Protein 8B4O (pdb70)

Solvent-accessible surface area: 28506 Å² total; per-residue (Å²): 169,74,48,19,28,65,8,7,81,35,0,16,88,15,4,9,8,0,3,34,29,1,0,2,0,1,0,0,1,4,3,0,46,83,5,4,167,66,64,28,0,13,39,1,0,9,91,0,2,14,10,6,4,14,4,0,9,3,18,2,11,5,0,2,5,4,0,1,0,0,0,0,14,4,3,0,1,5,3,7,2,0,1,21,4,0,9,82,0,0,31,1,4,0,31,3,0,11,4,17,36,13,6,102,12,6,84,18,105,126,25,33,98,163,9,30,114,11,0,99,70,0,1,79,32,0,0,52,34,4,0,12,0,11,0,3,6,5,97,5,2,36,0,92,68,89,41,28,5,57,2,28,77,1,35,92,43,3,96,27,108,4,0,76,30,0,7,87,4,5,12,10,12,2,10,0,0,0,0,0,6,0,6,53,18,0,20,47,86,0,44,82,42,0,35,173,27,4,83,45,17,18,121,104,5,43,85,17,16,8,66,4,5,62,94,0,0,121,58,65,21,99,96,123,0,133,75,31,0,67,98,6,44,57,10,13,101,23,0,20,125,8,3,106,121,93,128,15,37,84,0,36,100,21,0,13,81,0,1,62,10,13,5,41,0,8,5,30,3,7,58,46,44,0,0,26,39,80,61,113,134,8,58,28,0,29,0,140,56,0,7,10,19,127,77,1,2,33,27,6,27,171,24,12,64,92,29,22,68,98,3,69,123,37,10,37,82,0,48,150,18,8,132,143,78,32,107,20,130,149,127,78,15,19,45,0,0,99,152,0,45,28,39,0,44,48,32,37,29,31,2,26,0,0,14,6,0,0,0,8,2,0,0,48,0,0,46,69,26,73,114,68,48,98,93,24,20,0,17,0,0,14,2,1,0,3,0,0,4,1,0,16,3,0,12,25,0,0,20,3,0,16,24,2,0,28,0,0,1,15,3,67,2,0,17,15,0,0,2,1,2,0,7,0,17,8,8,6,0,17,39,0,51,2,36,18,5,4,14,4,7,0,0,44,74,0,68,68,109,10,70,21,167,34,0,10,28,0,0,85,46,0,3,97,0,6,34,49,13,10,40,18,68,6,0,2,19,3,0,12,6,12,8,27,13,8,43,58,40,103,164,56,35,14,0,24,11,55,61,26,177,29,1,25,45,5,48,18,0,87,8,21,49,50,34,16,21,6,4,0,44,4,0,0,0,0,7,0,2,0,6,1,0,16,10,14,0,76,28,102,123,143,118,41,51,50,1,4,42,31,0,0,63,18,0,41,154,16,0,42,89,4,4,84,35,21,146,98,19,23,64,57,49,37,128,39,21,135,96,10,6,50,18,9,69,38,3,35,69,46,114,124,50,33,40,43,12,70,141,67,71,29,134,43,106,23,21,9,83,75,139,40,0,91,137,10,56,83,35,40,84,36,29,35,124,12,0,72,44,8,2,54,75,0,111,90,27,0,65,157,165,98,45,18,116,43,159,106,2,105,93,6,2,71,25,1,65,105,6,21,61,57,0,21,98,8,20,15,8,10,62,49,10,31,44,70,2,22,25,28,11,11,0,18,17,10,59,127,16,69,73,63,70,149,23,66,64,7,70,31,28,9,102,136,0,14,3,108,8,22,59,129,1,0,97,81,0,13,98,26,0,36,91,22,2,90,94,7,62,84,38,16,66,74,2,17,141,11,4,8,71,40,0,5,12,135,44,7,54,41,41,130,137,85,166,20,4,0,5,25,14,9,1,36,100,62,48,37,105,32,157,202

Organism: Corynebacterium glutamicum (NCBI:txid1718)

Sequence (772 aa):
MDHNTFWFILIAFLFSGYFLLEGFDFGVGILAPIIGKDSAARNTVIRTIGPVWDGNEVWLIVAGGALFAAFPEWYATMFSGMYLPLFLVLVSLIIRVVGLEWRKKVDDPRWQKWSDRAIFIGSWTPPLMWGFIFANILRGMPIKADHTIDAAAALPGMVNVFAILGALAFTALFALHGLAFIRLKTAGRVRTDAAKAAPGVALLAAVTGGPFVLWAAIAYGRSWSWILAVLIIAAVLGGAFALIKDRDGLSFLSTSVAVIGVVALLFSSLFPNVMPTTLADGVSLDIWNASASHYALTILTWTAAVIAPLVVLYQGWTYWVFRKRLHAEPMDVVDIARWQFGITTVYHFIFVPLTIGLAPLVAIMQTFWQVTGKEHWYRATRFFGTVLLINFAVGVATGIVQEFQFGMNWSEYSRFVGDVFGGPLALEGLIAFFLESVFLGLWIFGWGKIPGWLHTASIWIVAIATNISAYFIIVANSFMQHPVGAEYNPETGRAELTDFWALLTNSTALAAFPHAVAGGFLTAGTFVLGISGWWIIRAHRQSKHSMHRPALWVGWWTTVVSSVALFITGDTQAKLMFVQQPMKMASAGVNQLQAAAEQAYGPGNYSPNLFVTYWSFRAMIGLMLGSLAIAAIAWLLLRKKRTPTGKIARLFQIGSLIAIPFPFLANSAGWIFTEMGRQPWVVHPNPESAGDARTEMIRMTVDMGVSDHAPWQVWLTLIGFTILYLILFVVWVWLIRRAVLIGPPEEGAPSVEAKTGPATPIGSDMPMTPLQ

B-factor: mean 32.52, std 11.08, range [14.62, 72.4]

Foldseek 3Di:
DDLLVVLLVVLLVLVLLLLLLCLLVLLLLQCLVVLQVDPLLSVQSLVLCLVPPVLSVVSVVVSLVSCCLWFVLLSVALCQLQPVLVVQLVVLQVLLVCLSPCCPVDDDPVSNVSSSVSSNSNSLSNQLSVLLSLQCQLVFFAAAAVRHGPNVVGVVVSPDDLSNLSSQLSSLLSSQLSLLSLCQFADDVSNVSSLVCLVVSLVSNLVRNLVNQCCSCPPQADPCSNVLSVLLNVLSVQLSVCVVVSVSVSNNVSSSSNSSSSSVSSSRSCPQFSGHHPDPNGDTHGSPVRGDDPVSSVVVVVVCVVPVVVSVVVSVVSCVVSSHHYYGDD/DALLVLLVLLLLLLVLLLLLLLLQLLALLVVLLVLLVCCVPVVFLLSLLVLQLSLLLNVLSVVSNVVSVVCNVVSCCVWFVLQCQQPVQPLVVLVVVLCVPLVVLLVVLVVCLQPVCPVDDNVVSSVSSVSNNVSSLSSLLSVLLSVVCLQANDQWFADVVSRHIHGHHNVCSSVPLSSVLVSLLSSLLSLLLNLLLQLLLLLLLLLVVVVPSQNPSSVVSNVSSLVSNVVSLVSNVVSVVSNVVVCVQFPVLLVVLCCNVVVQVVCCVQVNDDGFHFDSVLLVVLVVLLPVLSVLSVVLSVLSCVQCPPNHRDDPVSSVVNSVSSVVSNCSSSSNSSSVVSNVVRRSPQWSRDQGPVCCVPPRHRSSTDGSVSRTDRDDNVVSVVSSVVSNVVSVVSVVVSVLSSVQSSVLPGDSGSAQDVVVRDGSNDGRCPPADSHRPD

Radius of gyration: 26.42 Å; Cα contacts (8 Å, |Δi|>4): 1403; chains: 2; bounding box: 76×65×67 Å

Secondary structure (DSSP, 8-state):
--HHHHHHHHHHHHHHHHHHHHHHHHHHHHHHHHHHHHHHHH--HHHHHHHHHHHHHHHHHHHHHHHHHHHHHHHHHHH-HHHHHHSHHHHHHHHHHIIIIIIHHHHHHHHHHHH-SSSS-HHHHHHHHHHHHHHHHHHHHHHHHHHHHHHS--SEEEETTTTEEEE--HHHHHT-HHHHHHHHHHHHHHHHHHHHHHHHHHHHHHHHHHH--TTTTHHHHHHHHHHHHHHHHHHHHHHHHHHHHHHHHH-HHHHHT--HHHHHHHHHHHH-SS-----HHHHHHHHHHHHHHHHHHHHHHHHHHHHHGGG----SHHHHHHHHHHHHHTHHHHHHHHHHHHHHHHHTTTEEEPPPGGGSS-GGGTT--EESTTTS----HHHHHHHHHHHHHHHHHHHHHHHHHHHHHHHH-S-S-SS--TGGG--TT--TTTTS-SS---/--HHHHHHHHHHHHHHHHHHHHHHHHHHHHHHHHH--SHHHHHHHHHHHSSSSHHHHHHHHHHHHHHHHH-HHHHHHHHHHTHHHHHHHHHHHHHHHHHHHGGGS---HHHHHHHHHHHHHHHHHHHHHHHHHHHHHHH-B-B-TTS-B-SSSHHHHHSSHHHHHHHHHHHHHHHHHHHHHHHHHB-THHHHHHHHTHHHHHHHHHHHHHHHHHHHHHHHS-TTHHHHHHHHHHHHHHHHHHHHTT-HHHHHHHHHHHHHHHHHHHHHTTTTEEE-BS-SSS--EETTTS---HHHHHHHHHHHHHHHHHHHHHHHHHHHHT-SPB----

Structure (mmCIF, N/CA/C/O backbone):
data_8B4O
#
_entry.id   8B4O
#
_cell.length_a   1.00
_cell.length_b   1.00
_cell.length_c   1.00
_cell.angle_alpha   90.00
_cell.angle_beta   90.00
_cell.angle_gamma   90.00
#
_symmetry.space_group_name_H-M   'P 1'
#
loop_
_entity.id
_entity.type
_entity.pdbx_description
1 polymer 'Cytochrome bd-type quinol oxidase subunit II'
2 polymer 'Cytochrome BD ubiquinol oxidase subunit I'
3 non-polymer 'CIS-HEME D HYDROXYCHLORIN GAMMA-SPIROLACTONE'
4 non-polymer 'HEME B/C'
#
loop_
_atom_site.group_PDB
_atom_site.id
_atom_site.type_symbol
_atom_site.label_atom_id
_atom_site.label_alt_id
_atom_site.label_comp_id
_atom_site.label_asym_id
_atom_site.label_entity_id
_atom_site.label_seq_id
_atom_site.pdbx_PDB_ins_code
_atom_site.Cartn_x
_atom_site.Cartn_y
_atom_site.Cartn_z
_atom_site.occupancy
_atom_site.B_iso_or_equiv
_atom_site.auth_seq_id
_atom_site.auth_comp_id
_atom_site.auth_asym_id
_atom_site.auth_atom_id
_atom_site.pdbx_PDB_model_num
ATOM 1 N N . MET A 1 1 ? 89.955 136.748 112.292 1.00 47.12 1 MET B N 1
ATOM 2 C CA . MET A 1 1 ? 90.503 136.357 113.583 1.00 47.12 1 MET B CA 1
ATOM 3 C C . MET A 1 1 ? 92.024 136.372 113.554 1.00 47.12 1 MET B C 1
ATOM 4 O O . MET A 1 1 ? 92.633 136.595 112.510 1.00 47.12 1 MET B O 1
ATOM 9 N N . ASP A 1 2 ? 92.634 136.129 114.710 1.00 41.61 2 ASP B N 1
ATOM 10 C CA . ASP A 1 2 ? 94.085 136.063 114.787 1.00 41.61 2 ASP B CA 1
ATOM 11 C C . ASP A 1 2 ? 94.587 134.803 114.093 1.00 41.61 2 ASP B C 1
ATOM 12 O O . ASP A 1 2 ? 93.822 133.871 113.832 1.00 41.61 2 ASP B O 1
ATOM 17 N N . HIS A 1 3 ? 95.882 134.786 113.773 1.00 36.39 3 HIS B N 1
ATOM 18 C CA . HIS A 1 3 ? 96.490 133.588 113.205 1.00 36.39 3 HIS B CA 1
ATOM 19 C C . HIS A 1 3 ? 96.530 132.441 114.203 1.00 36.39 3 HIS B C 1
ATOM 20 O O . HIS A 1 3 ? 96.418 131.272 113.824 1.00 36.39 3 HIS B O 1
ATOM 27 N N . ASN A 1 4 ? 96.717 132.756 115.485 1.00 35.33 4 ASN B N 1
ATOM 28 C CA . ASN A 1 4 ? 96.769 131.723 116.510 1.00 35.33 4 ASN B CA 1
ATOM 29 C C . ASN A 1 4 ? 95.457 130.952 116.575 1.00 35.33 4 ASN B C 1
ATOM 30 O O . ASN A 1 4 ? 95.444 129.719 116.657 1.00 35.33 4 ASN B O 1
ATOM 35 N N . THR A 1 5 ? 94.339 131.675 116.525 1.00 34.41 5 THR B N 1
ATOM 36 C CA . THR A 1 5 ? 93.034 131.025 116.512 1.00 34.41 5 THR B CA 1
ATOM 37 C C . THR A 1 5 ? 92.853 130.205 115.242 1.00 34.41 5 THR B C 1
ATOM 38 O O . THR A 1 5 ? 92.309 129.094 115.273 1.00 34.41 5 THR B O 1
ATOM 42 N N . PHE A 1 6 ? 93.318 130.737 114.111 1.00 31.69 6 PHE B N 1
ATOM 43 C CA . PHE A 1 6 ? 93.184 130.027 112.845 1.00 31.69 6 PHE B CA 1
ATOM 44 C C . PHE A 1 6 ? 93.942 128.709 112.875 1.00 31.69 6 PHE B C 1
ATOM 45 O O . PHE A 1 6 ? 93.457 127.687 112.383 1.00 31.69 6 PHE B O 1
ATOM 53 N N . TRP A 1 7 ? 95.138 128.710 113.460 1.00 30.00 7 TRP B N 1
ATOM 54 C CA . TRP A 1 7 ? 95.918 127.481 113.489 1.00 30.00 7 TRP B CA 1
ATOM 55 C C . TRP A 1 7 ? 95.456 126.532 114.583 1.00 30.00 7 TRP B C 1
ATOM 56 O O . TRP A 1 7 ? 95.614 125.319 114.440 1.00 30.00 7 TRP B O 1
ATOM 67 N N . PHE A 1 8 ? 94.840 127.038 115.650 1.00 30.86 8 PHE B N 1
ATOM 68 C CA . PHE A 1 8 ? 94.135 126.130 116.548 1.00 30.86 8 PHE B CA 1
ATOM 69 C C . PHE A 1 8 ? 93.008 125.417 115.809 1.00 30.86 8 PHE B C 1
ATOM 70 O O . PHE A 1 8 ? 92.843 124.196 115.932 1.00 30.86 8 PHE B O 1
ATOM 78 N N . ILE A 1 9 ? 92.240 126.163 115.012 1.00 28.26 9 ILE B N 1
ATOM 79 C CA . ILE A 1 9 ? 91.153 125.561 114.247 1.00 28.26 9 ILE B CA 1
ATOM 80 C C . ILE A 1 9 ? 91.702 124.583 113.217 1.00 28.26 9 ILE B C 1
ATOM 81 O O . ILE A 1 9 ? 91.104 123.535 112.955 1.00 28.26 9 ILE B O 1
ATOM 86 N N . LEU A 1 10 ? 92.854 124.901 112.625 1.00 27.42 10 LEU B N 1
ATOM 87 C CA . LEU A 1 10 ? 93.441 124.012 111.626 1.00 27.42 10 LEU B CA 1
ATOM 88 C C . LEU A 1 10 ? 93.975 122.732 112.254 1.00 27.42 10 LEU B C 1
ATOM 89 O O . LEU A 1 10 ? 93.852 121.654 111.666 1.00 27.42 10 LEU B O 1
ATOM 94 N N . ILE A 1 11 ? 94.589 122.826 113.434 1.00 25.73 11 ILE B N 1
ATOM 95 C CA . ILE A 1 11 ? 95.026 121.620 114.132 1.00 25.73 11 ILE B CA 1
ATOM 96 C C . ILE A 1 11 ? 93.827 120.763 114.508 1.00 25.73 11 ILE B C 1
ATOM 97 O O . ILE A 1 11 ? 93.864 119.533 114.390 1.00 25.73 11 ILE B O 1
ATOM 102 N N . ALA A 1 12 ? 92.746 121.396 114.969 1.00 26.31 12 ALA B N 1
ATOM 103 C CA . ALA A 1 12 ? 91.525 120.648 115.247 1.00 26.31 12 ALA B CA 1
ATOM 104 C C . ALA A 1 12 ? 90.993 119.977 113.987 1.00 26.31 12 ALA B C 1
ATOM 105 O O . ALA A 1 12 ? 90.526 118.836 114.035 1.00 26.31 12 ALA B O 1
ATOM 107 N N . PHE A 1 13 ? 91.062 120.668 112.848 1.00 24.46 13 PHE B N 1
ATOM 108 C CA . PHE A 1 13 ? 90.601 120.100 111.584 1.00 24.46 13 PHE B CA 1
ATOM 109 C C . PHE A 1 13 ? 91.458 118.909 111.168 1.00 24.46 13 PHE B C 1
ATOM 110 O O . PHE A 1 13 ? 90.946 117.894 110.684 1.00 24.46 13 PHE B O 1
ATOM 118 N N . LEU A 1 14 ? 92.775 119.026 111.336 1.00 22.49 14 LEU B N 1
ATOM 119 C CA . LEU A 1 14 ? 93.676 117.933 110.986 1.00 22.49 14 LEU B CA 1
ATOM 120 C C . LEU A 1 14 ? 93.425 116.717 111.864 1.00 22.49 14 LEU B C 1
ATOM 121 O O . LEU A 1 14 ? 93.352 115.582 111.376 1.00 22.49 14 LEU B O 1
ATOM 126 N N . PHE A 1 15 ? 93.278 116.939 113.171 1.00 22.26 15 PHE B N 1
ATOM 127 C CA . PHE A 1 15 ? 93.008 115.829 114.073 1.00 22.26 15 PHE B CA 1
ATOM 128 C C . PHE A 1 15 ? 91.629 115.240 113.833 1.00 22.26 15 PHE B C 1
ATOM 129 O O . PHE A 1 15 ? 91.435 114.040 114.019 1.00 22.26 15 PHE B O 1
ATOM 137 N N . SER A 1 16 ? 90.666 116.052 113.400 1.00 23.37 16 SER B N 1
ATOM 138 C CA . SER A 1 16 ? 89.346 115.518 113.095 1.00 23.37 16 SER B CA 1
ATOM 139 C C . SER A 1 16 ? 89.371 114.682 111.826 1.00 23.37 16 SER B C 1
ATOM 140 O O . SER A 1 16 ? 88.733 113.629 111.764 1.00 23.37 16 SER B O 1
ATOM 143 N N . GLY A 1 17 ? 90.111 115.124 110.808 1.00 22.16 17 GLY B N 1
ATOM 144 C CA . GLY A 1 17 ? 90.265 114.309 109.612 1.00 22.16 17 GLY B CA 1
ATOM 145 C C . GLY A 1 17 ? 90.959 112.995 109.905 1.00 22.16 17 GLY B C 1
ATOM 146 O O . GLY A 1 17 ? 90.528 111.930 109.447 1.00 22.16 17 GLY B O 1
ATOM 147 N N . TYR A 1 18 ? 92.029 113.049 110.700 1.00 22.51 18 TYR B N 1
ATOM 148 C CA . TYR A 1 18 ? 92.641 111.824 111.199 1.00 22.51 18 TYR B CA 1
ATOM 149 C C . TYR A 1 18 ? 91.618 110.935 111.889 1.00 22.51 18 TYR B C 1
ATOM 150 O O . TYR A 1 18 ? 91.273 109.865 111.382 1.00 22.51 18 TYR B O 1
ATOM 159 N N . PHE A 1 19 ? 91.053 111.403 113.002 1.00 23.64 19 PHE B N 1
ATOM 160 C CA . PHE A 1 19 ? 90.193 110.559 113.819 1.00 23.64 19 PHE B CA 1
ATOM 161 C C . PHE A 1 19 ? 89.009 110.033 113.022 1.00 23.64 19 PHE B C 1
ATOM 162 O O . PHE A 1 19 ? 88.547 108.924 113.259 1.00 23.64 19 PHE B O 1
ATOM 170 N N . LEU A 1 20 ? 88.610 110.779 111.991 1.00 24.21 20 LEU B N 1
ATOM 171 C CA . LEU A 1 20 ? 87.507 110.325 111.105 1.00 24.21 20 LEU B CA 1
ATOM 172 C C . LEU A 1 20 ? 88.007 109.210 110.182 1.00 24.21 20 LEU B C 1
ATOM 173 O O . LEU A 1 20 ? 87.455 108.092 110.262 1.00 24.21 20 LEU B O 1
ATOM 178 N N . LEU A 1 21 ? 89.011 109.498 109.348 1.00 22.39 21 LEU B N 1
ATOM 179 C CA . LEU A 1 21 ? 89.498 108.511 108.343 1.00 22.39 21 LEU B CA 1
ATOM 180 C C . LEU A 1 21 ? 90.161 107.306 109.021 1.00 22.39 21 LEU B C 1
ATOM 181 O O . LEU A 1 21 ? 89.819 106.168 108.657 1.00 22.39 21 LEU B O 1
ATOM 186 N N . GLU A 1 22 ? 91.073 107.550 109.963 1.00 24.40 22 GLU B N 1
ATOM 187 C CA . GLU A 1 22 ? 91.762 106.444 110.678 1.00 24.40 22 GLU B CA 1
ATOM 188 C C . GLU A 1 22 ? 90.779 105.781 111.649 1.00 24.40 22 GLU B C 1
ATOM 189 O O . GLU A 1 22 ? 91.074 104.666 112.113 1.00 24.40 22 GLU B O 1
ATOM 195 N N . GLY A 1 23 ? 89.656 106.443 111.940 1.00 26.66 23 GLY B N 1
ATOM 196 C CA . GLY A 1 23 ? 88.637 105.867 112.836 1.00 26.66 23 GLY B CA 1
ATOM 197 C C . GLY A 1 23 ? 87.981 104.641 112.229 1.00 26.66 23 GLY B C 1
ATOM 198 O O . GLY A 1 23 ? 88.002 103.585 112.887 1.00 26.66 23 GLY B O 1
ATOM 199 N N . PHE A 1 24 ? 87.429 104.761 111.017 1.00 26.58 24 PHE B N 1
ATOM 200 C CA . PHE A 1 24 ? 86.863 103.560 110.344 1.00 26.58 24 PHE B CA 1
ATOM 201 C C . PHE A 1 24 ? 88.005 102.561 110.131 1.00 26.58 24 PHE B C 1
ATOM 202 O O . PHE A 1 24 ? 87.764 101.348 110.266 1.00 26.58 24 PHE B O 1
ATOM 210 N N . ASP A 1 25 ? 89.203 103.056 109.816 1.00 25.27 25 ASP B N 1
ATOM 211 C CA . ASP A 1 25 ? 90.401 102.185 109.686 1.00 25.27 25 ASP B CA 1
ATOM 212 C C . ASP A 1 25 ? 90.474 101.261 110.903 1.00 25.27 25 ASP B C 1
ATOM 213 O O . ASP A 1 25 ? 90.514 100.031 110.706 1.00 25.27 25 ASP B O 1
ATOM 218 N N . PHE A 1 26 ? 90.481 101.834 112.110 1.00 25.81 26 PHE B N 1
ATOM 219 C CA . PHE A 1 26 ? 90.594 101.029 113.317 1.00 25.81 26 PHE B CA 1
ATOM 220 C C . PHE A 1 26 ? 89.337 100.208 113.547 1.00 25.81 26 PHE B C 1
ATOM 221 O O . PHE A 1 26 ? 89.413 99.089 114.055 1.00 25.81 26 PHE B O 1
ATOM 229 N N . GLY A 1 27 ? 88.168 100.738 113.181 1.00 28.33 27 GLY B N 1
ATOM 230 C CA . GLY A 1 27 ? 86.963 99.938 113.289 1.00 28.33 27 GLY B CA 1
ATOM 231 C C . GLY A 1 27 ? 86.995 98.717 112.394 1.00 28.33 27 GLY B C 1
ATOM 232 O O . GLY A 1 27 ? 86.642 97.615 112.818 1.00 28.33 27 GLY B O 1
ATOM 233 N N . VAL A 1 28 ? 87.428 98.895 111.144 1.00 28.57 28 VAL B N 1
ATOM 234 C CA . VAL A 1 28 ? 87.560 97.768 110.229 1.00 28.57 28 VAL B CA 1
ATOM 235 C C . VAL A 1 28 ? 88.561 96.758 110.771 1.00 28.57 28 VAL B C 1
ATOM 236 O O . VAL A 1 28 ? 88.321 95.546 110.740 1.00 28.57 28 VAL B O 1
ATOM 240 N N . GLY A 1 29 ? 89.690 97.239 111.289 1.00 27.67 29 GLY B N 1
ATOM 241 C CA . GLY A 1 29 ? 90.681 96.329 111.840 1.00 27.67 29 GLY B CA 1
ATOM 242 C C . GLY A 1 29 ? 90.173 95.552 113.041 1.00 27.67 29 GLY B C 1
ATOM 243 O O . GLY A 1 29 ? 90.405 94.347 113.156 1.00 27.67 29 GLY B O 1
ATOM 244 N N . ILE A 1 30 ? 89.478 96.232 113.953 1.00 28.83 30 ILE B N 1
ATOM 245 C CA . ILE A 1 30 ? 88.933 95.575 115.135 1.00 28.83 30 ILE B CA 1
ATOM 246 C C . ILE A 1 30 ? 87.883 94.546 114.743 1.00 28.83 30 ILE B C 1
ATOM 247 O O . ILE A 1 30 ? 87.869 93.425 115.265 1.00 28.83 30 ILE B O 1
ATOM 252 N N . LEU A 1 31 ? 86.993 94.900 113.822 1.00 31.92 31 LEU B N 1
ATOM 253 C CA . LEU A 1 31 ? 85.877 94.037 113.471 1.00 31.92 31 LEU B CA 1
ATOM 254 C C . LEU A 1 31 ? 86.223 93.000 112.413 1.00 31.92 31 LEU B C 1
ATOM 255 O O . LEU A 1 31 ? 85.365 92.180 112.079 1.00 31.92 31 LEU B O 1
ATOM 260 N N . ALA A 1 32 ? 87.437 93.019 111.866 1.00 33.63 32 ALA B N 1
ATOM 261 C CA . ALA A 1 32 ? 87.816 91.977 110.915 1.00 33.63 32 ALA B CA 1
ATOM 262 C C . ALA A 1 32 ? 87.753 90.580 111.519 1.00 33.63 32 ALA B C 1
ATOM 263 O O . ALA A 1 32 ? 87.073 89.717 110.939 1.00 33.63 32 ALA B O 1
ATOM 265 N N . PRO A 1 33 ? 88.381 90.286 112.664 1.00 35.16 33 PRO B N 1
ATOM 266 C CA . PRO A 1 33 ? 88.247 88.927 113.203 1.00 35.16 33 PRO B CA 1
ATOM 267 C C . PRO A 1 33 ? 86.942 88.719 113.941 1.00 35.16 33 PRO B C 1
ATOM 268 O O . PRO A 1 33 ? 86.628 87.588 114.327 1.00 35.16 33 PRO B O 1
ATOM 272 N N . ILE A 1 34 ? 86.179 89.789 114.167 1.00 37.40 34 ILE B N 1
ATOM 273 C CA . ILE A 1 34 ? 84.884 89.662 114.829 1.00 37.40 34 ILE B CA 1
ATOM 274 C C . ILE A 1 34 ? 83.790 89.384 113.807 1.00 37.40 34 ILE B C 1
ATOM 275 O O . ILE A 1 34 ? 82.915 88.538 114.022 1.00 37.40 34 ILE B O 1
ATOM 280 N N . ILE A 1 35 ? 83.822 90.091 112.681 1.00 40.12 35 ILE B N 1
ATOM 281 C CA . ILE A 1 35 ? 82.796 89.913 111.659 1.00 40.12 35 ILE B CA 1
ATOM 282 C C . ILE A 1 35 ? 83.159 88.810 110.668 1.00 40.12 35 ILE B C 1
ATOM 283 O O . ILE A 1 35 ? 82.270 88.097 110.192 1.00 40.12 35 ILE B O 1
ATOM 288 N N . GLY A 1 36 ? 84.443 88.643 110.356 1.00 41.89 36 GLY B N 1
ATOM 289 C CA . GLY A 1 36 ? 84.867 87.681 109.360 1.00 41.89 36 GLY B CA 1
ATOM 290 C C . GLY A 1 36 ? 84.478 86.249 109.656 1.00 41.89 36 GLY B C 1
ATOM 291 O O . GLY A 1 36 ? 83.709 85.648 108.899 1.00 41.89 36 GLY B O 1
ATOM 292 N N . LYS A 1 37 ? 85.008 85.691 110.746 1.00 42.16 37 LYS B N 1
ATOM 293 C CA . LYS A 1 37 ? 84.777 84.295 111.131 1.00 42.16 37 LYS B CA 1
ATOM 294 C C . LYS A 1 37 ? 85.227 83.323 110.043 1.00 42.16 37 LYS B C 1
ATOM 295 O O . LYS A 1 37 ? 84.880 82.139 110.077 1.00 42.16 37 LYS B O 1
ATOM 301 N N . ASP A 1 38 ? 86.009 83.812 109.083 1.00 42.36 38 ASP B N 1
ATOM 302 C CA . ASP A 1 38 ? 86.345 83.080 107.871 1.00 42.36 38 ASP B CA 1
ATOM 303 C C . ASP A 1 38 ? 87.428 83.850 107.131 1.00 42.36 38 ASP B C 1
ATOM 304 O O . ASP A 1 38 ? 87.424 85.082 107.136 1.00 42.36 38 ASP B O 1
ATOM 309 N N . SER A 1 39 ? 88.349 83.120 106.498 1.00 39.71 39 SER B N 1
ATOM 310 C CA . SER A 1 39 ? 89.457 83.768 105.801 1.00 39.71 39 SER B CA 1
ATOM 311 C C . SER A 1 39 ? 88.964 84.643 104.655 1.00 39.71 39 SER B C 1
ATOM 312 O O . SER A 1 39 ? 89.494 85.736 104.427 1.00 39.71 39 SER B O 1
ATOM 315 N N . ALA A 1 40 ? 87.964 84.172 103.909 1.00 39.65 40 ALA B N 1
ATOM 316 C CA . ALA A 1 40 ? 87.465 84.931 102.767 1.00 39.65 40 ALA B CA 1
ATOM 317 C C . ALA A 1 40 ? 86.814 86.237 103.211 1.00 39.65 40 ALA B C 1
ATOM 318 O O . ALA A 1 40 ? 86.982 87.280 102.570 1.00 39.65 40 ALA B O 1
ATOM 320 N N . ALA A 1 41 ? 86.050 86.194 104.304 1.00 38.62 41 ALA B N 1
ATOM 321 C CA . ALA A 1 41 ? 85.358 87.391 104.770 1.00 38.62 41 ALA B CA 1
ATOM 322 C C . ALA A 1 41 ? 86.329 88.386 105.394 1.00 38.62 41 ALA B C 1
ATOM 323 O O . ALA A 1 41 ? 86.262 89.592 105.129 1.00 38.62 41 ALA B O 1
ATOM 325 N N . ARG A 1 42 ? 87.241 87.893 106.233 1.00 33.95 42 ARG B N 1
ATOM 326 C CA . ARG A 1 42 ? 88.206 88.773 106.881 1.00 33.95 42 ARG B CA 1
ATOM 327 C C . ARG A 1 42 ? 89.111 89.444 105.858 1.00 33.95 42 ARG B C 1
ATOM 328 O O . ARG A 1 42 ? 89.475 90.617 106.010 1.00 33.95 42 ARG B O 1
ATOM 336 N N . ASN A 1 43 ? 89.495 88.709 104.814 1.00 33.80 43 ASN B N 1
ATOM 337 C CA . ASN A 1 43 ? 90.326 89.289 103.767 1.00 33.80 43 ASN B CA 1
ATOM 338 C C . ASN A 1 43 ? 89.607 90.428 103.059 1.00 33.80 43 ASN B C 1
ATOM 339 O O . ASN A 1 43 ? 90.206 91.472 102.792 1.00 33.80 43 ASN B O 1
ATOM 344 N N . THR A 1 44 ? 88.319 90.252 102.757 1.00 34.20 44 THR B N 1
ATOM 345 C CA . THR A 1 44 ? 87.549 91.326 102.137 1.00 34.20 44 THR B CA 1
ATOM 346 C C . THR A 1 44 ? 87.425 92.524 103.070 1.00 34.20 44 THR B C 1
ATOM 347 O O . THR A 1 44 ? 87.523 93.679 102.634 1.00 34.20 44 THR B O 1
ATOM 351 N N . VAL A 1 45 ? 87.211 92.268 104.362 1.00 32.29 45 VAL B N 1
ATOM 352 C CA . VAL A 1 45 ? 87.112 93.362 105.325 1.00 32.29 45 VAL B CA 1
ATOM 353 C C . VAL A 1 45 ? 88.402 94.175 105.345 1.00 32.29 45 VAL B C 1
ATOM 354 O O . VAL A 1 45 ? 88.371 95.410 105.303 1.00 32.29 45 VAL B O 1
ATOM 358 N N . ILE A 1 46 ? 89.553 93.503 105.387 1.00 30.60 46 ILE B N 1
ATOM 359 C CA . ILE A 1 46 ? 90.828 94.220 105.366 1.00 30.60 46 ILE B CA 1
ATOM 360 C C . ILE A 1 46 ? 91.037 94.908 104.018 1.00 30.60 46 ILE B C 1
ATOM 361 O O . ILE A 1 46 ? 91.648 95.984 103.934 1.00 30.60 46 ILE B O 1
ATOM 366 N N . ARG A 1 47 ? 90.523 94.306 102.944 1.00 32.90 47 ARG B N 1
ATOM 367 C CA . ARG A 1 47 ? 90.684 94.886 101.617 1.00 32.90 47 ARG B CA 1
ATOM 368 C C . ARG A 1 47 ? 89.861 96.155 101.454 1.00 32.90 47 ARG B C 1
ATOM 369 O O . ARG A 1 47 ? 90.139 96.962 100.560 1.00 32.90 47 ARG B O 1
ATOM 377 N N . THR A 1 48 ? 88.832 96.336 102.282 1.00 30.20 48 THR B N 1
ATOM 378 C CA . THR A 1 48 ? 88.069 97.581 102.221 1.00 30.20 48 THR B CA 1
ATOM 379 C C . THR A 1 48 ? 88.949 98.789 102.516 1.00 30.20 48 THR B C 1
ATOM 380 O O . THR A 1 48 ? 88.804 99.838 101.879 1.00 30.20 48 THR B O 1
ATOM 384 N N . ILE A 1 49 ? 89.860 98.672 103.485 1.00 25.20 49 ILE B N 1
ATOM 385 C CA . ILE A 1 49 ? 90.745 99.777 103.832 1.00 25.20 49 ILE B CA 1
ATOM 386 C C . ILE A 1 49 ? 92.115 99.651 103.197 1.00 25.20 49 ILE B C 1
ATOM 387 O O . ILE A 1 49 ? 92.914 100.589 103.297 1.00 25.20 49 ILE B O 1
ATOM 392 N N . GLY A 1 50 ? 92.424 98.515 102.574 1.00 23.71 50 GLY B N 1
ATOM 393 C CA . GLY A 1 50 ? 93.695 98.317 101.914 1.00 23.71 50 GLY B CA 1
ATOM 394 C C . GLY A 1 50 ? 94.188 99.477 101.068 1.00 23.71 50 GLY B C 1
ATOM 395 O O . GLY A 1 50 ? 95.230 100.071 101.355 1.00 23.71 50 GLY B O 1
ATOM 396 N N . PRO A 1 51 ? 93.462 99.813 99.994 1.00 22.40 51 PRO B N 1
ATOM 397 C CA . PRO A 1 51 ? 93.918 100.900 99.114 1.00 22.40 51 PRO B CA 1
ATOM 398 C C . PRO A 1 51 ? 94.009 102.263 99.773 1.00 22.40 51 PRO B C 1
ATOM 399 O O . PRO A 1 51 ? 94.887 103.048 99.394 1.00 22.40 51 PRO B O 1
ATOM 403 N N . VAL A 1 52 ? 93.141 102.580 100.733 1.00 21.25 52 VAL B N 1
ATOM 404 C CA . VAL A 1 52 ? 93.212 103.866 101.415 1.00 21.25 52 VAL B CA 1
ATOM 405 C C . VAL A 1 52 ? 93.249 103.680 102.927 1.00 21.25 52 VAL B C 1
ATOM 406 O O . VAL A 1 52 ? 92.216 103.719 103.601 1.00 21.25 52 VAL B O 1
ATOM 410 N N . TRP A 1 53 ? 94.448 103.487 103.471 1.00 18.32 53 TRP B N 1
ATOM 411 C CA . TRP A 1 53 ? 94.680 103.576 104.906 1.00 18.32 53 TRP B CA 1
ATOM 412 C C . TRP A 1 53 ? 95.985 104.320 105.137 1.00 18.32 53 TRP B C 1
ATOM 413 O O . TRP A 1 53 ? 96.207 104.898 106.204 1.00 18.32 53 TRP B O 1
ATOM 424 N N . ASP A 1 54 ? 96.852 104.279 104.118 1.00 19.46 54 ASP B N 1
ATOM 425 C CA . ASP A 1 54 ? 98.175 104.955 104.159 1.00 19.46 54 ASP B CA 1
ATOM 426 C C . ASP A 1 54 ? 97.918 106.463 104.182 1.00 19.46 54 ASP B C 1
ATOM 427 O O . ASP A 1 54 ? 98.569 107.164 104.979 1.00 19.46 54 ASP B O 1
ATOM 432 N N . GLY A 1 55 ? 96.975 106.922 103.354 1.00 18.35 55 GLY B N 1
ATOM 433 C CA . GLY A 1 55 ? 96.590 108.345 103.321 1.00 18.35 55 GLY B CA 1
ATOM 434 C C . GLY A 1 55 ? 96.014 108.754 104.664 1.00 18.35 55 GLY B C 1
ATOM 435 O O . GLY A 1 55 ? 96.349 109.853 105.142 1.00 18.35 55 GLY B O 1
ATOM 436 N N . ASN A 1 56 ? 95.201 107.877 105.263 1.00 18.20 56 ASN B N 1
ATOM 437 C CA . ASN A 1 56 ? 94.594 108.137 106.594 1.00 18.20 56 ASN B CA 1
ATOM 438 C C . ASN A 1 56 ? 95.723 108.264 107.620 1.00 18.20 56 ASN B C 1
ATOM 439 O O . ASN A 1 56 ? 95.651 109.168 108.468 1.00 18.20 56 ASN B O 1
ATOM 444 N N . GLU A 1 57 ? 96.726 107.388 107.528 1.00 19.37 57 GLU B N 1
ATOM 445 C CA . GLU A 1 57 ? 97.894 107.446 108.442 1.00 19.37 57 GLU B CA 1
ATOM 446 C C . GLU A 1 57 ? 98.592 108.793 108.231 1.00 19.37 57 GLU B C 1
ATOM 447 O O . GLU A 1 57 ? 98.923 109.452 109.234 1.00 19.37 57 GLU B O 1
ATOM 453 N N . VAL A 1 58 ? 98.767 109.189 106.966 1.00 17.72 58 VAL B N 1
ATOM 454 C CA . VAL A 1 58 ? 99.443 110.472 106.611 1.00 17.72 58 VAL B CA 1
ATOM 455 C C . VAL A 1 58 ? 98.737 111.611 107.353 1.00 17.72 58 VAL B C 1
ATOM 456 O O . VAL A 1 58 ? 99.448 112.464 107.916 1.00 17.72 58 VAL B O 1
ATOM 460 N N . TRP A 1 59 ? 97.398 111.607 107.358 1.00 19.37 59 TRP B N 1
ATOM 461 C CA . TRP A 1 59 ? 96.633 112.640 108.061 1.00 19.37 59 TRP B CA 1
ATOM 462 C C . TRP A 1 59 ? 97.120 112.787 109.496 1.00 19.37 59 TRP B C 1
ATOM 463 O O . TRP A 1 59 ? 97.264 113.903 110.008 1.00 19.37 59 TRP B O 1
ATOM 474 N N . LEU A 1 60 ? 97.389 111.661 110.158 1.00 19.69 60 LEU B N 1
ATOM 475 C CA . LEU A 1 60 ? 98.011 111.728 111.488 1.00 19.69 60 LEU B CA 1
ATOM 476 C C . LEU A 1 60 ? 99.387 112.380 111.424 1.00 19.69 60 LEU B C 1
ATOM 477 O O . LEU A 1 60 ? 99.762 113.175 112.296 1.00 19.69 60 LEU B O 1
ATOM 482 N N . ILE A 1 61 ? 100.167 112.017 110.408 1.00 19.22 61 ILE B N 1
ATOM 483 C CA . ILE A 1 61 ? 101.529 112.521 110.277 1.00 19.22 61 ILE B CA 1
ATOM 484 C C . ILE A 1 61 ? 101.501 114.038 110.163 1.00 19.22 61 ILE B C 1
ATOM 485 O O . ILE A 1 61 ? 102.299 114.753 110.778 1.00 19.22 61 ILE B O 1
ATOM 490 N N . VAL A 1 62 ? 100.556 114.542 109.373 1.00 19.90 62 VAL B N 1
ATOM 491 C CA . VAL A 1 62 ? 100.443 115.971 109.115 1.00 19.90 62 VAL B CA 1
ATOM 492 C C . VAL A 1 62 ? 99.892 116.686 110.337 1.00 19.90 62 VAL B C 1
ATOM 493 O O . VAL A 1 62 ? 100.275 117.820 110.629 1.00 19.90 62 VAL B O 1
ATOM 497 N N . ALA A 1 63 ? 98.975 116.043 111.064 1.00 20.78 63 ALA B N 1
ATOM 498 C CA . ALA A 1 63 ? 98.536 116.611 112.333 1.00 20.78 63 ALA B CA 1
ATOM 499 C C . ALA A 1 63 ? 99.723 116.827 113.261 1.00 20.78 63 ALA B C 1
ATOM 500 O O . ALA A 1 63 ? 99.893 117.910 113.831 1.00 20.78 63 ALA B O 1
ATOM 502 N N . GLY A 1 64 ? 100.580 115.815 113.388 1.00 20.87 64 GLY B N 1
ATOM 503 C CA . GLY A 1 64 ? 101.759 115.962 114.230 1.00 20.87 64 GLY B CA 1
ATOM 504 C C . GLY A 1 64 ? 102.703 117.044 113.738 1.00 20.87 64 GLY B C 1
ATOM 505 O O . GLY A 1 64 ? 103.187 117.866 114.518 1.00 20.87 64 GLY B O 1
ATOM 506 N N . GLY A 1 65 ? 102.968 117.065 112.430 1.00 22.01 65 GLY B N 1
ATOM 507 C CA . GLY A 1 65 ? 103.893 118.050 111.886 1.00 22.01 65 GLY B CA 1
ATOM 508 C C . GLY A 1 65 ? 103.377 119.474 111.982 1.00 22.01 65 GLY B C 1
ATOM 509 O O . GLY A 1 65 ? 104.129 120.399 112.294 1.00 22.01 65 GLY B O 1
ATOM 510 N N . ALA A 1 66 ? 102.088 119.671 111.708 1.00 23.41 66 ALA B N 1
ATOM 511 C CA . ALA A 1 66 ? 101.498 120.999 111.786 1.00 23.41 66 ALA B CA 1
ATOM 512 C C . ALA A 1 66 ? 101.367 121.456 113.227 1.00 23.41 66 ALA B C 1
ATOM 513 O O . ALA A 1 66 ? 101.425 122.654 113.513 1.00 23.41 66 ALA B O 1
ATOM 515 N N . LEU A 1 67 ? 101.170 120.522 114.153 1.00 24.18 67 LEU B N 1
ATOM 516 C CA . LEU A 1 67 ? 101.171 120.913 115.552 1.00 24.18 67 LEU B CA 1
ATOM 517 C C . LEU A 1 67 ? 102.577 121.195 116.060 1.00 24.18 67 LEU B C 1
ATOM 518 O O . LEU A 1 67 ? 102.736 121.956 117.015 1.00 24.18 67 LEU B O 1
ATOM 523 N N . PHE A 1 68 ? 103.590 120.611 115.428 1.00 22.89 68 PHE B N 1
ATOM 524 C CA . PHE A 1 68 ? 104.986 120.956 115.665 1.00 22.89 68 PHE B CA 1
ATOM 525 C C . PHE A 1 68 ? 105.343 122.331 115.113 1.00 22.89 68 PHE B C 1
ATOM 526 O O . PHE A 1 68 ? 106.110 123.066 115.743 1.00 22.89 68 PHE B O 1
ATOM 534 N N . ALA A 1 69 ? 104.793 122.704 113.961 1.00 25.10 69 ALA B N 1
ATOM 535 C CA . ALA A 1 69 ? 105.140 123.975 113.333 1.00 25.10 69 ALA B CA 1
ATOM 536 C C . ALA A 1 69 ? 104.323 125.143 113.880 1.00 25.10 69 ALA B C 1
ATOM 537 O O . ALA A 1 69 ? 104.867 126.220 114.133 1.00 25.10 69 ALA B O 1
ATOM 539 N N . ALA A 1 70 ? 103.015 124.950 114.050 1.00 26.72 70 ALA B N 1
ATOM 540 C CA . ALA A 1 70 ? 102.156 126.013 114.557 1.00 26.72 70 ALA B CA 1
ATOM 541 C C . ALA A 1 70 ? 102.331 126.212 116.057 1.00 26.72 70 ALA B C 1
ATOM 542 O O . ALA A 1 70 ? 102.374 127.350 116.537 1.00 26.72 70 ALA B O 1
ATOM 544 N N . PHE A 1 71 ? 102.424 125.120 116.814 1.00 27.09 71 PHE B N 1
ATOM 545 C CA . PHE A 1 71 ? 102.466 125.162 118.276 1.00 27.09 71 PHE B CA 1
ATOM 546 C C . PHE A 1 71 ? 103.610 124.298 118.790 1.00 27.09 71 PHE B C 1
ATOM 547 O O . PHE A 1 71 ? 103.385 123.218 119.344 1.00 27.09 71 PHE B O 1
ATOM 555 N N . PRO A 1 72 ? 104.856 124.750 118.631 1.00 27.35 72 PRO B N 1
ATOM 556 C CA . PRO A 1 72 ? 105.994 123.942 119.104 1.00 27.35 72 PRO B CA 1
ATOM 557 C C . PRO A 1 72 ? 105.950 123.609 120.589 1.00 27.35 72 PRO B C 1
ATOM 558 O O . PRO A 1 72 ? 106.302 122.488 120.980 1.00 27.35 72 PRO B O 1
ATOM 562 N N . GLU A 1 73 ? 105.530 124.558 121.428 1.00 29.72 73 GLU B N 1
ATOM 563 C CA . GLU A 1 73 ? 105.453 124.302 122.863 1.00 29.72 73 GLU B CA 1
ATOM 564 C C . GLU A 1 73 ? 104.420 123.228 123.166 1.00 29.72 73 GLU B C 1
ATOM 565 O O . GLU A 1 73 ? 104.653 122.338 123.991 1.00 29.72 73 GLU B O 1
ATOM 571 N N . TRP A 1 74 ? 103.267 123.301 122.502 1.00 27.22 74 TRP B N 1
ATOM 572 C CA . TRP A 1 74 ? 102.247 122.272 122.651 1.00 27.22 74 TRP B CA 1
ATOM 573 C C . TRP A 1 74 ? 102.779 120.913 122.231 1.00 27.22 74 TRP B C 1
ATOM 574 O O . TRP A 1 74 ? 102.593 119.919 122.940 1.00 27.22 74 TRP B O 1
ATOM 585 N N . TYR A 1 75 ? 103.456 120.860 121.086 1.00 23.22 75 TYR B N 1
ATOM 586 C CA . TYR A 1 75 ? 104.011 119.610 120.586 1.00 23.22 75 TYR B CA 1
ATOM 587 C C . TYR A 1 75 ? 104.955 118.995 121.605 1.00 23.22 75 TYR B C 1
ATOM 588 O O . TYR A 1 75 ? 104.780 117.842 122.023 1.00 23.22 75 TYR B O 1
ATOM 597 N N . ALA A 1 76 ? 105.929 119.781 122.062 1.00 26.68 76 ALA B N 1
ATOM 598 C CA . ALA A 1 76 ? 106.930 119.269 122.986 1.00 26.68 76 ALA B CA 1
ATOM 599 C C . ALA A 1 76 ? 106.307 118.835 124.305 1.00 26.68 76 ALA B C 1
ATOM 600 O O . ALA A 1 76 ? 106.570 117.724 124.779 1.00 26.68 76 ALA B O 1
ATOM 602 N N . THR A 1 77 ? 105.465 119.682 124.903 1.00 29.16 77 THR B N 1
ATOM 603 C CA . THR A 1 77 ? 104.889 119.358 126.204 1.00 29.16 77 THR B CA 1
ATOM 604 C C . THR A 1 77 ? 103.989 118.133 126.126 1.00 29.16 77 THR B C 1
ATOM 605 O O . THR A 1 77 ? 104.093 117.223 126.957 1.00 29.16 77 THR B O 1
ATOM 609 N N . MET A 1 78 ? 103.108 118.078 125.123 1.00 27.71 78 MET B N 1
ATOM 610 C CA . MET A 1 78 ? 102.189 116.955 125.022 1.00 27.71 78 MET B CA 1
ATOM 611 C C . MET A 1 78 ? 102.934 115.655 124.766 1.00 27.71 78 MET B C 1
ATOM 612 O O . MET A 1 78 ? 102.591 114.617 125.342 1.00 27.71 78 MET B O 1
ATOM 617 N N . PHE A 1 79 ? 103.962 115.683 123.918 1.00 26.40 79 PHE B N 1
ATOM 618 C CA . PHE A 1 79 ? 104.578 114.428 123.513 1.00 26.40 79 PHE B CA 1
ATOM 619 C C . PHE A 1 79 ? 105.593 113.949 124.542 1.00 26.40 79 PHE B C 1
ATOM 620 O O . PHE A 1 79 ? 105.849 112.746 124.660 1.00 26.40 79 PHE B O 1
ATOM 628 N N . SER A 1 80 ? 106.175 114.870 125.314 1.00 27.80 80 SER B N 1
ATOM 629 C CA . SER A 1 80 ? 107.117 114.454 126.346 1.00 27.80 80 SER B CA 1
ATOM 630 C C . SER A 1 80 ? 106.406 114.065 127.632 1.00 27.80 80 SER B C 1
ATOM 631 O O . SER A 1 80 ? 106.851 113.157 128.341 1.00 27.80 80 SER B O 1
ATOM 634 N N . GLY A 1 81 ? 105.311 114.750 127.964 1.00 31.21 81 GLY B N 1
ATOM 635 C CA . GLY A 1 81 ? 104.560 114.374 129.149 1.00 31.21 81 GLY B CA 1
ATOM 636 C C . GLY A 1 81 ? 103.882 113.027 128.999 1.00 31.21 81 GLY B C 1
ATOM 637 O O . GLY A 1 81 ? 103.805 112.244 129.948 1.00 31.21 81 GLY B O 1
ATOM 638 N N . MET A 1 82 ? 103.354 112.753 127.813 1.00 30.28 82 MET B N 1
ATOM 639 C CA . MET A 1 82 ? 102.653 111.501 127.535 1.00 30.28 82 MET B CA 1
ATOM 640 C C . MET A 1 82 ? 103.543 110.510 126.793 1.00 30.28 82 MET B C 1
ATOM 641 O O . MET A 1 82 ? 103.201 109.999 125.731 1.00 30.28 82 MET B O 1
ATOM 646 N N . TYR A 1 83 ? 104.708 110.240 127.378 1.00 26.19 83 TYR B N 1
ATOM 647 C CA . TYR A 1 83 ? 105.747 109.482 126.692 1.00 26.19 83 TYR B CA 1
ATOM 648 C C . TYR A 1 83 ? 105.304 108.050 126.403 1.00 26.19 83 TYR B C 1
ATOM 649 O O . TYR A 1 83 ? 105.174 107.651 125.242 1.00 26.19 83 TYR B O 1
ATOM 658 N N . LEU A 1 84 ? 105.067 107.261 127.449 1.00 26.16 84 LEU B N 1
ATOM 659 C CA . LEU A 1 84 ? 104.737 105.843 127.313 1.00 26.16 84 LEU B CA 1
ATOM 660 C C . LEU A 1 84 ? 103.408 105.578 126.602 1.00 26.16 84 LEU B C 1
ATOM 661 O O . LEU A 1 84 ? 103.326 104.626 125.814 1.00 26.16 84 LEU B O 1
ATOM 666 N N . PRO A 1 85 ? 102.336 106.337 126.866 1.00 26.00 85 PRO B N 1
ATOM 667 C CA . PRO A 1 85 ? 101.125 106.154 126.047 1.00 26.00 85 PRO B CA 1
ATOM 668 C C . PRO A 1 85 ? 101.370 106.352 124.559 1.00 26.00 85 PRO B C 1
ATOM 669 O O . PRO A 1 85 ? 100.870 105.579 123.726 1.00 26.00 85 PRO B O 1
ATOM 673 N N . LEU A 1 86 ? 102.165 107.361 124.205 1.00 24.96 86 LEU B N 1
ATOM 674 C CA . LEU A 1 86 ? 102.496 107.589 122.804 1.00 24.96 86 LEU B CA 1
ATOM 675 C C . LEU A 1 86 ? 103.381 106.479 122.262 1.00 24.96 86 LEU B C 1
ATOM 676 O O . LEU A 1 86 ? 103.267 106.098 121.094 1.00 24.96 86 LEU B O 1
ATOM 681 N N . PHE A 1 87 ? 104.279 105.955 123.094 1.00 22.21 87 PHE B N 1
ATOM 682 C CA . PHE A 1 87 ? 105.101 104.825 122.684 1.00 22.21 87 PHE B CA 1
ATOM 683 C C . PHE A 1 87 ? 104.238 103.613 122.361 1.00 22.21 87 PHE B C 1
ATOM 684 O O . PHE A 1 87 ? 104.495 102.894 121.391 1.00 22.21 87 PHE B O 1
ATOM 692 N N . LEU A 1 88 ? 103.206 103.370 123.169 1.00 21.94 88 LEU B N 1
ATOM 693 C CA . LEU A 1 88 ? 102.289 102.268 122.883 1.00 21.94 88 LEU B CA 1
ATOM 694 C C . LEU A 1 88 ? 101.529 102.504 121.583 1.00 21.94 88 LEU B C 1
ATOM 695 O O . LEU A 1 88 ? 101.375 101.587 120.763 1.00 21.94 88 LEU B O 1
ATOM 700 N N . VAL A 1 89 ? 101.048 103.734 121.376 1.00 22.40 89 VAL B N 1
ATOM 701 C CA . VAL A 1 89 ? 100.390 104.076 120.113 1.00 22.40 89 VAL B CA 1
ATOM 702 C C . VAL A 1 89 ? 101.316 103.790 118.938 1.00 22.40 89 VAL B C 1
ATOM 703 O O . VAL A 1 89 ? 100.917 103.181 117.939 1.00 22.40 89 VAL B O 1
ATOM 707 N N . LEU A 1 90 ? 102.576 104.211 119.050 1.00 20.95 90 LEU B N 1
ATOM 708 C CA . LEU A 1 90 ? 103.518 104.068 117.945 1.00 20.95 90 LEU B CA 1
ATOM 709 C C . LEU A 1 90 ? 103.850 102.606 117.678 1.00 20.95 90 LEU B C 1
ATOM 710 O O . LEU A 1 90 ? 103.923 102.180 116.522 1.00 20.95 90 LEU B O 1
ATOM 715 N N . VAL A 1 91 ? 104.073 101.823 118.736 1.00 19.97 91 VAL B N 1
ATOM 716 C CA . VAL A 1 91 ? 104.380 100.407 118.557 1.00 19.97 91 VAL B CA 1
ATOM 717 C C . VAL A 1 91 ? 103.225 99.700 117.864 1.00 19.97 91 VAL B C 1
ATOM 718 O O . VAL A 1 91 ? 103.424 98.924 116.915 1.00 19.97 91 VAL B O 1
ATOM 722 N N . SER A 1 92 ? 101.997 99.972 118.309 1.00 20.39 92 SER B N 1
ATOM 723 C CA . SER A 1 92 ? 100.848 99.349 117.668 1.00 20.39 92 SER B CA 1
ATOM 724 C C . SER A 1 92 ? 100.708 99.800 116.222 1.00 20.39 92 SER B C 1
ATOM 725 O O . SER A 1 92 ? 100.299 99.018 115.361 1.00 20.39 92 SER B O 1
ATOM 728 N N . LEU A 1 93 ? 101.041 101.060 115.934 1.00 18.88 93 LEU B N 1
ATOM 729 C CA . LEU A 1 93 ? 100.935 101.550 114.563 1.00 18.88 93 LEU B CA 1
ATOM 730 C C . LEU A 1 93 ? 101.954 100.884 113.647 1.00 18.88 93 LEU B C 1
ATOM 731 O O . LEU A 1 93 ? 101.638 100.556 112.502 1.00 18.88 93 LEU B O 1
ATOM 736 N N . ILE A 1 94 ? 103.180 100.680 114.130 1.00 17.41 94 ILE B N 1
ATOM 737 C CA . ILE A 1 94 ? 104.182 99.936 113.366 1.00 17.41 94 ILE B CA 1
ATOM 738 C C . ILE A 1 94 ? 103.684 98.529 113.065 1.00 17.41 94 ILE B C 1
ATOM 739 O O . ILE A 1 94 ? 103.762 98.041 111.920 1.00 17.41 94 ILE B O 1
ATOM 744 N N . ILE A 1 95 ? 103.193 97.845 114.101 1.00 19.04 95 ILE B N 1
ATOM 745 C CA . ILE A 1 95 ? 102.731 96.474 113.933 1.00 19.04 95 ILE B CA 1
ATOM 746 C C . ILE A 1 95 ? 101.568 96.421 112.948 1.00 19.04 95 ILE B C 1
ATOM 747 O O . ILE A 1 95 ? 101.487 95.516 112.112 1.00 19.04 95 ILE B O 1
ATOM 752 N N . ARG A 1 96 ? 100.675 97.412 112.994 1.00 19.22 96 ARG B N 1
ATOM 753 C CA . ARG A 1 96 ? 99.579 97.462 112.030 1.00 19.22 96 ARG B CA 1
ATOM 754 C C . ARG A 1 96 ? 100.078 97.754 110.621 1.00 19.22 96 ARG B C 1
ATOM 755 O O . ARG A 1 96 ? 99.539 97.219 109.649 1.00 19.22 96 ARG B O 1
ATOM 763 N N . VAL A 1 97 ? 101.090 98.612 110.485 1.00 17.45 97 VAL B N 1
ATOM 764 C CA . VAL A 1 97 ? 101.625 98.925 109.162 1.00 17.45 97 VAL B CA 1
ATOM 765 C C . VAL A 1 97 ? 102.098 97.652 108.480 1.00 17.45 97 VAL B C 1
ATOM 766 O O . VAL A 1 97 ? 101.721 97.354 107.338 1.00 17.45 97 VAL B O 1
ATOM 770 N N . VAL A 1 98 ? 102.912 96.865 109.186 1.00 17.89 98 VAL B N 1
ATOM 771 C CA . VAL A 1 98 ? 103.403 95.635 108.567 1.00 17.89 98 VAL B CA 1
ATOM 772 C C . VAL A 1 98 ? 102.268 94.631 108.386 1.00 17.89 98 VAL B C 1
ATOM 773 O O . VAL A 1 98 ? 102.159 93.993 107.334 1.00 17.89 98 VAL B O 1
ATOM 777 N N . GLY A 1 99 ? 101.373 94.516 109.372 1.00 18.28 99 GLY B N 1
ATOM 778 C CA . GLY A 1 99 ? 100.292 93.550 109.264 1.00 18.28 99 GLY B CA 1
ATOM 779 C C . GLY A 1 99 ? 99.357 93.824 108.103 1.00 18.28 99 GLY B C 1
ATOM 780 O O . GLY A 1 99 ? 98.766 92.902 107.541 1.00 18.28 99 GLY B O 1
ATOM 781 N N . LEU A 1 100 ? 99.198 95.095 107.737 1.00 19.17 100 LEU B N 1
ATOM 782 C CA . LEU A 1 100 ? 98.336 95.433 106.613 1.00 19.17 100 LEU B CA 1
ATOM 783 C C . LEU A 1 100 ? 99.064 95.353 105.280 1.00 19.17 100 LEU B C 1
ATOM 784 O O . LEU A 1 100 ? 98.511 94.817 104.316 1.00 19.17 100 LEU B O 1
ATOM 789 N N . GLU A 1 101 ? 100.288 95.875 105.190 1.00 18.42 101 GLU B N 1
ATOM 790 C CA . GLU A 1 101 ? 100.955 95.893 103.893 1.00 18.42 101 GLU B CA 1
ATOM 791 C C . GLU A 1 101 ? 101.483 94.518 103.495 1.00 18.42 101 GLU B C 1
ATOM 792 O O . GLU A 1 101 ? 101.320 94.093 102.348 1.00 18.42 101 GLU B O 1
ATOM 798 N N . TRP A 1 102 ? 102.117 93.800 104.425 1.00 17.70 102 TRP B N 1
ATOM 799 C CA . TRP A 1 102 ? 102.679 92.497 104.101 1.00 17.70 102 TRP B CA 1
ATOM 800 C C . TRP A 1 102 ? 101.641 91.394 104.044 1.00 17.70 102 TRP B C 1
ATOM 801 O O . TRP A 1 102 ? 102.007 90.245 103.792 1.00 17.70 102 TRP B O 1
ATOM 812 N N . ARG A 1 103 ? 100.371 91.712 104.286 1.00 23.47 103 ARG B N 1
ATOM 813 C CA . ARG A 1 103 ? 99.352 90.682 104.438 1.00 23.47 103 ARG B CA 1
ATOM 814 C C . ARG A 1 103 ? 99.266 89.777 103.215 1.00 23.47 103 ARG B C 1
ATOM 815 O O . ARG A 1 103 ? 99.006 88.575 103.340 1.00 23.47 103 ARG B O 1
ATOM 823 N N . LYS A 1 104 ? 99.490 90.329 102.023 1.00 24.00 104 LYS B N 1
ATOM 824 C CA . LYS A 1 104 ? 99.313 89.589 100.781 1.00 24.00 104 LYS B CA 1
ATOM 825 C C . LYS A 1 104 ? 100.630 89.200 100.122 1.00 24.00 104 LYS B C 1
ATOM 826 O O . LYS A 1 104 ? 100.621 88.737 98.979 1.00 24.00 104 LYS B O 1
ATOM 832 N N . LYS A 1 105 ? 101.761 89.372 100.807 1.00 21.91 105 LYS B N 1
ATOM 833 C CA . LYS A 1 105 ? 103.029 88.962 100.217 1.00 21.91 105 LYS B CA 1
ATOM 834 C C . LYS A 1 105 ? 103.181 87.447 100.197 1.00 21.91 105 LYS B C 1
ATOM 835 O O . LYS A 1 105 ? 103.947 86.917 99.388 1.00 21.91 105 LYS B O 1
ATOM 841 N N . VAL A 1 106 ? 102.474 86.740 101.077 1.00 25.57 106 VAL B N 1
ATOM 842 C CA . VAL A 1 106 ? 102.565 85.291 101.201 1.00 25.57 106 VAL B CA 1
ATOM 843 C C . VAL A 1 106 ? 101.157 84.728 101.291 1.00 25.57 106 VAL B C 1
ATOM 844 O O . VAL A 1 106 ? 100.318 85.263 102.023 1.00 25.57 106 VAL B O 1
ATOM 848 N N . ASP A 1 107 ? 100.893 83.656 100.543 1.00 29.74 107 ASP B N 1
ATOM 849 C CA . ASP A 1 107 ? 99.599 82.973 100.595 1.00 29.74 107 ASP B CA 1
ATOM 850 C C . ASP A 1 107 ? 99.740 81.703 101.432 1.00 29.74 107 ASP B C 1
ATOM 851 O O . ASP A 1 107 ? 99.911 80.596 100.921 1.00 29.74 107 ASP B O 1
ATOM 856 N N . ASP A 1 108 ? 99.656 81.874 102.753 1.00 30.60 108 ASP B N 1
ATOM 857 C CA . ASP A 1 108 ? 99.810 80.768 103.688 1.00 30.60 108 ASP B CA 1
ATOM 858 C C . ASP A 1 108 ? 99.085 81.083 104.990 1.00 30.60 108 ASP B C 1
ATOM 859 O O . ASP A 1 108 ? 99.135 82.227 105.466 1.00 30.60 108 ASP B O 1
ATOM 864 N N . PRO A 1 109 ? 98.400 80.097 105.582 1.00 30.27 109 PRO B N 1
ATOM 865 C CA . PRO A 1 109 ? 97.619 80.375 106.802 1.00 30.27 109 PRO B CA 1
ATOM 866 C C . PRO A 1 109 ? 98.434 80.885 107.980 1.00 30.27 109 PRO B C 1
ATOM 867 O O . PRO A 1 109 ? 97.925 81.703 108.754 1.00 30.27 109 PRO B O 1
ATOM 871 N N . ARG A 1 110 ? 99.672 80.419 108.161 1.00 28.86 110 ARG B N 1
ATOM 872 C CA . ARG A 1 110 ? 100.483 80.915 109.272 1.00 28.86 110 ARG B CA 1
ATOM 873 C C . ARG A 1 110 ? 100.805 82.395 109.100 1.00 28.86 110 ARG B C 1
ATOM 874 O O . ARG A 1 110 ? 100.713 83.182 110.055 1.00 28.86 110 ARG B O 1
ATOM 882 N N . TRP A 1 111 ? 101.173 82.788 107.881 1.00 24.57 111 TRP B N 1
ATOM 883 C CA . TRP A 1 111 ? 101.435 84.191 107.587 1.00 24.57 111 TRP B CA 1
ATOM 884 C C . TRP A 1 111 ? 100.191 85.032 107.829 1.00 24.57 111 TRP B C 1
ATOM 885 O O . TRP A 1 111 ? 100.266 86.125 108.400 1.00 24.57 111 TRP B O 1
ATOM 896 N N . GLN A 1 112 ? 99.031 84.524 107.411 1.00 28.05 112 GLN B N 1
ATOM 897 C CA . GLN A 1 112 ? 97.788 85.263 107.592 1.00 28.05 112 GLN B CA 1
ATOM 898 C C . GLN A 1 112 ? 97.424 85.394 109.064 1.00 28.05 112 GLN B C 1
ATOM 899 O O . GLN A 1 112 ? 96.889 86.422 109.483 1.00 28.05 112 GLN B O 1
ATOM 905 N N . LYS A 1 113 ? 97.708 84.371 109.873 1.00 28.50 113 LYS B N 1
ATOM 906 C CA . LYS A 1 113 ? 97.392 84.477 111.295 1.00 28.50 113 LYS B CA 1
ATOM 907 C C . LYS A 1 113 ? 98.315 85.471 111.993 1.00 28.50 113 LYS B C 1
ATOM 908 O O . LYS A 1 113 ? 97.876 86.220 112.877 1.00 28.50 113 LYS B O 1
ATOM 914 N N . TRP A 1 114 ? 99.589 85.520 111.598 1.00 26.64 114 TRP B N 1
ATOM 915 C CA . TRP A 1 114 ? 100.471 86.525 112.186 1.00 26.64 114 TRP B CA 1
ATOM 916 C C . TRP A 1 114 ? 100.077 87.928 111.730 1.00 26.64 114 TRP B C 1
ATOM 917 O O . TRP A 1 114 ? 100.140 88.890 112.509 1.00 26.64 114 TRP B O 1
ATOM 928 N N . SER A 1 115 ? 99.633 88.054 110.478 1.00 25.27 115 SER B N 1
ATOM 929 C CA . SER A 1 115 ? 99.095 89.321 110.000 1.00 25.27 115 SER B CA 1
ATOM 930 C C . SER A 1 115 ? 97.860 89.726 110.788 1.00 25.27 115 SER B C 1
ATOM 931 O O . SER A 1 115 ? 97.673 90.905 111.102 1.00 25.27 115 SER B O 1
ATOM 934 N N . ASP A 1 116 ? 96.996 88.760 111.102 1.00 26.83 116 ASP B N 1
ATOM 935 C CA . ASP A 1 116 ? 95.797 89.049 111.878 1.00 26.83 116 ASP B CA 1
ATOM 936 C C . ASP A 1 116 ? 96.151 89.518 113.281 1.00 26.83 116 ASP B C 1
ATOM 937 O O . ASP A 1 116 ? 95.504 90.417 113.823 1.00 26.83 116 ASP B O 1
ATOM 942 N N . ARG A 1 117 ? 97.167 88.910 113.891 1.00 25.41 117 ARG B N 1
ATOM 943 C CA . ARG A 1 117 ? 97.613 89.363 115.205 1.00 25.41 117 ARG B CA 1
ATOM 944 C C . ARG A 1 117 ? 98.128 90.796 115.140 1.00 25.41 117 ARG B C 1
ATOM 945 O O . ARG A 1 117 ? 97.832 91.626 116.012 1.00 25.41 117 ARG B O 1
ATOM 953 N N . ALA A 1 118 ? 98.901 91.105 114.097 1.00 22.71 118 ALA B N 1
ATOM 954 C CA . ALA A 1 118 ? 99.409 92.463 113.924 1.00 22.71 118 ALA B CA 1
ATOM 955 C C . ALA A 1 118 ? 98.272 93.464 113.742 1.00 22.71 118 ALA B C 1
ATOM 956 O O . ALA A 1 118 ? 98.278 94.552 114.334 1.00 22.71 118 ALA B O 1
ATOM 958 N N . ILE A 1 119 ? 97.282 93.104 112.927 1.00 24.67 119 ILE B N 1
ATOM 959 C CA . ILE A 1 119 ? 96.140 93.979 112.684 1.00 24.67 119 ILE B CA 1
ATOM 960 C C . ILE A 1 119 ? 95.339 94.176 113.964 1.00 24.67 119 ILE B C 1
ATOM 961 O O . ILE A 1 119 ? 94.868 95.278 114.256 1.00 24.67 119 ILE B O 1
ATOM 966 N N . PHE A 1 120 ? 95.170 93.106 114.744 1.00 23.24 120 PHE B N 1
ATOM 967 C CA . PHE A 1 120 ? 94.464 93.202 116.016 1.00 23.24 120 PHE B CA 1
ATOM 968 C C . PHE A 1 120 ? 95.144 94.199 116.940 1.00 23.24 120 PHE B C 1
ATOM 969 O O . PHE A 1 120 ? 94.498 95.101 117.488 1.00 23.24 120 PHE B O 1
ATOM 977 N N . ILE A 1 121 ? 96.456 94.045 117.127 1.00 23.53 121 ILE B N 1
ATOM 978 C CA . ILE A 1 121 ? 97.180 94.931 118.036 1.00 23.53 121 ILE B CA 1
ATOM 979 C C . ILE A 1 121 ? 97.091 96.375 117.557 1.00 23.53 121 ILE B C 1
ATOM 980 O O . ILE A 1 121 ? 96.779 97.290 118.333 1.00 23.53 121 ILE B O 1
ATOM 985 N N . GLY A 1 122 ? 97.334 96.597 116.265 1.00 22.60 122 GLY B N 1
ATOM 986 C CA . GLY A 1 122 ? 97.356 97.947 115.735 1.00 22.60 122 GLY B CA 1
ATOM 987 C C . GLY A 1 122 ? 95.998 98.574 115.530 1.00 22.60 122 GLY B C 1
ATOM 988 O O . GLY A 1 122 ? 95.930 99.776 115.260 1.00 22.60 122 GLY B O 1
ATOM 989 N N . SER A 1 123 ? 94.925 97.796 115.625 1.00 24.44 123 SER B N 1
ATOM 990 C CA . SER A 1 123 ? 93.581 98.345 115.592 1.00 24.44 123 SER B CA 1
ATOM 991 C C . SER A 1 123 ? 92.979 98.520 116.975 1.00 24.44 123 SER B C 1
ATOM 992 O O . SER A 1 123 ? 92.023 99.285 117.124 1.00 24.44 123 SER B O 1
ATOM 995 N N . TRP A 1 124 ? 93.507 97.831 117.983 1.00 26.78 124 TRP B N 1
ATOM 996 C CA . TRP A 1 124 ? 93.001 97.980 119.339 1.00 26.78 124 TRP B CA 1
ATOM 997 C C . TRP A 1 124 ? 93.751 99.033 120.141 1.00 26.78 124 TRP B C 1
ATOM 998 O O . TRP A 1 124 ? 93.118 99.859 120.802 1.00 26.78 124 TRP B O 1
ATOM 1009 N N . THR A 1 125 ? 95.083 99.025 120.111 1.00 25.57 125 THR B N 1
ATOM 1010 C CA . THR A 1 125 ? 95.821 99.953 120.966 1.00 25.57 125 THR B CA 1
ATOM 1011 C C . THR A 1 125 ? 95.609 101.425 120.615 1.00 25.57 125 THR B C 1
ATOM 1012 O O . THR A 1 125 ? 95.418 102.231 121.544 1.00 25.57 125 THR B O 1
ATOM 1016 N N . PRO A 1 126 ? 95.655 101.856 119.351 1.00 26.42 126 PRO B N 1
ATOM 1017 C CA . PRO A 1 126 ? 95.608 103.301 119.061 1.00 26.42 126 PRO B CA 1
ATOM 1018 C C . PRO A 1 126 ? 94.311 103.964 119.503 1.00 26.42 126 PRO B C 1
ATOM 1019 O O . PRO A 1 126 ? 94.370 105.052 120.086 1.00 26.42 126 PRO B O 1
ATOM 1023 N N . PRO A 1 127 ? 93.125 103.390 119.246 1.00 28.61 127 PRO B N 1
ATOM 1024 C CA . PRO A 1 127 ? 91.907 104.062 119.749 1.00 28.61 127 PRO B CA 1
ATOM 1025 C C . PRO A 1 127 ? 91.893 104.234 121.259 1.00 28.61 127 PRO B C 1
ATOM 1026 O O . PRO A 1 127 ? 91.636 105.340 121.760 1.00 28.61 127 PRO B O 1
ATOM 1030 N N . LEU A 1 128 ? 92.186 103.161 121.997 1.00 29.90 128 LEU B N 1
ATOM 1031 C CA . LEU A 1 128 ? 92.254 103.232 123.451 1.00 29.90 128 LEU B CA 1
ATOM 1032 C C . LEU A 1 128 ? 93.209 104.326 123.899 1.00 29.90 128 LEU B C 1
ATOM 1033 O O . LEU A 1 128 ? 92.860 105.186 124.718 1.00 29.90 128 LEU B O 1
ATOM 1038 N N . MET A 1 129 ? 94.427 104.319 123.366 1.00 30.26 129 MET B N 1
ATOM 1039 C CA . MET A 1 129 ? 95.439 105.175 123.962 1.00 30.26 129 MET B CA 1
ATOM 1040 C C . MET A 1 129 ? 95.298 106.613 123.476 1.00 30.26 129 MET B C 1
ATOM 1041 O O . MET A 1 129 ? 95.677 107.547 124.186 1.00 30.26 129 MET B O 1
ATOM 1046 N N . TRP A 1 130 ? 94.706 106.821 122.298 1.00 27.27 130 TRP B N 1
ATOM 1047 C CA . TRP A 1 130 ? 94.372 108.175 121.871 1.00 27.27 130 TRP B CA 1
ATOM 1048 C C . TRP A 1 130 ? 93.271 108.761 122.742 1.00 27.27 130 TRP B C 1
ATOM 1049 O O . TRP A 1 130 ? 93.318 109.938 123.111 1.00 27.27 130 TRP B O 1
ATOM 1060 N N . GLY A 1 131 ? 92.257 107.955 123.071 1.00 30.43 131 GLY B N 1
ATOM 1061 C CA . GLY A 1 131 ? 91.249 108.421 124.011 1.00 30.43 131 GLY B CA 1
ATOM 1062 C C . GLY A 1 131 ? 91.846 108.769 125.358 1.00 30.43 131 GLY B C 1
ATOM 1063 O O . GLY A 1 131 ? 91.523 109.799 125.952 1.00 30.43 131 GLY B O 1
ATOM 1064 N N . PHE A 1 132 ? 92.746 107.916 125.843 1.00 32.47 132 PHE B N 1
ATOM 1065 C CA . PHE A 1 132 ? 93.464 108.178 127.087 1.00 32.47 132 PHE B CA 1
ATOM 1066 C C . PHE A 1 132 ? 94.203 109.515 127.026 1.00 32.47 132 PHE B C 1
ATOM 1067 O O . PHE A 1 132 ? 94.044 110.375 127.905 1.00 32.47 132 PHE B O 1
ATOM 1075 N N . ILE A 1 133 ? 94.981 109.718 125.960 1.00 29.90 133 ILE B N 1
ATOM 1076 C CA . ILE A 1 133 ? 95.791 110.923 125.804 1.00 29.90 133 ILE B CA 1
ATOM 1077 C C . ILE A 1 133 ? 94.917 112.169 125.735 1.00 29.90 133 ILE B C 1
ATOM 1078 O O . ILE A 1 133 ? 95.193 113.176 126.395 1.00 29.90 133 ILE B O 1
ATOM 1083 N N . PHE A 1 134 ? 93.854 112.129 124.934 1.00 30.33 134 PHE B N 1
ATOM 1084 C CA . PHE A 1 134 ? 93.068 113.341 124.733 1.00 30.33 134 PHE B CA 1
ATOM 1085 C C . PHE A 1 134 ? 92.214 113.661 125.952 1.00 30.33 134 PHE B C 1
ATOM 1086 O O . PHE A 1 134 ? 92.025 114.837 126.291 1.00 30.33 134 PHE B O 1
ATOM 1094 N N . ALA A 1 135 ? 91.705 112.636 126.641 1.00 33.70 135 ALA B N 1
ATOM 1095 C CA . ALA A 1 135 ? 91.016 112.885 127.899 1.00 33.70 135 ALA B CA 1
ATOM 1096 C C . ALA A 1 135 ? 91.958 113.506 128.919 1.00 33.70 135 ALA B C 1
ATOM 1097 O O . ALA A 1 135 ? 91.563 114.412 129.661 1.00 33.70 135 ALA B O 1
ATOM 1099 N N . ASN A 1 136 ? 93.209 113.042 128.974 1.00 37.04 136 ASN B N 1
ATOM 1100 C CA . ASN A 1 136 ? 94.155 113.655 129.903 1.00 37.04 136 ASN B CA 1
ATOM 1101 C C . ASN A 1 136 ? 94.496 115.083 129.494 1.00 37.04 136 ASN B C 1
ATOM 1102 O O . ASN A 1 136 ? 94.732 115.941 130.351 1.00 37.04 136 ASN B O 1
ATOM 1107 N N . ILE A 1 137 ? 94.546 115.353 128.188 1.00 35.69 137 ILE B N 1
ATOM 1108 C CA . ILE A 1 137 ? 94.781 116.717 127.712 1.00 35.69 137 ILE B CA 1
ATOM 1109 C C . ILE A 1 137 ? 93.661 117.634 128.187 1.00 35.69 137 ILE B C 1
ATOM 1110 O O . ILE A 1 137 ? 93.903 118.730 128.704 1.00 35.69 137 ILE B O 1
ATOM 1115 N N . LEU A 1 138 ? 92.414 117.189 128.020 1.00 36.65 138 LEU B N 1
ATOM 1116 C CA . LEU A 1 138 ? 91.271 118.017 128.394 1.00 36.65 138 LEU B CA 1
ATOM 1117 C C . LEU A 1 138 ? 91.181 118.202 129.907 1.00 36.65 138 LEU B C 1
ATOM 1118 O O . LEU A 1 138 ? 90.890 119.300 130.392 1.00 36.65 138 LEU B O 1
ATOM 1123 N N . ARG A 1 139 ? 91.410 117.131 130.671 1.00 39.03 139 ARG B N 1
ATOM 1124 C CA . ARG A 1 139 ? 91.360 117.250 132.126 1.00 39.03 139 ARG B CA 1
ATOM 1125 C C . ARG A 1 139 ? 92.468 118.152 132.647 1.00 39.03 139 ARG B C 1
ATOM 1126 O O . ARG A 1 139 ? 92.239 118.978 133.537 1.00 39.03 139 ARG B O 1
ATOM 1134 N N . GLY A 1 140 ? 93.674 118.008 132.109 1.00 39.79 140 GLY B N 1
ATOM 1135 C CA . GLY A 1 140 ? 94.811 118.760 132.595 1.00 39.79 140 GLY B CA 1
ATOM 1136 C C . GLY A 1 140 ? 95.989 117.867 132.917 1.00 39.79 140 GLY B C 1
ATOM 1137 O O . GLY A 1 140 ? 95.822 116.659 133.092 1.00 39.79 140 GLY B O 1
ATOM 1138 N N . MET A 1 141 ? 97.181 118.440 132.986 1.00 41.53 141 MET B N 1
ATOM 1139 C CA . MET A 1 141 ? 98.394 117.687 133.254 1.00 41.53 141 MET B CA 1
ATOM 1140 C C . MET A 1 141 ? 99.271 118.481 134.209 1.00 41.53 141 MET B C 1
ATOM 1141 O O . MET A 1 141 ? 99.127 119.702 134.323 1.00 41.53 141 MET B O 1
ATOM 1146 N N . PRO A 1 142 ? 100.187 117.812 134.917 1.00 44.87 142 PRO B N 1
ATOM 1147 C CA . PRO A 1 142 ? 101.090 118.533 135.825 1.00 44.87 142 PRO B CA 1
ATOM 1148 C C . PRO A 1 142 ? 102.105 119.391 135.087 1.00 44.87 142 PRO B C 1
ATOM 1149 O O . PRO A 1 142 ? 103.263 118.998 134.916 1.00 44.87 142 PRO B O 1
ATOM 1153 N N . ILE A 1 143 ? 101.670 120.571 134.650 1.00 42.77 143 ILE B N 1
ATOM 1154 C CA . ILE A 1 143 ? 102.511 121.444 133.841 1.00 42.77 143 ILE B CA 1
ATOM 1155 C C . ILE A 1 143 ? 103.194 122.466 134.736 1.00 42.77 143 ILE B C 1
ATOM 1156 O O . ILE A 1 143 ? 102.548 123.140 135.546 1.00 42.77 143 ILE B O 1
ATOM 1161 N N . LYS A 1 144 ? 104.505 122.593 134.585 1.00 45.56 144 LYS B N 1
ATOM 1162 C CA . LYS A 1 144 ? 105.300 123.438 135.454 1.00 45.56 144 LYS B CA 1
ATOM 1163 C C . LYS A 1 144 ? 105.370 124.860 134.899 1.00 45.56 144 LYS B C 1
ATOM 1164 O O . LYS A 1 144 ? 104.692 125.216 133.933 1.00 45.56 144 LYS B O 1
ATOM 1170 N N . ALA A 1 145 ? 106.199 125.693 135.534 1.00 46.41 145 ALA B N 1
ATOM 1171 C CA . ALA A 1 145 ? 106.390 127.058 135.056 1.00 46.41 145 ALA B CA 1
ATOM 1172 C C . ALA A 1 145 ? 107.137 127.085 133.731 1.00 46.41 145 ALA B C 1
ATOM 1173 O O . ALA A 1 145 ? 106.925 127.989 132.915 1.00 46.41 145 ALA B O 1
ATOM 1175 N N . ASP A 1 146 ? 108.015 126.114 133.500 1.00 46.23 146 ASP B N 1
ATOM 1176 C CA . ASP A 1 146 ? 108.748 126.021 132.247 1.00 46.23 146 ASP B CA 1
ATOM 1177 C C . ASP A 1 146 ? 108.018 125.204 131.188 1.00 46.23 146 ASP B C 1
ATOM 1178 O O . ASP A 1 146 ? 108.656 124.756 130.230 1.00 46.23 146 ASP B O 1
ATOM 1183 N N . HIS A 1 147 ? 106.710 124.998 131.345 1.00 44.00 147 HIS B N 1
ATOM 1184 C CA . HIS A 1 147 ? 105.880 124.305 130.360 1.00 44.00 147 HIS B CA 1
ATOM 1185 C C . HIS A 1 147 ? 106.321 122.858 130.156 1.00 44.00 147 HIS B C 1
ATOM 1186 O O . HIS A 1 147 ? 106.207 122.316 129.057 1.00 44.00 147 HIS B O 1
ATOM 1193 N N . THR A 1 148 ? 106.822 122.217 131.207 1.00 42.73 148 THR B N 1
ATOM 1194 C CA . THR A 1 148 ? 107.351 120.866 131.116 1.00 42.73 148 THR B CA 1
ATOM 1195 C C . THR A 1 148 ? 106.611 119.948 132.081 1.00 42.73 148 THR B C 1
ATOM 1196 O O . THR A 1 148 ? 106.318 120.314 133.221 1.00 42.73 148 THR B O 1
ATOM 1200 N N . ILE A 1 149 ? 106.301 118.745 131.600 1.00 40.83 149 ILE B N 1
ATOM 1201 C CA . ILE A 1 149 ? 105.627 117.715 132.380 1.00 40.83 149 ILE B CA 1
ATOM 1202 C C . ILE A 1 149 ? 106.646 116.652 132.763 1.00 40.83 149 ILE B C 1
ATOM 1203 O O . ILE A 1 149 ? 107.477 116.251 131.941 1.00 40.83 149 ILE B O 1
ATOM 1208 N N . ASP A 1 150 ? 106.589 116.208 134.023 1.00 44.18 150 ASP B N 1
ATOM 1209 C CA . ASP A 1 150 ? 107.545 115.220 134.516 1.00 44.18 150 ASP B CA 1
ATOM 1210 C C . ASP A 1 150 ? 107.390 113.874 133.817 1.00 44.18 150 ASP B C 1
ATOM 1211 O O . ASP A 1 150 ? 108.393 113.218 133.511 1.00 44.18 150 ASP B O 1
ATOM 1216 N N . ALA A 1 151 ? 106.149 113.430 133.603 1.00 40.13 151 ALA B N 1
ATOM 1217 C CA . ALA A 1 151 ? 105.800 112.229 132.843 1.00 40.13 151 ALA B CA 1
ATOM 1218 C C . ALA A 1 151 ? 106.126 110.942 133.590 1.00 40.13 151 ALA B C 1
ATOM 1219 O O . ALA A 1 151 ? 105.698 109.860 133.181 1.00 40.13 151 ALA B O 1
ATOM 1221 N N . ALA A 1 152 ? 106.847 111.048 134.705 1.00 42.22 152 ALA B N 1
ATOM 1222 C CA . ALA A 1 152 ? 107.043 109.895 135.573 1.00 42.22 152 ALA B CA 1
ATOM 1223 C C . ALA A 1 152 ? 106.126 109.994 136.781 1.00 42.22 152 ALA B C 1
ATOM 1224 O O . ALA A 1 152 ? 105.445 109.033 137.150 1.00 42.22 152 ALA B O 1
ATOM 1226 N N . ALA A 1 153 ? 106.101 111.169 137.412 1.00 42.85 153 ALA B N 1
ATOM 1227 C CA . ALA A 1 153 ? 105.084 111.443 138.415 1.00 42.85 153 ALA B CA 1
ATOM 1228 C C . ALA A 1 153 ? 103.711 111.600 137.779 1.00 42.85 153 ALA B C 1
ATOM 1229 O O . ALA A 1 153 ? 102.700 111.229 138.385 1.00 42.85 153 ALA B O 1
ATOM 1231 N N . ALA A 1 154 ? 103.654 112.143 136.564 1.00 40.78 154 ALA B N 1
ATOM 1232 C CA . ALA A 1 154 ? 102.382 112.383 135.898 1.00 40.78 154 ALA B CA 1
ATOM 1233 C C . ALA A 1 154 ? 101.740 111.114 135.362 1.00 40.78 154 ALA B C 1
ATOM 1234 O O . ALA A 1 154 ? 100.527 111.105 135.136 1.00 40.78 154 ALA B O 1
ATOM 1236 N N . LEU A 1 155 ? 102.519 110.057 135.138 1.00 39.07 155 LEU B N 1
ATOM 1237 C CA . LEU A 1 155 ? 101.954 108.834 134.572 1.00 39.07 155 LEU B CA 1
ATOM 1238 C C . LEU A 1 155 ? 100.923 108.176 135.484 1.00 39.07 155 LEU B C 1
ATOM 1239 O O . LEU A 1 155 ? 99.834 107.835 134.991 1.00 39.07 155 LEU B O 1
ATOM 1244 N N . PRO A 1 156 ? 101.178 107.957 136.783 1.00 40.57 156 PRO B N 1
ATOM 1245 C CA . PRO A 1 156 ? 100.105 107.418 137.639 1.00 40.57 156 PRO B CA 1
ATOM 1246 C C . PRO A 1 156 ? 98.866 108.294 137.674 1.00 40.57 156 PRO B C 1
ATOM 1247 O O . PRO A 1 156 ? 97.742 107.778 137.670 1.00 40.57 156 PRO B O 1
ATOM 1251 N N . GLY A 1 157 ? 99.045 109.616 137.702 1.00 39.89 157 GLY B N 1
ATOM 1252 C CA . GLY A 1 157 ? 97.899 110.509 137.696 1.00 39.89 157 GLY B CA 1
ATOM 1253 C C . GLY A 1 157 ? 97.071 110.386 136.433 1.00 39.89 157 GLY B C 1
ATOM 1254 O O . GLY A 1 157 ? 95.852 110.562 136.459 1.00 39.89 157 GLY B O 1
ATOM 1255 N N . MET A 1 158 ? 97.724 110.086 135.308 1.00 39.29 158 MET B N 1
ATOM 1256 C CA . MET A 1 158 ? 96.999 109.878 134.062 1.00 39.29 158 MET B CA 1
ATOM 1257 C C . MET A 1 158 ? 96.025 108.715 134.145 1.00 39.29 158 MET B C 1
ATOM 1258 O O . MET A 1 158 ? 95.007 108.724 133.447 1.00 39.29 158 MET B O 1
ATOM 1263 N N . VAL A 1 159 ? 96.303 107.723 134.985 1.00 39.90 159 VAL B N 1
ATOM 1264 C CA . VAL A 1 159 ? 95.423 106.571 135.106 1.00 39.90 159 VAL B CA 1
ATOM 1265 C C . VAL A 1 159 ? 94.303 106.955 136.061 1.00 39.90 159 VAL B C 1
ATOM 1266 O O . VAL A 1 159 ? 94.405 106.764 137.278 1.00 39.90 159 VAL B O 1
ATOM 1270 N N . ASN A 1 160 ? 93.242 107.531 135.511 1.00 38.38 160 ASN B N 1
ATOM 1271 C CA . ASN A 1 160 ? 92.104 108.008 136.275 1.00 38.38 160 ASN B CA 1
ATOM 1272 C C . ASN A 1 160 ? 90.820 107.648 135.543 1.00 38.38 160 ASN B C 1
ATOM 1273 O O . ASN A 1 160 ? 90.845 107.171 134.408 1.00 38.38 160 ASN B O 1
ATOM 1278 N N . VAL A 1 161 ? 89.692 107.879 136.212 1.00 37.69 161 VAL B N 1
ATOM 1279 C CA . VAL A 1 161 ? 88.409 107.418 135.689 1.00 37.69 161 VAL B CA 1
ATOM 1280 C C . VAL A 1 161 ? 88.097 108.102 134.365 1.00 37.69 161 VAL B C 1
ATOM 1281 O O . VAL A 1 161 ? 87.617 107.471 133.416 1.00 37.69 161 VAL B O 1
ATOM 1285 N N . PHE A 1 162 ? 88.367 109.405 134.282 1.00 37.89 162 PHE B N 1
ATOM 1286 C CA . PHE A 1 162 ? 88.024 110.165 133.085 1.00 37.89 162 PHE B CA 1
ATOM 1287 C C . PHE A 1 162 ? 88.817 109.682 131.875 1.00 37.89 162 PHE B C 1
ATOM 1288 O O . PHE A 1 162 ? 88.261 109.504 130.786 1.00 37.89 162 PHE B O 1
ATOM 1296 N N . ALA A 1 163 ? 90.118 109.439 132.053 1.00 36.45 163 ALA B N 1
ATOM 1297 C CA . ALA A 1 163 ? 90.942 108.960 130.946 1.00 36.45 163 ALA B CA 1
ATOM 1298 C C . ALA A 1 163 ? 90.533 107.560 130.504 1.00 36.45 163 ALA B C 1
ATOM 1299 O O . ALA A 1 163 ? 90.492 107.267 129.306 1.00 36.45 163 ALA B O 1
ATOM 1301 N N . ILE A 1 164 ? 90.261 106.668 131.459 1.00 35.85 164 ILE B N 1
ATOM 1302 C CA . ILE A 1 164 ? 89.861 105.305 131.110 1.00 35.85 164 ILE B CA 1
ATOM 1303 C C . ILE A 1 164 ? 88.543 105.319 130.351 1.00 35.85 164 ILE B C 1
ATOM 1304 O O . ILE A 1 164 ? 88.371 104.625 129.338 1.00 35.85 164 ILE B O 1
ATOM 1309 N N . LEU A 1 165 ? 87.588 106.110 130.837 1.00 38.08 165 LEU B N 1
ATOM 1310 C CA . LEU A 1 165 ? 86.310 106.228 130.152 1.00 38.08 165 LEU B CA 1
ATOM 1311 C C . LEU A 1 165 ? 86.493 106.824 128.763 1.00 38.08 165 LEU B C 1
ATOM 1312 O O . LEU A 1 165 ? 85.825 106.408 127.812 1.00 38.08 165 LEU B O 1
ATOM 1317 N N . GLY A 1 166 ? 87.409 107.785 128.623 1.00 35.24 166 GLY B N 1
ATOM 1318 C CA . GLY A 1 166 ? 87.698 108.333 127.308 1.00 35.24 166 GLY B CA 1
ATOM 1319 C C . GLY A 1 166 ? 88.288 107.306 126.364 1.00 35.24 166 GLY B C 1
ATOM 1320 O O . GLY A 1 166 ? 87.950 107.266 125.182 1.00 35.24 166 GLY B O 1
ATOM 1321 N N . ALA A 1 167 ? 89.194 106.472 126.875 1.00 32.95 167 ALA B N 1
ATOM 1322 C CA . ALA A 1 167 ? 89.789 105.407 126.075 1.00 32.95 167 ALA B CA 1
ATOM 1323 C C . ALA A 1 167 ? 88.719 104.460 125.550 1.00 32.95 167 ALA B C 1
ATOM 1324 O O . ALA A 1 167 ? 88.665 104.144 124.353 1.00 32.95 167 ALA B O 1
ATOM 1326 N N . LEU A 1 168 ? 87.845 104.006 126.448 1.00 34.46 168 LEU B N 1
ATOM 1327 C CA . LEU A 1 168 ? 86.771 103.106 126.042 1.00 34.46 168 LEU B CA 1
ATOM 1328 C C . LEU A 1 168 ? 85.822 103.788 125.061 1.00 34.46 168 LEU B C 1
ATOM 1329 O O . LEU A 1 168 ? 85.341 103.165 124.109 1.00 34.46 168 LEU B O 1
ATOM 1334 N N . ALA A 1 169 ? 85.541 105.074 125.282 1.00 35.50 169 ALA B N 1
ATOM 1335 C CA . ALA A 1 169 ? 84.651 105.817 124.398 1.00 35.50 169 ALA B CA 1
ATOM 1336 C C . ALA A 1 169 ? 85.240 105.942 123.002 1.00 35.50 169 ALA B C 1
ATOM 1337 O O . ALA A 1 169 ? 84.538 105.782 122.000 1.00 35.50 169 ALA B O 1
ATOM 1339 N N . PHE A 1 170 ? 86.540 106.229 122.920 1.00 32.41 170 PHE B N 1
ATOM 1340 C CA . PHE A 1 170 ? 87.205 106.317 121.625 1.00 32.41 170 PHE B CA 1
ATOM 1341 C C . PHE A 1 170 ? 87.167 104.980 120.905 1.00 32.41 170 PHE B C 1
ATOM 1342 O O . PHE A 1 170 ? 86.872 104.916 119.705 1.00 32.41 170 PHE B O 1
ATOM 1350 N N . THR A 1 171 ? 87.456 103.893 121.624 1.00 31.92 171 THR B N 1
ATOM 1351 C CA . THR A 1 171 ? 87.451 102.581 120.987 1.00 31.92 171 THR B CA 1
ATOM 1352 C C . THR A 1 171 ? 86.057 102.209 120.494 1.00 31.92 171 THR B C 1
ATOM 1353 O O . THR A 1 171 ? 85.893 101.721 119.372 1.00 31.92 171 THR B O 1
ATOM 1357 N N . ALA A 1 172 ? 85.033 102.453 121.313 1.00 34.32 172 ALA B N 1
ATOM 1358 C CA . ALA A 1 172 ? 83.667 102.131 120.907 1.00 34.32 172 ALA B CA 1
ATOM 1359 C C . ALA A 1 172 ? 83.216 102.992 119.733 1.00 34.32 172 ALA B C 1
ATOM 1360 O O . ALA A 1 172 ? 82.551 102.504 118.810 1.00 34.32 172 ALA B O 1
ATOM 1362 N N . LEU A 1 173 ? 83.576 104.278 119.748 1.00 32.97 173 LEU B N 1
ATOM 1363 C CA . LEU A 1 173 ? 83.209 105.177 118.662 1.00 32.97 173 LEU B CA 1
ATOM 1364 C C . LEU A 1 173 ? 83.869 104.760 117.357 1.00 32.97 173 LEU B C 1
ATOM 1365 O O . LEU A 1 173 ? 83.226 104.739 116.302 1.00 32.97 173 LEU B O 1
ATOM 1370 N N . PHE A 1 174 ? 85.158 104.416 117.406 1.00 30.28 174 PHE B N 1
ATOM 1371 C CA . PHE A 1 174 ? 85.843 104.018 116.181 1.00 30.28 174 PHE B CA 1
ATOM 1372 C C . PHE A 1 174 ? 85.370 102.653 115.709 1.00 30.28 174 PHE B C 1
ATOM 1373 O O . PHE A 1 174 ? 85.357 102.382 114.506 1.00 30.28 174 PHE B O 1
ATOM 1381 N N . ALA A 1 175 ? 84.950 101.787 116.634 1.00 31.70 175 ALA B N 1
ATOM 1382 C CA . ALA A 1 175 ? 84.344 100.523 116.234 1.00 31.70 175 ALA B CA 1
ATOM 1383 C C . ALA A 1 175 ? 83.036 100.757 115.489 1.00 31.70 175 ALA B C 1
ATOM 1384 O O . ALA A 1 175 ? 82.784 100.142 114.449 1.00 31.70 175 ALA B O 1
ATOM 1386 N N . LEU A 1 176 ? 82.196 101.661 116.000 1.00 33.97 176 LEU B N 1
ATOM 1387 C CA . LEU A 1 176 ? 80.947 101.979 115.309 1.00 33.97 176 LEU B CA 1
ATOM 1388 C C . LEU A 1 176 ? 81.217 102.616 113.951 1.00 33.97 176 LEU B C 1
ATOM 1389 O O . LEU A 1 176 ? 80.526 102.325 112.964 1.00 33.97 176 LEU B O 1
ATOM 1394 N N . HIS A 1 177 ? 82.225 103.486 113.887 1.00 30.57 177 HIS B N 1
ATOM 1395 C CA . HIS A 1 177 ? 82.596 104.134 112.634 1.00 30.57 177 HIS B CA 1
ATOM 1396 C C . HIS A 1 177 ? 83.072 103.116 111.604 1.00 30.57 177 HIS B C 1
ATOM 1397 O O . HIS A 1 177 ? 82.634 103.131 110.447 1.00 30.57 177 HIS B O 1
ATOM 1404 N N . GLY A 1 178 ? 83.958 102.208 112.016 1.00 31.60 178 GLY B N 1
ATOM 1405 C CA . GLY A 1 178 ? 84.411 101.164 111.116 1.00 31.60 178 GLY B CA 1
ATOM 1406 C C . GLY A 1 178 ? 83.294 100.234 110.696 1.00 31.60 178 GLY B C 1
ATOM 1407 O O . GLY A 1 178 ? 83.278 99.740 109.570 1.00 31.60 178 GLY B O 1
ATOM 1408 N N . LEU A 1 179 ? 82.346 99.979 111.597 1.00 35.30 179 LEU B N 1
ATOM 1409 C CA . LEU A 1 179 ? 81.204 99.144 111.248 1.00 35.30 179 LEU B CA 1
ATOM 1410 C C . LEU A 1 179 ? 80.362 99.788 110.155 1.00 35.30 179 LEU B C 1
ATOM 1411 O O . LEU A 1 179 ? 79.999 99.131 109.173 1.00 35.30 179 LEU B O 1
ATOM 1416 N N . ALA A 1 180 ? 80.047 101.076 110.306 1.00 36.60 180 ALA B N 1
ATOM 1417 C CA . ALA A 1 180 ? 79.299 101.779 109.267 1.00 36.60 180 ALA B CA 1
ATOM 1418 C C . ALA A 1 180 ? 80.086 101.818 107.961 1.00 36.60 180 ALA B C 1
ATOM 1419 O O . ALA A 1 180 ? 79.517 101.710 106.867 1.00 36.60 180 ALA B O 1
ATOM 1421 N N . PHE A 1 181 ? 81.408 101.953 108.061 1.00 32.79 181 PHE B N 1
ATOM 1422 C CA . PHE A 1 181 ? 82.252 101.920 106.871 1.00 32.79 181 PHE B CA 1
ATOM 1423 C C . PHE A 1 181 ? 82.150 100.577 106.155 1.00 32.79 181 PHE B C 1
ATOM 1424 O O . PHE A 1 181 ? 82.012 100.524 104.929 1.00 32.79 181 PHE B O 1
ATOM 1432 N N . ILE A 1 182 ? 82.228 99.479 106.909 1.00 35.11 182 ILE B N 1
ATOM 1433 C CA . ILE A 1 182 ? 82.114 98.146 106.320 1.00 35.11 182 ILE B CA 1
ATOM 1434 C C . ILE A 1 182 ? 80.751 97.976 105.666 1.00 35.11 182 ILE B C 1
ATOM 1435 O O . ILE A 1 182 ? 80.631 97.412 104.573 1.00 35.11 182 ILE B O 1
ATOM 1440 N N . ARG A 1 183 ? 79.699 98.450 106.337 1.00 42.20 183 ARG B N 1
ATOM 1441 C CA . ARG A 1 183 ? 78.369 98.410 105.738 1.00 42.20 183 ARG B CA 1
ATOM 1442 C C . ARG A 1 183 ? 78.328 99.158 104.414 1.00 42.20 183 ARG B C 1
ATOM 1443 O O . ARG A 1 183 ? 77.636 98.734 103.483 1.00 42.20 183 ARG B O 1
ATOM 1451 N N . LEU A 1 184 ? 79.057 100.266 104.310 1.00 37.72 184 LEU B N 1
ATOM 1452 C CA . LEU A 1 184 ? 79.082 101.059 103.086 1.00 37.72 184 LEU B CA 1
ATOM 1453 C C . LEU A 1 184 ? 79.935 100.454 101.975 1.00 37.72 184 LEU B C 1
ATOM 1454 O O . LEU A 1 184 ? 79.571 100.561 100.801 1.00 37.72 184 LEU B O 1
ATOM 1459 N N . LYS A 1 185 ? 81.059 99.816 102.304 1.00 36.11 185 LYS B N 1
ATOM 1460 C CA . LYS A 1 185 ? 82.065 99.450 101.313 1.00 36.11 185 LYS B CA 1
ATOM 1461 C C . LYS A 1 185 ? 82.150 97.948 101.054 1.00 36.11 185 LYS B C 1
ATOM 1462 O O . LYS A 1 185 ? 83.144 97.485 100.488 1.00 36.11 185 LYS B O 1
ATOM 1468 N N . THR A 1 186 ? 81.140 97.178 101.446 1.00 39.98 186 THR B N 1
ATOM 1469 C CA . THR A 1 186 ? 81.108 95.748 101.171 1.00 39.98 186 THR B CA 1
ATOM 1470 C C . THR A 1 186 ? 79.765 95.371 100.571 1.00 39.98 186 THR B C 1
ATOM 1471 O O . THR A 1 186 ? 78.798 96.132 100.662 1.00 39.98 186 THR B O 1
ATOM 1475 N N . ALA A 1 187 ? 79.714 94.198 99.950 1.00 43.15 187 ALA B N 1
ATOM 1476 C CA . ALA A 1 187 ? 78.477 93.636 99.431 1.00 43.15 187 ALA B CA 1
ATOM 1477 C C . ALA A 1 187 ? 78.467 92.136 99.679 1.00 43.15 187 ALA B C 1
ATOM 1478 O O . ALA A 1 187 ? 79.525 91.514 99.812 1.00 43.15 187 ALA B O 1
ATOM 1480 N N . GLY A 1 188 ? 77.270 91.562 99.751 1.00 49.34 188 GLY B N 1
ATOM 1481 C CA . GLY A 1 188 ? 77.135 90.129 99.928 1.00 49.34 188 GLY B CA 1
ATOM 1482 C C . GLY A 1 188 ? 76.948 89.701 101.368 1.00 49.34 188 GLY B C 1
ATOM 1483 O O . GLY A 1 188 ? 76.250 90.367 102.136 1.00 49.34 188 GLY B O 1
ATOM 1484 N N . ARG A 1 189 ? 77.571 88.582 101.745 1.00 50.63 189 ARG B N 1
ATOM 1485 C CA . ARG A 1 189 ? 77.371 88.039 103.083 1.00 50.63 189 ARG B CA 1
ATOM 1486 C C . ARG A 1 189 ? 78.137 88.822 104.145 1.00 50.63 189 ARG B C 1
ATOM 1487 O O . ARG A 1 189 ? 77.727 88.839 105.311 1.00 50.63 189 ARG B O 1
ATOM 1495 N N . VAL A 1 190 ? 79.248 89.464 103.774 1.00 48.62 190 VAL B N 1
ATOM 1496 C CA . VAL A 1 190 ? 80.043 90.206 104.753 1.00 48.62 190 VAL B CA 1
ATOM 1497 C C . VAL A 1 190 ? 79.245 91.384 105.299 1.00 48.62 190 VAL B C 1
ATOM 1498 O O . VAL A 1 190 ? 79.276 91.685 106.499 1.00 48.62 190 VAL B O 1
ATOM 1502 N N . ARG A 1 191 ? 78.520 92.070 104.416 1.00 46.93 191 ARG B N 1
ATOM 1503 C CA . ARG A 1 191 ? 77.665 93.168 104.846 1.00 46.93 191 ARG B CA 1
ATOM 1504 C C . ARG A 1 191 ? 76.601 92.684 105.826 1.00 46.93 191 ARG B C 1
ATOM 1505 O O . ARG A 1 191 ? 76.317 93.348 106.831 1.00 46.93 191 ARG B O 1
ATOM 1513 N N . THR A 1 192 ? 76.008 91.520 105.553 1.00 49.94 192 THR B N 1
ATOM 1514 C CA . THR A 1 192 ? 74.999 90.977 106.455 1.00 49.94 192 THR B CA 1
ATOM 1515 C C . THR A 1 192 ? 75.608 90.589 107.797 1.00 49.94 192 THR B C 1
ATOM 1516 O O . THR A 1 192 ? 74.975 90.755 108.845 1.00 49.94 192 THR B O 1
ATOM 1520 N N . ASP A 1 193 ? 76.834 90.064 107.789 1.00 50.62 193 ASP B N 1
ATOM 1521 C CA . ASP A 1 193 ? 77.504 89.752 109.049 1.00 50.62 193 ASP B CA 1
ATOM 1522 C C . ASP A 1 193 ? 77.780 91.017 109.853 1.00 50.62 193 ASP B C 1
ATOM 1523 O O . ASP A 1 193 ? 77.659 91.021 111.086 1.00 50.62 193 ASP B O 1
ATOM 1528 N N . ALA A 1 194 ? 78.160 92.100 109.174 1.00 47.51 194 ALA B N 1
ATOM 1529 C CA . ALA A 1 194 ? 78.342 93.375 109.861 1.00 47.51 194 ALA B CA 1
ATOM 1530 C C . ALA A 1 194 ? 77.030 93.856 110.470 1.00 47.51 194 ALA B C 1
ATOM 1531 O O . ALA A 1 194 ? 76.997 94.353 111.603 1.00 47.51 194 ALA B O 1
ATOM 1533 N N . ALA A 1 195 ? 75.931 93.713 109.726 1.00 49.30 195 ALA B N 1
ATOM 1534 C CA . ALA A 1 195 ? 74.621 94.046 110.276 1.00 49.30 195 ALA B CA 1
ATOM 1535 C C . ALA A 1 195 ? 74.300 93.199 111.501 1.00 49.30 195 ALA B C 1
ATOM 1536 O O . ALA A 1 195 ? 73.717 93.699 112.469 1.00 49.30 195 ALA B O 1
ATOM 1538 N N . LYS A 1 196 ? 74.728 91.935 111.478 1.00 50.86 196 LYS B N 1
ATOM 1539 C CA . LYS A 1 196 ? 74.479 91.022 112.625 1.00 50.86 196 LYS B CA 1
ATOM 1540 C C . LYS A 1 196 ? 75.235 91.521 113.861 1.00 50.86 196 LYS B C 1
ATOM 1541 O O . LYS A 1 196 ? 74.681 91.405 114.970 1.00 50.86 196 LYS B O 1
ATOM 1547 N N . ALA A 1 197 ? 76.447 92.057 113.678 1.00 49.01 197 ALA B N 1
ATOM 1548 C CA . ALA A 1 197 ? 77.273 92.489 114.832 1.00 49.01 197 ALA B CA 1
ATOM 1549 C C . ALA A 1 197 ? 77.023 93.968 115.146 1.00 49.01 197 ALA B C 1
ATOM 1550 O O . ALA A 1 197 ? 77.710 94.504 116.037 1.00 49.01 197 ALA B O 1
ATOM 1552 N N . ALA A 1 198 ? 76.079 94.599 114.444 1.00 47.88 198 ALA B N 1
ATOM 1553 C CA . ALA A 1 198 ? 75.811 96.043 114.643 1.00 47.88 198 ALA B CA 1
ATOM 1554 C C . ALA A 1 198 ? 75.330 96.323 116.073 1.00 47.88 198 ALA B C 1
ATOM 1555 O O . ALA A 1 198 ? 75.888 97.243 116.704 1.00 47.88 198 ALA B O 1
ATOM 1557 N N . PRO A 1 199 ? 74.343 95.582 116.625 1.00 47.63 199 PRO B N 1
ATOM 1558 C CA . PRO A 1 199 ? 73.792 95.898 117.951 1.00 47.63 199 PRO B CA 1
ATOM 1559 C C . PRO A 1 199 ? 74.860 96.033 119.045 1.00 47.63 199 PRO B C 1
ATOM 1560 O O . PRO A 1 199 ? 74.864 97.042 119.726 1.00 47.63 199 PRO B O 1
ATOM 1564 N N . GLY A 1 200 ? 75.737 95.034 119.180 1.00 45.17 200 GLY B N 1
ATOM 1565 C CA . GLY A 1 200 ? 76.751 95.062 120.252 1.00 45.17 200 GLY B CA 1
ATOM 1566 C C . GLY A 1 200 ? 77.650 96.280 120.140 1.00 45.17 200 GLY B C 1
ATOM 1567 O O . GLY A 1 200 ? 77.880 96.940 121.172 1.00 45.17 200 GLY B O 1
ATOM 1568 N N . VAL A 1 201 ? 78.132 96.574 118.930 1.00 44.86 201 VAL B N 1
ATOM 1569 C CA . VAL A 1 201 ? 79.044 97.736 118.718 1.00 44.86 201 VAL B CA 1
ATOM 1570 C C . VAL A 1 201 ? 78.291 99.017 119.083 1.00 44.86 201 VAL B C 1
ATOM 1571 O O . VAL A 1 201 ? 78.865 99.855 119.805 1.00 44.86 201 VAL B O 1
ATOM 1575 N N . ALA A 1 202 ? 77.050 99.151 118.607 1.00 45.10 202 ALA B N 1
ATOM 1576 C CA . ALA A 1 202 ? 76.249 100.366 118.884 1.00 45.10 202 ALA B CA 1
ATOM 1577 C C . ALA A 1 202 ? 76.059 100.521 120.395 1.00 45.10 202 ALA B C 1
ATOM 1578 O O . ALA A 1 202 ? 76.443 101.578 120.931 1.00 45.10 202 ALA B O 1
ATOM 1580 N N . LEU A 1 203 ? 75.493 99.504 121.053 1.00 45.97 203 LEU B N 1
ATOM 1581 C CA . LEU A 1 203 ? 75.231 99.601 122.484 1.00 45.97 203 LEU B CA 1
ATOM 1582 C C . LEU A 1 203 ? 76.466 100.072 123.236 1.00 45.97 203 LEU B C 1
ATOM 1583 O O . LEU A 1 203 ? 76.374 100.930 124.119 1.00 45.97 203 LEU B O 1
ATOM 1588 N N . LEU A 1 204 ? 77.633 99.510 122.910 1.00 44.12 204 LEU B N 1
ATOM 1589 C CA . LEU A 1 204 ? 78.853 99.895 123.611 1.00 44.12 204 LEU B CA 1
ATOM 1590 C C . LEU A 1 204 ? 79.181 101.362 123.366 1.00 44.12 204 LEU B C 1
ATOM 1591 O O . LEU A 1 204 ? 79.556 102.092 124.293 1.00 44.12 204 LEU B O 1
ATOM 1596 N N . ALA A 1 205 ? 79.030 101.815 122.119 1.00 42.57 205 ALA B N 1
ATOM 1597 C CA . ALA A 1 205 ? 79.269 103.221 121.815 1.00 42.57 205 ALA B CA 1
ATOM 1598 C C . ALA A 1 205 ? 78.319 104.118 122.593 1.00 42.57 205 ALA B C 1
ATOM 1599 O O . ALA A 1 205 ? 78.752 105.070 123.252 1.00 42.57 205 ALA B O 1
ATOM 1601 N N . ALA A 1 206 ? 77.021 103.807 122.562 1.00 44.40 206 ALA B N 1
ATOM 1602 C CA . ALA A 1 206 ? 76.049 104.633 123.266 1.00 44.40 206 ALA B CA 1
ATOM 1603 C C . ALA A 1 206 ? 76.285 104.638 124.770 1.00 44.40 206 ALA B C 1
ATOM 1604 O O . ALA A 1 206 ? 76.082 105.668 125.422 1.00 44.40 206 ALA B O 1
ATOM 1606 N N . VAL A 1 207 ? 76.720 103.512 125.342 1.00 44.76 207 VAL B N 1
ATOM 1607 C CA . VAL A 1 207 ? 76.825 103.427 126.793 1.00 44.76 207 VAL B CA 1
ATOM 1608 C C . VAL A 1 207 ? 78.158 103.957 127.302 1.00 44.76 207 VAL B C 1
ATOM 1609 O O . VAL A 1 207 ? 78.273 104.280 128.490 1.00 44.76 207 VAL B O 1
ATOM 1613 N N . THR A 1 208 ? 79.173 104.070 126.448 1.00 42.78 208 THR B N 1
ATOM 1614 C CA . THR A 1 208 ? 80.455 104.581 126.909 1.00 42.78 208 THR B CA 1
ATOM 1615 C C . THR A 1 208 ? 80.725 106.009 126.460 1.00 42.78 208 THR B C 1
ATOM 1616 O O . THR A 1 208 ? 81.121 106.842 127.279 1.00 42.78 208 THR B O 1
ATOM 1620 N N . GLY A 1 209 ? 80.525 106.321 125.178 1.00 41.39 209 GLY B N 1
ATOM 1621 C CA . GLY A 1 209 ? 80.817 107.664 124.706 1.00 41.39 209 GLY B CA 1
ATOM 1622 C C . GLY A 1 209 ? 79.898 108.707 125.310 1.00 41.39 209 GLY B C 1
ATOM 1623 O O . GLY A 1 209 ? 80.341 109.790 125.697 1.00 41.39 209 GLY B O 1
ATOM 1624 N N . GLY A 1 210 ? 78.607 108.390 125.403 1.00 43.06 210 GLY B N 1
ATOM 1625 C CA . GLY A 1 210 ? 77.614 109.304 125.921 1.00 43.06 210 GLY B CA 1
ATOM 1626 C C . GLY A 1 210 ? 77.948 109.849 127.296 1.00 43.06 210 GLY B C 1
ATOM 1627 O O . GLY A 1 210 ? 77.999 111.065 127.509 1.00 43.06 210 GLY B O 1
ATOM 1628 N N . PRO A 1 211 ? 78.173 108.957 128.264 1.00 41.15 211 PRO B N 1
ATOM 1629 C CA . PRO A 1 211 ? 78.672 109.410 129.566 1.00 41.15 211 PRO B CA 1
ATOM 1630 C C . PRO A 1 211 ? 79.960 110.207 129.450 1.00 41.15 211 PRO B C 1
ATOM 1631 O O . PRO A 1 211 ? 80.089 111.265 130.072 1.00 41.15 211 PRO B O 1
ATOM 1635 N N . PHE A 1 212 ? 80.903 109.731 128.632 1.00 39.51 212 PHE B N 1
ATOM 1636 C CA . PHE A 1 212 ? 82.175 110.432 128.485 1.00 39.51 212 PHE B CA 1
ATOM 1637 C C . PHE A 1 212 ? 81.987 111.798 127.849 1.00 39.51 212 PHE B C 1
ATOM 1638 O O . PHE A 1 212 ? 82.577 112.788 128.293 1.00 39.51 212 PHE B O 1
ATOM 1646 N N . VAL A 1 213 ? 81.190 111.868 126.783 1.00 41.00 213 VAL B N 1
ATOM 1647 C CA . VAL A 1 213 ? 81.048 113.132 126.070 1.00 41.00 213 VAL B CA 1
ATOM 1648 C C . VAL A 1 213 ? 80.331 114.148 126.950 1.00 41.00 213 VAL B C 1
ATOM 1649 O O . VAL A 1 213 ? 80.725 115.317 127.023 1.00 41.00 213 VAL B O 1
ATOM 1653 N N . LEU A 1 214 ? 79.299 113.703 127.674 1.00 42.20 214 LEU B N 1
ATOM 1654 C CA . LEU A 1 214 ? 78.588 114.605 128.572 1.00 42.20 214 LEU B CA 1
ATOM 1655 C C . LEU A 1 214 ? 79.484 115.067 129.714 1.00 42.20 214 LEU B C 1
ATOM 1656 O O . LEU A 1 214 ? 79.487 116.248 130.073 1.00 42.20 214 LEU B O 1
ATOM 1661 N N . TRP A 1 215 ? 80.256 114.148 130.298 1.00 40.45 215 TRP B N 1
ATOM 1662 C CA . TRP A 1 215 ? 81.140 114.508 131.401 1.00 40.45 215 TRP B CA 1
ATOM 1663 C C . TRP A 1 215 ? 82.206 115.499 130.945 1.00 40.45 215 TRP B C 1
ATOM 1664 O O . TRP A 1 215 ? 82.466 116.502 131.619 1.00 40.45 215 TRP B O 1
ATOM 1675 N N . ALA A 1 216 ? 82.822 115.245 129.788 1.00 41.74 216 ALA B N 1
ATOM 1676 C CA . ALA A 1 216 ? 83.848 116.147 129.275 1.00 41.74 216 ALA B CA 1
ATOM 1677 C C . ALA A 1 216 ? 83.263 117.505 128.919 1.00 41.74 216 ALA B C 1
ATOM 1678 O O . ALA A 1 216 ? 83.915 118.539 129.105 1.00 41.74 216 ALA B O 1
ATOM 1680 N N . ALA A 1 217 ? 82.038 117.524 128.390 1.00 44.59 217 ALA B N 1
ATOM 1681 C CA . ALA A 1 217 ? 81.402 118.786 128.042 1.00 44.59 217 ALA B CA 1
ATOM 1682 C C . ALA A 1 217 ? 81.027 119.593 129.275 1.00 44.59 217 ALA B C 1
ATOM 1683 O O . ALA A 1 217 ? 81.181 120.817 129.283 1.00 44.59 217 ALA B O 1
ATOM 1685 N N . ILE A 1 218 ? 80.532 118.938 130.318 1.00 42.90 218 ILE B N 1
ATOM 1686 C CA . ILE A 1 218 ? 80.054 119.651 131.496 1.00 42.90 218 ILE B CA 1
ATOM 1687 C C . ILE A 1 218 ? 81.204 120.080 132.394 1.00 42.90 218 ILE B C 1
ATOM 1688 O O . ILE A 1 218 ? 81.320 121.256 132.746 1.00 42.90 218 ILE B O 1
ATOM 1693 N N . ALA A 1 219 ? 82.071 119.143 132.776 1.00 41.66 219 ALA B N 1
ATOM 1694 C CA . ALA A 1 219 ? 83.097 119.446 133.769 1.00 41.66 219 ALA B CA 1
ATOM 1695 C C . ALA A 1 219 ? 84.141 120.412 133.220 1.00 41.66 219 ALA B C 1
ATOM 1696 O O . ALA A 1 219 ? 84.526 121.374 133.893 1.00 41.66 219 ALA B O 1
ATOM 1698 N N . TYR A 1 220 ? 84.612 120.175 131.996 1.00 42.38 220 TYR B N 1
ATOM 1699 C CA . TYR A 1 220 ? 85.742 120.911 131.443 1.00 42.38 220 TYR B CA 1
ATOM 1700 C C . TYR A 1 220 ? 85.376 121.728 130.210 1.00 42.38 220 TYR B C 1
ATOM 1701 O O . TYR A 1 220 ? 86.270 122.256 129.541 1.00 42.38 220 TYR B O 1
ATOM 1710 N N . GLY A 1 221 ? 84.087 121.851 129.897 1.00 46.76 221 GLY B N 1
ATOM 1711 C CA . GLY A 1 221 ? 83.640 122.587 128.738 1.00 46.76 221 GLY B CA 1
ATOM 1712 C C . GLY A 1 221 ? 82.937 123.889 129.094 1.00 46.76 221 GLY B C 1
ATOM 1713 O O . GLY A 1 221 ? 82.916 124.336 130.239 1.00 46.76 221 GLY B O 1
ATOM 1714 N N . ARG A 1 222 ? 82.356 124.495 128.065 1.00 50.41 222 ARG B N 1
ATOM 1715 C CA . ARG A 1 222 ? 81.652 125.762 128.178 1.00 50.41 222 ARG B CA 1
ATOM 1716 C C . ARG A 1 222 ? 80.139 125.548 128.196 1.00 50.41 222 ARG B C 1
ATOM 1717 O O . ARG A 1 222 ? 79.640 124.424 128.285 1.00 50.41 222 ARG B O 1
ATOM 1725 N N . SER A 1 223 ? 79.405 126.660 128.122 1.00 53.39 223 SER B N 1
ATOM 1726 C CA . SER A 1 223 ? 77.961 126.613 128.326 1.00 53.39 223 SER B CA 1
ATOM 1727 C C . SER A 1 223 ? 77.245 125.925 127.169 1.00 53.39 223 SER B C 1
ATOM 1728 O O . SER A 1 223 ? 76.137 125.408 127.339 1.00 53.39 223 SER B O 1
ATOM 1731 N N . TRP A 1 224 ? 77.842 125.931 125.980 1.00 51.06 224 TRP B N 1
ATOM 1732 C CA . TRP A 1 224 ? 77.285 125.216 124.836 1.00 51.06 224 TRP B CA 1
ATOM 1733 C C . TRP A 1 224 ? 77.927 123.848 124.628 1.00 51.06 224 TRP B C 1
ATOM 1734 O O . TRP A 1 224 ? 77.574 123.137 123.672 1.00 51.06 224 TRP B O 1
ATOM 1745 N N . SER A 1 225 ? 78.865 123.469 125.496 1.00 49.54 225 SER B N 1
ATOM 1746 C CA . SER A 1 225 ? 79.491 122.161 125.375 1.00 49.54 225 SER B CA 1
ATOM 1747 C C . SER A 1 225 ? 78.468 121.050 125.559 1.00 49.54 225 SER B C 1
ATOM 1748 O O . SER A 1 225 ? 78.579 119.990 124.937 1.00 49.54 225 SER B O 1
ATOM 1751 N N . TRP A 1 226 ? 77.456 121.273 126.403 1.00 51.11 226 TRP B N 1
ATOM 1752 C CA . TRP A 1 226 ? 76.394 120.282 126.536 1.00 51.11 226 TRP B CA 1
ATOM 1753 C C . TRP A 1 226 ? 75.606 120.152 125.239 1.00 51.11 226 TRP B C 1
ATOM 1754 O O . TRP A 1 226 ? 75.186 119.050 124.870 1.00 51.11 226 TRP B O 1
ATOM 1765 N N . ILE A 1 227 ? 75.395 121.265 124.531 1.00 50.64 227 ILE B N 1
ATOM 1766 C CA . ILE A 1 227 ? 74.743 121.197 123.225 1.00 50.64 227 ILE B CA 1
ATOM 1767 C C . ILE A 1 227 ? 75.566 120.340 122.278 1.00 50.64 227 ILE B C 1
ATOM 1768 O O . ILE A 1 227 ? 75.038 119.481 121.563 1.00 50.64 227 ILE B O 1
ATOM 1773 N N . LEU A 1 228 ? 76.879 120.568 122.262 1.00 46.76 228 LEU B N 1
ATOM 1774 C CA . LEU A 1 228 ? 77.740 119.804 121.362 1.00 46.76 228 LEU B CA 1
ATOM 1775 C C . LEU A 1 228 ? 77.753 118.323 121.733 1.00 46.76 228 LEU B C 1
ATOM 1776 O O . LEU A 1 228 ? 77.757 117.451 120.855 1.00 46.76 228 LEU B O 1
ATOM 1781 N N . ALA A 1 229 ? 77.747 118.019 123.032 1.00 45.52 229 ALA B N 1
ATOM 1782 C CA . ALA A 1 229 ? 77.692 116.631 123.479 1.00 45.52 229 ALA B CA 1
ATOM 1783 C C . ALA A 1 229 ? 76.381 115.975 123.066 1.00 45.52 229 ALA B C 1
ATOM 1784 O O . ALA A 1 229 ? 76.353 114.804 122.669 1.00 45.52 229 ALA B O 1
ATOM 1786 N N . VAL A 1 230 ? 75.277 116.715 123.171 1.00 47.09 230 VAL B N 1
ATOM 1787 C CA . VAL A 1 230 ? 73.990 116.201 122.715 1.00 47.09 230 VAL B CA 1
ATOM 1788 C C . VAL A 1 230 ? 74.030 115.927 121.219 1.00 47.09 230 VAL B C 1
ATOM 1789 O O . VAL A 1 230 ? 73.482 114.927 120.743 1.00 47.09 230 VAL B O 1
ATOM 1793 N N . LEU A 1 231 ? 74.678 116.808 120.454 1.00 46.57 231 LEU B N 1
ATOM 1794 C CA . LEU A 1 231 ? 74.813 116.573 119.018 1.00 46.57 231 LEU B CA 1
ATOM 1795 C C . LEU A 1 231 ? 75.606 115.303 118.742 1.00 46.57 231 LEU B C 1
ATOM 1796 O O . LEU A 1 231 ? 75.262 114.525 117.848 1.00 46.57 231 LEU B O 1
ATOM 1801 N N . ILE A 1 232 ? 76.675 115.076 119.506 1.00 42.98 232 ILE B N 1
ATOM 1802 C CA . ILE A 1 232 ? 77.488 113.873 119.316 1.00 42.98 232 ILE B CA 1
ATOM 1803 C C . ILE A 1 232 ? 76.677 112.619 119.628 1.00 42.98 232 ILE B C 1
ATOM 1804 O O . ILE A 1 232 ? 76.719 111.628 118.887 1.00 42.98 232 ILE B O 1
ATOM 1809 N N . ILE A 1 233 ? 75.933 112.640 120.736 1.00 44.78 233 ILE B N 1
ATOM 1810 C CA . ILE A 1 233 ? 75.118 111.484 121.110 1.00 44.78 233 ILE B CA 1
ATOM 1811 C C . ILE A 1 233 ? 74.039 111.229 120.064 1.00 44.78 233 ILE B C 1
ATOM 1812 O O . ILE A 1 233 ? 73.773 110.082 119.684 1.00 44.78 233 ILE B O 1
ATOM 1817 N N . ALA A 1 234 ? 73.392 112.296 119.592 1.00 45.45 234 ALA B N 1
ATOM 1818 C CA . ALA A 1 234 ? 72.368 112.149 118.567 1.00 45.45 234 ALA B CA 1
ATOM 1819 C C . ALA A 1 234 ? 72.961 111.615 117.273 1.00 45.45 234 ALA B C 1
ATOM 1820 O O . ALA A 1 234 ? 72.321 110.834 116.565 1.00 45.45 234 ALA B O 1
ATOM 1822 N N . ALA A 1 235 ? 74.186 112.032 116.944 1.00 42.82 235 ALA B N 1
ATOM 1823 C CA . ALA A 1 235 ? 74.852 111.520 115.752 1.00 42.82 235 ALA B CA 1
ATOM 1824 C C . ALA A 1 235 ? 75.144 110.032 115.886 1.00 42.82 235 ALA B C 1
ATOM 1825 O O . ALA A 1 235 ? 74.958 109.265 114.936 1.00 42.82 235 ALA B O 1
ATOM 1827 N N . VAL A 1 236 ? 75.607 109.607 117.062 1.00 44.04 236 VAL B N 1
ATOM 1828 C CA . VAL A 1 236 ? 75.850 108.183 117.290 1.00 44.04 236 VAL B CA 1
ATOM 1829 C C . VAL A 1 236 ? 74.552 107.398 117.151 1.00 44.04 236 VAL B C 1
ATOM 1830 O O . VAL A 1 236 ? 74.506 106.340 116.510 1.00 44.04 236 VAL B O 1
ATOM 1834 N N . LEU A 1 237 ? 73.472 107.914 117.741 1.00 47.06 237 LEU B N 1
ATOM 1835 C CA . LEU A 1 237 ? 72.180 107.238 117.659 1.00 47.06 237 LEU B CA 1
ATOM 1836 C C . LEU A 1 237 ? 71.690 107.157 116.219 1.00 47.06 237 LEU B C 1
ATOM 1837 O O . LEU A 1 237 ? 71.169 106.124 115.785 1.00 47.06 237 LEU B O 1
ATOM 1842 N N . GLY A 1 238 ? 71.843 108.245 115.462 1.00 48.28 238 GLY B N 1
ATOM 1843 C CA . GLY A 1 238 ? 71.427 108.234 114.070 1.00 48.28 238 GLY B CA 1
ATOM 1844 C C . GLY A 1 238 ? 72.249 107.283 113.222 1.00 48.28 238 GLY B C 1
ATOM 1845 O O . GLY A 1 238 ? 71.714 106.590 112.354 1.00 48.28 238 GLY B O 1
ATOM 1846 N N . GLY A 1 239 ? 73.561 107.242 113.455 1.00 45.94 239 GLY B N 1
ATOM 1847 C CA . GLY A 1 239 ? 74.398 106.299 112.732 1.00 45.94 239 GLY B CA 1
ATOM 1848 C C . GLY A 1 239 ? 74.019 104.863 113.023 1.00 45.94 239 GLY B C 1
ATOM 1849 O O . GLY A 1 239 ? 73.910 104.038 112.113 1.00 45.94 239 GLY B O 1
ATOM 1850 N N . ALA A 1 240 ? 73.807 104.546 114.301 1.00 46.86 240 ALA B N 1
ATOM 1851 C CA . ALA A 1 240 ? 73.320 103.219 114.653 1.00 46.86 240 ALA B CA 1
ATOM 1852 C C . ALA A 1 240 ? 71.929 102.979 114.081 1.00 46.86 240 ALA B C 1
ATOM 1853 O O . ALA A 1 240 ? 71.608 101.863 113.656 1.00 46.86 240 ALA B O 1
ATOM 1855 N N . PHE A 1 241 ? 71.088 104.015 114.061 1.00 50.41 241 PHE B N 1
ATOM 1856 C CA . PHE A 1 241 ? 69.731 103.863 113.544 1.00 50.41 241 PHE B CA 1
ATOM 1857 C C . PHE A 1 241 ? 69.730 103.722 112.027 1.00 50.41 241 PHE B C 1
ATOM 1858 O O . PHE A 1 241 ? 69.031 102.867 111.471 1.00 50.41 241 PHE B O 1
ATOM 1866 N N . ALA A 1 242 ? 70.504 104.564 111.335 1.00 48.73 242 ALA B N 1
ATOM 1867 C CA . ALA A 1 242 ? 70.530 104.512 109.876 1.00 48.73 242 ALA B CA 1
ATOM 1868 C C . ALA A 1 242 ? 71.086 103.185 109.381 1.00 48.73 242 ALA B C 1
ATOM 1869 O O . ALA A 1 242 ? 70.730 102.720 108.292 1.00 48.73 242 ALA B O 1
ATOM 1871 N N . LEU A 1 243 ? 71.966 102.563 110.165 1.00 49.16 243 LEU B N 1
ATOM 1872 C CA . LEU A 1 243 ? 72.461 101.236 109.817 1.00 49.16 243 LEU B CA 1
ATOM 1873 C C . LEU A 1 243 ? 71.321 100.223 109.808 1.00 49.16 243 LEU B C 1
ATOM 1874 O O . LEU A 1 243 ? 71.244 99.365 108.922 1.00 49.16 243 LEU B O 1
ATOM 1879 N N . ILE A 1 244 ? 70.423 100.313 110.791 1.00 53.16 244 ILE B N 1
ATOM 1880 C CA . ILE A 1 244 ? 69.281 99.405 110.853 1.00 53.16 244 ILE B CA 1
ATOM 1881 C C . ILE A 1 244 ? 68.362 99.607 109.656 1.00 53.16 244 ILE B C 1
ATOM 1882 O O . ILE A 1 244 ? 67.846 98.638 109.086 1.00 53.16 244 ILE B O 1
ATOM 1887 N N . LYS A 1 245 ? 68.146 100.856 109.251 1.00 54.32 245 LYS B N 1
ATOM 1888 C CA . LYS A 1 245 ? 67.308 101.174 108.103 1.00 54.32 245 LYS B CA 1
ATOM 1889 C C . LYS A 1 245 ? 68.031 101.011 106.770 1.00 54.32 245 LYS B C 1
ATOM 1890 O O . LYS A 1 245 ? 67.533 101.508 105.754 1.00 54.32 245 LYS B O 1
ATOM 1896 N N . ASP A 1 246 ? 69.185 100.344 106.754 1.00 51.70 246 ASP B N 1
ATOM 1897 C CA . ASP A 1 246 ? 70.001 100.107 105.567 1.00 51.70 246 ASP B CA 1
ATOM 1898 C C . ASP A 1 246 ? 70.470 101.391 104.898 1.00 51.70 246 ASP B C 1
ATOM 1899 O O . ASP A 1 246 ? 70.641 101.416 103.673 1.00 51.70 246 ASP B O 1
ATOM 1904 N N . ARG A 1 247 ? 70.676 102.463 105.663 1.00 48.45 247 ARG B N 1
ATOM 1905 C CA . ARG A 1 247 ? 71.229 103.708 105.132 1.00 48.45 247 ARG B CA 1
ATOM 1906 C C . ARG A 1 247 ? 72.731 103.780 105.415 1.00 48.45 247 ARG B C 1
ATOM 1907 O O . ARG A 1 247 ? 73.227 104.629 106.154 1.00 48.45 247 ARG B O 1
ATOM 1915 N N . ASP A 1 248 ? 73.456 102.849 104.793 1.00 43.74 248 ASP B N 1
ATOM 1916 C CA . ASP A 1 248 ? 74.890 102.727 105.032 1.00 43.74 248 ASP B CA 1
ATOM 1917 C C . ASP A 1 248 ? 75.643 103.986 104.621 1.00 43.74 248 ASP B C 1
ATOM 1918 O O . ASP A 1 248 ? 76.686 104.310 105.200 1.00 43.74 248 ASP B O 1
ATOM 1923 N N . GLY A 1 249 ? 75.139 104.703 103.617 1.00 41.57 249 GLY B N 1
ATOM 1924 C CA . GLY A 1 249 ? 75.688 106.016 103.320 1.00 41.57 249 GLY B CA 1
ATOM 1925 C C . GLY A 1 249 ? 75.408 107.019 104.422 1.00 41.57 249 GLY B C 1
ATOM 1926 O O . GLY A 1 249 ? 76.292 107.775 104.833 1.00 41.57 249 GLY B O 1
ATOM 1927 N N . LEU A 1 250 ? 74.168 107.034 104.920 1.00 42.79 250 LEU B N 1
ATOM 1928 C CA . LEU A 1 250 ? 73.805 107.956 105.990 1.00 42.79 250 LEU B CA 1
ATOM 1929 C C . LEU A 1 250 ? 74.343 107.490 107.336 1.00 42.79 250 LEU B C 1
ATOM 1930 O O . LEU A 1 250 ? 74.602 108.311 108.219 1.00 42.79 250 LEU B O 1
ATOM 1935 N N . SER A 1 251 ? 74.497 106.177 107.523 1.00 40.77 251 SER B N 1
ATOM 1936 C CA . SER A 1 251 ? 75.068 105.674 108.770 1.00 40.77 251 SER B CA 1
ATOM 1937 C C . SER A 1 251 ? 76.524 106.099 108.916 1.00 40.77 251 SER B C 1
ATOM 1938 O O . SER A 1 251 ? 76.948 106.569 109.980 1.00 40.77 251 SER B O 1
ATOM 1941 N N . PHE A 1 252 ? 77.306 105.949 107.846 1.00 36.86 252 PHE B N 1
ATOM 1942 C CA . PHE A 1 252 ? 78.691 106.401 107.879 1.00 36.86 252 PHE B CA 1
ATOM 1943 C C . PHE A 1 252 ? 78.767 107.913 108.008 1.00 36.86 252 PHE B C 1
ATOM 1944 O O . PHE A 1 252 ? 79.633 108.435 108.712 1.00 36.86 252 PHE B O 1
ATOM 1952 N N . LEU A 1 253 ? 77.861 108.635 107.346 1.00 38.27 253 LEU B N 1
ATOM 1953 C CA . LEU A 1 253 ? 77.840 110.090 107.473 1.00 38.27 253 LEU B CA 1
ATOM 1954 C C . LEU A 1 253 ? 77.540 110.519 108.906 1.00 38.27 253 LEU B C 1
ATOM 1955 O O . LEU A 1 253 ? 78.154 111.458 109.424 1.00 38.27 253 LEU B O 1
ATOM 1960 N N . SER A 1 254 ? 76.605 109.836 109.566 1.00 37.15 254 SER B N 1
ATOM 1961 C CA . SER A 1 254 ? 76.245 110.203 110.931 1.00 37.15 254 SER B CA 1
ATOM 1962 C C . SER A 1 254 ? 77.358 109.862 111.910 1.00 37.15 254 SER B C 1
ATOM 1963 O O . SER A 1 254 ? 77.655 110.646 112.817 1.00 37.15 254 SER B O 1
ATOM 1966 N N . THR A 1 255 ? 77.994 108.700 111.749 1.00 35.45 255 THR B N 1
ATOM 1967 C CA . THR A 1 255 ? 79.118 108.386 112.626 1.00 35.45 255 THR B CA 1
ATOM 1968 C C . THR A 1 255 ? 80.303 109.300 112.333 1.00 35.45 255 THR B C 1
ATOM 1969 O O . THR A 1 255 ? 81.104 109.604 113.224 1.00 35.45 255 THR B O 1
ATOM 1973 N N . SER A 1 256 ? 80.408 109.774 111.092 1.00 34.74 256 SER B N 1
ATOM 1974 C CA . SER A 1 256 ? 81.396 110.789 110.756 1.00 34.74 256 SER B CA 1
ATOM 1975 C C . SER A 1 256 ? 81.131 112.071 111.525 1.00 34.74 256 SER B C 1
ATOM 1976 O O . SER A 1 256 ? 82.043 112.658 112.117 1.00 34.74 256 SER B O 1
ATOM 1979 N N . VAL A 1 257 ? 79.873 112.5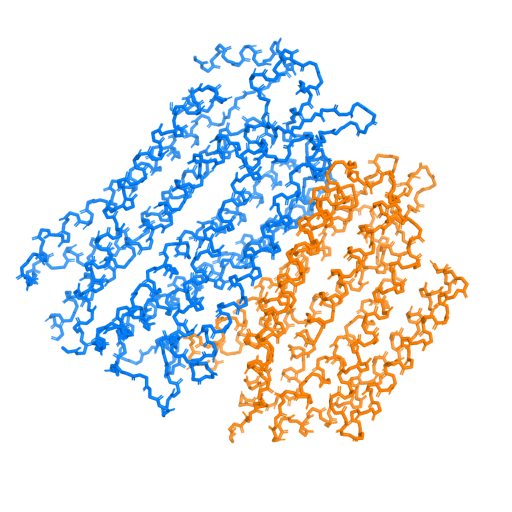15 111.522 1.00 36.29 257 VAL B N 1
ATOM 1980 C CA . VAL A 1 257 ? 79.481 113.694 112.287 1.00 36.29 257 VAL B CA 1
ATOM 1981 C C . VAL A 1 257 ? 79.786 113.487 113.762 1.00 36.29 257 VAL B C 1
ATOM 1982 O O . VAL A 1 257 ? 80.244 114.401 114.447 1.00 36.29 257 VAL B O 1
ATOM 1986 N N . ALA A 1 258 ? 79.557 112.273 114.266 1.00 33.89 258 ALA B N 1
ATOM 1987 C CA . ALA A 1 258 ? 79.832 111.981 115.671 1.00 33.89 258 ALA B CA 1
ATOM 1988 C C . ALA A 1 258 ? 81.317 112.115 115.996 1.00 33.89 258 ALA B C 1
ATOM 1989 O O . ALA A 1 258 ? 81.689 112.720 117.006 1.00 33.89 258 ALA B O 1
ATOM 1991 N N . VAL A 1 259 ? 82.184 111.545 115.154 1.00 32.61 259 VAL B N 1
ATOM 1992 C CA . VAL A 1 259 ? 83.625 111.611 115.409 1.00 32.61 259 VAL B CA 1
ATOM 1993 C C . VAL A 1 259 ? 84.121 113.051 115.319 1.00 32.61 259 VAL B C 1
ATOM 1994 O O . VAL A 1 259 ? 84.885 113.523 116.177 1.00 32.61 259 VAL B O 1
ATOM 1998 N N . ILE A 1 260 ? 83.702 113.770 114.274 1.00 32.82 260 ILE B N 1
ATOM 1999 C CA . ILE A 1 260 ? 84.113 115.165 114.136 1.00 32.82 260 ILE B CA 1
ATOM 2000 C C . ILE A 1 260 ? 83.575 115.993 115.293 1.00 32.82 260 ILE B C 1
ATOM 2001 O O . ILE A 1 260 ? 84.232 116.927 115.760 1.00 32.82 260 ILE B O 1
ATOM 2006 N N . GLY A 1 261 ? 82.380 115.659 115.782 1.00 34.39 261 GLY B N 1
ATOM 2007 C CA . GLY A 1 261 ? 81.846 116.348 116.940 1.00 34.39 261 GLY B CA 1
ATOM 2008 C C . GLY A 1 261 ? 82.653 116.086 118.194 1.00 34.39 261 GLY B C 1
ATOM 2009 O O . GLY A 1 261 ? 82.848 116.984 119.009 1.00 34.39 261 GLY B O 1
ATOM 2010 N N . VAL A 1 262 ? 83.120 114.849 118.372 1.00 33.13 262 VAL B N 1
ATOM 2011 C CA . VAL A 1 262 ? 83.965 114.538 119.525 1.00 33.13 262 VAL B CA 1
ATOM 2012 C C . VAL A 1 262 ? 85.243 115.364 119.479 1.00 33.13 262 VAL B C 1
ATOM 2013 O O . VAL A 1 262 ? 85.673 115.938 120.487 1.00 33.13 262 VAL B O 1
ATOM 2017 N N . VAL A 1 263 ? 85.870 115.437 118.303 1.00 33.23 263 VAL B N 1
ATOM 2018 C CA . VAL A 1 263 ? 87.093 116.230 118.174 1.00 33.23 263 VAL B CA 1
ATOM 2019 C C . VAL A 1 263 ? 86.801 117.709 118.413 1.00 33.23 263 VAL B C 1
ATOM 2020 O O . VAL A 1 263 ? 87.555 118.408 119.106 1.00 33.23 263 VAL B O 1
ATOM 2024 N N . ALA A 1 264 ? 85.700 118.206 117.847 1.00 35.89 264 ALA B N 1
ATOM 2025 C CA . ALA A 1 264 ? 85.324 119.604 118.019 1.00 35.89 264 ALA B CA 1
ATOM 2026 C C . ALA A 1 264 ? 85.052 119.924 119.481 1.00 35.89 264 ALA B C 1
ATOM 2027 O O . ALA A 1 264 ? 85.393 121.005 119.959 1.00 35.89 264 ALA B O 1
ATOM 2029 N N . LEU A 1 265 ? 84.425 118.996 120.206 1.00 38.80 265 LEU B N 1
ATOM 2030 C CA . LEU A 1 265 ? 84.197 119.195 121.632 1.00 38.80 265 LEU B CA 1
ATOM 2031 C C . LEU A 1 265 ? 85.507 119.226 122.398 1.00 38.80 265 LEU B C 1
ATOM 2032 O O . LEU A 1 265 ? 85.729 120.107 123.234 1.00 38.80 265 LEU B O 1
ATOM 2037 N N . LEU A 1 266 ? 86.391 118.266 122.127 1.00 36.61 266 LEU B N 1
ATOM 2038 C CA . LEU A 1 266 ? 87.656 118.215 122.848 1.00 36.61 266 LEU B CA 1
ATOM 2039 C C . LEU A 1 266 ? 88.475 119.476 122.616 1.00 36.61 266 LEU B C 1
ATOM 2040 O O . LEU A 1 266 ? 89.212 119.915 123.503 1.00 36.61 266 LEU B O 1
ATOM 2045 N N . PHE A 1 267 ? 88.354 120.079 121.432 1.00 34.96 267 PHE B N 1
ATOM 2046 C CA . PHE A 1 267 ? 89.177 121.250 121.146 1.00 34.96 267 PHE B CA 1
ATOM 2047 C C . PHE A 1 267 ? 88.497 122.555 121.558 1.00 34.96 267 PHE B C 1
ATOM 2048 O O . PHE A 1 267 ? 89.166 123.470 122.046 1.00 34.96 267 PHE B O 1
ATOM 2056 N N . SER A 1 268 ? 87.180 122.670 121.373 1.00 39.52 268 SER B N 1
ATOM 2057 C CA . SER A 1 268 ? 86.480 123.886 121.769 1.00 39.52 268 SER B CA 1
ATOM 2058 C C . SER A 1 268 ? 86.378 123.998 123.283 1.00 39.52 268 SER B C 1
ATOM 2059 O O . SER A 1 268 ? 86.481 125.097 123.838 1.00 39.52 268 SER B O 1
ATOM 2062 N N . SER A 1 269 ? 86.168 122.875 123.972 1.00 40.75 269 SER B N 1
ATOM 2063 C CA . SER A 1 269 ? 86.238 122.886 125.426 1.00 40.75 269 SER B CA 1
ATOM 2064 C C . SER A 1 269 ? 87.654 123.115 125.924 1.00 40.75 269 SER B C 1
ATOM 2065 O O . SER A 1 269 ? 87.845 123.357 127.120 1.00 40.75 269 SER B O 1
ATOM 2068 N N . LEU A 1 270 ? 88.632 123.045 125.017 1.00 38.58 270 LEU B N 1
ATOM 2069 C CA . LEU A 1 270 ? 90.051 123.284 125.394 1.00 38.58 270 LEU B CA 1
ATOM 2070 C C . LEU A 1 270 ? 90.404 124.745 125.103 1.00 38.58 270 LEU B C 1
ATOM 2071 O O . LEU A 1 270 ? 91.074 125.370 125.948 1.00 38.58 270 LEU B O 1
ATOM 2076 N N . PHE A 1 271 ? 89.958 125.266 123.956 1.00 38.74 271 PHE B N 1
ATOM 2077 C CA . PHE A 1 271 ? 90.259 126.668 123.568 1.00 38.74 271 PHE B CA 1
ATOM 2078 C C . PHE A 1 271 ? 89.725 127.619 124.644 1.00 38.74 271 PHE B C 1
ATOM 2079 O O . PHE A 1 271 ? 88.616 127.373 125.157 1.00 38.74 271 PHE B O 1
ATOM 2087 N N . PRO A 1 272 ? 90.457 128.694 125.013 1.00 39.49 272 PRO B N 1
ATOM 2088 C CA . PRO A 1 272 ? 91.621 129.153 124.253 1.00 39.49 272 PRO B CA 1
ATOM 2089 C C . PRO A 1 272 ? 92.906 128.442 124.694 1.00 39.49 272 PRO B C 1
ATOM 2090 O O . PRO A 1 272 ? 93.910 128.582 124.020 1.00 39.49 272 PRO B O 1
ATOM 2094 N N . ASN A 1 273 ? 92.843 127.708 125.807 1.00 39.47 273 ASN B N 1
ATOM 2095 C CA . ASN A 1 273 ? 94.033 126.973 126.310 1.00 39.47 273 ASN B CA 1
ATOM 2096 C C . ASN A 1 273 ? 94.376 125.848 125.331 1.00 39.47 273 ASN B C 1
ATOM 2097 O O . ASN A 1 273 ? 93.471 125.407 124.597 1.00 39.47 273 ASN B O 1
ATOM 2102 N N . VAL A 1 274 ? 95.640 125.423 125.311 1.00 36.69 274 VAL B N 1
ATOM 2103 C CA . VAL A 1 274 ? 96.068 124.304 124.423 1.00 36.69 274 VAL B CA 1
ATOM 2104 C C . VAL A 1 274 ? 96.555 123.160 125.316 1.00 36.69 274 VAL B C 1
ATOM 2105 O O . VAL A 1 274 ? 96.597 122.011 124.833 1.00 36.69 274 VAL B O 1
ATOM 2109 N N . MET A 1 275 ? 96.895 123.469 126.571 1.00 40.95 275 MET B N 1
ATOM 2110 C CA . MET A 1 275 ? 97.399 122.438 127.517 1.00 40.95 275 MET B CA 1
ATOM 2111 C C . MET A 1 275 ? 97.090 122.888 128.950 1.00 40.95 275 MET B C 1
ATOM 2112 O O . MET A 1 275 ? 97.940 123.572 129.551 1.00 40.95 275 MET B O 1
ATOM 2117 N N . PRO A 1 276 ? 95.911 122.547 129.516 1.00 41.57 276 PRO B N 1
ATOM 2118 C CA . PRO A 1 276 ? 95.536 122.992 130.862 1.00 41.57 276 PRO B CA 1
ATOM 2119 C C . PRO A 1 276 ? 96.507 122.448 131.919 1.00 41.57 276 PRO B C 1
ATOM 2120 O O . PRO A 1 276 ? 96.778 121.262 131.898 1.00 41.57 276 PRO B O 1
ATOM 2124 N N . THR A 1 277 ? 96.995 123.317 132.810 1.00 43.78 277 THR B N 1
ATOM 2125 C CA . THR A 1 277 ? 97.967 122.888 133.852 1.00 43.78 277 THR B CA 1
ATOM 2126 C C . THR A 1 277 ? 97.216 122.380 135.083 1.00 43.78 277 THR B C 1
ATOM 2127 O O . THR A 1 277 ? 96.147 122.940 135.392 1.00 43.78 277 THR B O 1
ATOM 2131 N N . THR A 1 278 ? 97.752 121.354 135.748 1.00 46.10 278 THR B N 1
ATOM 2132 C CA . THR A 1 278 ? 97.131 120.841 136.997 1.00 46.10 278 THR B CA 1
ATOM 2133 C C . THR A 1 278 ? 97.898 121.426 138.186 1.00 46.10 278 THR B C 1
ATOM 2134 O O . THR A 1 278 ? 97.336 121.452 139.297 1.00 46.10 278 THR B O 1
ATOM 2138 N N . LEU A 1 279 ? 99.130 121.887 137.947 1.00 48.07 279 LEU B N 1
ATOM 2139 C CA . LEU A 1 279 ? 99.956 122.487 139.028 1.00 48.07 279 LEU B CA 1
ATOM 2140 C C . LEU A 1 279 ? 99.588 123.966 139.173 1.00 48.07 279 LEU B C 1
ATOM 2141 O O . LEU A 1 279 ? 99.647 124.688 138.158 1.00 48.07 279 LEU B O 1
ATOM 2146 N N . ALA A 1 280 ? 99.230 124.394 140.387 1.00 50.15 280 ALA B N 1
ATOM 2147 C CA . ALA A 1 280 ? 98.900 125.817 140.629 1.00 50.15 280 ALA B CA 1
ATOM 2148 C C . ALA A 1 280 ? 100.124 126.678 140.305 1.00 50.15 280 ALA B C 1
ATOM 2149 O O . ALA A 1 280 ? 99.958 127.715 139.635 1.00 50.15 280 ALA B O 1
ATOM 2151 N N . ASP A 1 281 ? 101.306 126.253 140.761 1.00 53.18 281 ASP B N 1
ATOM 2152 C CA . ASP A 1 281 ? 102.559 127.000 140.471 1.00 53.18 281 ASP B CA 1
ATOM 2153 C C . ASP A 1 281 ? 102.813 126.977 138.961 1.00 53.18 281 ASP B C 1
ATOM 2154 O O . ASP A 1 281 ? 103.284 128.000 138.428 1.00 53.18 281 ASP B O 1
ATOM 2159 N N . GLY A 1 282 ? 102.505 125.855 138.304 1.00 49.04 282 GLY B N 1
ATOM 2160 C CA . GLY A 1 282 ? 102.756 125.723 136.856 1.00 49.04 282 GLY B CA 1
ATOM 2161 C C . GLY A 1 282 ? 101.830 126.596 136.028 1.00 49.04 282 GLY B C 1
ATOM 2162 O O . GLY A 1 282 ? 100.805 127.049 136.573 1.00 49.04 282 GLY B O 1
ATOM 2163 N N . VAL A 1 283 ? 102.177 126.823 134.757 1.00 44.77 283 VAL B N 1
ATOM 2164 C CA . VAL A 1 283 ? 101.356 127.695 133.865 1.00 44.77 283 VAL B CA 1
ATOM 2165 C C . VAL A 1 283 ? 100.731 126.839 132.760 1.00 44.77 283 VAL B C 1
ATOM 2166 O O . VAL A 1 283 ? 101.467 126.044 132.144 1.00 44.77 283 VAL B O 1
ATOM 2170 N N . SER A 1 284 ? 99.426 126.999 132.521 1.00 41.61 284 SER B N 1
ATOM 2171 C CA . SER A 1 284 ? 98.747 126.250 131.431 1.00 41.61 284 SER B CA 1
ATOM 2172 C C . SER A 1 284 ? 99.187 126.814 130.078 1.00 41.61 284 SER B C 1
ATOM 2173 O O . SER A 1 284 ? 99.549 128.005 130.024 1.00 41.61 284 SER B O 1
ATOM 2176 N N . LEU A 1 285 ? 99.154 125.986 129.031 1.00 38.10 285 LEU B N 1
ATOM 2177 C CA . LEU A 1 285 ? 99.565 126.441 127.677 1.00 38.10 285 LEU B CA 1
ATOM 2178 C C . LEU A 1 285 ? 98.324 126.858 126.884 1.00 38.10 285 LEU B C 1
ATOM 2179 O O . LEU A 1 285 ? 97.344 126.093 126.892 1.00 38.10 285 LEU B O 1
ATOM 2184 N N . ASP A 1 286 ? 98.361 128.033 126.251 1.00 37.56 286 ASP B N 1
ATOM 2185 C CA . ASP A 1 286 ? 97.256 128.502 125.425 1.00 37.56 286 ASP B CA 1
ATOM 2186 C C . ASP A 1 286 ? 97.814 128.814 124.039 1.00 37.56 286 ASP B C 1
ATOM 2187 O O . ASP A 1 286 ? 98.984 128.555 123.733 1.00 37.56 286 ASP B O 1
ATOM 2192 N N . ILE A 1 287 ? 96.978 129.394 123.182 1.00 36.29 287 ILE B N 1
ATOM 2193 C CA . ILE A 1 287 ? 97.337 129.619 121.787 1.00 36.29 287 ILE B CA 1
ATOM 2194 C C . ILE A 1 287 ? 98.275 130.811 121.652 1.00 36.29 287 ILE B C 1
ATOM 2195 O O . ILE A 1 287 ? 98.635 131.199 120.537 1.00 36.29 287 ILE B O 1
ATOM 2200 N N . TRP A 1 288 ? 98.676 131.405 122.776 1.00 38.25 288 TRP B N 1
ATOM 2201 C CA . TRP A 1 288 ? 99.571 132.558 122.751 1.00 38.25 288 TRP B CA 1
ATOM 2202 C C . TRP A 1 288 ? 100.931 132.250 123.361 1.00 38.25 288 TRP B C 1
ATOM 2203 O O . TRP A 1 288 ? 101.953 132.518 122.723 1.00 38.25 288 TRP B O 1
ATOM 2214 N N . ASN A 1 289 ? 100.987 131.699 124.576 1.00 37.33 289 ASN B N 1
ATOM 2215 C CA . ASN A 1 289 ? 102.283 131.370 125.160 1.00 37.33 289 ASN B CA 1
ATOM 2216 C C . ASN A 1 289 ? 102.875 130.128 124.508 1.00 37.33 289 ASN B C 1
ATOM 2217 O O . ASN A 1 289 ? 104.087 129.896 124.577 1.00 37.33 289 ASN B O 1
ATOM 2222 N N . ALA A 1 290 ? 102.031 129.314 123.881 1.00 35.79 290 ALA B N 1
ATOM 2223 C CA . ALA A 1 290 ? 102.449 128.130 123.141 1.00 35.79 290 ALA B CA 1
ATOM 2224 C C . ALA A 1 290 ? 102.046 128.347 121.688 1.00 35.79 290 ALA B C 1
ATOM 2225 O O . ALA A 1 290 ? 100.969 127.939 121.256 1.00 35.79 290 ALA B O 1
ATOM 2227 N N . SER A 1 291 ? 102.924 128.997 120.930 1.00 35.67 291 SER B N 1
ATOM 2228 C CA . SER A 1 291 ? 102.601 129.373 119.562 1.00 35.67 291 SER B CA 1
ATOM 2229 C C . SER A 1 291 ? 103.890 129.612 118.792 1.00 35.67 291 SER B C 1
ATOM 2230 O O . SER A 1 291 ? 104.969 129.739 119.374 1.00 35.67 291 SER B O 1
ATOM 2233 N N . ALA A 1 292 ? 103.762 129.655 117.472 1.00 33.09 292 ALA B N 1
ATOM 2234 C CA . ALA A 1 292 ? 104.866 130.047 116.614 1.00 33.09 292 ALA B CA 1
ATOM 2235 C C . ALA A 1 292 ? 104.820 131.550 116.351 1.00 33.09 292 ALA B C 1
ATOM 2236 O O . ALA A 1 292 ? 103.903 132.255 116.774 1.00 33.09 292 ALA B O 1
ATOM 2238 N N . SER A 1 293 ? 105.831 132.037 115.641 1.00 34.13 293 SER B N 1
ATOM 2239 C CA . SER A 1 293 ? 105.899 133.445 115.293 1.00 34.13 293 SER B CA 1
ATOM 2240 C C . SER A 1 293 ? 104.808 133.801 114.295 1.00 34.13 293 SER B C 1
ATOM 2241 O O . SER A 1 293 ? 104.171 132.935 113.694 1.00 34.13 293 SER B O 1
ATOM 2244 N N . HIS A 1 294 ? 104.595 135.106 114.120 1.00 35.40 294 HIS B N 1
ATOM 2245 C CA . HIS A 1 294 ? 103.641 135.551 113.113 1.00 35.40 294 HIS B CA 1
ATOM 2246 C C . HIS A 1 294 ? 104.124 135.204 111.711 1.00 35.40 294 HIS B C 1
ATOM 2247 O O . HIS A 1 294 ? 103.335 134.768 110.865 1.00 35.40 294 HIS B O 1
ATOM 2254 N N . TYR A 1 295 ? 105.418 135.389 111.448 1.00 33.26 295 TYR B N 1
ATOM 2255 C CA . TYR A 1 295 ? 105.959 135.078 110.130 1.00 33.26 295 TYR B CA 1
ATOM 2256 C C . TYR A 1 295 ? 105.835 133.592 109.823 1.00 33.26 295 TYR B C 1
ATOM 2257 O O . TYR A 1 295 ? 105.447 133.203 108.714 1.00 33.26 295 TYR B O 1
ATOM 2266 N N . ALA A 1 296 ? 106.165 132.743 110.798 1.00 31.25 296 ALA B N 1
ATOM 2267 C CA . ALA A 1 296 ? 106.024 131.305 110.609 1.00 31.25 296 ALA B CA 1
ATOM 2268 C C . ALA A 1 296 ? 104.570 130.929 110.374 1.00 31.25 296 ALA B C 1
ATOM 2269 O O . ALA A 1 296 ? 104.260 130.117 109.496 1.00 31.25 296 ALA B O 1
ATOM 2271 N N . LEU A 1 297 ? 103.658 131.521 111.145 1.00 31.54 297 LEU B N 1
ATOM 2272 C CA . LEU A 1 297 ? 102.241 131.254 110.940 1.00 31.54 297 LEU B CA 1
ATOM 2273 C C . LEU A 1 297 ? 101.768 131.776 109.588 1.00 31.54 297 LEU B C 1
ATOM 2274 O O . LEU A 1 297 ? 100.902 131.168 108.956 1.00 31.54 297 LEU B O 1
ATOM 2279 N N . THR A 1 298 ? 102.338 132.887 109.115 1.00 33.31 298 THR B N 1
ATOM 2280 C CA . THR A 1 298 ? 101.982 133.403 107.793 1.00 33.31 298 THR B CA 1
ATOM 2281 C C . THR A 1 298 ? 102.420 132.448 106.686 1.00 33.31 298 THR B C 1
ATOM 2282 O O . THR A 1 298 ? 101.640 132.123 105.779 1.00 33.31 298 THR B O 1
ATOM 2286 N N . ILE A 1 299 ? 103.673 131.994 106.742 1.00 31.08 299 ILE B N 1
ATOM 2287 C CA . ILE A 1 299 ? 104.173 131.044 105.752 1.00 31.08 299 ILE B CA 1
ATOM 2288 C C . ILE A 1 299 ? 103.349 129.764 105.781 1.00 31.08 299 ILE B C 1
ATOM 2289 O O . ILE A 1 299 ? 102.960 129.227 104.733 1.00 31.08 299 ILE B O 1
ATOM 2294 N N . LEU A 1 300 ? 103.069 129.260 106.984 1.00 30.67 300 LEU B N 1
ATOM 2295 C CA . LEU A 1 300 ? 102.266 128.054 107.117 1.00 30.67 300 LEU B CA 1
ATOM 2296 C C . LEU A 1 300 ? 100.866 128.259 106.566 1.00 30.67 300 LEU B C 1
ATOM 2297 O O . LEU A 1 300 ? 100.312 127.365 105.927 1.00 30.67 300 LEU B O 1
ATOM 2302 N N . THR A 1 301 ? 100.270 129.426 106.815 1.00 31.47 301 THR B N 1
ATOM 2303 C CA . THR A 1 301 ? 98.929 129.702 106.316 1.00 31.47 301 THR B CA 1
ATOM 2304 C C . THR A 1 301 ? 98.904 129.704 104.796 1.00 31.47 301 THR B C 1
ATOM 2305 O O . THR A 1 301 ? 98.014 129.111 104.178 1.00 31.47 301 THR B O 1
ATOM 2309 N N . TRP A 1 302 ? 99.894 130.344 104.176 1.00 34.48 302 TRP B N 1
ATOM 2310 C CA . TRP A 1 302 ? 99.981 130.360 102.721 1.00 34.48 302 TRP B CA 1
ATOM 2311 C C . TRP A 1 302 ? 100.107 128.948 102.162 1.00 34.48 302 TRP B C 1
ATOM 2312 O O . TRP A 1 302 ? 99.309 128.535 101.307 1.00 34.48 302 TRP B O 1
ATOM 2323 N N . THR A 1 303 ? 101.090 128.194 102.661 1.00 32.16 303 THR B N 1
ATOM 2324 C CA . THR A 1 303 ? 101.327 126.853 102.134 1.00 32.16 303 THR B CA 1
ATOM 2325 C C . THR A 1 303 ? 100.131 125.940 102.376 1.00 32.16 303 THR B C 1
ATOM 2326 O O . THR A 1 303 ? 99.725 125.186 101.489 1.00 32.16 303 THR B O 1
ATOM 2330 N N . ALA A 1 304 ? 99.551 125.999 103.575 1.00 30.65 304 ALA B N 1
ATOM 2331 C CA . ALA A 1 304 ? 98.423 125.139 103.903 1.00 30.65 304 ALA B CA 1
ATOM 2332 C C . ALA A 1 304 ? 97.214 125.468 103.044 1.00 30.65 304 ALA B C 1
ATOM 2333 O O . ALA A 1 304 ? 96.601 124.572 102.457 1.00 30.65 304 ALA B O 1
ATOM 2335 N N . ALA A 1 305 ? 96.872 126.755 102.930 1.00 31.51 305 ALA B N 1
ATOM 2336 C CA . ALA A 1 305 ? 95.752 127.162 102.096 1.00 31.51 305 ALA B CA 1
ATOM 2337 C C . ALA A 1 305 ? 95.936 126.774 100.638 1.00 31.51 305 ALA B C 1
ATOM 2338 O O . ALA A 1 305 ? 94.952 126.407 99.989 1.00 31.51 305 ALA B O 1
ATOM 2340 N N . VAL A 1 306 ? 97.152 126.840 100.106 1.00 31.15 306 VAL B N 1
ATOM 2341 C CA . VAL A 1 306 ? 97.426 126.435 98.734 1.00 31.15 306 VAL B CA 1
ATOM 2342 C C . VAL A 1 306 ? 97.337 124.917 98.563 1.00 31.15 306 VAL B C 1
ATOM 2343 O O . VAL A 1 306 ? 96.740 124.430 97.603 1.00 31.15 306 VAL B O 1
ATOM 2347 N N . ILE A 1 307 ? 97.905 124.154 99.500 1.00 28.70 307 ILE B N 1
ATOM 2348 C CA . ILE A 1 307 ? 98.156 122.739 99.235 1.00 28.70 307 ILE B CA 1
ATOM 2349 C C . ILE A 1 307 ? 97.048 121.846 99.781 1.00 28.70 307 ILE B C 1
ATOM 2350 O O . ILE A 1 307 ? 96.586 120.935 99.087 1.00 28.70 307 ILE B O 1
ATOM 2355 N N . ALA A 1 308 ? 96.617 122.064 101.024 1.00 27.39 308 ALA B N 1
ATOM 2356 C CA . ALA A 1 308 ? 95.648 121.170 101.658 1.00 27.39 308 ALA B CA 1
ATOM 2357 C C . ALA A 1 308 ? 94.377 120.957 100.845 1.00 27.39 308 ALA B C 1
ATOM 2358 O O . ALA A 1 308 ? 93.896 119.813 100.795 1.00 27.39 308 ALA B O 1
ATOM 2360 N N . PRO A 1 309 ? 93.767 121.975 100.225 1.00 27.45 309 PRO B N 1
ATOM 2361 C CA . PRO A 1 309 ? 92.601 121.686 99.368 1.00 27.45 309 PRO B CA 1
ATOM 2362 C C . PRO A 1 309 ? 92.908 120.725 98.232 1.00 27.45 309 PRO B C 1
ATOM 2363 O O . PRO A 1 309 ? 92.083 119.860 97.921 1.00 27.45 309 PRO B O 1
ATOM 2367 N N . LEU A 1 310 ? 94.081 120.844 97.608 1.00 26.25 310 LEU B N 1
ATOM 2368 C CA . LEU A 1 310 ? 94.447 119.916 96.542 1.00 26.25 310 LEU B CA 1
ATOM 2369 C C . LEU A 1 310 ? 94.645 118.507 97.083 1.00 26.25 310 LEU B C 1
ATOM 2370 O O . LEU A 1 310 ? 94.276 117.522 96.429 1.00 26.25 310 LEU B O 1
ATOM 2375 N N . VAL A 1 311 ? 95.246 118.393 98.268 1.00 24.49 311 VAL B N 1
ATOM 2376 C CA . VAL A 1 311 ? 95.407 117.093 98.907 1.00 24.49 311 VAL B CA 1
ATOM 2377 C C . VAL A 1 311 ? 94.048 116.453 99.143 1.00 24.49 311 VAL B C 1
ATOM 2378 O O . VAL A 1 311 ? 93.834 115.276 98.832 1.00 24.49 311 VAL B O 1
ATOM 2382 N N . VAL A 1 312 ? 93.107 117.226 99.686 1.00 24.27 312 VAL B N 1
ATOM 2383 C CA . VAL A 1 312 ? 91.762 116.711 99.919 1.00 24.27 312 VAL B CA 1
ATOM 2384 C C . VAL A 1 312 ? 91.104 116.323 98.601 1.00 24.27 312 VAL B C 1
ATOM 2385 O O . VAL A 1 312 ? 90.422 115.297 98.512 1.00 24.27 312 VAL B O 1
ATOM 2389 N N . LEU A 1 313 ? 91.320 117.119 97.551 1.00 25.11 313 LEU B N 1
ATOM 2390 C CA . LEU A 1 313 ? 90.723 116.814 96.254 1.00 25.11 313 LEU B CA 1
ATOM 2391 C C . LEU A 1 313 ? 91.215 115.481 95.709 1.00 25.11 313 LEU B C 1
ATOM 2392 O O . LEU A 1 313 ? 90.410 114.624 95.328 1.00 25.11 313 LEU B O 1
ATOM 2397 N N . TYR A 1 314 ? 92.533 115.277 95.654 1.00 22.06 314 TYR B N 1
ATOM 2398 C CA . TYR A 1 314 ? 92.981 114.037 95.027 1.00 22.06 314 TYR B CA 1
ATOM 2399 C C . TYR A 1 314 ? 92.813 112.833 95.947 1.00 22.06 314 TYR B C 1
ATOM 2400 O O . TYR A 1 314 ? 92.599 111.719 95.455 1.00 22.06 314 TYR B O 1
ATOM 2409 N N . GLN A 1 315 ? 92.848 113.022 97.269 1.00 22.50 315 GLN B N 1
ATOM 2410 C CA . GLN A 1 315 ? 92.509 111.919 98.161 1.00 22.50 315 GLN B CA 1
ATOM 2411 C C . GLN A 1 315 ? 91.048 111.517 98.008 1.00 22.50 315 GLN B C 1
ATOM 2412 O O . GLN A 1 315 ? 90.725 110.323 98.000 1.00 22.50 315 GLN B O 1
ATOM 2418 N N . GLY A 1 316 ? 90.148 112.494 97.878 1.00 22.13 316 GLY B N 1
ATOM 2419 C CA . GLY A 1 316 ? 88.758 112.170 97.611 1.00 22.13 316 GLY B CA 1
ATOM 2420 C C . GLY A 1 316 ? 88.567 111.506 96.264 1.00 22.13 316 GLY B C 1
ATOM 2421 O O . GLY A 1 316 ? 87.736 110.612 96.118 1.00 22.13 316 GLY B O 1
ATOM 2422 N N . TRP A 1 317 ? 89.337 111.930 95.261 1.00 23.76 317 TRP B N 1
ATOM 2423 C CA . TRP A 1 317 ? 89.273 111.273 93.961 1.00 23.76 317 TRP B CA 1
ATOM 2424 C C . TRP A 1 317 ? 89.716 109.819 94.061 1.00 23.76 317 TRP B C 1
ATOM 2425 O O . TRP A 1 317 ? 89.147 108.945 93.402 1.00 23.76 317 TRP B O 1
ATOM 2436 N N . THR A 1 318 ? 90.741 109.544 94.869 1.00 23.40 318 THR B N 1
ATOM 2437 C CA . THR A 1 318 ? 91.145 108.160 95.111 1.00 23.40 318 THR B CA 1
ATOM 2438 C C . THR A 1 318 ? 90.043 107.366 95.807 1.00 23.40 318 THR B C 1
ATOM 2439 O O . THR A 1 318 ? 89.734 106.234 95.411 1.00 23.40 318 THR B O 1
ATOM 2443 N N . TYR A 1 319 ? 89.436 107.946 96.844 1.00 21.86 319 TYR B N 1
ATOM 2444 C CA . TYR A 1 319 ? 88.319 107.282 97.512 1.00 21.86 319 TYR B CA 1
ATOM 2445 C C . TYR A 1 319 ? 87.165 107.050 96.547 1.00 21.86 319 TYR B C 1
ATOM 2446 O O . TYR A 1 319 ? 86.373 106.118 96.723 1.00 21.86 319 TYR B O 1
ATOM 2455 N N . TRP A 1 320 ? 87.048 107.903 95.529 1.00 25.97 320 TRP B N 1
ATOM 2456 C CA . TRP A 1 320 ? 86.021 107.732 94.510 1.00 25.97 320 TRP B CA 1
ATOM 2457 C C . TRP A 1 320 ? 86.390 106.616 93.540 1.00 25.97 320 TRP B C 1
ATOM 2458 O O . TRP A 1 320 ? 85.521 105.868 93.082 1.00 25.97 320 TRP B O 1
ATOM 2469 N N . VAL A 1 321 ? 87.675 106.504 93.205 1.00 24.07 321 VAL B N 1
ATOM 2470 C CA . VAL A 1 321 ? 88.137 105.420 92.342 1.00 24.07 321 VAL B CA 1
ATOM 2471 C C . VAL A 1 321 ? 87.879 104.075 93.002 1.00 24.07 321 VAL B C 1
ATOM 2472 O O . VAL A 1 321 ? 87.449 103.117 92.350 1.00 24.07 321 VAL B O 1
ATOM 2476 N N . PHE A 1 322 ? 88.126 103.982 94.308 1.00 24.87 322 PHE B N 1
ATOM 2477 C CA . PHE A 1 322 ? 87.898 102.747 95.047 1.00 24.87 322 PHE B CA 1
ATOM 2478 C C . PHE A 1 322 ? 86.511 102.688 95.672 1.00 24.87 322 PHE B C 1
ATOM 2479 O O . PHE A 1 322 ? 86.325 102.043 96.708 1.00 24.87 322 PHE B O 1
ATOM 2487 N N . ARG A 1 323 ? 85.525 103.342 95.055 1.00 28.93 323 ARG B N 1
ATOM 2488 C CA . ARG A 1 323 ? 84.187 103.397 95.630 1.00 28.93 323 ARG B CA 1
ATOM 2489 C C . ARG A 1 323 ? 83.433 102.083 95.502 1.00 28.93 323 ARG B C 1
ATOM 2490 O O . ARG A 1 323 ? 82.464 101.870 96.238 1.00 28.93 323 ARG B O 1
ATOM 2498 N N . LYS A 1 324 ? 83.841 101.207 94.587 1.00 35.35 324 LYS B N 1
ATOM 2499 C CA . LYS A 1 324 ? 83.085 99.989 94.327 1.00 35.35 324 LYS B CA 1
ATOM 2500 C C . LYS A 1 324 ? 83.097 99.074 95.546 1.00 35.35 324 LYS B C 1
ATOM 2501 O O . LYS A 1 324 ? 84.137 98.861 96.176 1.00 35.35 324 LYS B O 1
ATOM 2507 N N . ARG A 1 325 ? 81.926 98.538 95.881 1.00 37.98 325 ARG B N 1
ATOM 2508 C CA . ARG A 1 325 ? 81.812 97.638 97.019 1.00 37.98 325 ARG B CA 1
ATOM 2509 C C . ARG A 1 325 ? 82.506 96.313 96.731 1.00 37.98 325 ARG B C 1
ATOM 2510 O O . ARG A 1 325 ? 82.415 95.772 95.626 1.00 37.98 325 ARG B O 1
ATOM 2518 N N . LEU A 1 326 ? 83.199 95.791 97.738 1.00 37.69 326 LEU B N 1
ATOM 2519 C CA . LEU A 1 326 ? 83.904 94.528 97.605 1.00 37.69 326 LEU B CA 1
ATOM 2520 C C . LEU A 1 326 ? 82.989 93.358 97.961 1.00 37.69 326 LEU B C 1
ATOM 2521 O O . LEU A 1 326 ? 82.055 93.477 98.759 1.00 37.69 326 LEU B O 1
ATOM 2526 N N . HIS A 1 327 ? 83.275 92.208 97.355 1.00 41.87 327 HIS B N 1
ATOM 2527 C CA . HIS A 1 327 ? 82.531 90.984 97.599 1.00 41.87 327 HIS B CA 1
ATOM 2528 C C . HIS A 1 327 ? 83.466 89.926 98.164 1.00 41.87 327 HIS B C 1
ATOM 2529 O O . HIS A 1 327 ? 84.689 90.013 98.034 1.00 41.87 327 HIS B O 1
ATOM 2536 N N . ALA A 1 328 ? 82.873 88.921 98.798 1.00 47.72 328 ALA B N 1
ATOM 2537 C CA . ALA A 1 328 ? 83.611 87.806 99.375 1.00 47.72 328 ALA B CA 1
ATOM 2538 C C . ALA A 1 328 ? 83.335 86.551 98.560 1.00 47.72 328 ALA B C 1
ATOM 2539 O O . ALA A 1 328 ? 82.173 86.196 98.338 1.00 47.72 328 ALA B O 1
ATOM 2541 N N . GLU A 1 329 ? 84.395 85.893 98.111 1.00 54.19 329 GLU B N 1
ATOM 2542 C CA . GLU A 1 329 ? 84.230 84.606 97.457 1.00 54.19 329 GLU B CA 1
ATOM 2543 C C . GLU A 1 329 ? 83.837 83.553 98.491 1.00 54.19 329 GLU B C 1
ATOM 2544 O O . GLU A 1 329 ? 84.204 83.671 99.665 1.00 54.19 329 GLU B O 1
ATOM 2550 N N . PRO A 1 330 ? 83.073 82.520 98.097 1.00 56.80 330 PRO B N 1
ATOM 2551 C CA . PRO A 1 330 ? 82.633 81.443 98.991 1.00 56.80 330 PRO B CA 1
ATOM 2552 C C . PRO A 1 330 ? 83.774 80.804 99.780 1.00 56.80 330 PRO B C 1
ATOM 2553 O O . PRO A 1 330 ? 83.897 81.071 100.975 1.00 56.80 330 PRO B O 1
ATOM 2557 N N . MET B 2 1 ? 123.880 104.753 132.826 1.00 39.12 1 MET A N 1
ATOM 2558 C CA . MET B 2 1 ? 123.904 105.785 131.797 1.00 39.12 1 MET A CA 1
ATOM 2559 C C . MET B 2 1 ? 122.633 106.626 131.885 1.00 39.12 1 MET A C 1
ATOM 2560 O O . MET B 2 1 ? 121.555 106.101 132.159 1.00 39.12 1 MET A O 1
ATOM 2565 N N . ASP B 2 2 ? 122.766 107.932 131.668 1.00 36.59 2 ASP A N 1
ATOM 2566 C CA . ASP B 2 2 ? 121.658 108.845 131.902 1.00 36.59 2 ASP A CA 1
ATOM 2567 C C . ASP B 2 2 ? 120.770 108.972 130.666 1.00 36.59 2 ASP A C 1
ATOM 2568 O O . ASP B 2 2 ? 121.066 108.445 129.594 1.00 36.59 2 ASP A O 1
ATOM 2573 N N . VAL B 2 3 ? 119.679 109.723 130.833 1.00 33.27 3 VAL A N 1
ATOM 2574 C CA . VAL B 2 3 ? 118.600 109.755 129.850 1.00 33.27 3 VAL A CA 1
ATOM 2575 C C . VAL B 2 3 ? 119.063 110.327 128.514 1.00 33.27 3 VAL A C 1
ATOM 2576 O O . VAL B 2 3 ? 118.542 109.949 127.457 1.00 33.27 3 VAL A O 1
ATOM 2580 N N . VAL B 2 4 ? 120.041 111.237 128.531 1.00 32.03 4 VAL A N 1
ATOM 2581 C CA . VAL B 2 4 ? 120.471 111.886 127.295 1.00 32.03 4 VAL A CA 1
ATOM 2582 C C . VAL B 2 4 ? 121.015 110.857 126.314 1.00 32.03 4 VAL A C 1
ATOM 2583 O O . VAL B 2 4 ? 120.618 110.815 125.143 1.00 32.03 4 VAL A O 1
ATOM 2587 N N . ASP B 2 5 ? 121.923 110.001 126.781 1.00 31.41 5 ASP A N 1
ATOM 2588 C CA . ASP B 2 5 ? 122.571 109.058 125.879 1.00 31.41 5 ASP A CA 1
ATOM 2589 C C . ASP B 2 5 ? 121.625 107.934 125.476 1.00 31.41 5 ASP A C 1
ATOM 2590 O O . ASP B 2 5 ? 121.711 107.415 124.360 1.00 31.41 5 ASP A O 1
ATOM 2595 N N . ILE B 2 6 ? 120.702 107.551 126.361 1.00 27.80 6 ILE A N 1
ATOM 2596 C CA . ILE B 2 6 ? 119.698 106.561 125.977 1.00 27.80 6 ILE A CA 1
ATOM 2597 C C . ILE B 2 6 ? 118.797 107.118 124.883 1.00 27.80 6 ILE A C 1
ATOM 2598 O O . ILE B 2 6 ? 118.421 106.405 123.945 1.00 27.80 6 ILE A O 1
ATOM 2603 N N . ALA B 2 7 ? 118.435 108.399 124.983 1.00 26.27 7 ALA A N 1
ATOM 2604 C CA . ALA B 2 7 ? 117.611 109.019 123.950 1.00 26.27 7 ALA A CA 1
ATOM 2605 C C . ALA B 2 7 ? 118.375 109.141 122.635 1.00 26.27 7 ALA A C 1
ATOM 2606 O O . ALA B 2 7 ? 117.811 108.933 121.553 1.00 26.27 7 ALA A O 1
ATOM 2608 N N . ARG B 2 8 ? 119.664 109.481 122.712 1.00 25.39 8 ARG A N 1
ATOM 2609 C CA . ARG B 2 8 ? 120.498 109.502 121.513 1.00 25.39 8 ARG A CA 1
ATOM 2610 C C . ARG B 2 8 ? 120.545 108.127 120.858 1.00 25.39 8 ARG A C 1
ATOM 2611 O O . ARG B 2 8 ? 120.416 108.003 119.634 1.00 25.39 8 ARG A O 1
ATOM 2619 N N . TRP B 2 9 ? 120.726 107.079 121.665 1.00 23.33 9 TRP A N 1
ATOM 2620 C CA . TRP B 2 9 ? 120.758 105.721 121.132 1.00 23.33 9 TRP A CA 1
ATOM 2621 C C . TRP B 2 9 ? 119.432 105.351 120.491 1.00 23.33 9 TRP A C 1
ATOM 2622 O O . TRP B 2 9 ? 119.399 104.719 119.432 1.00 23.33 9 TRP A O 1
ATOM 2633 N N . GLN B 2 10 ? 118.325 105.718 121.131 1.00 22.60 10 GLN A N 1
ATOM 2634 C CA . GLN B 2 10 ? 117.019 105.386 120.579 1.00 22.60 10 GLN A CA 1
ATOM 2635 C C . GLN B 2 10 ? 116.803 106.073 119.241 1.00 22.60 10 GLN A C 1
ATOM 2636 O O . GLN B 2 10 ? 116.363 105.443 118.271 1.00 22.60 10 GLN A O 1
ATOM 2642 N N . PHE B 2 11 ? 117.117 107.369 119.167 1.00 21.40 11 PHE A N 1
ATOM 2643 C CA . PHE B 2 11 ? 116.938 108.095 117.917 1.00 21.40 11 PHE A CA 1
ATOM 2644 C C . PHE B 2 11 ? 117.804 107.490 116.825 1.00 21.40 11 PHE A C 1
ATOM 2645 O O . PHE B 2 11 ? 117.336 107.222 115.712 1.00 21.40 11 PHE A O 1
ATOM 2653 N N . GLY B 2 12 ? 119.065 107.231 117.149 1.00 20.71 12 GLY A N 1
ATOM 2654 C CA . GLY B 2 12 ? 119.973 106.638 116.202 1.00 20.71 12 GLY A CA 1
ATOM 2655 C C . GLY B 2 12 ? 119.539 105.294 115.679 1.00 20.71 12 GLY A C 1
ATOM 2656 O O . GLY B 2 12 ? 119.551 105.070 114.470 1.00 20.71 12 GLY A O 1
ATOM 2657 N N . ILE B 2 13 ? 119.124 104.401 116.577 1.00 18.18 13 ILE A N 1
ATOM 2658 C CA . ILE B 2 13 ? 118.694 103.070 116.165 1.00 18.18 13 ILE A CA 1
ATOM 2659 C C . ILE B 2 13 ? 117.453 103.160 115.290 1.00 18.18 13 ILE A C 1
ATOM 2660 O O . ILE B 2 13 ? 117.393 102.572 114.204 1.00 18.18 13 ILE A O 1
ATOM 2665 N N . THR B 2 14 ? 116.448 103.913 115.742 1.00 18.34 14 THR A N 1
ATOM 2666 C CA . THR B 2 14 ? 115.185 103.962 115.016 1.00 18.34 14 THR A CA 1
ATOM 2667 C C . THR B 2 14 ? 115.373 104.545 113.620 1.00 18.34 14 THR A C 1
ATOM 2668 O O . THR B 2 14 ? 114.833 104.023 112.637 1.00 18.34 14 THR A O 1
ATOM 2672 N N . THR B 2 15 ? 116.181 105.598 113.494 1.00 18.18 15 THR A N 1
ATOM 2673 C CA . THR B 2 15 ? 116.270 106.235 112.187 1.00 18.18 15 THR A CA 1
ATOM 2674 C C . THR B 2 15 ? 117.328 105.580 111.299 1.00 18.18 15 THR A C 1
ATOM 2675 O O . THR B 2 15 ? 117.235 105.668 110.070 1.00 18.18 15 THR A O 1
ATOM 2679 N N . VAL B 2 16 ? 118.301 104.870 111.877 1.00 17.06 16 VAL A N 1
ATOM 2680 C CA . VAL B 2 16 ? 119.151 104.004 111.070 1.00 17.06 16 VAL A CA 1
ATOM 2681 C C . VAL B 2 16 ? 118.337 102.855 110.489 1.00 17.06 16 VAL A C 1
ATOM 2682 O O . VAL B 2 16 ? 118.504 102.487 109.320 1.00 17.06 16 VAL A O 1
ATOM 2686 N N . TYR B 2 17 ? 117.436 102.277 111.286 1.00 16.72 17 TYR A N 1
ATOM 2687 C CA . TYR B 2 17 ? 116.503 101.301 110.738 1.00 16.72 17 TYR A CA 1
ATOM 2688 C C . TYR B 2 17 ? 115.656 101.915 109.636 1.00 16.72 17 TYR A C 1
ATOM 2689 O O . TYR B 2 17 ? 115.368 101.263 108.630 1.00 16.72 17 TYR A O 1
ATOM 2698 N N . HIS B 2 18 ? 115.238 103.167 109.816 1.00 14.62 18 HIS A N 1
ATOM 2699 C CA . HIS B 2 18 ? 114.409 103.820 108.806 1.00 14.62 18 HIS A CA 1
ATOM 2700 C C . HIS B 2 18 ? 115.158 104.006 107.488 1.00 14.62 18 HIS A C 1
ATOM 2701 O O . HIS B 2 18 ? 114.614 103.749 106.406 1.00 14.62 18 HIS A O 1
ATOM 2708 N N . PHE B 2 19 ? 116.409 104.446 107.554 1.00 16.45 19 PHE A N 1
ATOM 2709 C CA . PHE B 2 19 ? 117.167 104.657 106.330 1.00 16.45 19 PHE A CA 1
ATOM 2710 C C . PHE B 2 19 ? 117.868 103.398 105.843 1.00 16.45 19 PHE A C 1
ATOM 2711 O O . PHE B 2 19 ? 118.623 103.464 104.870 1.00 16.45 19 PHE A O 1
ATOM 2719 N N . ILE B 2 20 ? 117.687 102.262 106.521 1.00 16.36 20 ILE A N 1
ATOM 2720 C CA . ILE B 2 20 ? 117.914 100.986 105.850 1.00 16.36 20 ILE A CA 1
ATOM 2721 C C . ILE B 2 20 ? 116.947 100.800 104.697 1.00 16.36 20 ILE A C 1
ATOM 2722 O O . ILE B 2 20 ? 117.330 100.263 103.649 1.00 16.36 20 ILE A O 1
ATOM 2727 N N . PHE B 2 21 ? 115.716 101.277 104.838 1.00 15.08 21 PHE A N 1
ATOM 2728 C CA . PHE B 2 21 ? 114.668 100.983 103.878 1.00 15.08 21 PHE A CA 1
ATOM 2729 C C . PHE B 2 21 ? 114.370 102.171 102.973 1.00 15.08 21 PHE A C 1
ATOM 2730 O O . PHE B 2 21 ? 113.832 101.993 101.880 1.00 15.08 21 PHE A O 1
ATOM 2738 N N . VAL B 2 22 ? 114.691 103.387 103.422 1.00 15.10 22 VAL A N 1
ATOM 2739 C CA . VAL B 2 22 ? 114.405 104.572 102.604 1.00 15.10 22 VAL A CA 1
ATOM 2740 C C . VAL B 2 22 ? 115.117 104.551 101.253 1.00 15.10 22 VAL A C 1
ATOM 2741 O O . VAL B 2 22 ? 114.447 104.757 100.226 1.00 15.10 22 VAL A O 1
ATOM 2745 N N . PRO B 2 23 ? 116.439 104.324 101.166 1.00 16.17 23 PRO A N 1
ATOM 2746 C CA . PRO B 2 23 ? 117.113 104.461 99.861 1.00 16.17 23 PRO A CA 1
ATOM 2747 C C . PRO B 2 23 ? 116.588 103.521 98.793 1.00 16.17 23 PRO A C 1
ATOM 2748 O O . PRO B 2 23 ? 116.524 103.890 97.614 1.00 16.17 23 PRO A O 1
ATOM 2752 N N . LEU B 2 24 ? 116.220 102.300 99.175 1.00 16.44 24 LEU A N 1
ATOM 2753 C CA . LEU B 2 24 ? 115.667 101.375 98.198 1.00 16.44 24 LEU A CA 1
ATOM 2754 C C . LEU B 2 24 ? 114.378 101.925 97.608 1.00 16.44 24 LEU A C 1
ATOM 2755 O O . LEU B 2 24 ? 114.160 101.833 96.401 1.00 16.44 24 LEU A O 1
ATOM 2760 N N . THR B 2 25 ? 113.524 102.523 98.439 1.00 15.84 25 THR A N 1
ATOM 2761 C CA . THR B 2 25 ? 112.324 103.179 97.929 1.00 15.84 25 THR A CA 1
ATOM 2762 C C . THR B 2 25 ? 112.676 104.335 97.000 1.00 15.84 25 THR A C 1
ATOM 2763 O O . THR B 2 25 ? 112.160 104.418 95.877 1.00 15.84 25 THR A O 1
ATOM 2767 N N . ILE B 2 26 ? 113.590 105.205 97.438 1.00 16.13 26 ILE A N 1
ATOM 2768 C CA . ILE B 2 26 ? 113.944 106.401 96.676 1.00 16.13 26 ILE A CA 1
ATOM 2769 C C . ILE B 2 26 ? 114.457 106.032 95.292 1.00 16.13 26 ILE A C 1
ATOM 2770 O O . ILE B 2 26 ? 114.164 106.712 94.303 1.00 16.13 26 ILE A O 1
ATOM 2775 N N . GLY B 2 27 ? 115.242 104.966 95.201 1.00 17.79 27 GLY A N 1
ATOM 2776 C CA . GLY B 2 27 ? 115.768 104.559 93.917 1.00 17.79 27 GLY A CA 1
ATOM 2777 C C . GLY B 2 27 ? 114.849 103.673 93.103 1.00 17.79 27 GLY A C 1
ATOM 2778 O O . GLY B 2 27 ? 114.872 103.727 91.872 1.00 17.79 27 GLY A O 1
ATOM 2779 N N . LEU B 2 28 ? 114.030 102.856 93.771 1.00 18.35 28 LEU A N 1
ATOM 2780 C CA . LEU B 2 28 ? 113.332 101.777 93.087 1.00 18.35 28 LEU A CA 1
ATOM 2781 C C . LEU B 2 28 ? 111.953 102.204 92.621 1.00 18.35 28 LEU A C 1
ATOM 2782 O O . LEU B 2 28 ? 111.424 101.634 91.661 1.00 18.35 28 LEU A O 1
ATOM 2787 N N . ALA B 2 29 ? 111.335 103.176 93.294 1.00 18.34 29 ALA A N 1
ATOM 2788 C CA . ALA B 2 29 ? 110.074 103.667 92.754 1.00 18.34 29 ALA A CA 1
ATOM 2789 C C . ALA B 2 29 ? 110.313 104.254 91.362 1.00 18.34 29 ALA A C 1
ATOM 2790 O O . ALA B 2 29 ? 109.567 103.927 90.429 1.00 18.34 29 ALA A O 1
ATOM 2792 N N . PRO B 2 30 ? 111.340 105.093 91.163 1.00 18.95 30 PRO A N 1
ATOM 2793 C CA . PRO B 2 30 ? 111.653 105.516 89.787 1.00 18.95 30 PRO A CA 1
ATOM 2794 C C . PRO B 2 30 ? 111.960 104.368 88.843 1.00 18.95 30 PRO A C 1
ATOM 2795 O O . PRO B 2 30 ? 111.493 104.387 87.705 1.00 18.95 30 PRO A O 1
ATOM 2799 N N . LEU B 2 31 ? 112.732 103.366 89.277 1.00 21.58 31 LEU A N 1
ATOM 2800 C CA . LEU B 2 31 ? 113.082 102.268 88.378 1.00 21.58 31 LEU A CA 1
ATOM 2801 C C . LEU B 2 31 ? 111.864 101.436 88.005 1.00 21.58 31 LEU A C 1
ATOM 2802 O O . LEU B 2 31 ? 111.726 101.012 86.854 1.00 21.58 31 LEU A O 1
ATOM 2807 N N . VAL B 2 32 ? 110.980 101.176 88.968 1.00 21.67 32 VAL A N 1
ATOM 2808 C CA . VAL B 2 32 ? 109.756 100.440 88.665 1.00 21.67 32 VAL A CA 1
ATOM 2809 C C . VAL B 2 32 ? 108.880 101.244 87.714 1.00 21.67 32 VAL A C 1
ATOM 2810 O O . VAL B 2 32 ? 108.285 100.693 86.779 1.00 21.67 32 VAL A O 1
ATOM 2814 N N . ALA B 2 33 ? 108.797 102.559 87.926 1.00 21.94 33 ALA A N 1
ATOM 2815 C CA . ALA B 2 33 ? 108.033 103.406 87.016 1.00 21.94 33 ALA A CA 1
ATOM 2816 C C . ALA B 2 33 ? 108.628 103.382 85.613 1.00 21.94 33 ALA A C 1
ATOM 2817 O O . ALA B 2 33 ? 107.899 103.329 84.619 1.00 21.94 33 ALA A O 1
ATOM 2819 N N . ILE B 2 34 ? 109.956 103.415 85.516 1.00 24.55 34 ILE A N 1
ATOM 2820 C CA . ILE B 2 34 ? 110.630 103.358 84.220 1.00 24.55 34 ILE A CA 1
ATOM 2821 C C . ILE B 2 34 ? 110.348 102.031 83.526 1.00 24.55 34 ILE A C 1
ATOM 2822 O O . ILE B 2 34 ? 110.072 101.986 82.322 1.00 24.55 34 ILE A O 1
ATOM 2827 N N . MET B 2 35 ? 110.426 100.929 84.275 1.00 26.53 35 MET A N 1
ATOM 2828 C CA . MET B 2 35 ? 110.173 99.612 83.700 1.00 26.53 35 MET A CA 1
ATOM 2829 C C . MET B 2 35 ? 108.736 99.498 83.208 1.00 26.53 35 MET A C 1
ATOM 2830 O O . MET B 2 35 ? 108.471 98.917 82.148 1.00 26.53 35 MET A O 1
ATOM 2835 N N . GLN B 2 36 ? 107.789 100.055 83.963 1.00 26.96 36 GLN A N 1
ATOM 2836 C CA . GLN B 2 36 ? 106.395 99.995 83.537 1.00 26.96 36 GLN A CA 1
ATOM 2837 C C . GLN B 2 36 ? 106.138 100.908 82.344 1.00 26.96 36 GLN A C 1
ATOM 2838 O O . GLN B 2 36 ? 105.327 100.584 81.473 1.00 26.96 36 GLN A O 1
ATOM 2844 N N . THR B 2 37 ? 106.818 102.053 82.282 1.00 27.61 37 THR A N 1
ATOM 2845 C CA . THR B 2 37 ? 106.720 102.904 81.101 1.00 27.61 37 THR A CA 1
ATOM 2846 C C . THR B 2 37 ? 107.257 102.181 79.875 1.00 27.61 37 THR A C 1
ATOM 2847 O O . THR B 2 37 ? 106.676 102.259 78.787 1.00 27.61 37 THR A O 1
ATOM 2851 N N . PHE B 2 38 ? 108.377 101.471 80.038 1.00 29.85 38 PHE A N 1
ATOM 2852 C CA . PHE B 2 38 ? 108.904 100.651 78.954 1.00 29.85 38 PHE A CA 1
ATOM 2853 C C . PHE B 2 38 ? 107.881 99.618 78.511 1.00 29.85 38 PHE A C 1
ATOM 2854 O O . PHE B 2 38 ? 107.645 99.436 77.312 1.00 29.85 38 PHE A O 1
ATOM 2862 N N . TRP B 2 39 ? 107.260 98.931 79.469 1.00 32.27 39 TRP A N 1
ATOM 2863 C CA . TRP B 2 39 ? 106.251 97.943 79.108 1.00 32.27 39 TRP A CA 1
ATOM 2864 C C . TRP B 2 39 ? 105.081 98.592 78.380 1.00 32.27 39 TRP A C 1
ATOM 2865 O O . TRP B 2 39 ? 104.487 97.988 77.480 1.00 32.27 39 TRP A O 1
ATOM 2876 N N . GLN B 2 40 ? 104.732 99.820 78.760 1.00 31.54 40 GLN A N 1
ATOM 2877 C CA . GLN B 2 40 ? 103.598 100.499 78.144 1.00 31.54 40 GLN A CA 1
ATOM 2878 C C . GLN B 2 40 ? 103.908 100.902 76.705 1.00 31.54 40 GLN A C 1
ATOM 2879 O O . GLN B 2 40 ? 103.100 100.680 75.797 1.00 31.54 40 GLN A O 1
ATOM 2885 N N . VAL B 2 41 ? 105.083 101.488 76.475 1.00 32.85 41 VAL A N 1
ATOM 2886 C CA . VAL B 2 41 ? 105.377 102.059 75.162 1.00 32.85 41 VAL A CA 1
ATOM 2887 C C . VAL B 2 41 ? 105.914 100.990 74.212 1.00 32.85 41 VAL A C 1
ATOM 2888 O O . VAL B 2 41 ? 105.508 100.915 73.047 1.00 32.85 41 VAL A O 1
ATOM 2892 N N . THR B 2 42 ? 106.829 100.144 74.692 1.00 34.60 42 THR A N 1
ATOM 2893 C CA . THR B 2 42 ? 107.377 99.095 73.837 1.00 34.60 42 THR A CA 1
ATOM 2894 C C . THR B 2 42 ? 106.399 97.938 73.685 1.00 34.60 42 THR A C 1
ATOM 2895 O O . THR B 2 42 ? 106.319 97.320 72.618 1.00 34.60 42 THR A O 1
ATOM 2899 N N . GLY B 2 43 ? 105.651 97.629 74.740 1.00 35.48 43 GLY A N 1
ATOM 2900 C CA . GLY B 2 43 ? 104.717 96.527 74.724 1.00 35.48 43 GLY A CA 1
ATOM 2901 C C . GLY B 2 43 ? 105.321 95.172 75.013 1.00 35.48 43 GLY A C 1
ATOM 2902 O O . GLY B 2 43 ? 104.576 94.188 75.095 1.00 35.48 43 GLY A O 1
ATOM 2903 N N . LYS B 2 44 ? 106.637 95.089 75.181 1.00 36.58 44 LYS A N 1
ATOM 2904 C CA . LYS B 2 44 ? 107.304 93.802 75.317 1.00 36.58 44 LYS A CA 1
ATOM 2905 C C . LYS B 2 44 ? 106.987 93.170 76.666 1.00 36.58 44 LYS A C 1
ATOM 2906 O O . LYS B 2 44 ? 106.882 93.864 77.681 1.00 36.58 44 LYS A O 1
ATOM 2912 N N . GLU B 2 45 ? 106.835 91.843 76.671 1.00 38.84 45 GLU A N 1
ATOM 2913 C CA . GLU B 2 45 ? 106.397 91.141 77.874 1.00 38.84 45 GLU A CA 1
ATOM 2914 C C . GLU B 2 45 ? 107.456 91.173 78.970 1.00 38.84 45 GLU A C 1
ATOM 2915 O O . GLU B 2 45 ? 107.125 91.230 80.163 1.00 38.84 45 GLU A O 1
ATOM 2921 N N . HIS B 2 46 ? 108.733 91.116 78.590 1.00 35.15 46 HIS A N 1
ATOM 2922 C CA . HIS B 2 46 ? 109.788 91.041 79.592 1.00 35.15 46 HIS A CA 1
ATOM 2923 C C . HIS B 2 46 ? 109.819 92.293 80.455 1.00 35.15 46 HIS A C 1
ATOM 2924 O O . HIS B 2 46 ? 110.204 92.243 81.629 1.00 35.15 46 HIS A O 1
ATOM 2931 N N . TRP B 2 47 ? 109.367 93.419 79.907 1.00 32.39 47 TRP A N 1
ATOM 2932 C CA . TRP B 2 47 ? 109.254 94.628 80.712 1.00 32.39 47 TRP A CA 1
ATOM 2933 C C . TRP B 2 47 ? 108.137 94.504 81.742 1.00 32.39 47 TRP A C 1
ATOM 2934 O O . TRP B 2 47 ? 108.273 94.984 82.871 1.00 32.39 47 TRP A O 1
ATOM 2945 N N . TYR B 2 48 ? 107.035 93.847 81.381 1.00 34.30 48 TYR A N 1
ATOM 2946 C CA . TYR B 2 48 ? 105.977 93.584 82.352 1.00 34.30 48 TYR A CA 1
ATOM 2947 C C . TYR B 2 48 ? 106.470 92.669 83.464 1.00 34.30 48 TYR A C 1
ATOM 2948 O O . TYR B 2 48 ? 106.154 92.873 84.643 1.00 34.30 48 TYR A O 1
ATOM 2957 N N . ARG B 2 49 ? 107.242 91.643 83.102 1.00 35.54 49 ARG A N 1
ATOM 2958 C CA . ARG B 2 49 ? 107.786 90.740 84.112 1.00 35.54 49 ARG A CA 1
ATOM 2959 C C . ARG B 2 49 ? 108.728 91.477 85.058 1.00 35.54 49 ARG A C 1
ATOM 2960 O O . ARG B 2 49 ? 108.685 91.278 86.280 1.00 35.54 49 ARG A O 1
ATOM 2968 N N . ALA B 2 50 ? 109.587 92.336 84.506 1.00 30.47 50 ALA A N 1
ATOM 2969 C CA . ALA B 2 50 ? 110.484 93.128 85.341 1.00 30.47 50 ALA A CA 1
ATOM 2970 C C . ALA B 2 50 ? 109.700 94.061 86.250 1.00 30.47 50 ALA A C 1
ATOM 2971 O O . ALA B 2 50 ? 110.037 94.230 87.430 1.00 30.47 50 ALA A O 1
ATOM 2973 N N . THR B 2 51 ? 108.644 94.675 85.713 1.00 28.74 51 THR A N 1
ATOM 2974 C CA . THR B 2 51 ? 107.795 95.536 86.524 1.00 28.74 51 THR A CA 1
ATOM 2975 C C . THR B 2 51 ? 107.241 94.773 87.713 1.00 28.74 51 THR A C 1
ATOM 2976 O O . THR B 2 51 ? 107.356 95.225 88.853 1.00 28.74 51 THR A O 1
ATOM 2980 N N . ARG B 2 52 ? 106.659 93.599 87.469 1.00 28.76 52 ARG A N 1
ATOM 2981 C CA . ARG B 2 52 ? 106.055 92.829 88.554 1.00 28.76 52 ARG A CA 1
ATOM 2982 C C . ARG B 2 52 ? 107.089 92.433 89.602 1.00 28.76 52 ARG A C 1
ATOM 2983 O O . ARG B 2 52 ? 106.865 92.579 90.809 1.00 28.76 52 ARG A O 1
ATOM 2991 N N . PHE B 2 53 ? 108.244 91.951 89.149 1.00 26.84 53 PHE A N 1
ATOM 2992 C CA . PHE B 2 53 ? 109.267 91.439 90.057 1.00 26.84 53 PHE A CA 1
ATOM 2993 C C . PHE B 2 53 ? 109.809 92.549 90.962 1.00 26.84 53 PHE A C 1
ATOM 2994 O O . PHE B 2 53 ? 109.776 92.461 92.208 1.00 26.84 53 PHE A O 1
ATOM 3002 N N . PHE B 2 54 ? 110.253 93.644 90.351 1.00 24.14 54 PHE A N 1
ATOM 3003 C CA . PHE B 2 54 ? 110.863 94.692 91.151 1.00 24.14 54 PHE A CA 1
ATOM 3004 C C . PHE B 2 54 ? 109.813 95.533 91.863 1.00 24.14 54 PHE A C 1
ATOM 3005 O O . PHE B 2 54 ? 110.117 96.170 92.872 1.00 24.14 54 PHE A O 1
ATOM 3013 N N . GLY B 2 55 ? 108.559 95.490 91.409 1.00 22.18 55 GLY A N 1
ATOM 3014 C CA . GLY B 2 55 ? 107.497 96.134 92.157 1.00 22.18 55 GLY A CA 1
ATOM 3015 C C . GLY B 2 55 ? 107.113 95.352 93.394 1.00 22.18 55 GLY A C 1
ATOM 3016 O O . GLY B 2 55 ? 106.716 95.932 94.403 1.00 22.18 55 GLY A O 1
ATOM 3017 N N . THR B 2 56 ? 107.228 94.023 93.333 1.00 22.13 56 THR A N 1
ATOM 3018 C CA . THR B 2 56 ? 107.117 93.215 94.544 1.00 22.13 56 THR A CA 1
ATOM 3019 C C . THR B 2 56 ? 108.144 93.656 95.576 1.00 22.13 56 THR A C 1
ATOM 3020 O O . THR B 2 56 ? 107.808 93.942 96.742 1.00 22.13 56 THR A O 1
ATOM 3024 N N . VAL B 2 57 ? 109.409 93.727 95.154 1.00 19.02 57 VAL A N 1
ATOM 3025 C CA . VAL B 2 57 ? 110.453 94.169 96.083 1.00 19.02 57 VAL A CA 1
ATOM 3026 C C . VAL B 2 57 ? 110.150 95.575 96.597 1.00 19.02 57 VAL A C 1
ATOM 3027 O O . VAL B 2 57 ? 110.331 95.881 97.787 1.00 19.02 57 VAL A O 1
ATOM 3031 N N . LEU B 2 58 ? 109.661 96.443 95.707 1.00 18.38 58 LEU A N 1
ATOM 3032 C CA . LEU B 2 58 ? 109.360 97.824 96.069 1.00 18.38 58 LEU A CA 1
ATOM 3033 C C . LEU B 2 58 ? 108.273 97.903 97.132 1.00 18.38 58 LEU A C 1
ATOM 3034 O O . LEU B 2 58 ? 108.368 98.697 98.070 1.00 18.38 58 LEU A O 1
ATOM 3039 N N . LEU B 2 59 ? 107.214 97.110 96.983 1.00 18.28 59 LEU A N 1
ATOM 3040 C CA . LEU B 2 59 ? 106.112 97.170 97.935 1.00 18.28 59 LEU A CA 1
ATOM 3041 C C . LEU B 2 59 ? 106.550 96.691 99.311 1.00 18.28 59 LEU A C 1
ATOM 3042 O O . LEU B 2 59 ? 106.204 97.301 100.335 1.00 18.28 59 LEU A O 1
ATOM 3047 N N . ILE B 2 60 ? 107.340 95.613 99.356 1.00 16.76 60 ILE A N 1
ATOM 3048 C CA . ILE B 2 60 ? 107.862 95.153 100.645 1.00 16.76 60 ILE A CA 1
ATOM 3049 C C . ILE B 2 60 ? 108.680 96.256 101.317 1.00 16.76 60 ILE A C 1
ATOM 3050 O O . ILE B 2 60 ? 108.492 96.578 102.510 1.00 16.76 60 ILE A O 1
ATOM 3055 N N . ASN B 2 61 ? 109.579 96.877 100.553 1.00 16.81 61 ASN A N 1
ATOM 3056 C CA . ASN B 2 61 ? 110.431 97.919 101.113 1.00 16.81 61 ASN A CA 1
ATOM 3057 C C . ASN B 2 61 ? 109.623 99.132 101.569 1.00 16.81 61 ASN A C 1
ATOM 3058 O O . ASN B 2 61 ? 109.934 99.748 102.595 1.00 16.81 61 ASN A O 1
ATOM 3063 N N . PHE B 2 62 ? 108.626 99.508 100.765 1.00 16.76 62 PHE A N 1
ATOM 3064 C CA . PHE B 2 62 ? 107.793 100.700 101.068 1.00 16.76 62 PHE A CA 1
ATOM 3065 C C . PHE B 2 62 ? 107.056 100.496 102.394 1.00 16.76 62 PHE A C 1
ATOM 3066 O O . PHE B 2 62 ? 106.938 101.461 103.172 1.00 16.76 62 PHE A O 1
ATOM 3074 N N . ALA B 2 63 ? 106.621 99.262 102.658 1.00 15.14 63 ALA A N 1
ATOM 3075 C CA . ALA B 2 63 ? 105.855 98.949 103.888 1.00 15.14 63 ALA A CA 1
ATOM 3076 C C . ALA B 2 63 ? 106.684 99.276 105.139 1.00 15.14 63 ALA A C 1
ATOM 3077 O O . ALA B 2 63 ? 106.200 100.061 105.972 1.00 15.14 63 ALA A O 1
ATOM 3079 N N . VAL B 2 64 ? 107.876 98.690 105.268 1.00 15.56 64 VAL A N 1
ATOM 3080 C CA . VAL B 2 64 ? 108.734 98.901 106.473 1.00 15.56 64 VAL A CA 1
ATOM 3081 C C . VAL B 2 64 ? 109.216 100.355 106.523 1.00 15.56 64 VAL A C 1
ATOM 3082 O O . VAL B 2 64 ? 109.513 100.834 107.632 1.00 15.56 64 VAL A O 1
ATOM 3086 N N . GLY B 2 65 ? 109.308 101.019 105.369 1.00 15.46 65 GLY A N 1
ATOM 3087 C CA . GLY B 2 65 ? 109.753 102.424 105.321 1.00 15.46 65 GLY A CA 1
ATOM 3088 C C . GLY B 2 65 ? 108.758 103.361 105.978 1.00 15.46 65 GLY A C 1
ATOM 3089 O O . GLY B 2 65 ? 109.193 104.383 106.529 1.00 15.46 65 GLY A O 1
ATOM 3090 N N . VAL B 2 66 ? 107.467 103.027 105.926 1.00 16.06 66 VAL A N 1
ATOM 3091 C CA . VAL B 2 66 ? 106.414 103.927 106.481 1.00 16.06 66 VAL A CA 1
ATOM 3092 C C . VAL B 2 66 ? 106.415 103.878 108.012 1.00 16.06 66 VAL A C 1
ATOM 3093 O O . VAL B 2 66 ? 106.328 104.960 108.617 1.00 16.06 66 VAL A O 1
ATOM 3097 N N . ALA B 2 67 ? 106.552 102.695 108.622 1.00 18.00 67 ALA A N 1
ATOM 3098 C CA . ALA B 2 67 ? 106.413 102.601 110.077 1.00 18.00 67 ALA A CA 1
ATOM 3099 C C . ALA B 2 67 ? 107.565 103.291 110.803 1.00 18.00 67 ALA A C 1
ATOM 3100 O O . ALA B 2 67 ? 107.358 104.091 111.740 1.00 18.00 67 ALA A O 1
ATOM 3102 N N . THR B 2 68 ? 108.791 102.971 110.394 1.00 16.74 68 THR A N 1
ATOM 3103 C CA . THR B 2 68 ? 109.954 103.639 110.952 1.00 16.74 68 THR A CA 1
ATOM 3104 C C . THR B 2 68 ? 109.836 105.147 110.777 1.00 16.74 68 THR A C 1
ATOM 3105 O O . THR B 2 68 ? 110.177 105.924 111.689 1.00 16.74 68 THR A O 1
ATOM 3109 N N . GLY B 2 69 ? 109.284 105.580 109.640 1.00 16.30 69 GLY A N 1
ATOM 3110 C CA . GLY B 2 69 ? 109.052 106.998 109.462 1.00 16.30 69 GLY A CA 1
ATOM 3111 C C . GLY B 2 69 ? 108.148 107.594 110.523 1.00 16.30 69 GLY A C 1
ATOM 3112 O O . GLY B 2 69 ? 108.454 108.647 111.084 1.00 16.30 69 GLY A O 1
ATOM 3113 N N . ILE B 2 70 ? 107.032 106.910 110.788 1.00 16.80 70 ILE A N 1
ATOM 3114 C CA . ILE B 2 70 ? 106.014 107.368 111.780 1.00 16.80 70 ILE A CA 1
ATOM 3115 C C . ILE B 2 70 ? 106.685 107.693 113.121 1.00 16.80 70 ILE A C 1
ATOM 3116 O O . ILE B 2 70 ? 106.471 108.808 113.630 1.00 16.80 70 ILE A O 1
ATOM 3121 N N . VAL B 2 71 ? 107.474 106.757 113.656 1.00 18.09 71 VAL A N 1
ATOM 3122 C CA . VAL B 2 71 ? 108.131 106.937 114.984 1.00 18.09 71 VAL A CA 1
ATOM 3123 C C . VAL B 2 71 ? 109.032 108.173 114.946 1.00 18.09 71 VAL A C 1
ATOM 3124 O O . VAL B 2 71 ? 108.976 108.962 115.905 1.00 18.09 71 VAL A O 1
ATOM 3128 N N . GLN B 2 72 ? 109.813 108.345 113.877 1.00 18.81 72 GLN A N 1
ATOM 3129 C CA . GLN B 2 72 ? 110.791 109.466 113.832 1.00 18.81 72 GLN A CA 1
ATOM 3130 C C . GLN B 2 72 ? 110.072 110.800 114.057 1.00 18.81 72 GLN A C 1
ATOM 3131 O O . GLN B 2 72 ? 110.578 111.606 114.861 1.00 18.81 72 GLN A O 1
ATOM 3137 N N . GLU B 2 73 ? 108.933 111.018 113.394 1.00 21.59 73 GLU A N 1
ATOM 3138 C CA . GLU B 2 73 ? 108.257 112.341 113.496 1.00 21.59 73 GLU A CA 1
ATOM 3139 C C . GLU B 2 73 ? 107.873 112.614 114.956 1.00 21.59 73 GLU A C 1
ATOM 3140 O O . GLU B 2 73 ? 108.180 113.717 115.441 1.00 21.59 73 GLU A O 1
ATOM 3146 N N . PHE B 2 74 ? 107.244 111.645 115.628 1.00 21.30 74 PHE A N 1
ATOM 3147 C CA . PHE B 2 74 ? 106.803 111.841 117.033 1.00 21.30 74 PHE A CA 1
ATOM 3148 C C . PHE B 2 74 ? 108.025 111.843 117.956 1.00 21.30 74 PHE A C 1
ATOM 3149 O O . PHE B 2 74 ? 108.103 112.713 118.844 1.00 21.30 74 PHE A O 1
ATOM 3157 N N . GLN B 2 75 ? 108.947 110.899 117.745 1.00 21.48 75 GLN A N 1
ATOM 3158 C CA . GLN B 2 75 ? 110.152 110.796 118.611 1.00 21.48 75 GLN A CA 1
ATOM 3159 C C . GLN B 2 75 ? 110.715 112.200 118.827 1.00 21.48 75 GLN A C 1
ATOM 3160 O O . GLN B 2 75 ? 111.183 112.484 119.947 1.00 21.48 75 GLN A O 1
ATOM 3166 N N . PHE B 2 76 ? 110.662 113.041 117.792 1.00 21.60 76 PHE A N 1
ATOM 3167 C CA . PHE B 2 76 ? 111.144 114.419 117.920 1.00 21.60 76 PHE A CA 1
ATOM 3168 C C . PHE B 2 76 ? 110.660 115.076 119.211 1.00 21.60 76 PHE A C 1
ATOM 3169 O O . PHE B 2 76 ? 111.461 115.528 120.033 1.00 21.60 76 PHE A O 1
ATOM 3177 N N . GLY B 2 77 ? 109.344 115.128 119.410 1.00 24.92 77 GLY A N 1
ATOM 3178 C CA . GLY B 2 77 ? 108.819 115.763 120.604 1.00 24.92 77 GLY A CA 1
ATOM 3179 C C . GLY B 2 77 ? 108.773 114.861 121.818 1.00 24.92 77 GLY A C 1
ATOM 3180 O O . GLY B 2 77 ? 108.811 115.350 122.950 1.00 24.92 77 GLY A O 1
ATOM 3181 N N . MET B 2 78 ? 108.687 113.541 121.615 1.00 24.88 78 MET A N 1
ATOM 3182 C CA . MET B 2 78 ? 108.697 112.649 122.772 1.00 24.88 78 MET A CA 1
ATOM 3183 C C . MET B 2 78 ? 110.018 112.719 123.530 1.00 24.88 78 MET A C 1
ATOM 3184 O O . MET B 2 78 ? 110.025 112.752 124.765 1.00 24.88 78 MET A O 1
ATOM 3189 N N . ASN B 2 79 ? 111.144 112.756 122.821 1.00 24.92 79 ASN A N 1
ATOM 3190 C CA . ASN B 2 79 ? 112.433 112.586 123.476 1.00 24.92 79 ASN A CA 1
ATOM 3191 C C . ASN B 2 79 ? 113.295 113.839 123.495 1.00 24.92 79 ASN A C 1
ATOM 3192 O O . ASN B 2 79 ? 114.285 113.871 124.231 1.00 24.92 79 ASN A O 1
ATOM 3197 N N . TRP B 2 80 ? 112.953 114.862 122.716 1.00 25.15 80 TRP A N 1
ATOM 3198 C CA . TRP B 2 80 ? 113.800 116.038 122.530 1.00 25.15 80 TRP A CA 1
ATOM 3199 C C . TRP B 2 80 ? 112.957 117.305 122.650 1.00 25.15 80 TRP A C 1
ATOM 3200 O O . TRP B 2 80 ? 112.977 118.174 121.782 1.00 25.15 80 TRP A O 1
ATOM 3211 N N . SER B 2 81 ? 112.191 117.394 123.741 1.00 27.37 81 SER A N 1
ATOM 3212 C CA . SER B 2 81 ? 111.199 118.456 123.880 1.00 27.37 81 SER A CA 1
ATOM 3213 C C . SER B 2 81 ? 111.835 119.837 123.863 1.00 27.37 81 SER A C 1
ATOM 3214 O O . SER B 2 81 ? 111.293 120.760 123.254 1.00 27.37 81 SER A O 1
ATOM 3217 N N . GLU B 2 82 ? 112.959 120.014 124.555 1.00 30.88 82 GLU A N 1
ATOM 3218 C CA . GLU B 2 82 ? 113.592 121.329 124.591 1.00 30.88 82 GLU A CA 1
ATOM 3219 C C . GLU B 2 82 ? 114.075 121.736 123.204 1.00 30.88 82 GLU A C 1
ATOM 3220 O O . GLU B 2 82 ? 113.895 122.883 122.778 1.00 30.88 82 GLU A O 1
ATOM 3226 N N . TYR B 2 83 ? 114.692 120.797 122.484 1.00 27.97 83 TYR A N 1
ATOM 3227 C CA . TYR B 2 83 ? 114.924 120.968 121.054 1.00 27.97 83 TYR A CA 1
ATOM 3228 C C . TYR B 2 83 ? 113.640 121.269 120.299 1.00 27.97 83 TYR A C 1
ATOM 3229 O O . TYR B 2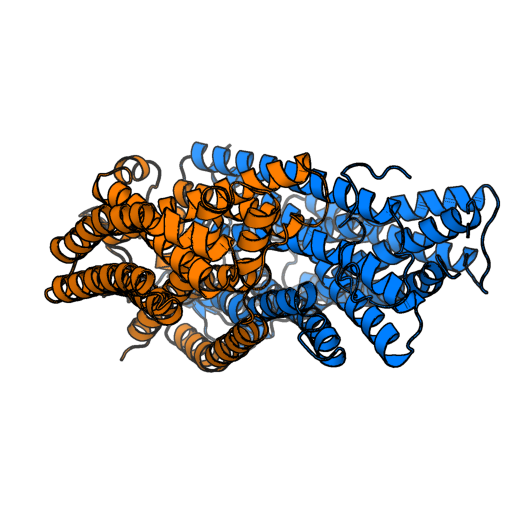 83 ? 113.587 122.205 119.495 1.00 27.97 83 TYR A O 1
ATOM 3238 N N . SER B 2 84 ? 112.596 120.482 120.538 1.00 26.87 84 SER A N 1
ATOM 3239 C CA . SER B 2 84 ? 111.353 120.645 119.797 1.00 26.87 84 SER A CA 1
ATOM 3240 C C . SER B 2 84 ? 110.712 121.998 120.082 1.00 26.87 84 SER A C 1
ATOM 3241 O O . SER B 2 84 ? 109.812 122.435 119.357 1.00 26.87 84 SER A O 1
ATOM 3244 N N . ARG B 2 85 ? 111.155 122.666 121.147 1.00 29.96 85 ARG A N 1
ATOM 3245 C CA . ARG B 2 85 ? 110.671 124.003 121.462 1.00 29.96 85 ARG A CA 1
ATOM 3246 C C . ARG B 2 85 ? 111.554 125.063 120.830 1.00 29.96 85 ARG A C 1
ATOM 3247 O O . ARG B 2 85 ? 111.062 126.090 120.353 1.00 29.96 85 ARG A O 1
ATOM 3255 N N . PHE B 2 86 ? 112.864 124.832 120.830 1.00 33.13 86 PHE A N 1
ATOM 3256 C CA . PHE B 2 86 ? 113.788 125.848 120.354 1.00 33.13 86 PHE A CA 1
ATOM 3257 C C . PHE B 2 86 ? 113.690 126.052 118.851 1.00 33.13 86 PHE A C 1
ATOM 3258 O O . PHE B 2 86 ? 113.967 127.150 118.359 1.00 33.13 86 PHE A O 1
ATOM 3266 N N . VAL B 2 87 ? 113.302 125.021 118.107 1.00 29.17 87 VAL A N 1
ATOM 3267 C CA . VAL B 2 87 ? 113.352 125.067 116.654 1.00 29.17 87 VAL A CA 1
ATOM 3268 C C . VAL B 2 87 ? 112.000 124.851 115.995 1.00 29.17 87 VAL A C 1
ATOM 3269 O O . VAL B 2 87 ? 111.894 125.044 114.775 1.00 29.17 87 VAL A O 1
ATOM 3273 N N . GLY B 2 88 ? 110.967 124.474 116.743 1.00 29.24 88 GLY A N 1
ATOM 3274 C CA . GLY B 2 88 ? 109.701 124.136 116.114 1.00 29.24 88 GLY A CA 1
ATOM 3275 C C . GLY B 2 88 ? 109.105 125.272 115.311 1.00 29.24 88 GLY A C 1
ATOM 3276 O O . GLY B 2 88 ? 108.304 125.041 114.402 1.00 29.24 88 GLY A O 1
ATOM 3277 N N . ASP B 2 89 ? 109.476 126.512 115.638 1.00 33.98 89 ASP A N 1
ATOM 3278 C CA . ASP B 2 89 ? 109.027 127.662 114.861 1.00 33.98 89 ASP A CA 1
ATOM 3279 C C . ASP B 2 89 ? 109.515 127.581 113.421 1.00 33.98 89 ASP A C 1
ATOM 3280 O O . ASP B 2 89 ? 108.749 127.817 112.480 1.00 33.98 89 ASP A O 1
ATOM 3285 N N . VAL B 2 90 ? 110.782 127.229 113.234 1.00 30.12 90 VAL A N 1
ATOM 3286 C CA . VAL B 2 90 ? 111.445 127.257 111.937 1.00 30.12 90 VAL A CA 1
ATOM 3287 C C . VAL B 2 90 ? 111.668 125.851 111.389 1.00 30.12 90 VAL A C 1
ATOM 3288 O O . VAL B 2 90 ? 111.580 125.623 110.180 1.00 30.12 90 VAL A O 1
ATOM 3292 N N . PHE B 2 91 ? 111.936 124.889 112.272 1.00 27.49 91 PHE A N 1
ATOM 3293 C CA . PHE B 2 91 ? 112.207 123.517 111.848 1.00 27.49 91 PHE A CA 1
ATOM 3294 C C . PHE B 2 91 ? 110.925 122.774 111.487 1.00 27.49 91 PHE A C 1
ATOM 3295 O O . PHE B 2 91 ? 110.935 121.894 110.621 1.00 27.49 91 PHE A O 1
ATOM 3303 N N . GLY B 2 92 ? 109.814 123.103 112.147 1.00 26.17 92 GLY A N 1
ATOM 3304 C CA . GLY B 2 92 ? 108.595 122.336 111.952 1.00 26.17 92 GLY A CA 1
ATOM 3305 C C . GLY B 2 92 ? 107.908 122.604 110.629 1.00 26.17 92 GLY A C 1
ATOM 3306 O O . GLY B 2 92 ? 107.075 121.806 110.187 1.00 26.17 92 GLY A O 1
ATOM 3307 N N . GLY B 2 93 ? 108.231 123.722 109.986 1.00 25.82 93 GLY A N 1
ATOM 3308 C CA . GLY B 2 93 ? 107.646 124.076 108.715 1.00 25.82 93 GLY A CA 1
ATOM 3309 C C . GLY B 2 93 ? 107.975 123.111 107.591 1.00 25.82 93 GLY A C 1
ATOM 3310 O O . GLY B 2 93 ? 107.086 122.664 106.860 1.00 25.82 93 GLY A O 1
ATOM 3311 N N . PRO B 2 94 ? 109.261 122.794 107.405 1.00 24.55 94 PRO A N 1
ATOM 3312 C CA . PRO B 2 94 ? 109.609 121.750 106.428 1.00 24.55 94 PRO A CA 1
ATOM 3313 C C . PRO B 2 94 ? 108.962 120.405 106.714 1.00 24.55 94 PRO A C 1
ATOM 3314 O O . PRO B 2 94 ? 108.559 119.717 105.774 1.00 24.55 94 PRO A O 1
ATOM 3318 N N . LEU B 2 95 ? 108.851 120.008 107.984 1.00 23.07 95 LEU A N 1
ATOM 3319 C CA . LEU B 2 95 ? 108.184 118.753 108.321 1.00 23.07 95 LEU A CA 1
ATOM 3320 C C . LEU B 2 95 ? 106.713 118.792 107.931 1.00 23.07 95 LEU A C 1
ATOM 3321 O O . LEU B 2 95 ? 106.174 117.825 107.373 1.00 23.07 95 LEU A O 1
ATOM 3326 N N . ALA B 2 96 ? 106.046 119.913 108.216 1.00 20.90 96 ALA A N 1
ATOM 3327 C CA . ALA B 2 96 ? 104.648 120.055 107.836 1.00 20.90 96 ALA A CA 1
ATOM 3328 C C . ALA B 2 96 ? 104.479 119.997 106.323 1.00 20.90 96 ALA A C 1
ATOM 3329 O O . ALA B 2 96 ? 103.571 119.326 105.822 1.00 20.90 96 ALA A O 1
ATOM 3331 N N . LEU B 2 97 ? 105.349 120.689 105.580 1.00 21.58 97 LEU A N 1
ATOM 3332 C CA . LEU B 2 97 ? 105.265 120.666 104.120 1.00 21.58 97 LEU A CA 1
ATOM 3333 C C . LEU B 2 97 ? 105.542 119.279 103.562 1.00 21.58 97 LEU A C 1
ATOM 3334 O O . LEU B 2 97 ? 104.876 118.835 102.620 1.00 21.58 97 LEU A O 1
ATOM 3339 N N . GLU B 2 98 ? 106.532 118.580 104.117 1.00 19.27 98 GLU A N 1
ATOM 3340 C CA . GLU B 2 98 ? 106.778 117.210 103.693 1.00 19.27 98 GLU A CA 1
ATOM 3341 C C . GLU B 2 98 ? 105.545 116.346 103.868 1.00 19.27 98 GLU A C 1
ATOM 3342 O O . GLU B 2 98 ? 105.106 115.686 102.921 1.00 19.27 98 GLU A O 1
ATOM 3348 N N . GLY B 2 99 ? 104.967 116.344 105.067 1.00 18.18 99 GLY A N 1
ATOM 3349 C CA . GLY B 2 99 ? 103.784 115.535 105.287 1.00 18.18 99 GLY A CA 1
ATOM 3350 C C . GLY B 2 99 ? 102.642 115.930 104.373 1.00 18.18 99 GLY A C 1
ATOM 3351 O O . GLY B 2 99 ? 101.936 115.073 103.838 1.00 18.18 99 GLY A O 1
ATOM 3352 N N . LEU B 2 100 ? 102.457 117.235 104.168 1.00 20.12 100 LEU A N 1
ATOM 3353 C CA . LEU B 2 100 ? 101.290 117.711 103.438 1.00 20.12 100 LEU A CA 1
ATOM 3354 C C . LEU B 2 100 ? 101.399 117.415 101.949 1.00 20.12 100 LEU A C 1
ATOM 3355 O O . LEU B 2 100 ? 100.402 117.069 101.307 1.00 20.12 100 LEU A O 1
ATOM 3360 N N . ILE B 2 101 ? 102.593 117.537 101.376 1.00 19.50 101 ILE A N 1
ATOM 3361 C CA . ILE B 2 101 ? 102.738 117.329 99.942 1.00 19.50 101 ILE A CA 1
ATOM 3362 C C . ILE B 2 101 ? 103.210 115.909 99.659 1.00 19.50 101 ILE A C 1
ATOM 3363 O O . ILE B 2 101 ? 102.473 115.101 99.081 1.00 19.50 101 ILE A O 1
ATOM 3368 N N . ALA B 2 102 ? 104.426 115.585 100.102 1.00 17.71 102 ALA A N 1
ATOM 3369 C CA . ALA B 2 102 ? 105.102 114.397 99.598 1.00 17.71 102 ALA A CA 1
ATOM 3370 C C . ALA B 2 102 ? 104.508 113.123 100.179 1.00 17.71 102 ALA A C 1
ATOM 3371 O O . ALA B 2 102 ? 104.285 112.147 99.456 1.00 17.71 102 ALA A O 1
ATOM 3373 N N . PHE B 2 103 ? 104.262 113.104 101.490 1.00 16.47 103 PHE A N 1
ATOM 3374 C CA . PHE B 2 103 ? 103.718 111.901 102.114 1.00 16.47 103 PHE A CA 1
ATOM 3375 C C . PHE B 2 103 ? 102.320 111.605 101.604 1.00 16.47 103 PHE A C 1
ATOM 3376 O O . PHE B 2 103 ? 101.991 110.452 101.309 1.00 16.47 103 PHE A O 1
ATOM 3384 N N . PHE B 2 104 ? 101.489 112.636 101.469 1.00 17.74 104 PHE A N 1
ATOM 3385 C CA . PHE B 2 104 ? 100.155 112.420 100.928 1.00 17.74 104 PHE A CA 1
ATOM 3386 C C . PHE B 2 104 ? 100.218 111.918 99.494 1.00 17.74 104 PHE A C 1
ATOM 3387 O O . PHE B 2 104 ? 99.519 110.961 99.138 1.00 17.74 104 PHE A O 1
ATOM 3395 N N . LEU B 2 105 ? 101.071 112.524 98.662 1.00 17.68 105 LEU A N 1
ATOM 3396 C CA . LEU B 2 105 ? 101.169 112.085 97.274 1.00 17.68 105 LEU A CA 1
ATOM 3397 C C . LEU B 2 105 ? 101.628 110.637 97.186 1.00 17.68 105 LEU A C 1
ATOM 3398 O O . LEU B 2 105 ? 100.991 109.813 96.520 1.00 17.68 105 LEU A O 1
ATOM 3403 N N . GLU B 2 106 ? 102.724 110.301 97.867 1.00 18.63 106 GLU A N 1
ATOM 3404 C CA . GLU B 2 106 ? 103.260 108.953 97.747 1.00 18.63 106 GLU A CA 1
ATOM 3405 C C . GLU B 2 106 ? 102.316 107.915 98.334 1.00 18.63 106 GLU A C 1
ATOM 3406 O O . GLU B 2 106 ? 102.096 106.876 97.709 1.00 18.63 106 GLU A O 1
ATOM 3412 N N . SER B 2 107 ? 101.691 108.194 99.481 1.00 18.16 107 SER A N 1
ATOM 3413 C CA . SER B 2 107 ? 100.776 107.228 100.074 1.00 18.16 107 SER A CA 1
ATOM 3414 C C . SER B 2 107 ? 99.534 107.024 99.215 1.00 18.16 107 SER A C 1
ATOM 3415 O O . SER B 2 107 ? 99.155 105.882 98.922 1.00 18.16 107 SER A O 1
ATOM 3418 N N . VAL B 2 108 ? 98.903 108.115 98.773 1.00 18.18 108 VAL A N 1
ATOM 3419 C CA . VAL B 2 108 ? 97.667 108.001 98.004 1.00 18.18 108 VAL A CA 1
ATOM 3420 C C . VAL B 2 108 ? 97.930 107.314 96.669 1.00 18.18 108 VAL A C 1
ATOM 3421 O O . VAL B 2 108 ? 97.215 106.382 96.270 1.00 18.18 108 VAL A O 1
ATOM 3425 N N . PHE B 2 109 ? 98.979 107.740 95.967 1.00 19.06 109 PHE A N 1
ATOM 3426 C CA . PHE B 2 109 ? 99.199 107.204 94.634 1.00 19.06 109 PHE A CA 1
ATOM 3427 C C . PHE B 2 109 ? 99.840 105.825 94.675 1.00 19.06 109 PHE A C 1
ATOM 3428 O O . PHE B 2 109 ? 99.676 105.051 93.730 1.00 19.06 109 PHE A O 1
ATOM 3436 N N . LEU B 2 110 ? 100.504 105.457 95.773 1.00 20.20 110 LEU A N 1
ATOM 3437 C CA . LEU B 2 110 ? 100.966 104.082 95.887 1.00 20.20 110 LEU A CA 1
ATOM 3438 C C . LEU B 2 110 ? 99.819 103.153 96.241 1.00 20.20 110 LEU A C 1
ATOM 3439 O O . LEU B 2 110 ? 99.799 101.997 95.812 1.00 20.20 110 LEU A O 1
ATOM 3444 N N . GLY B 2 111 ? 98.840 103.639 97.005 1.00 19.39 111 GLY A N 1
ATOM 3445 C CA . GLY B 2 111 ? 97.601 102.892 97.126 1.00 19.39 111 GLY A CA 1
ATOM 3446 C C . GLY B 2 111 ? 96.938 102.656 95.782 1.00 19.39 111 GLY A C 1
ATOM 3447 O O . GLY B 2 111 ? 96.503 101.540 95.479 1.00 19.39 111 GLY A O 1
ATOM 3448 N N . LEU B 2 112 ? 96.860 103.702 94.952 1.00 21.62 112 LEU A N 1
ATOM 3449 C CA . LEU B 2 112 ? 96.338 103.523 93.595 1.00 21.62 112 LEU A CA 1
ATOM 3450 C C . LEU B 2 112 ? 97.145 102.501 92.807 1.00 21.62 112 LEU A C 1
ATOM 3451 O O . LEU B 2 112 ? 96.574 101.657 92.109 1.00 21.62 112 LEU A O 1
ATOM 3456 N N . TRP B 2 113 ? 98.472 102.579 92.878 1.00 21.95 113 TRP A N 1
ATOM 3457 C CA . TRP B 2 113 ? 99.292 101.646 92.118 1.00 21.95 113 TRP A CA 1
ATOM 3458 C C . TRP B 2 113 ? 99.068 100.210 92.575 1.00 21.95 113 TRP A C 1
ATOM 3459 O O . TRP B 2 113 ? 98.919 99.308 91.745 1.00 21.95 113 TRP A O 1
ATOM 3470 N N . ILE B 2 114 ? 99.022 99.976 93.885 1.00 19.40 114 ILE A N 1
ATOM 3471 C CA . ILE B 2 114 ? 98.855 98.612 94.367 1.00 19.40 114 ILE A CA 1
ATOM 3472 C C . ILE B 2 114 ? 97.481 98.072 93.998 1.00 19.40 114 ILE A C 1
ATOM 3473 O O . ILE B 2 114 ? 97.347 96.909 93.604 1.00 19.40 114 ILE A O 1
ATOM 3478 N N . PHE B 2 115 ? 96.438 98.893 94.108 1.00 21.54 115 PHE A N 1
ATOM 3479 C CA . PHE B 2 115 ? 95.086 98.360 94.007 1.00 21.54 115 PHE A CA 1
ATOM 3480 C C . PHE B 2 115 ? 94.341 98.773 92.746 1.00 21.54 115 PHE A C 1
ATOM 3481 O O . PHE B 2 115 ? 93.509 98.009 92.250 1.00 21.54 115 PHE A O 1
ATOM 3489 N N . GLY B 2 116 ? 94.602 99.959 92.210 1.00 25.85 116 GLY A N 1
ATOM 3490 C CA . GLY B 2 116 ? 93.885 100.410 91.033 1.00 25.85 116 GLY A CA 1
ATOM 3491 C C . GLY B 2 116 ? 94.546 100.119 89.701 1.00 25.85 116 GLY A C 1
ATOM 3492 O O . GLY B 2 116 ? 95.002 101.050 89.036 1.00 25.85 116 GLY A O 1
ATOM 3493 N N . TRP B 2 117 ? 94.611 98.854 89.283 1.00 29.32 117 TRP A N 1
ATOM 3494 C CA . TRP B 2 117 ? 95.209 98.525 87.981 1.00 29.32 117 TRP A CA 1
ATOM 3495 C C . TRP B 2 117 ? 94.185 98.684 86.862 1.00 29.32 117 TRP A C 1
ATOM 3496 O O . TRP B 2 117 ? 94.386 99.469 85.931 1.00 29.32 117 TRP A O 1
ATOM 3507 N N . GLY B 2 118 ? 93.093 97.922 86.930 1.00 29.72 118 GLY A N 1
ATOM 3508 C CA . GLY B 2 118 ? 92.075 98.015 85.901 1.00 29.72 118 GLY A CA 1
ATOM 3509 C C . GLY B 2 118 ? 91.082 99.131 86.141 1.00 29.72 118 GLY A C 1
ATOM 3510 O O . GLY B 2 118 ? 90.336 99.507 85.234 1.00 29.72 118 GLY A O 1
ATOM 3511 N N . LYS B 2 119 ? 91.056 99.676 87.358 1.00 27.86 119 LYS A N 1
ATOM 3512 C CA . LYS B 2 119 ? 90.073 100.700 87.692 1.00 27.86 119 LYS A CA 1
ATOM 3513 C C . LYS B 2 119 ? 90.422 102.035 87.048 1.00 27.86 119 LYS A C 1
ATOM 3514 O O . LYS B 2 119 ? 89.563 102.913 86.917 1.00 27.86 119 LYS A O 1
ATOM 3520 N N . ILE B 2 120 ? 91.677 102.209 86.647 1.00 26.87 120 ILE A N 1
ATOM 3521 C CA . ILE B 2 120 ? 92.120 103.423 85.967 1.00 26.87 120 ILE A CA 1
ATOM 3522 C C . ILE B 2 120 ? 92.797 103.038 84.656 1.00 26.87 120 ILE A C 1
ATOM 3523 O O . ILE B 2 120 ? 93.230 101.888 84.500 1.00 26.87 120 ILE A O 1
ATOM 3528 N N . PRO B 2 121 ? 92.885 103.946 83.684 1.00 27.65 121 PRO A N 1
ATOM 3529 C CA . PRO B 2 121 ? 93.668 103.658 82.477 1.00 27.65 121 PRO A CA 1
ATOM 3530 C C . PRO B 2 121 ? 95.136 103.408 82.799 1.00 27.65 121 PRO A C 1
ATOM 3531 O O . PRO B 2 121 ? 95.698 103.983 83.731 1.00 27.65 121 PRO A O 1
ATOM 3535 N N . GLY B 2 122 ? 95.755 102.538 81.997 1.00 28.36 122 GLY A N 1
ATOM 3536 C CA . GLY B 2 122 ? 97.111 102.098 82.289 1.00 28.36 122 GLY A CA 1
ATOM 3537 C C . GLY B 2 122 ? 98.125 103.225 82.290 1.00 28.36 122 GLY A C 1
ATOM 3538 O O . GLY B 2 122 ? 99.099 103.197 83.051 1.00 28.36 122 GLY A O 1
ATOM 3539 N N . TRP B 2 123 ? 97.926 104.225 81.429 1.00 26.41 123 TRP A N 1
ATOM 3540 C CA . TRP B 2 123 ? 98.794 105.396 81.470 1.00 26.41 123 TRP A CA 1
ATOM 3541 C C . TRP B 2 123 ? 98.666 106.106 82.808 1.00 26.41 123 TRP A C 1
ATOM 3542 O O . TRP B 2 123 ? 99.647 106.637 83.334 1.00 26.41 123 TRP A O 1
ATOM 3553 N N . LEU B 2 124 ? 97.466 106.097 83.392 1.00 25.86 124 LEU A N 1
ATOM 3554 C CA . LEU B 2 124 ? 97.282 106.703 84.704 1.00 25.86 124 LEU A CA 1
ATOM 3555 C C . LEU B 2 124 ? 97.902 105.849 85.804 1.00 25.86 124 LEU A C 1
ATOM 3556 O O . LEU B 2 124 ? 98.358 106.385 86.815 1.00 25.86 124 LEU A O 1
ATOM 3561 N N . HIS B 2 125 ? 97.943 104.530 85.620 1.00 25.30 125 HIS A N 1
ATOM 3562 C CA . HIS B 2 125 ? 98.670 103.664 86.545 1.00 25.30 125 HIS A CA 1
ATOM 3563 C C . HIS B 2 125 ? 100.163 103.984 86.533 1.00 25.30 125 HIS A C 1
ATOM 3564 O O . HIS B 2 125 ? 100.808 104.106 87.591 1.00 25.30 125 HIS A O 1
ATOM 3571 N N . THR B 2 126 ? 100.729 104.137 85.334 1.00 24.66 126 THR A N 1
ATOM 3572 C CA . THR B 2 126 ? 102.129 104.529 85.229 1.00 24.66 126 THR A CA 1
ATOM 3573 C C . THR B 2 126 ? 102.344 105.926 85.795 1.00 24.66 126 THR A C 1
ATOM 3574 O O . THR B 2 126 ? 103.382 106.211 86.403 1.00 24.66 126 THR A O 1
ATOM 3578 N N . ALA B 2 127 ? 101.363 106.810 85.617 1.00 22.44 127 ALA A N 1
ATOM 3579 C CA . ALA B 2 127 ? 101.436 108.128 86.230 1.00 22.44 127 ALA A CA 1
ATOM 3580 C C . ALA B 2 127 ? 101.444 108.028 87.748 1.00 22.44 127 ALA A C 1
ATOM 3581 O O . ALA B 2 127 ? 102.145 108.787 88.415 1.00 22.44 127 ALA A O 1
ATOM 3583 N N . SER B 2 128 ? 100.664 107.105 88.312 1.00 20.98 128 SER A N 1
ATOM 3584 C CA . SER B 2 128 ? 100.642 106.933 89.762 1.00 20.98 128 SER A CA 1
ATOM 3585 C C . SER B 2 128 ? 102.000 106.493 90.288 1.00 20.98 128 SER A C 1
ATOM 3586 O O . SER B 2 128 ? 102.493 107.025 91.290 1.00 20.98 128 SER A O 1
ATOM 3589 N N . ILE B 2 129 ? 102.626 105.517 89.629 1.00 20.57 129 ILE A N 1
ATOM 3590 C CA . ILE B 2 129 ? 103.943 105.091 90.108 1.00 20.57 129 ILE A CA 1
ATOM 3591 C C . ILE B 2 129 ? 104.979 106.202 89.907 1.00 20.57 129 ILE A C 1
ATOM 3592 O O . ILE B 2 129 ? 105.878 106.390 90.740 1.00 20.57 129 ILE A O 1
ATOM 3597 N N . TRP B 2 130 ? 104.855 106.978 88.823 1.00 19.87 130 TRP A N 1
ATOM 3598 C CA . TRP B 2 130 ? 105.750 108.115 88.617 1.00 19.87 130 TRP A CA 1
ATOM 3599 C C . TRP B 2 130 ? 105.565 109.174 89.699 1.00 19.87 130 TRP A C 1
ATOM 3600 O O . TRP B 2 130 ? 106.538 109.772 90.177 1.00 19.87 130 TRP A O 1
ATOM 3611 N N . ILE B 2 131 ? 104.316 109.427 90.088 1.00 17.47 131 ILE A N 1
ATOM 3612 C CA . ILE B 2 131 ? 104.036 110.378 91.156 1.00 17.47 131 ILE A CA 1
ATOM 3613 C C . ILE B 2 131 ? 104.625 109.889 92.466 1.00 17.47 131 ILE A C 1
ATOM 3614 O O . ILE B 2 131 ? 105.155 110.678 93.250 1.00 17.47 131 ILE A O 1
ATOM 3619 N N . VAL B 2 132 ? 104.530 108.585 92.735 1.00 17.13 132 VAL A N 1
ATOM 3620 C CA . VAL B 2 132 ? 105.128 108.042 93.953 1.00 17.13 132 VAL A CA 1
ATOM 3621 C C . VAL B 2 132 ? 106.635 108.272 93.952 1.00 17.13 132 VAL A C 1
ATOM 3622 O O . VAL B 2 132 ? 107.217 108.680 94.962 1.00 17.13 132 VAL A O 1
ATOM 3626 N N . ALA B 2 133 ? 107.286 108.024 92.814 1.00 16.89 133 ALA A N 1
ATOM 3627 C CA . ALA B 2 133 ? 108.723 108.284 92.708 1.00 16.89 133 ALA A CA 1
ATOM 3628 C C . ALA B 2 133 ? 109.061 109.749 92.986 1.00 16.89 133 ALA A C 1
ATOM 3629 O O . ALA B 2 133 ? 109.945 110.061 93.806 1.00 16.89 133 ALA A O 1
ATOM 3631 N N . ILE B 2 134 ? 108.357 110.664 92.316 1.00 16.04 134 ILE A N 1
ATOM 3632 C CA . ILE B 2 134 ? 108.613 112.091 92.498 1.00 16.04 134 ILE A CA 1
ATOM 3633 C C . ILE B 2 134 ? 108.339 112.508 93.939 1.00 16.04 134 ILE A C 1
ATOM 3634 O O . ILE B 2 134 ? 109.070 113.321 94.512 1.00 16.04 134 ILE A O 1
ATOM 3639 N N . ALA B 2 135 ? 107.290 111.955 94.548 1.00 16.22 135 ALA A N 1
ATOM 3640 C CA . ALA B 2 135 ? 106.933 112.305 95.917 1.00 16.22 135 ALA A CA 1
ATOM 3641 C C . ALA B 2 135 ? 107.980 111.824 96.909 1.00 16.22 135 ALA A C 1
ATOM 3642 O O . ALA B 2 135 ? 108.270 112.512 97.894 1.00 16.22 135 ALA A O 1
ATOM 3644 N N . THR B 2 136 ? 108.547 110.639 96.681 1.00 15.70 136 THR A N 1
ATOM 3645 C CA . THR B 2 136 ? 109.643 110.182 97.527 1.00 15.70 136 THR A CA 1
ATOM 3646 C C . THR B 2 136 ? 110.824 111.137 97.434 1.00 15.70 136 THR A C 1
ATOM 3647 O O . THR B 2 136 ? 111.451 111.474 98.449 1.00 15.70 136 THR A O 1
ATOM 3651 N N . ASN B 2 137 ? 111.124 111.610 96.221 1.00 17.07 137 ASN A N 1
ATOM 3652 C CA . ASN B 2 137 ? 112.192 112.601 96.075 1.00 17.07 137 ASN A CA 1
ATOM 3653 C C . ASN B 2 137 ? 111.865 113.903 96.814 1.00 17.07 137 ASN A C 1
ATOM 3654 O O . ASN B 2 137 ? 112.729 114.487 97.482 1.00 17.07 137 ASN A O 1
ATOM 3659 N N . ILE B 2 138 ? 110.622 114.372 96.707 1.00 17.58 138 ILE A N 1
ATOM 3660 C CA . ILE B 2 138 ? 110.215 115.613 97.368 1.00 17.58 138 ILE A CA 1
ATOM 3661 C C . ILE B 2 138 ? 110.333 115.486 98.883 1.00 17.58 138 ILE A C 1
ATOM 3662 O O . ILE B 2 138 ? 110.769 116.420 99.573 1.00 17.58 138 ILE A O 1
ATOM 3667 N N . SER B 2 139 ? 109.910 114.343 99.426 1.00 17.11 139 SER A N 1
ATOM 3668 C CA . SER B 2 139 ? 110.041 114.098 100.857 1.00 17.11 139 SER A CA 1
ATOM 3669 C C . SER B 2 139 ? 111.500 114.111 101.278 1.00 17.11 139 SER A C 1
ATOM 3670 O O . SER B 2 139 ? 111.855 114.669 102.326 1.00 17.11 139 SER A O 1
ATOM 3673 N N . ALA B 2 140 ? 112.362 113.482 100.475 1.00 17.75 140 ALA A N 1
ATOM 3674 C CA . ALA B 2 140 ? 113.795 113.585 100.718 1.00 17.75 140 ALA A CA 1
ATOM 3675 C C . ALA B 2 140 ? 114.217 115.043 100.831 1.00 17.75 140 ALA A C 1
ATOM 3676 O O . ALA B 2 140 ? 114.937 115.425 101.760 1.00 17.75 140 ALA A O 1
ATOM 3678 N N . TYR B 2 141 ? 113.736 115.881 99.911 1.00 19.33 141 TYR A N 1
ATOM 3679 C CA . TYR B 2 141 ? 114.135 117.287 99.899 1.00 19.33 141 TYR A CA 1
ATOM 3680 C C . TYR B 2 141 ? 113.711 118.016 101.171 1.00 19.33 141 TYR A C 1
ATOM 3681 O O . TYR B 2 141 ? 114.502 118.743 101.776 1.00 19.33 141 TYR A O 1
ATOM 3690 N N . PHE B 2 142 ? 112.458 117.842 101.589 1.00 19.55 142 PHE A N 1
ATOM 3691 C CA . PHE B 2 142 ? 111.968 118.601 102.743 1.00 19.55 142 PHE A CA 1
ATOM 3692 C C . PHE B 2 142 ? 112.614 118.131 104.046 1.00 19.55 142 PHE A C 1
ATOM 3693 O O . PHE B 2 142 ? 113.006 118.950 104.895 1.00 19.55 142 PHE A O 1
ATOM 3701 N N . ILE B 2 143 ? 112.735 116.812 104.226 1.00 18.20 143 ILE A N 1
ATOM 3702 C CA . ILE B 2 143 ? 113.461 116.290 105.381 1.00 18.20 143 ILE A CA 1
ATOM 3703 C C . ILE B 2 143 ? 114.887 116.815 105.409 1.00 18.20 143 ILE A C 1
ATOM 3704 O O . ILE B 2 143 ? 115.416 117.169 106.469 1.00 18.20 143 ILE A O 1
ATOM 3709 N N . ILE B 2 144 ? 115.538 116.860 104.249 1.00 19.69 144 ILE A N 1
ATOM 3710 C CA . ILE B 2 144 ? 116.923 117.301 104.218 1.00 19.69 144 ILE A CA 1
ATOM 3711 C C . ILE B 2 144 ? 117.017 118.796 104.494 1.00 19.69 144 ILE A C 1
ATOM 3712 O O . ILE B 2 144 ? 117.988 119.261 105.090 1.00 19.69 144 ILE A O 1
ATOM 3717 N N . VAL B 2 145 ? 115.999 119.566 104.109 1.00 21.52 145 VAL A N 1
ATOM 3718 C CA . VAL B 2 145 ? 115.964 120.981 104.481 1.00 21.52 145 VAL A CA 1
ATOM 3719 C C . VAL B 2 145 ? 115.920 121.128 105.998 1.00 21.52 145 VAL A C 1
ATOM 3720 O O . VAL B 2 145 ? 116.633 121.953 106.585 1.00 21.52 145 VAL A O 1
ATOM 3724 N N . ALA B 2 146 ? 115.080 120.327 106.658 1.00 22.05 146 ALA A N 1
ATOM 3725 C CA . ALA B 2 146 ? 115.011 120.385 108.119 1.00 22.05 146 ALA A CA 1
ATOM 3726 C C . ALA B 2 146 ? 116.343 119.995 108.764 1.00 22.05 146 ALA A C 1
ATOM 3727 O O . ALA B 2 146 ? 116.870 120.705 109.639 1.00 22.05 146 ALA A O 1
ATOM 3729 N N . ASN B 2 147 ? 116.919 118.874 108.330 1.00 23.60 147 ASN A N 1
ATOM 3730 C CA . ASN B 2 147 ? 118.190 118.450 108.908 1.00 23.60 147 ASN A CA 1
ATOM 3731 C C . ASN B 2 147 ? 119.305 119.434 108.585 1.00 23.60 147 ASN A C 1
ATOM 3732 O O . ASN B 2 147 ? 120.251 119.580 109.361 1.00 23.60 147 ASN A O 1
ATOM 3737 N N . SER B 2 148 ? 119.214 120.123 107.448 1.00 25.89 148 SER A N 1
ATOM 3738 C CA . SER B 2 148 ? 120.253 121.075 107.080 1.00 25.89 148 SER A CA 1
ATOM 3739 C C . SER B 2 148 ? 120.124 122.361 107.874 1.00 25.89 148 SER A C 1
ATOM 3740 O O . SER B 2 148 ? 121.124 123.039 108.132 1.00 25.89 148 SER A O 1
ATOM 3743 N N . PHE B 2 149 ? 118.902 122.726 108.265 1.00 27.94 149 PHE A N 1
ATOM 3744 C CA . PHE B 2 149 ? 118.779 123.779 109.263 1.00 27.94 149 PHE A CA 1
ATOM 3745 C C . PHE B 2 149 ? 119.457 123.361 110.553 1.00 27.94 149 PHE A C 1
ATOM 3746 O O . PHE B 2 149 ? 120.111 124.176 111.214 1.00 27.94 149 PHE A O 1
ATOM 3754 N N . MET B 2 150 ? 119.299 122.096 110.938 1.00 26.90 150 MET A N 1
ATOM 3755 C CA . MET B 2 150 ? 120.038 121.606 112.098 1.00 26.90 150 MET A CA 1
ATOM 3756 C C . MET B 2 150 ? 121.543 121.740 111.891 1.00 26.90 150 MET A C 1
ATOM 3757 O O . MET B 2 150 ? 122.276 122.120 112.810 1.00 26.90 150 MET A O 1
ATOM 3762 N N . GLN B 2 151 ? 122.023 121.421 110.686 1.00 29.99 151 GLN A N 1
ATOM 3763 C CA . GLN B 2 151 ? 123.458 121.470 110.413 1.00 29.99 151 GLN A CA 1
ATOM 3764 C C . GLN B 2 151 ? 123.940 122.895 110.174 1.00 29.99 151 GLN A C 1
ATOM 3765 O O . GLN B 2 151 ? 125.041 123.263 110.595 1.00 29.99 151 GLN A O 1
ATOM 3771 N N . HIS B 2 152 ? 123.142 123.704 109.485 1.00 32.78 152 HIS A N 1
ATOM 3772 C CA . HIS B 2 152 ? 123.560 125.037 109.058 1.00 32.78 152 HIS A CA 1
ATOM 3773 C C . HIS B 2 152 ? 122.351 125.951 109.152 1.00 32.78 152 HIS A C 1
ATOM 3774 O O . HIS B 2 152 ? 121.609 126.127 108.179 1.00 32.78 152 HIS A O 1
ATOM 3781 N N . PRO B 2 153 ? 122.110 126.541 110.323 1.00 32.44 153 PRO A N 1
ATOM 3782 C CA . PRO B 2 153 ? 120.864 127.291 110.541 1.00 32.44 153 PRO A CA 1
ATOM 3783 C C . PRO B 2 153 ? 120.869 128.614 109.788 1.00 32.44 153 PRO A C 1
ATOM 3784 O O . PRO B 2 153 ? 121.759 129.445 109.968 1.00 32.44 153 PRO A O 1
ATOM 3788 N N . VAL B 2 154 ? 119.865 128.795 108.928 1.00 31.85 154 VAL A N 1
ATOM 3789 C CA . VAL B 2 154 ? 119.685 130.017 108.157 1.00 31.85 154 VAL A CA 1
ATOM 3790 C C . VAL B 2 154 ? 118.205 130.366 108.142 1.00 31.85 154 VAL A C 1
ATOM 3791 O O . VAL B 2 154 ? 117.340 129.518 108.368 1.00 31.85 154 VAL A O 1
ATOM 3795 N N . GLY B 2 155 ? 117.920 131.634 107.858 1.00 34.64 155 GLY A N 1
ATOM 3796 C CA . GLY B 2 155 ? 116.547 132.089 107.817 1.00 34.64 155 GLY A CA 1
ATOM 3797 C C . GLY B 2 155 ? 115.869 132.146 109.164 1.00 34.64 155 GLY A C 1
ATOM 3798 O O . GLY B 2 155 ? 114.640 132.088 109.231 1.00 34.64 155 GLY A O 1
ATOM 3799 N N . ALA B 2 156 ? 116.636 132.248 110.243 1.00 38.25 156 ALA A N 1
ATOM 3800 C CA . ALA B 2 156 ? 116.083 132.255 111.585 1.00 38.25 156 ALA A CA 1
ATOM 3801 C C . ALA B 2 156 ? 116.736 133.362 112.397 1.00 38.25 156 ALA A C 1
ATOM 3802 O O . ALA B 2 156 ? 117.905 133.697 112.195 1.00 38.25 156 ALA A O 1
ATOM 3804 N N . GLU B 2 157 ? 115.964 133.932 113.317 1.00 44.04 157 GLU A N 1
ATOM 3805 C CA . GLU B 2 157 ? 116.464 134.942 114.238 1.00 44.04 157 GLU A CA 1
ATOM 3806 C C . GLU B 2 157 ? 116.067 134.562 115.654 1.00 44.04 157 GLU A C 1
ATOM 3807 O O . GLU B 2 157 ? 114.939 134.116 115.886 1.00 44.04 157 GLU A O 1
ATOM 3813 N N . TYR B 2 158 ? 116.990 134.742 116.595 1.00 44.94 158 TYR A N 1
ATOM 3814 C CA . TYR B 2 158 ? 116.704 134.421 117.985 1.00 44.94 158 TYR A CA 1
ATOM 3815 C C . TYR B 2 158 ? 115.793 135.476 118.596 1.00 44.94 158 TYR A C 1
ATOM 3816 O O . TYR B 2 158 ? 115.958 136.677 118.367 1.00 44.94 158 TYR A O 1
ATOM 3825 N N . ASN B 2 159 ? 114.821 135.017 119.376 1.00 45.87 159 ASN A N 1
ATOM 3826 C CA . ASN B 2 159 ? 113.915 135.910 120.077 1.00 45.87 159 ASN A CA 1
ATOM 3827 C C . ASN B 2 159 ? 114.142 135.755 121.569 1.00 45.87 159 ASN A C 1
ATOM 3828 O O . ASN B 2 159 ? 113.701 134.753 122.149 1.00 45.87 159 ASN A O 1
ATOM 3833 N N . PRO B 2 160 ? 114.823 136.695 122.230 1.00 48.12 160 PRO A N 1
ATOM 3834 C CA . PRO B 2 160 ? 115.084 136.525 123.669 1.00 48.12 160 PRO A CA 1
ATOM 3835 C C . PRO B 2 160 ? 113.821 136.443 124.510 1.00 48.12 160 PRO A C 1
ATOM 3836 O O . PRO B 2 160 ? 113.835 135.815 125.575 1.00 48.12 160 PRO A O 1
ATOM 3840 N N . GLU B 2 161 ? 112.726 137.060 124.061 1.00 50.61 161 GLU A N 1
ATOM 3841 C CA . GLU B 2 161 ? 111.485 137.013 124.827 1.00 50.61 161 GLU A CA 1
ATOM 3842 C C . GLU B 2 161 ? 110.975 135.583 124.958 1.00 50.61 161 GLU A C 1
ATOM 3843 O O . GLU B 2 161 ? 110.657 135.121 126.060 1.00 50.61 161 GLU A O 1
ATOM 3849 N N . THR B 2 162 ? 110.893 134.863 123.841 1.00 45.25 162 THR A N 1
ATOM 3850 C CA . THR B 2 162 ? 110.495 133.463 123.879 1.00 45.25 162 THR A CA 1
ATOM 3851 C C . THR B 2 162 ? 111.679 132.528 124.095 1.00 45.25 162 THR A C 1
ATOM 3852 O O . THR B 2 162 ? 111.470 131.344 124.376 1.00 45.25 162 THR A O 1
ATOM 3856 N N . GLY B 2 163 ? 112.905 133.033 124.006 1.00 43.45 163 GLY A N 1
ATOM 3857 C CA . GLY B 2 163 ? 114.068 132.167 124.152 1.00 43.45 163 GLY A CA 1
ATOM 3858 C C . GLY B 2 163 ? 114.124 131.083 123.103 1.00 43.45 163 GLY A C 1
ATOM 3859 O O . GLY B 2 163 ? 114.379 129.915 123.423 1.00 43.45 163 GLY A O 1
ATOM 3860 N N . ARG B 2 164 ? 113.891 131.446 121.845 1.00 39.02 164 ARG A N 1
ATOM 3861 C CA . ARG B 2 164 ? 113.629 130.467 120.804 1.00 39.02 164 ARG A CA 1
ATOM 3862 C C . ARG B 2 164 ? 113.982 131.060 119.448 1.00 39.02 164 ARG A C 1
ATOM 3863 O O . ARG B 2 164 ? 113.701 132.231 119.185 1.00 39.02 164 ARG A O 1
ATOM 3871 N N . ALA B 2 165 ? 114.607 130.251 118.597 1.00 37.73 165 ALA A N 1
ATOM 3872 C CA . ALA B 2 165 ? 114.874 130.666 117.226 1.00 37.73 165 ALA A CA 1
ATOM 3873 C C . ALA B 2 165 ? 113.576 130.693 116.430 1.00 37.73 165 ALA A C 1
ATOM 3874 O O . ALA B 2 165 ? 112.789 129.743 116.475 1.00 37.73 165 ALA A O 1
ATOM 3876 N N . GLU B 2 166 ? 113.353 131.778 115.693 1.00 38.17 166 GLU A N 1
ATOM 3877 C CA . GLU B 2 166 ? 112.087 132.008 115.014 1.00 38.17 166 GLU A CA 1
ATOM 3878 C C . GLU B 2 166 ? 112.301 132.259 113.529 1.00 38.17 166 GLU A C 1
ATOM 3879 O O . GLU B 2 166 ? 113.300 132.861 113.126 1.00 38.17 166 GLU A O 1
ATOM 3885 N N . LEU B 2 167 ? 111.349 131.793 112.723 1.00 33.91 167 LEU A N 1
ATOM 3886 C CA . LEU B 2 167 ? 111.446 131.916 111.275 1.00 33.91 167 LEU A CA 1
ATOM 3887 C C . LEU B 2 167 ? 111.320 133.372 110.847 1.00 33.91 167 LEU A C 1
ATOM 3888 O O . LEU B 2 167 ? 110.425 134.092 111.298 1.00 33.91 167 LEU A O 1
ATOM 3893 N N . THR B 2 168 ? 112.224 133.805 109.974 1.00 35.30 168 THR A N 1
ATOM 3894 C CA . THR B 2 168 ? 112.219 135.163 109.453 1.00 35.30 168 THR A CA 1
ATOM 3895 C C . THR B 2 168 ? 112.447 135.244 107.953 1.00 35.30 168 THR A C 1
ATOM 3896 O O . THR B 2 168 ? 112.251 136.313 107.374 1.00 35.30 168 THR A O 1
ATOM 3900 N N . ASP B 2 169 ? 112.866 134.154 107.312 1.00 33.65 169 ASP A N 1
ATOM 3901 C CA . ASP B 2 169 ? 113.071 134.122 105.866 1.00 33.65 169 ASP A CA 1
ATOM 3902 C C . ASP B 2 169 ? 112.840 132.696 105.386 1.00 33.65 169 ASP A C 1
ATOM 3903 O O . ASP B 2 169 ? 113.721 131.842 105.520 1.00 33.65 169 ASP A O 1
ATOM 3908 N N . PHE B 2 170 ? 111.656 132.443 104.829 1.00 29.82 170 PHE A N 1
ATOM 3909 C CA . PHE B 2 170 ? 111.314 131.101 104.368 1.00 29.82 170 PHE A CA 1
ATOM 3910 C C . PHE B 2 170 ? 112.190 130.669 103.199 1.00 29.82 170 PHE A C 1
ATOM 3911 O O . PHE B 2 170 ? 112.600 129.504 103.118 1.00 29.82 170 PHE A O 1
ATOM 3919 N N . TRP B 2 171 ? 112.473 131.591 102.276 1.00 30.31 171 TRP A N 1
ATOM 3920 C CA . TRP B 2 171 ? 113.253 131.246 101.094 1.00 30.31 171 TRP A CA 1
ATOM 3921 C C . TRP B 2 171 ? 114.674 130.851 101.467 1.00 30.31 171 TRP A C 1
ATOM 3922 O O . TRP B 2 171 ? 115.246 129.933 100.871 1.00 30.31 171 TRP A O 1
ATOM 3933 N N . ALA B 2 172 ? 115.262 131.535 102.450 1.00 30.15 172 ALA A N 1
ATOM 3934 C CA . ALA B 2 172 ? 116.605 131.179 102.891 1.00 30.15 172 ALA A CA 1
ATOM 3935 C C . ALA B 2 172 ? 116.629 129.788 103.502 1.00 30.15 172 ALA A C 1
ATOM 3936 O O . ALA B 2 172 ? 117.614 129.056 103.358 1.00 30.15 172 ALA A O 1
ATOM 3938 N N . LEU B 2 173 ? 115.561 129.412 104.207 1.00 27.77 173 LEU A N 1
ATOM 3939 C CA . LEU B 2 173 ? 115.476 128.070 104.768 1.00 27.77 173 LEU A CA 1
ATOM 3940 C C . LEU B 2 173 ? 115.361 127.026 103.665 1.00 27.77 173 LEU A C 1
ATOM 3941 O O . LEU B 2 173 ? 116.113 126.045 103.644 1.00 27.77 173 LEU A O 1
ATOM 3946 N N . LEU B 2 174 ? 114.428 127.227 102.730 1.00 25.98 174 LEU A N 1
ATOM 3947 C CA . LEU B 2 174 ? 114.213 126.240 101.675 1.00 25.98 174 LEU A CA 1
ATOM 3948 C C . LEU B 2 174 ? 115.440 126.089 100.785 1.00 25.98 174 LEU A C 1
ATOM 3949 O O . LEU B 2 174 ? 115.813 124.971 100.414 1.00 25.98 174 LEU A O 1
ATOM 3954 N N . THR B 2 175 ? 116.075 127.199 100.422 1.00 27.54 175 THR A N 1
ATOM 3955 C CA . THR B 2 175 ? 117.227 127.167 99.524 1.00 27.54 175 THR A CA 1
ATOM 3956 C C . THR B 2 175 ? 118.541 127.225 100.277 1.00 27.54 175 THR A C 1
ATOM 3957 O O . THR B 2 175 ? 119.522 127.784 99.781 1.00 27.54 175 THR A O 1
ATOM 3961 N N . ASN B 2 176 ? 118.577 126.673 101.486 1.00 27.36 176 ASN A N 1
ATOM 3962 C CA . ASN B 2 176 ? 119.828 126.552 102.217 1.00 27.36 176 ASN A CA 1
ATOM 3963 C C . ASN B 2 176 ? 120.817 125.749 101.387 1.00 27.36 176 ASN A C 1
ATOM 3964 O O . ASN B 2 176 ? 120.467 124.714 100.815 1.00 27.36 176 ASN A O 1
ATOM 3969 N N . SER B 2 177 ? 122.051 126.246 101.300 1.00 28.57 177 SER A N 1
ATOM 3970 C CA . SER B 2 177 ? 123.056 125.584 100.479 1.00 28.57 177 SER A CA 1
ATOM 3971 C C . SER B 2 177 ? 123.291 124.156 100.946 1.00 28.57 177 SER A C 1
ATOM 3972 O O . SER B 2 177 ? 123.473 123.247 100.127 1.00 28.57 177 SER A O 1
ATOM 3975 N N . THR B 2 178 ? 123.269 123.935 102.261 1.00 27.55 178 THR A N 1
ATOM 3976 C CA . THR B 2 178 ? 123.436 122.586 102.791 1.00 27.55 178 THR A CA 1
ATOM 3977 C C . THR B 2 178 ? 122.313 121.672 102.317 1.00 27.55 178 THR A C 1
ATOM 3978 O O . THR B 2 178 ? 122.555 120.524 101.936 1.00 27.55 178 THR A O 1
ATOM 3982 N N . ALA B 2 179 ? 121.078 122.169 102.320 1.00 23.40 179 ALA A N 1
ATOM 3983 C CA . ALA B 2 179 ? 119.965 121.365 101.829 1.00 23.40 179 ALA A CA 1
ATOM 3984 C C . ALA B 2 179 ? 120.073 121.121 100.331 1.00 23.40 179 ALA A C 1
ATOM 3985 O O . ALA B 2 179 ? 119.892 119.990 99.865 1.00 23.40 179 ALA A O 1
ATOM 3987 N N . LEU B 2 180 ? 120.361 122.172 99.559 1.00 25.02 180 LEU A N 1
ATOM 3988 C CA . LEU B 2 180 ? 120.434 122.037 98.109 1.00 25.02 180 LEU A CA 1
ATOM 3989 C C . LEU B 2 180 ? 121.599 121.167 97.669 1.00 25.02 180 LEU A C 1
ATOM 3990 O O . LEU B 2 180 ? 121.598 120.684 96.534 1.00 25.02 180 LEU A O 1
ATOM 3995 N N . ALA B 2 181 ? 122.593 120.960 98.529 1.00 24.68 181 ALA A N 1
ATOM 3996 C CA . ALA B 2 181 ? 123.672 120.030 98.230 1.00 24.68 181 ALA A CA 1
ATOM 3997 C C . ALA B 2 181 ? 123.382 118.619 98.723 1.00 24.68 181 ALA A C 1
ATOM 3998 O O . ALA B 2 181 ? 123.689 117.650 98.027 1.00 24.68 181 ALA A O 1
ATOM 4000 N N . ALA B 2 182 ? 122.781 118.487 99.908 1.00 23.36 182 ALA A N 1
ATOM 4001 C CA . ALA B 2 182 ? 122.578 117.171 100.500 1.00 23.36 182 ALA A CA 1
ATOM 4002 C C . ALA B 2 182 ? 121.415 116.432 99.853 1.00 23.36 182 ALA A C 1
ATOM 4003 O O . ALA B 2 182 ? 121.387 115.198 99.855 1.00 23.36 182 ALA A O 1
ATOM 4005 N N . PHE B 2 183 ? 120.438 117.160 99.311 1.00 20.94 183 PHE A N 1
ATOM 4006 C CA . PHE B 2 183 ? 119.297 116.500 98.676 1.00 20.94 183 PHE A CA 1
ATOM 4007 C C . PHE B 2 183 ? 119.690 115.697 97.439 1.00 20.94 183 PHE A C 1
ATOM 4008 O O . PHE B 2 183 ? 119.359 114.498 97.373 1.00 20.94 183 PHE A O 1
ATOM 4016 N N . PRO B 2 184 ? 120.386 116.265 96.439 1.00 23.19 184 PRO A N 1
ATOM 4017 C CA . PRO B 2 184 ? 120.754 115.446 95.272 1.00 23.19 184 PRO A CA 1
ATOM 4018 C C . PRO B 2 184 ? 121.612 114.257 95.643 1.00 23.19 184 PRO A C 1
ATOM 4019 O O . PRO B 2 184 ? 121.550 113.210 94.990 1.00 23.19 184 PRO A O 1
ATOM 4023 N N . HIS B 2 185 ? 122.403 114.390 96.703 1.00 25.04 185 HIS A N 1
ATOM 4024 C CA . HIS B 2 185 ? 123.293 113.311 97.098 1.00 25.04 185 HIS A CA 1
ATOM 4025 C C . HIS B 2 185 ? 122.522 112.153 97.710 1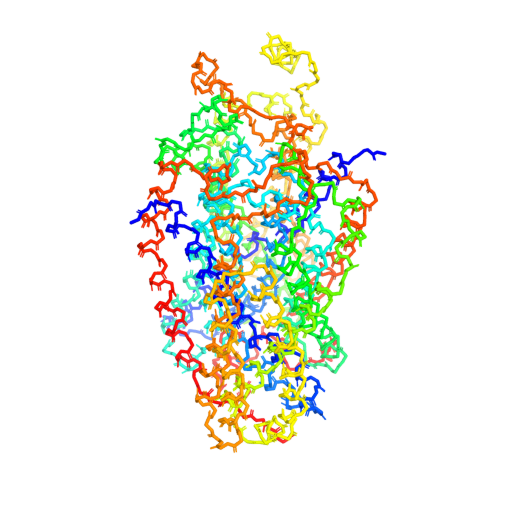.00 25.04 185 HIS A C 1
ATOM 4026 O O . HIS B 2 185 ? 122.831 110.986 97.456 1.00 25.04 185 HIS A O 1
ATOM 4033 N N . ALA B 2 186 ? 121.512 112.452 98.525 1.00 22.17 186 ALA A N 1
ATOM 4034 C CA . ALA B 2 186 ? 120.664 111.391 99.048 1.00 22.17 186 ALA A CA 1
ATOM 4035 C C . ALA B 2 186 ? 119.850 110.747 97.937 1.00 22.17 186 ALA A C 1
ATOM 4036 O O . ALA B 2 186 ? 119.598 109.537 97.962 1.00 22.17 186 ALA A O 1
ATOM 4038 N N . VAL B 2 187 ? 119.428 111.538 96.948 1.00 21.89 187 VAL A N 1
ATOM 4039 C CA . VAL B 2 187 ? 118.714 110.958 95.813 1.00 21.89 187 VAL A CA 1
ATOM 4040 C C . VAL B 2 187 ? 119.617 109.997 95.050 1.00 21.89 187 VAL A C 1
ATOM 4041 O O . VAL B 2 187 ? 119.209 108.886 94.691 1.00 21.89 187 VAL A O 1
ATOM 4045 N N . ALA B 2 188 ? 120.861 110.402 94.806 1.00 23.16 188 ALA A N 1
ATOM 4046 C CA . ALA B 2 188 ? 121.796 109.524 94.114 1.00 23.16 188 ALA A CA 1
ATOM 4047 C C . ALA B 2 188 ? 122.151 108.314 94.969 1.00 23.16 188 ALA A C 1
ATOM 4048 O O . ALA B 2 188 ? 122.434 107.237 94.440 1.00 23.16 188 ALA A O 1
ATOM 4050 N N . GLY B 2 189 ? 122.129 108.463 96.293 1.00 22.26 189 GLY A N 1
ATOM 4051 C CA . GLY B 2 189 ? 122.330 107.312 97.159 1.00 22.26 189 GLY A CA 1
ATOM 4052 C C . GLY B 2 189 ? 121.208 106.295 97.062 1.00 22.26 189 GLY A C 1
ATOM 4053 O O . GLY B 2 189 ? 121.451 105.086 96.982 1.00 22.26 189 GLY A O 1
ATOM 4054 N N . GLY B 2 190 ? 119.966 106.771 97.062 1.00 19.25 190 GLY A N 1
ATOM 4055 C CA . GLY B 2 190 ? 118.847 105.871 96.845 1.00 19.25 190 GLY A CA 1
ATOM 4056 C C . GLY B 2 190 ? 118.906 105.197 95.490 1.00 19.25 190 GLY A C 1
ATOM 4057 O O . GLY B 2 190 ? 118.616 104.001 95.361 1.00 19.25 190 GLY A O 1
ATOM 4058 N N . PHE B 2 191 ? 119.298 105.950 94.462 1.00 20.13 191 PHE A N 1
ATOM 4059 C CA . PHE B 2 191 ? 119.401 105.366 93.130 1.00 20.13 191 PHE A CA 1
ATOM 4060 C C . PHE B 2 191 ? 120.527 104.344 93.055 1.00 20.13 191 PHE A C 1
ATOM 4061 O O . PHE B 2 191 ? 120.391 103.327 92.373 1.00 20.13 191 PHE A O 1
ATOM 4069 N N . LEU B 2 192 ? 121.641 104.588 93.747 1.00 22.90 192 LEU A N 1
ATOM 4070 C CA . LEU B 2 192 ? 122.705 103.593 93.797 1.00 22.90 192 LEU A CA 1
ATOM 4071 C C . LEU B 2 192 ? 122.219 102.320 94.464 1.00 22.90 192 LEU A C 1
ATOM 4072 O O . LEU B 2 192 ? 122.489 101.214 93.987 1.00 22.90 192 LEU A O 1
ATOM 4077 N N . THR B 2 193 ? 121.487 102.461 95.570 1.00 21.10 193 THR A N 1
ATOM 4078 C CA . THR B 2 193 ? 120.946 101.292 96.255 1.00 21.10 193 THR A CA 1
ATOM 4079 C C . THR B 2 193 ? 120.070 100.469 95.321 1.00 21.10 193 THR A C 1
ATOM 4080 O O . THR B 2 193 ? 120.274 99.259 95.153 1.00 21.10 193 THR A O 1
ATOM 4084 N N . ALA B 2 194 ? 119.100 101.121 94.677 1.00 20.53 194 ALA A N 1
ATOM 4085 C CA . ALA B 2 194 ? 118.162 100.384 93.838 1.00 20.53 194 ALA A CA 1
ATOM 4086 C C . ALA B 2 194 ? 118.836 99.815 92.596 1.00 20.53 194 ALA A C 1
ATOM 4087 O O . ALA B 2 194 ? 118.521 98.700 92.167 1.00 20.53 194 ALA A O 1
ATOM 4089 N N . GLY B 2 195 ? 119.763 100.565 91.997 1.00 23.75 195 GLY A N 1
ATOM 4090 C CA . GLY B 2 195 ? 120.455 100.067 90.824 1.00 23.75 195 GLY A CA 1
ATOM 4091 C C . GLY B 2 195 ? 121.337 98.876 91.137 1.00 23.75 195 GLY A C 1
ATOM 4092 O O . GLY B 2 195 ? 121.371 97.903 90.384 1.00 23.75 195 GLY A O 1
ATOM 4093 N N . THR B 2 196 ? 122.065 98.938 92.253 1.00 23.84 196 THR A N 1
ATOM 4094 C CA . THR B 2 196 ? 122.876 97.800 92.666 1.00 23.84 196 THR A CA 1
ATOM 4095 C C . THR B 2 196 ? 122.001 96.586 92.934 1.00 23.84 196 THR A C 1
ATOM 4096 O O . THR B 2 196 ? 122.346 95.464 92.551 1.00 23.84 196 THR A O 1
ATOM 4100 N N . PHE B 2 197 ? 120.853 96.793 93.582 1.00 22.94 197 PHE A N 1
ATOM 4101 C CA . PHE B 2 197 ? 119.950 95.680 93.844 1.00 22.94 197 PHE A CA 1
ATOM 4102 C C . PHE B 2 197 ? 119.475 95.042 92.542 1.00 22.94 197 PHE A C 1
ATOM 4103 O O . PHE B 2 197 ? 119.514 93.815 92.379 1.00 22.94 197 PHE A O 1
ATOM 4111 N N . VAL B 2 198 ? 119.017 95.873 91.603 1.00 25.78 198 VAL A N 1
ATOM 4112 C CA . VAL B 2 198 ? 118.481 95.363 90.343 1.00 25.78 198 VAL A CA 1
ATOM 4113 C C . VAL B 2 198 ? 119.565 94.626 89.568 1.00 25.78 198 VAL A C 1
ATOM 4114 O O . VAL B 2 198 ? 119.349 93.523 89.054 1.00 25.78 198 VAL A O 1
ATOM 4118 N N . LEU B 2 199 ? 120.756 95.220 89.492 1.00 28.09 199 LEU A N 1
ATOM 4119 C CA . LEU B 2 199 ? 121.861 94.609 88.766 1.00 28.09 199 LEU A CA 1
ATOM 4120 C C . LEU B 2 199 ? 122.251 93.266 89.373 1.00 28.09 199 LEU A C 1
ATOM 4121 O O . LEU B 2 199 ? 122.422 92.273 88.656 1.00 28.09 199 LEU A O 1
ATOM 4126 N N . GLY B 2 200 ? 122.388 93.215 90.700 1.00 28.28 200 GLY A N 1
ATOM 4127 C CA . GLY B 2 200 ? 122.776 91.971 91.343 1.00 28.28 200 GLY A CA 1
ATOM 4128 C C . GLY B 2 200 ? 121.750 90.872 91.153 1.00 28.28 200 GLY A C 1
ATOM 4129 O O . GLY B 2 200 ? 122.092 89.740 90.793 1.00 28.28 200 GLY A O 1
ATOM 4130 N N . ILE B 2 201 ? 120.474 91.192 91.372 1.00 27.98 201 ILE A N 1
ATOM 4131 C CA . ILE B 2 201 ? 119.433 90.179 91.225 1.00 27.98 201 ILE A CA 1
ATOM 4132 C C . ILE B 2 201 ? 119.369 89.695 89.784 1.00 27.98 201 ILE A C 1
ATOM 4133 O O . ILE B 2 201 ? 119.233 88.494 89.518 1.00 27.98 201 ILE A O 1
ATOM 4138 N N . SER B 2 202 ? 119.488 90.617 88.828 1.00 31.01 202 SER A N 1
ATOM 4139 C CA . SER B 2 202 ? 119.349 90.244 87.427 1.00 31.01 202 SER A CA 1
ATOM 4140 C C . SER B 2 202 ? 120.523 89.397 86.955 1.00 31.01 202 SER A C 1
ATOM 4141 O O . SER B 2 202 ? 120.339 88.455 86.183 1.00 31.01 202 SER A O 1
ATOM 4144 N N . GLY B 2 203 ? 121.740 89.710 87.405 1.00 33.42 203 GLY A N 1
ATOM 4145 C CA . GLY B 2 203 ? 122.875 88.867 87.050 1.00 33.42 203 GLY A CA 1
ATOM 4146 C C . GLY B 2 203 ? 122.789 87.484 87.666 1.00 33.42 203 GLY A C 1
ATOM 4147 O O . GLY B 2 203 ? 123.038 86.469 86.996 1.00 33.42 203 GLY A O 1
ATOM 4148 N N . TRP B 2 204 ? 122.427 87.425 88.950 1.00 32.73 204 TRP A N 1
ATOM 4149 C CA . TRP B 2 204 ? 122.202 86.147 89.611 1.00 32.73 204 TRP A CA 1
ATOM 4150 C C . TRP B 2 204 ? 121.188 85.314 88.843 1.00 32.73 204 TRP A C 1
ATOM 4151 O O . TRP B 2 204 ? 121.394 84.117 88.610 1.00 32.73 204 TRP A O 1
ATOM 4162 N N . TRP B 2 205 ? 120.098 85.942 88.404 1.00 34.00 205 TRP A N 1
ATOM 4163 C CA . TRP B 2 205 ? 119.064 85.187 87.708 1.00 34.00 205 TRP A CA 1
ATOM 4164 C C . TRP B 2 205 ? 119.456 84.838 86.278 1.00 34.00 205 TRP A C 1
ATOM 4165 O O . TRP B 2 205 ? 119.003 83.821 85.752 1.00 34.00 205 TRP A O 1
ATOM 4176 N N . ILE B 2 206 ? 120.283 85.654 85.624 1.00 37.06 206 ILE A N 1
ATOM 4177 C CA . ILE B 2 206 ? 120.782 85.271 84.305 1.00 37.06 206 ILE A CA 1
ATOM 4178 C C . ILE B 2 206 ? 121.583 83.983 84.408 1.00 37.06 206 ILE A C 1
ATOM 4179 O O . ILE B 2 206 ? 121.360 83.024 83.655 1.00 37.06 206 ILE A O 1
ATOM 4184 N N . ILE B 2 207 ? 122.513 83.934 85.363 1.00 39.69 207 ILE A N 1
ATOM 4185 C CA . ILE B 2 207 ? 123.304 82.719 85.555 1.00 39.69 207 ILE A CA 1
ATOM 4186 C C . ILE B 2 207 ? 122.402 81.547 85.926 1.00 39.69 207 ILE A C 1
ATOM 4187 O O . ILE B 2 207 ? 122.523 80.444 85.375 1.00 39.69 207 ILE A O 1
ATOM 4192 N N . ARG B 2 208 ? 121.471 81.777 86.854 1.00 39.10 208 ARG A N 1
ATOM 4193 C CA . ARG B 2 208 ? 120.608 80.706 87.340 1.00 39.10 208 ARG A CA 1
ATOM 4194 C C . ARG B 2 208 ? 119.728 80.155 86.225 1.00 39.10 208 ARG A C 1
ATOM 4195 O O . ARG B 2 208 ? 119.490 78.945 86.147 1.00 39.10 208 ARG A O 1
ATOM 4203 N N . ALA B 2 209 ? 119.222 81.033 85.359 1.00 41.66 209 ALA A N 1
ATOM 4204 C CA . ALA B 2 209 ? 118.376 80.591 84.259 1.00 41.66 209 ALA A CA 1
ATOM 4205 C C . ALA B 2 209 ? 119.186 79.850 83.210 1.00 41.66 209 ALA A C 1
ATOM 4206 O O . ALA B 2 209 ? 118.706 78.874 82.623 1.00 41.66 209 ALA A O 1
ATOM 4208 N N . HIS B 2 210 ? 120.416 80.303 82.952 1.00 45.76 210 HIS A N 1
ATOM 4209 C CA . HIS B 2 210 ? 121.273 79.584 82.018 1.00 45.76 210 HIS A CA 1
ATOM 4210 C C . HIS B 2 210 ? 121.555 78.173 82.517 1.00 45.76 210 HIS A C 1
ATOM 4211 O O . HIS B 2 210 ? 121.571 77.217 81.734 1.00 45.76 210 HIS A O 1
ATOM 4218 N N . ARG B 2 211 ? 121.782 78.022 83.824 1.00 45.49 211 ARG A N 1
ATOM 4219 C CA . ARG B 2 211 ? 122.000 76.687 84.376 1.00 45.49 211 ARG A CA 1
ATOM 4220 C C . ARG B 2 211 ? 120.758 75.811 84.255 1.00 45.49 211 ARG A C 1
ATOM 4221 O O . ARG B 2 211 ? 120.861 74.629 83.911 1.00 45.49 211 ARG A O 1
ATOM 4229 N N . GLN B 2 212 ? 119.584 76.362 84.537 1.00 46.11 212 GLN A N 1
ATOM 4230 C CA . GLN B 2 212 ? 118.354 75.576 84.524 1.00 46.11 212 GLN A CA 1
ATOM 4231 C C . GLN B 2 212 ? 117.902 75.236 83.105 1.00 46.11 212 GLN A C 1
ATOM 4232 O O . GLN B 2 212 ? 118.673 75.331 82.152 1.00 46.11 212 GLN A O 1
ATOM 4238 N N . SER B 2 222 ? 112.682 83.492 76.889 1.00 46.35 222 SER A N 1
ATOM 4239 C CA . SER B 2 222 ? 111.318 84.004 76.914 1.00 46.35 222 SER A CA 1
ATOM 4240 C C . SER B 2 222 ? 110.868 84.254 78.343 1.00 46.35 222 SER A C 1
ATOM 4241 O O . SER B 2 222 ? 110.692 85.396 78.767 1.00 46.35 222 SER A O 1
ATOM 4244 N N . LYS B 2 223 ? 110.684 83.157 79.075 1.00 43.57 223 LYS A N 1
ATOM 4245 C CA . LYS B 2 223 ? 110.204 83.230 80.450 1.00 43.57 223 LYS A CA 1
ATOM 4246 C C . LYS B 2 223 ? 111.198 83.973 81.339 1.00 43.57 223 LYS A C 1
ATOM 4247 O O . LYS B 2 223 ? 110.805 84.741 82.224 1.00 43.57 223 LYS A O 1
ATOM 4253 N N . HIS B 2 224 ? 112.494 83.759 81.117 1.00 42.59 224 HIS A N 1
ATOM 4254 C CA . HIS B 2 224 ? 113.541 84.468 81.853 1.00 42.59 224 HIS A CA 1
ATOM 4255 C C . HIS B 2 224 ? 114.183 85.573 81.027 1.00 42.59 224 HIS A C 1
ATOM 4256 O O . HIS B 2 224 ? 115.246 86.081 81.390 1.00 42.59 224 HIS A O 1
ATOM 4263 N N . SER B 2 225 ? 113.572 85.962 79.910 1.00 40.22 225 SER A N 1
ATOM 4264 C CA . SER B 2 225 ? 114.153 86.968 79.028 1.00 40.22 225 SER A CA 1
ATOM 4265 C C . SER B 2 225 ? 114.176 88.358 79.644 1.00 40.22 225 SER A C 1
ATOM 4266 O O . SER B 2 225 ? 114.883 89.230 79.133 1.00 40.22 225 SER A O 1
ATOM 4269 N N . MET B 2 226 ? 113.431 88.578 80.722 1.00 38.02 226 MET A N 1
ATOM 4270 C CA . MET B 2 226 ? 113.365 89.856 81.417 1.00 38.02 226 MET A CA 1
ATOM 4271 C C . MET B 2 226 ? 114.632 90.217 82.181 1.00 38.02 226 MET A C 1
ATOM 4272 O O . MET B 2 226 ? 114.780 91.374 82.582 1.00 38.02 226 MET A O 1
ATOM 4277 N N . HIS B 2 227 ? 115.551 89.275 82.381 1.00 36.50 227 HIS A N 1
ATOM 4278 C CA . HIS B 2 227 ? 116.684 89.526 83.266 1.00 36.50 227 HIS A CA 1
ATOM 4279 C C . HIS B 2 227 ? 117.715 90.437 82.618 1.00 36.50 227 HIS A C 1
ATOM 4280 O O . HIS B 2 227 ? 118.263 91.329 83.274 1.00 36.50 227 HIS A O 1
ATOM 4287 N N . ARG B 2 228 ? 118.012 90.217 81.338 1.00 38.19 228 ARG A N 1
ATOM 4288 C CA . ARG B 2 228 ? 119.031 91.025 80.670 1.00 38.19 228 ARG A CA 1
ATOM 4289 C C . ARG B 2 228 ? 118.613 92.484 80.505 1.00 38.19 228 ARG A C 1
ATOM 4290 O O . ARG B 2 228 ? 119.412 93.372 80.854 1.00 38.19 228 ARG A O 1
ATOM 4298 N N . PRO B 2 229 ? 117.416 92.811 79.998 1.00 34.76 229 PRO A N 1
ATOM 4299 C CA . PRO B 2 229 ? 117.003 94.226 79.981 1.00 34.76 229 PRO A CA 1
ATOM 4300 C C . PRO B 2 229 ? 116.949 94.859 81.361 1.00 34.76 229 PRO A C 1
ATOM 4301 O O . PRO B 2 229 ? 117.360 96.015 81.532 1.00 34.76 229 PRO A O 1
ATOM 4305 N N . ALA B 2 230 ? 116.451 94.126 82.359 1.00 32.25 230 ALA A N 1
ATOM 4306 C CA . ALA B 2 230 ? 116.448 94.645 83.721 1.00 32.25 230 ALA A CA 1
ATOM 4307 C C . ALA B 2 230 ? 117.867 94.807 84.241 1.00 32.25 230 ALA A C 1
ATOM 4308 O O . ALA B 2 230 ? 118.163 95.753 84.981 1.00 32.25 230 ALA A O 1
ATOM 4310 N N . LEU B 2 231 ? 118.765 93.902 83.850 1.00 33.37 231 LEU A N 1
ATOM 4311 C CA . LEU B 2 231 ? 120.165 94.042 84.228 1.00 33.37 231 LEU A CA 1
ATOM 4312 C C . LEU B 2 231 ? 120.753 95.321 83.657 1.00 33.37 231 LEU A C 1
ATOM 4313 O O . LEU B 2 231 ? 121.539 96.004 84.316 1.00 33.37 231 LEU A O 1
ATOM 4318 N N . TRP B 2 232 ? 120.378 95.670 82.427 1.00 32.26 232 TRP A N 1
ATOM 4319 C CA . TRP B 2 232 ? 120.941 96.883 81.843 1.00 32.26 232 TRP A CA 1
ATOM 4320 C C . TRP B 2 232 ? 120.305 98.138 82.422 1.00 32.26 232 TRP A C 1
ATOM 4321 O O . TRP B 2 232 ? 120.980 99.166 82.554 1.00 32.26 232 TRP A O 1
ATOM 4332 N N . VAL B 2 233 ? 119.028 98.069 82.800 1.00 27.82 233 VAL A N 1
ATOM 4333 C CA . VAL B 2 233 ? 118.417 99.172 83.540 1.00 27.82 233 VAL A CA 1
ATOM 4334 C C . VAL B 2 233 ? 119.172 99.405 84.844 1.00 27.82 233 VAL A C 1
ATOM 4335 O O . VAL B 2 233 ? 119.536 100.537 85.186 1.00 27.82 233 VAL A O 1
ATOM 4339 N N . GLY B 2 234 ? 119.442 98.323 85.575 1.00 28.61 234 GLY A N 1
ATOM 4340 C CA . GLY B 2 234 ? 120.185 98.447 86.817 1.00 28.61 234 GLY A CA 1
ATOM 4341 C C . GLY B 2 234 ? 121.609 98.922 86.607 1.00 28.61 234 GLY A C 1
ATOM 4342 O O . GLY B 2 234 ? 122.142 99.680 87.414 1.00 28.61 234 GLY A O 1
ATOM 4343 N N . TRP B 2 235 ? 122.240 98.485 85.516 1.00 31.63 235 TRP A N 1
ATOM 4344 C CA . TRP B 2 235 ? 123.604 98.902 85.205 1.00 31.63 235 TRP A CA 1
ATOM 4345 C C . TRP B 2 235 ? 123.673 100.400 84.936 1.00 31.63 235 TRP A C 1
ATOM 4346 O O . TRP B 2 235 ? 124.532 101.108 85.480 1.00 31.63 235 TRP A O 1
ATOM 4357 N N . TRP B 2 236 ? 122.766 100.899 84.093 1.00 31.80 236 TRP A N 1
ATOM 4358 C CA . TRP B 2 236 ? 122.730 102.327 83.805 1.00 31.80 236 TRP A CA 1
ATOM 4359 C C . TRP B 2 236 ? 122.432 103.126 85.063 1.00 31.80 236 TRP A C 1
ATOM 4360 O O . TRP B 2 236 ? 123.072 104.154 85.319 1.00 31.80 236 TRP A O 1
ATOM 4371 N N . THR B 2 237 ? 121.476 102.659 85.870 1.00 28.62 237 THR A N 1
ATOM 4372 C CA . THR B 2 237 ? 121.149 103.347 87.113 1.00 28.62 237 THR A CA 1
ATOM 4373 C C . THR B 2 237 ? 122.353 103.397 88.045 1.00 28.62 237 THR A C 1
ATOM 4374 O O . THR B 2 237 ? 122.663 104.443 88.620 1.00 28.62 237 THR A O 1
ATOM 4378 N N . THR B 2 238 ? 123.057 102.273 88.191 1.00 28.07 238 THR A N 1
ATOM 4379 C CA . THR B 2 238 ? 124.209 102.219 89.084 1.00 28.07 238 THR A CA 1
ATOM 4380 C C . THR B 2 238 ? 125.313 103.164 88.627 1.00 28.07 238 THR A C 1
ATOM 4381 O O . THR B 2 238 ? 125.884 103.903 89.435 1.00 28.07 238 THR A O 1
ATOM 4385 N N . VAL B 2 239 ? 125.614 103.171 87.326 1.00 28.25 239 VAL A N 1
ATOM 4386 C CA . VAL B 2 239 ? 126.700 104.015 86.821 1.00 28.25 239 VAL A CA 1
ATOM 4387 C C . VAL B 2 239 ? 126.347 105.492 86.972 1.00 28.25 239 VAL A C 1
ATOM 4388 O O . VAL B 2 239 ? 127.143 106.303 87.475 1.00 28.25 239 VAL A O 1
ATOM 4392 N N . VAL B 2 240 ? 125.139 105.863 86.537 1.00 27.90 240 VAL A N 1
ATOM 4393 C CA . VAL B 2 240 ? 124.729 107.262 86.597 1.00 27.90 240 VAL A CA 1
ATOM 4394 C C . VAL B 2 240 ? 124.667 107.736 88.042 1.00 27.90 240 VAL A C 1
ATOM 4395 O O . VAL B 2 240 ? 125.097 108.851 88.363 1.00 27.90 240 VAL A O 1
ATOM 4399 N N . SER B 2 241 ? 124.149 106.892 88.940 1.00 27.25 241 SER A N 1
ATOM 4400 C CA . SER B 2 241 ? 124.054 107.271 90.342 1.00 27.25 241 SER A CA 1
ATOM 4401 C C . SER B 2 241 ? 125.428 107.370 90.987 1.00 27.25 241 SER A C 1
ATOM 4402 O O . SER B 2 241 ? 125.639 108.211 91.858 1.00 27.25 241 SER A O 1
ATOM 4405 N N . SER B 2 242 ? 126.381 106.534 90.573 1.00 29.07 242 SER A N 1
ATOM 4406 C CA . SER B 2 242 ? 127.736 106.663 91.101 1.00 29.07 242 SER A CA 1
ATOM 4407 C C . SER B 2 242 ? 128.369 107.986 90.681 1.00 29.07 242 SER A C 1
ATOM 4408 O O . SER B 2 242 ? 129.014 108.667 91.489 1.00 29.07 242 SER A O 1
ATOM 4411 N N . VAL B 2 243 ? 128.191 108.373 89.417 1.00 29.39 243 VAL A N 1
ATOM 4412 C CA . VAL B 2 243 ? 128.741 109.655 88.971 1.00 29.39 243 VAL A CA 1
ATOM 4413 C C . VAL B 2 243 ? 128.074 110.809 89.716 1.00 29.39 243 VAL A C 1
ATOM 4414 O O . VAL B 2 243 ? 128.742 111.741 90.196 1.00 29.39 243 VAL A O 1
ATOM 4418 N N . ALA B 2 244 ? 126.745 110.759 89.828 1.00 28.78 244 ALA A N 1
ATOM 4419 C CA . ALA B 2 244 ? 126.020 111.796 90.552 1.00 28.78 244 ALA A CA 1
ATOM 4420 C C . ALA B 2 244 ? 126.465 111.862 92.006 1.00 28.78 244 ALA A C 1
ATOM 4421 O O . ALA B 2 244 ? 126.590 112.952 92.577 1.00 28.78 244 ALA A O 1
ATOM 4423 N N . LEU B 2 245 ? 126.711 110.704 92.620 1.00 27.97 245 LEU A N 1
ATOM 4424 C CA . LEU B 2 245 ? 127.189 110.666 93.994 1.00 27.97 245 LEU A CA 1
ATOM 4425 C C . LEU B 2 245 ? 128.547 111.329 94.116 1.00 27.97 245 LEU A C 1
ATOM 4426 O O . LEU B 2 245 ? 128.785 112.104 95.042 1.00 27.97 245 LEU A O 1
ATOM 4431 N N . PHE B 2 246 ? 129.454 111.050 93.180 1.00 32.37 246 PHE A N 1
ATOM 4432 C CA . PHE B 2 246 ? 130.767 111.680 93.254 1.00 32.37 246 PHE A CA 1
ATOM 4433 C C . PHE B 2 246 ? 130.643 113.198 93.192 1.00 32.37 246 PHE A C 1
ATOM 4434 O O . PHE B 2 246 ? 131.219 113.919 94.019 1.00 32.37 246 PHE A O 1
ATOM 4442 N N . ILE B 2 247 ? 129.850 113.697 92.242 1.00 31.21 247 ILE A N 1
ATOM 4443 C CA . ILE B 2 247 ? 129.726 115.145 92.069 1.00 31.21 247 ILE A CA 1
ATOM 4444 C C . ILE B 2 247 ? 129.095 115.789 93.303 1.00 31.21 247 ILE A C 1
ATOM 4445 O O . ILE B 2 247 ? 129.616 116.771 93.856 1.00 31.21 247 ILE A O 1
ATOM 4450 N N . THR B 2 248 ? 127.962 115.244 93.753 1.00 29.28 248 THR A N 1
ATOM 4451 C CA . THR B 2 248 ? 127.237 115.854 94.862 1.00 29.28 248 THR A CA 1
ATOM 4452 C C . THR B 2 248 ? 128.022 115.750 96.165 1.00 29.28 248 THR A C 1
ATOM 4453 O O . THR B 2 248 ? 127.994 116.670 96.991 1.00 29.28 248 THR A O 1
ATOM 4457 N N . GLY B 2 249 ? 128.731 114.641 96.370 1.00 29.93 249 GLY A N 1
ATOM 4458 C CA . GLY B 2 249 ? 129.560 114.520 97.550 1.00 29.93 249 GLY A CA 1
ATOM 4459 C C . GLY B 2 249 ? 130.726 115.484 97.542 1.00 29.93 249 GLY A C 1
ATOM 4460 O O . GLY B 2 249 ? 131.133 115.985 98.591 1.00 29.93 249 GLY A O 1
ATOM 4461 N N . ASP B 2 250 ? 131.285 115.754 96.361 1.00 35.19 250 ASP A N 1
ATOM 4462 C CA . ASP B 2 250 ? 132.306 116.791 96.260 1.00 35.19 250 ASP A CA 1
ATOM 4463 C C . ASP B 2 250 ? 131.748 118.156 96.653 1.00 35.19 250 ASP A C 1
ATOM 4464 O O . ASP B 2 250 ? 132.375 118.904 97.421 1.00 35.19 250 ASP A O 1
ATOM 4469 N N . THR B 2 251 ? 130.560 118.488 96.145 1.00 34.18 251 THR A N 1
ATOM 4470 C CA . THR B 2 251 ? 129.923 119.749 96.518 1.00 34.18 251 THR A CA 1
ATOM 4471 C C . THR B 2 251 ? 129.721 119.833 98.028 1.00 34.18 251 THR A C 1
ATOM 4472 O O . THR B 2 251 ? 129.989 120.868 98.656 1.00 34.18 251 THR A O 1
ATOM 4476 N N . GLN B 2 252 ? 129.253 118.739 98.631 1.00 31.70 252 GLN A N 1
ATOM 4477 C CA . GLN B 2 252 ? 129.015 118.736 100.069 1.00 31.70 252 GLN A CA 1
ATOM 4478 C C . GLN B 2 252 ? 130.313 118.816 100.857 1.00 31.70 252 GLN A C 1
ATOM 4479 O O . GLN B 2 252 ? 130.334 119.358 101.962 1.00 31.70 252 GLN A O 1
ATOM 4485 N N . ALA B 2 253 ? 131.399 118.257 100.326 1.00 37.71 253 ALA A N 1
ATOM 4486 C CA . ALA B 2 253 ? 132.691 118.403 100.985 1.00 37.71 253 ALA A CA 1
ATOM 4487 C C . ALA B 2 253 ? 133.119 119.865 101.010 1.00 37.71 253 ALA A C 1
ATOM 4488 O O . ALA B 2 253 ? 133.595 120.374 102.035 1.00 37.71 253 ALA A O 1
ATOM 4490 N N . LYS B 2 254 ? 132.931 120.566 99.888 1.00 38.63 254 LYS A N 1
ATOM 4491 C CA . LYS B 2 254 ? 133.233 121.996 99.877 1.00 38.63 254 LYS A CA 1
ATOM 4492 C C . LYS B 2 254 ? 132.375 122.748 100.887 1.00 38.63 254 LYS A C 1
ATOM 4493 O O . LYS B 2 254 ? 132.867 123.634 101.596 1.00 38.63 254 LYS A O 1
ATOM 4499 N N . LEU B 2 255 ? 131.083 122.420 100.961 1.00 37.56 255 LEU A N 1
ATOM 4500 C CA . LEU B 2 255 ? 130.219 123.086 101.937 1.00 37.56 255 LEU A CA 1
ATOM 4501 C C . LEU B 2 255 ? 130.665 122.800 103.368 1.00 37.56 255 LEU A C 1
ATOM 4502 O O . LEU B 2 255 ? 130.780 123.716 104.192 1.00 37.56 255 LEU A O 1
ATOM 4507 N N . MET B 2 256 ? 130.923 121.528 103.675 1.00 40.54 256 MET A N 1
ATOM 4508 C CA . MET B 2 256 ? 131.306 121.125 105.022 1.00 40.54 256 MET A CA 1
ATOM 4509 C C . MET B 2 256 ? 132.623 121.761 105.436 1.00 40.54 256 MET A C 1
ATOM 4510 O O . MET B 2 256 ? 132.877 121.954 106.630 1.00 40.54 256 MET A O 1
ATOM 4515 N N . PHE B 2 257 ? 133.476 122.093 104.465 1.00 45.15 257 PHE A N 1
ATOM 4516 C CA . PHE B 2 257 ? 134.712 122.794 104.799 1.00 45.15 257 PHE A CA 1
ATOM 4517 C C . PHE B 2 257 ? 134.432 124.100 105.531 1.00 45.15 257 PHE A C 1
ATOM 4518 O O . PHE B 2 257 ? 135.106 124.430 106.513 1.00 45.15 257 PHE A O 1
ATOM 4526 N N . VAL B 2 258 ? 133.433 124.846 105.078 1.00 42.72 258 VAL A N 1
ATOM 4527 C CA . VAL B 2 258 ? 133.140 126.168 105.609 1.00 42.72 258 VAL A CA 1
ATOM 4528 C C . VAL B 2 258 ? 132.149 126.105 106.763 1.00 42.72 258 VAL A C 1
ATOM 4529 O O . VAL B 2 258 ? 132.375 126.700 107.816 1.00 42.72 258 VAL A O 1
ATOM 4533 N N . GLN B 2 259 ? 131.041 125.385 106.583 1.00 37.75 259 GLN A N 1
ATOM 4534 C CA . GLN B 2 259 ? 129.979 125.412 107.583 1.00 37.75 259 GLN A CA 1
ATOM 4535 C C . GLN B 2 259 ? 130.382 124.670 108.851 1.00 37.75 259 GLN A C 1
ATOM 4536 O O . GLN B 2 259 ? 130.210 125.180 109.964 1.00 37.75 259 GLN A O 1
ATOM 4542 N N . GLN B 2 260 ? 130.928 123.466 108.707 1.00 38.34 260 GLN A N 1
ATOM 4543 C CA . GLN B 2 260 ? 131.209 122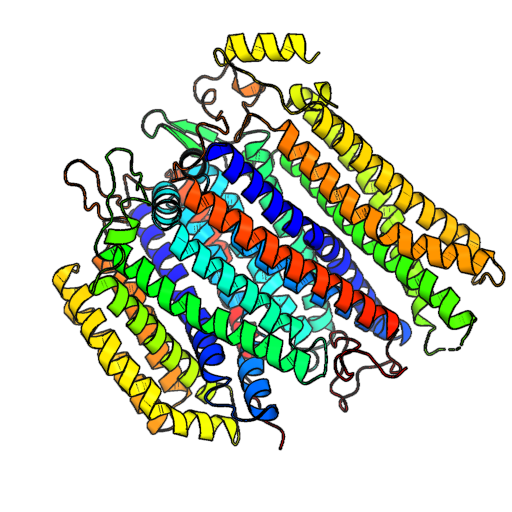.587 109.843 1.00 38.34 260 GLN A CA 1
ATOM 4544 C C . GLN B 2 260 ? 132.644 122.096 109.761 1.00 38.34 260 GLN A C 1
ATOM 4545 O O . GLN B 2 260 ? 132.911 120.962 109.349 1.00 38.34 260 GLN A O 1
ATOM 4551 N N . PRO B 2 261 ? 133.605 122.935 110.152 1.00 46.03 261 PRO A N 1
ATOM 4552 C CA . PRO B 2 261 ? 135.010 122.500 110.118 1.00 46.03 261 PRO A CA 1
ATOM 4553 C C . PRO B 2 261 ? 135.302 121.339 111.048 1.00 46.03 261 PRO A C 1
ATOM 4554 O O . PRO B 2 261 ? 136.271 120.604 110.824 1.00 46.03 261 PRO A O 1
ATOM 4558 N N . MET B 2 262 ? 134.493 121.153 112.092 1.00 49.90 262 MET A N 1
ATOM 4559 C CA . MET B 2 262 ? 134.757 120.089 113.053 1.00 49.90 262 MET A CA 1
ATOM 4560 C C . MET B 2 262 ? 134.466 118.715 112.459 1.00 49.90 262 MET A C 1
ATOM 4561 O O . MET B 2 262 ? 135.104 117.724 112.833 1.00 49.90 262 MET A O 1
ATOM 4566 N N . LYS B 2 263 ? 133.501 118.632 111.539 1.00 41.18 263 LYS A N 1
ATOM 4567 C CA . LYS B 2 263 ? 133.217 117.358 110.883 1.00 41.18 263 LYS A CA 1
ATOM 4568 C C . LYS B 2 263 ? 134.415 116.864 110.082 1.00 41.18 263 LYS A C 1
ATOM 4569 O O . LYS B 2 263 ? 134.869 115.729 110.262 1.00 41.18 263 LYS A O 1
ATOM 4575 N N . MET B 2 264 ? 134.942 117.705 109.189 1.00 45.35 264 MET A N 1
ATOM 4576 C CA . MET B 2 264 ? 136.017 117.256 108.311 1.00 45.35 264 MET A CA 1
ATOM 4577 C C . MET B 2 264 ? 137.309 117.047 109.087 1.00 45.35 264 MET A C 1
ATOM 4578 O O . MET B 2 264 ? 138.089 116.137 108.784 1.00 45.35 264 MET A O 1
ATOM 4583 N N . ALA B 2 265 ? 137.553 117.882 110.099 1.00 48.72 265 ALA A N 1
ATOM 4584 C CA . ALA B 2 265 ? 138.716 117.673 110.952 1.00 48.72 265 ALA A CA 1
ATOM 4585 C C . ALA B 2 265 ? 138.662 116.304 111.616 1.00 48.72 265 ALA A C 1
ATOM 4586 O O . ALA B 2 265 ? 139.699 115.738 111.978 1.00 48.72 265 ALA A O 1
ATOM 4588 N N . SER B 2 266 ? 137.459 115.755 111.775 1.00 46.75 266 SER A N 1
ATOM 4589 C CA . SER B 2 266 ? 137.278 114.420 112.322 1.00 46.75 266 SER A CA 1
ATOM 4590 C C . SER B 2 266 ? 137.249 113.338 111.252 1.00 46.75 266 SER A C 1
ATOM 4591 O O . SER B 2 266 ? 137.219 112.154 111.600 1.00 46.75 266 SER A O 1
ATOM 4594 N N . ALA B 2 267 ? 137.261 113.703 109.975 1.00 44.11 267 ALA A N 1
ATOM 4595 C CA . ALA B 2 267 ? 137.260 112.719 108.899 1.00 44.11 267 ALA A CA 1
ATOM 4596 C C . ALA B 2 267 ? 138.647 112.598 108.278 1.00 44.11 267 ALA A C 1
ATOM 4597 O O . ALA B 2 267 ? 139.579 113.300 108.673 1.00 44.11 267 ALA A O 1
ATOM 4599 N N . GLY B 2 318 ? 142.689 121.926 112.358 1.00 69.75 318 GLY A N 1
ATOM 4600 C CA . GLY B 2 318 ? 142.885 120.779 113.224 1.00 69.75 318 GLY A CA 1
ATOM 4601 C C . GLY B 2 318 ? 141.820 120.661 114.295 1.00 69.75 318 GLY A C 1
ATOM 4602 O O . GLY B 2 318 ? 141.140 121.633 114.612 1.00 69.75 318 GLY A O 1
ATOM 4603 N N . VAL B 2 319 ? 141.677 119.460 114.855 1.00 69.68 319 VAL A N 1
ATOM 4604 C CA . VAL B 2 319 ? 140.644 119.230 115.860 1.00 69.68 319 VAL A CA 1
ATOM 4605 C C . VAL B 2 319 ? 140.962 119.987 117.146 1.00 69.68 319 VAL A C 1
ATOM 4606 O O . VAL B 2 319 ? 140.060 120.500 117.818 1.00 69.68 319 VAL A O 1
ATOM 4610 N N . ASN B 2 320 ? 142.246 120.085 117.503 1.00 72.40 320 ASN A N 1
ATOM 4611 C CA . ASN B 2 320 ? 142.626 120.750 118.747 1.00 72.40 320 ASN A CA 1
ATOM 4612 C C . ASN B 2 320 ? 142.352 122.248 118.681 1.00 72.40 320 ASN A C 1
ATOM 4613 O O . ASN B 2 320 ? 141.804 122.833 119.623 1.00 72.40 320 ASN A O 1
ATOM 4618 N N . GLN B 2 321 ? 142.727 122.888 117.571 1.00 71.40 321 GLN A N 1
ATOM 4619 C CA . GLN B 2 321 ? 142.489 124.321 117.422 1.00 71.40 321 GLN A CA 1
ATOM 4620 C C . GLN B 2 321 ? 140.998 124.632 117.419 1.00 71.40 321 GLN A C 1
ATOM 4621 O O . GLN B 2 321 ? 140.550 125.607 118.036 1.00 71.40 321 GLN A O 1
ATOM 4627 N N . LEU B 2 322 ? 140.213 123.817 116.713 1.00 68.04 322 LEU A N 1
ATOM 4628 C CA . LEU B 2 322 ? 138.775 124.046 116.644 1.00 68.04 322 LEU A CA 1
ATOM 4629 C C . LEU B 2 322 ? 138.125 123.830 118.004 1.00 68.04 322 LEU A C 1
ATOM 4630 O O . LEU B 2 322 ? 137.228 124.583 118.402 1.00 68.04 322 LEU A O 1
ATOM 4635 N N . GLN B 2 323 ? 138.574 122.808 118.737 1.00 66.98 323 GLN A N 1
ATOM 4636 C CA . GLN B 2 323 ? 138.087 122.590 120.096 1.00 66.98 323 GLN A CA 1
ATOM 4637 C C . GLN B 2 323 ? 138.401 123.784 120.983 1.00 66.98 323 GLN A C 1
ATOM 4638 O O . GLN B 2 323 ? 137.546 124.251 121.747 1.00 66.98 323 GLN A O 1
ATOM 4644 N N . ALA B 2 324 ? 139.627 124.303 120.884 1.00 69.73 324 ALA A N 1
ATOM 4645 C CA . ALA B 2 324 ? 140.001 125.473 121.670 1.00 69.73 324 ALA A CA 1
ATOM 4646 C C . ALA B 2 324 ? 139.091 126.651 121.354 1.00 69.73 324 ALA A C 1
ATOM 4647 O O . ALA B 2 324 ? 138.485 127.239 122.260 1.00 69.73 324 ALA A O 1
ATOM 4649 N N . ALA B 2 325 ? 138.958 126.970 120.065 1.00 68.97 325 ALA A N 1
ATOM 4650 C CA . ALA B 2 325 ? 138.081 128.089 119.649 1.00 68.97 325 ALA A CA 1
ATOM 4651 C C . ALA B 2 325 ? 136.653 127.847 120.151 1.00 68.97 325 ALA A C 1
ATOM 4652 O O . ALA B 2 325 ? 136.035 128.807 120.653 1.00 68.97 325 ALA A O 1
ATOM 4654 N N . ALA B 2 326 ? 136.152 126.615 120.025 1.00 67.85 326 ALA A N 1
ATOM 4655 C CA . ALA B 2 326 ? 134.753 126.318 120.416 1.00 67.85 326 ALA A CA 1
ATOM 4656 C C . ALA B 2 326 ? 134.551 126.583 121.912 1.00 67.85 326 ALA A C 1
ATOM 4657 O O . ALA B 2 326 ? 133.567 127.262 122.261 1.00 67.85 326 ALA A O 1
ATOM 4659 N N . GLU B 2 327 ? 135.448 126.070 122.757 1.00 69.48 327 GLU A N 1
ATOM 4660 C CA . GLU B 2 327 ? 135.282 126.222 124.229 1.00 69.48 327 GLU A CA 1
ATOM 4661 C C . GLU B 2 327 ? 135.482 127.690 124.620 1.00 69.48 327 GLU A C 1
ATOM 4662 O O . GLU B 2 327 ? 134.941 128.100 125.664 1.00 69.48 327 GLU A O 1
ATOM 4668 N N . GLN B 2 328 ? 136.230 128.448 123.812 1.00 69.39 328 GLN A N 1
ATOM 4669 C CA . GLN B 2 328 ? 136.515 129.871 124.141 1.00 69.39 328 GLN A CA 1
ATOM 4670 C C . GLN B 2 328 ? 135.463 130.766 123.477 1.00 69.39 328 GLN A C 1
ATOM 4671 O O . GLN B 2 328 ? 135.606 132.001 123.562 1.00 69.39 328 GLN A O 1
ATOM 4677 N N . ALA B 2 329 ? 134.451 130.164 122.844 1.00 65.64 329 ALA A N 1
ATOM 4678 C CA . ALA B 2 329 ? 133.384 130.946 122.176 1.00 65.64 329 ALA A CA 1
ATOM 4679 C C . ALA B 2 329 ? 132.019 130.555 122.750 1.00 65.64 329 ALA A C 1
ATOM 4680 O O . ALA B 2 329 ? 131.144 131.437 122.838 1.00 65.64 329 ALA A O 1
ATOM 4682 N N . TYR B 2 330 ? 131.848 129.284 123.121 1.00 60.90 330 TYR A N 1
ATOM 4683 C CA . TYR B 2 330 ? 130.575 128.812 123.649 1.00 60.90 330 TYR A CA 1
ATOM 4684 C C . TYR B 2 330 ? 130.655 128.372 125.106 1.00 60.90 330 TYR A C 1
ATOM 4685 O O . TYR B 2 330 ? 129.705 127.764 125.608 1.00 60.90 330 TYR A O 1
ATOM 4694 N N . GLY B 2 331 ? 131.756 128.664 125.794 1.00 66.22 331 GLY A N 1
ATOM 4695 C CA . GLY B 2 331 ? 131.920 128.261 127.170 1.00 66.22 331 GLY A CA 1
ATOM 4696 C C . GLY B 2 331 ? 132.659 126.946 127.304 1.00 66.22 331 GLY A C 1
ATOM 4697 O O . GLY B 2 331 ? 132.962 126.272 126.315 1.00 66.22 331 GLY A O 1
ATOM 4698 N N . PRO B 2 332 ? 132.968 126.557 128.541 1.00 66.69 332 PRO A N 1
ATOM 4699 C CA . PRO B 2 332 ? 133.717 125.314 128.760 1.00 66.69 332 PRO A CA 1
ATOM 4700 C C . PRO B 2 332 ? 132.907 124.087 128.370 1.00 66.69 332 PRO A C 1
ATOM 4701 O O . PRO B 2 332 ? 131.674 124.088 128.404 1.00 66.69 332 PRO A O 1
ATOM 4705 N N . GLY B 2 333 ? 133.622 123.029 127.996 1.00 63.44 333 GLY A N 1
ATOM 4706 C CA . GLY B 2 333 ? 132.989 121.768 127.667 1.00 63.44 333 GLY A CA 1
ATOM 4707 C C . GLY B 2 333 ? 133.519 121.127 126.401 1.00 63.44 333 GLY A C 1
ATOM 4708 O O . GLY B 2 333 ? 134.116 121.800 125.556 1.00 63.44 333 GLY A O 1
ATOM 4709 N N . ASN B 2 334 ? 133.315 119.818 126.270 1.00 60.69 334 ASN A N 1
ATOM 4710 C CA . ASN B 2 334 ? 133.673 119.113 125.047 1.00 60.69 334 ASN A CA 1
ATOM 4711 C C . ASN B 2 334 ? 132.827 119.610 123.884 1.00 60.69 334 ASN A C 1
ATOM 4712 O O . ASN B 2 334 ? 131.604 119.727 123.994 1.00 60.69 334 ASN A O 1
ATOM 4717 N N . TYR B 2 335 ? 133.485 119.893 122.763 1.00 56.43 335 TYR A N 1
ATOM 4718 C CA . TYR B 2 335 ? 132.813 120.360 121.558 1.00 56.43 335 TYR A CA 1
ATOM 4719 C C . TYR B 2 335 ? 133.364 119.656 120.329 1.00 56.43 335 TYR A C 1
ATOM 4720 O O . TYR B 2 335 ? 133.610 120.276 119.291 1.00 56.43 335 TYR A O 1
ATOM 4729 N N . SER B 2 336 ? 133.563 118.343 120.430 1.00 53.20 336 SER A N 1
ATOM 4730 C CA . SER B 2 336 ? 134.049 117.533 119.331 1.00 53.20 336 SER A CA 1
ATOM 4731 C C . SER B 2 336 ? 133.232 116.252 119.209 1.00 53.20 336 SER A C 1
ATOM 4732 O O . SER B 2 336 ? 132.688 115.769 120.206 1.00 53.20 336 SER A O 1
ATOM 4735 N N . PRO B 2 337 ? 133.127 115.683 118.011 1.00 46.65 337 PRO A N 1
ATOM 4736 C CA . PRO B 2 337 ? 132.380 114.432 117.852 1.00 46.65 337 PRO A CA 1
ATOM 4737 C C . PRO B 2 337 ? 133.215 113.208 118.193 1.00 46.65 337 PRO A C 1
ATOM 4738 O O . PRO B 2 337 ? 134.345 113.330 118.673 1.00 46.65 337 PRO A O 1
ATOM 4742 N N . ASN B 2 338 ? 132.660 112.024 117.956 1.00 47.08 338 ASN A N 1
ATOM 4743 C CA . ASN B 2 338 ? 133.386 110.772 118.140 1.00 47.08 338 ASN A CA 1
ATOM 4744 C C . ASN B 2 338 ? 134.307 110.595 116.941 1.00 47.08 338 ASN A C 1
ATOM 4745 O O . ASN B 2 338 ? 133.850 110.380 115.818 1.00 47.08 338 ASN A O 1
ATOM 4750 N N . LEU B 2 339 ? 135.616 110.696 117.181 1.00 47.67 339 LEU A N 1
ATOM 4751 C CA . LEU B 2 339 ? 136.584 110.682 116.088 1.00 47.67 339 LEU A CA 1
ATOM 4752 C C . LEU B 2 339 ? 136.550 109.357 115.334 1.00 47.67 339 LEU A C 1
ATOM 4753 O O . LEU B 2 339 ? 136.574 109.331 114.098 1.00 47.67 339 LEU A O 1
ATOM 4758 N N . PHE B 2 340 ? 136.494 108.246 116.067 1.00 46.89 340 PHE A N 1
ATOM 4759 C CA . PHE B 2 340 ? 136.513 106.912 115.479 1.00 46.89 340 PHE A CA 1
ATOM 4760 C C . PHE B 2 340 ? 135.299 106.681 114.591 1.00 46.89 340 PHE A C 1
ATOM 4761 O O . PHE B 2 340 ? 135.432 106.259 113.434 1.00 46.89 340 PHE A O 1
ATOM 4769 N N . VAL B 2 341 ? 134.110 106.945 115.138 1.00 43.78 341 VAL A N 1
ATOM 4770 C CA . VAL B 2 341 ? 132.873 106.700 114.404 1.00 43.78 341 VAL A CA 1
ATOM 4771 C C . VAL B 2 341 ? 132.818 107.576 113.162 1.00 43.78 341 VAL A C 1
ATOM 4772 O O . VAL B 2 341 ? 132.449 107.122 112.077 1.00 43.78 341 VAL A O 1
ATOM 4776 N N . THR B 2 342 ? 133.193 108.846 113.306 1.00 42.49 342 THR A N 1
ATOM 4777 C CA . THR B 2 342 ? 133.202 109.762 112.169 1.00 42.49 342 THR A CA 1
ATOM 4778 C C . THR B 2 342 ? 134.140 109.272 111.071 1.00 42.49 342 THR A C 1
ATOM 4779 O O . THR B 2 342 ? 133.747 109.147 109.899 1.00 42.49 342 THR A O 1
ATOM 4783 N N . TYR B 2 343 ? 135.384 108.968 111.447 1.00 44.19 343 TYR A N 1
ATOM 4784 C CA . TYR B 2 343 ? 136.380 108.502 110.492 1.00 44.19 343 TYR A CA 1
ATOM 4785 C C . TYR B 2 343 ? 135.881 107.275 109.742 1.00 44.19 343 TYR A C 1
ATOM 4786 O O . TYR B 2 343 ? 135.866 107.248 108.504 1.00 44.19 343 TYR A O 1
ATOM 4795 N N . TRP B 2 344 ? 135.430 106.259 110.476 1.00 43.43 344 TRP A N 1
ATOM 4796 C CA . TRP B 2 344 ? 135.107 105.001 109.817 1.00 43.43 344 TRP A CA 1
ATOM 4797 C C . TRP B 2 344 ? 133.779 105.060 109.079 1.00 43.43 344 TRP A C 1
ATOM 4798 O O . TRP B 2 344 ? 133.615 104.368 108.072 1.00 43.43 344 TRP A O 1
ATOM 4809 N N . SER B 2 345 ? 132.835 105.888 109.528 1.00 38.74 345 SER A N 1
ATOM 4810 C CA . SER B 2 345 ? 131.618 106.084 108.753 1.00 38.74 345 SER A CA 1
ATOM 4811 C C . SER B 2 345 ? 131.936 106.720 107.406 1.00 38.74 345 SER A C 1
ATOM 4812 O O . SER B 2 345 ? 131.418 106.289 106.371 1.00 38.74 345 SER A O 1
ATOM 4815 N N . PHE B 2 346 ? 132.762 107.768 107.421 1.00 37.94 346 PHE A N 1
ATOM 4816 C CA . PHE B 2 346 ? 133.077 108.476 106.154 1.00 37.94 346 PHE A CA 1
ATOM 4817 C C . PHE B 2 346 ? 133.740 107.489 105.189 1.00 37.94 346 PHE A C 1
ATOM 4818 O O . PHE B 2 346 ? 133.309 107.404 104.022 1.00 37.94 346 PHE A O 1
ATOM 4826 N N . ARG B 2 347 ? 134.745 106.754 105.671 1.00 40.99 347 ARG A N 1
ATOM 4827 C CA . ARG B 2 347 ? 135.470 105.784 104.809 1.00 40.99 347 ARG A CA 1
ATOM 4828 C C . ARG B 2 347 ? 134.493 104.702 104.337 1.00 40.99 347 ARG A C 1
ATOM 4829 O O . ARG B 2 347 ? 134.584 104.304 103.160 1.00 40.99 347 ARG A O 1
ATOM 4837 N N . ALA B 2 348 ? 133.604 104.246 105.224 1.00 37.56 348 ALA A N 1
ATOM 4838 C CA . ALA B 2 348 ? 132.603 103.219 104.851 1.00 37.56 348 ALA A CA 1
ATOM 4839 C C . ALA B 2 348 ? 131.669 103.790 103.782 1.00 37.56 348 ALA A C 1
ATOM 4840 O O . ALA B 2 348 ? 131.327 103.051 102.840 1.00 37.56 348 ALA A O 1
ATOM 4842 N N . MET B 2 349 ? 131.290 105.063 103.920 1.00 35.40 349 MET A N 1
ATOM 4843 C CA . MET B 2 349 ? 130.401 105.721 102.927 1.00 35.40 349 MET A CA 1
ATOM 4844 C C . MET B 2 349 ? 131.071 105.659 101.552 1.00 35.40 349 MET A C 1
ATOM 4845 O O . MET B 2 349 ? 130.352 105.771 100.540 1.00 35.40 349 MET A O 1
ATOM 4850 N N . ILE B 2 350 ? 132.394 105.484 101.523 1.00 36.60 350 ILE A N 1
ATOM 4851 C CA . ILE B 2 350 ? 133.144 105.481 100.232 1.00 36.60 350 ILE A CA 1
ATOM 4852 C C . ILE B 2 350 ? 133.396 104.042 99.772 1.00 36.60 350 ILE A C 1
ATOM 4853 O O . ILE B 2 350 ? 133.049 103.733 98.616 1.00 36.60 350 ILE A O 1
ATOM 4858 N N . GLY B 2 351 ? 133.971 103.192 100.631 1.00 36.07 351 GLY A N 1
ATOM 4859 C CA . GLY B 2 351 ? 134.334 101.847 100.202 1.00 36.07 351 GLY A CA 1
ATOM 4860 C C . GLY B 2 351 ? 133.159 101.046 99.673 1.00 36.07 351 GLY A C 1
ATOM 4861 O O . GLY B 2 351 ? 133.303 100.225 98.761 1.00 36.07 351 GLY A O 1
ATOM 4862 N N . LEU B 2 352 ? 131.979 101.253 100.250 1.00 32.76 352 LEU A N 1
ATOM 4863 C CA . LEU B 2 352 ? 130.824 100.486 99.801 1.00 32.76 352 LEU A CA 1
ATOM 4864 C C . LEU B 2 352 ? 130.377 100.925 98.408 1.00 32.76 352 LEU A C 1
ATOM 4865 O O . LEU B 2 352 ? 129.915 100.100 97.601 1.00 32.76 352 LEU A O 1
ATOM 4870 N N . MET B 2 353 ? 130.549 102.210 98.090 1.00 36.82 353 MET A N 1
ATOM 4871 C CA . MET B 2 353 ? 130.390 102.648 96.709 1.00 36.82 353 MET A CA 1
ATOM 4872 C C . MET B 2 353 ? 131.399 101.963 95.807 1.00 36.82 353 MET A C 1
ATOM 4873 O O . MET B 2 353 ? 131.080 101.587 94.671 1.00 36.82 353 MET A O 1
ATOM 4878 N N . LEU B 2 354 ? 132.639 101.836 96.282 1.00 39.40 354 LEU A N 1
ATOM 4879 C CA . LEU B 2 354 ? 133.634 101.101 95.507 1.00 39.40 354 LEU A CA 1
ATOM 4880 C C . LEU B 2 354 ? 133.144 99.689 95.196 1.00 39.40 354 LEU A C 1
ATOM 4881 O O . LEU B 2 354 ? 133.340 99.177 94.088 1.00 39.40 354 LEU A O 1
ATOM 4886 N N . GLY B 2 355 ? 132.496 99.049 96.169 1.00 36.04 355 GLY A N 1
ATOM 4887 C CA . GLY B 2 355 ? 131.957 97.713 95.938 1.00 36.04 355 GLY A CA 1
ATOM 4888 C C . GLY B 2 355 ? 130.869 97.680 94.876 1.00 36.04 355 GLY A C 1
ATOM 4889 O O . GLY B 2 355 ? 130.846 96.790 94.013 1.00 36.04 355 GLY A O 1
ATOM 4890 N N . SER B 2 356 ? 129.949 98.645 94.926 1.00 35.49 356 SER A N 1
ATOM 4891 C CA . SER B 2 356 ? 128.901 98.709 93.904 1.00 35.49 356 SER A CA 1
ATOM 4892 C C . SER B 2 356 ? 129.495 98.923 92.512 1.00 35.49 356 SER A C 1
ATOM 4893 O O . SER B 2 356 ? 129.064 98.303 91.528 1.00 35.49 356 SER A O 1
ATOM 4896 N N . LEU B 2 357 ? 130.492 99.803 92.410 1.00 36.21 357 LEU A N 1
ATOM 4897 C CA . LEU B 2 357 ? 131.150 100.023 91.126 1.00 36.21 357 LEU A CA 1
ATOM 4898 C C . LEU B 2 357 ? 131.858 98.768 90.637 1.00 36.21 357 LEU A C 1
ATOM 4899 O O . LEU B 2 357 ? 131.851 98.479 89.434 1.00 36.21 357 LEU A O 1
ATOM 4904 N N . ALA B 2 358 ? 132.480 98.022 91.551 1.00 38.19 358 ALA A N 1
ATOM 4905 C CA . ALA B 2 358 ? 133.133 96.775 91.177 1.00 38.19 358 ALA A CA 1
ATOM 4906 C C . ALA B 2 358 ? 132.136 95.800 90.567 1.00 38.19 358 ALA A C 1
ATOM 4907 O O . ALA B 2 358 ? 132.401 95.185 89.525 1.00 38.19 358 ALA A O 1
ATOM 4909 N N . ILE B 2 359 ? 130.972 95.645 91.202 1.00 37.14 359 ILE A N 1
ATOM 4910 C CA . ILE B 2 359 ? 130.000 94.698 90.657 1.00 37.14 359 ILE A CA 1
ATOM 4911 C C . ILE B 2 359 ? 129.486 95.176 89.303 1.00 37.14 359 ILE A C 1
ATOM 4912 O O . ILE B 2 359 ? 129.264 94.367 88.393 1.00 37.14 359 ILE A O 1
ATOM 4917 N N . ALA B 2 360 ? 129.308 96.491 89.133 1.00 38.03 360 ALA A N 1
ATOM 4918 C CA . ALA B 2 360 ? 128.843 96.996 87.841 1.00 38.03 360 ALA A CA 1
ATOM 4919 C C . ALA B 2 360 ? 129.862 96.714 86.742 1.00 38.03 360 ALA A C 1
ATOM 4920 O O . ALA B 2 360 ? 129.505 96.279 85.637 1.00 38.03 360 ALA A O 1
ATOM 4922 N N . ALA B 2 361 ? 131.143 96.943 87.038 1.00 40.46 361 ALA A N 1
ATOM 4923 C CA . ALA B 2 361 ? 132.194 96.694 86.056 1.00 40.46 361 ALA A CA 1
ATOM 4924 C C . ALA B 2 361 ? 132.268 95.218 85.687 1.00 40.46 361 ALA A C 1
ATOM 4925 O O . ALA B 2 361 ? 132.407 94.867 84.509 1.00 40.46 361 ALA A O 1
ATOM 4927 N N . ILE B 2 362 ? 132.182 94.335 86.684 1.00 41.98 362 ILE A N 1
ATOM 4928 C CA . ILE B 2 362 ? 132.257 92.901 86.405 1.00 41.98 362 ILE A CA 1
ATOM 4929 C C . ILE B 2 362 ? 131.057 92.457 85.574 1.00 41.98 362 ILE A C 1
ATOM 4930 O O . ILE B 2 362 ? 131.185 91.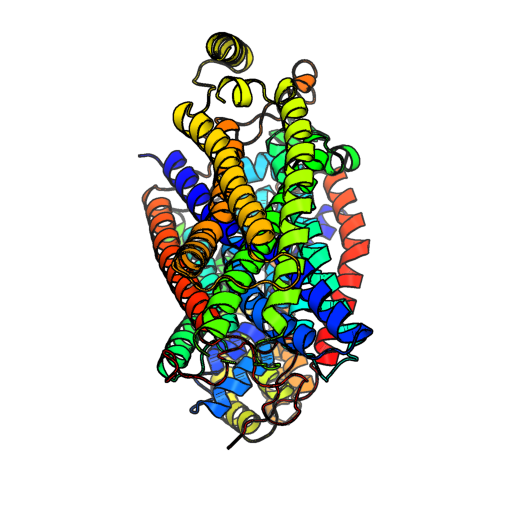646 84.647 1.00 41.98 362 ILE A O 1
ATOM 4935 N N . ALA B 2 363 ? 129.874 92.988 85.888 1.00 43.57 363 ALA A N 1
ATOM 4936 C CA . ALA B 2 363 ? 128.686 92.647 85.113 1.00 43.57 363 ALA A CA 1
ATOM 4937 C C . ALA B 2 363 ? 128.837 93.081 83.661 1.00 43.57 363 ALA A C 1
ATOM 4938 O O . ALA B 2 363 ? 128.453 92.351 82.741 1.00 43.57 363 ALA A O 1
ATOM 4940 N N . TRP B 2 364 ? 129.390 94.276 83.433 1.00 45.46 364 TRP A N 1
ATOM 4941 C CA . TRP B 2 364 ? 129.612 94.713 82.057 1.00 45.46 364 TRP A CA 1
ATOM 4942 C C . TRP B 2 364 ? 130.639 93.832 81.355 1.00 45.46 364 TRP A C 1
ATOM 4943 O O . TRP B 2 364 ? 130.480 93.500 80.175 1.00 45.46 364 TRP A O 1
ATOM 4954 N N . LEU B 2 365 ? 131.700 93.446 82.065 1.00 47.38 365 LEU A N 1
ATOM 4955 C CA . LEU B 2 365 ? 132.728 92.603 81.462 1.00 47.38 365 LEU A CA 1
ATOM 4956 C C . LEU B 2 365 ? 132.159 91.259 81.027 1.00 47.38 365 LEU A C 1
ATOM 4957 O O . LEU B 2 365 ? 132.460 90.770 79.933 1.00 47.38 365 LEU A O 1
ATOM 4962 N N . LEU B 2 366 ? 131.331 90.644 81.873 1.00 47.66 366 LEU A N 1
ATOM 4963 C CA . LEU B 2 366 ? 130.901 89.275 81.601 1.00 47.66 366 LEU A CA 1
ATOM 4964 C C . LEU B 2 366 ? 129.701 89.224 80.660 1.00 47.66 366 LEU A C 1
ATOM 4965 O O . LEU B 2 366 ? 129.534 88.251 79.917 1.00 47.66 366 LEU A O 1
ATOM 4970 N N . LEU B 2 367 ? 128.853 90.250 80.678 1.00 47.95 367 LEU A N 1
ATOM 4971 C CA . LEU B 2 367 ? 127.570 90.198 79.987 1.00 47.95 367 LEU A CA 1
ATOM 4972 C C . LEU B 2 367 ? 127.524 91.046 78.723 1.00 47.95 367 LEU A C 1
ATOM 4973 O O . LEU B 2 367 ? 126.428 91.334 78.231 1.00 47.95 367 LEU A O 1
ATOM 4978 N N . ARG B 2 368 ? 128.673 91.458 78.194 1.00 51.03 368 ARG A N 1
ATOM 4979 C CA . ARG B 2 368 ? 128.703 92.202 76.942 1.00 51.03 368 ARG A CA 1
ATOM 4980 C C . ARG B 2 368 ? 128.170 91.353 75.795 1.00 51.03 368 ARG A C 1
ATOM 4981 O O . ARG B 2 368 ? 128.308 90.129 75.78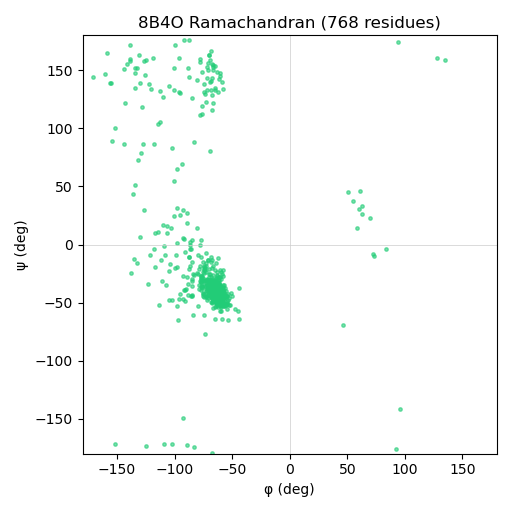6 1.00 51.03 368 ARG A O 1
ATOM 4989 N N . LYS B 2 369 ? 127.549 92.021 74.822 1.00 53.25 369 LYS A N 1
ATOM 4990 C CA . LYS B 2 369 ? 127.198 91.409 73.538 1.00 53.25 369 LYS A CA 1
ATOM 4991 C C . LYS B 2 369 ? 126.355 90.147 73.716 1.00 53.25 369 LYS A C 1
ATOM 4992 O O . LYS B 2 369 ? 126.518 89.161 72.994 1.00 53.25 369 LYS A O 1
ATOM 4998 N N . LYS B 2 370 ? 125.457 90.177 74.699 1.00 50.83 370 LYS A N 1
ATOM 4999 C CA . LYS B 2 370 ? 124.533 89.072 74.970 1.00 50.83 370 LYS A CA 1
ATOM 5000 C C . LYS B 2 370 ? 125.275 87.793 75.357 1.00 50.83 370 LYS A C 1
ATOM 5001 O O . LYS B 2 370 ? 124.768 86.683 75.185 1.00 50.83 370 LYS A O 1
ATOM 5007 N N . ARG B 2 371 ? 126.478 87.943 75.902 1.00 52.23 371 ARG A N 1
ATOM 5008 C CA . ARG B 2 371 ? 127.253 86.806 76.375 1.00 52.23 371 ARG A CA 1
ATOM 5009 C C . ARG B 2 371 ? 126.732 86.334 77.726 1.00 52.23 371 ARG A C 1
ATOM 5010 O O . ARG B 2 371 ? 126.045 87.068 78.439 1.00 52.23 371 ARG A O 1
ATOM 5018 N N . THR B 2 372 ? 127.053 85.087 78.065 1.00 51.66 372 THR A N 1
ATOM 5019 C CA . THR B 2 372 ? 126.654 84.493 79.337 1.00 51.66 372 THR A CA 1
ATOM 5020 C C . THR B 2 372 ? 127.787 83.601 79.823 1.00 51.66 372 THR A C 1
ATOM 5021 O O . THR B 2 372 ? 128.193 82.669 79.098 1.00 51.66 372 THR A O 1
ATOM 5025 N N . PRO B 2 373 ? 128.337 83.842 81.011 1.00 53.46 373 PRO A N 1
ATOM 5026 C CA . PRO B 2 373 ? 129.377 82.950 81.534 1.00 53.46 373 PRO A CA 1
ATOM 5027 C C . PRO B 2 373 ? 128.821 81.561 81.806 1.00 53.46 373 PRO A C 1
ATOM 5028 O O . PRO B 2 373 ? 127.626 81.382 82.050 1.00 53.46 373 PRO A O 1
ATOM 5032 N N . THR B 2 374 ? 129.706 80.565 81.754 1.00 55.43 374 THR A N 1
ATOM 5033 C CA . THR B 2 374 ? 129.299 79.178 81.909 1.00 55.43 374 THR A CA 1
ATOM 5034 C C . THR B 2 374 ? 130.155 78.375 82.879 1.00 55.43 374 THR A C 1
ATOM 5035 O O . THR B 2 374 ? 129.720 77.301 83.308 1.00 55.43 374 THR A O 1
ATOM 5039 N N . GLY B 2 375 ? 131.337 78.853 83.243 1.00 55.47 375 GLY A N 1
ATOM 5040 C CA . GLY B 2 375 ? 132.252 78.102 84.078 1.00 55.47 375 GLY A CA 1
ATOM 5041 C C . GLY B 2 375 ? 132.100 78.406 85.552 1.00 55.47 375 GLY A C 1
ATOM 5042 O O . GLY B 2 375 ? 131.011 78.701 86.049 1.00 55.47 375 GLY A O 1
ATOM 5043 N N . LYS B 2 376 ? 133.222 78.302 86.267 1.00 54.16 376 LYS A N 1
ATOM 5044 C CA . LYS B 2 376 ? 133.262 78.759 87.651 1.00 54.16 376 LYS A CA 1
ATOM 5045 C C . LYS B 2 376 ? 133.127 80.274 87.727 1.00 54.16 376 LYS A C 1
ATOM 5046 O O . LYS B 2 376 ? 132.760 80.820 88.776 1.00 54.16 376 LYS A O 1
ATOM 5052 N N . ILE B 2 377 ? 133.419 80.963 86.621 1.00 52.45 377 ILE A N 1
ATOM 5053 C CA . ILE B 2 377 ? 133.215 82.405 86.551 1.00 52.45 377 ILE A CA 1
ATOM 5054 C C . ILE B 2 377 ? 131.749 82.746 86.780 1.00 52.45 377 ILE A C 1
ATOM 5055 O O . ILE B 2 377 ? 131.425 83.740 87.436 1.00 52.45 377 ILE A O 1
ATOM 5060 N N . ALA B 2 378 ? 130.842 81.924 86.251 1.00 49.71 378 ALA A N 1
ATOM 5061 C CA . ALA B 2 378 ? 129.417 82.157 86.457 1.00 49.71 378 ALA A CA 1
ATOM 5062 C C . ALA B 2 378 ? 129.049 82.076 87.935 1.00 49.71 378 ALA A C 1
ATOM 5063 O O . ALA B 2 378 ? 128.284 82.906 88.447 1.00 49.71 378 ALA A O 1
ATOM 5065 N N . ARG B 2 379 ? 129.585 81.078 88.640 1.00 47.90 379 ARG A N 1
ATOM 5066 C CA . ARG B 2 379 ? 129.289 80.932 90.062 1.00 47.90 379 ARG A CA 1
ATOM 5067 C C . ARG B 2 379 ? 129.861 82.096 90.861 1.00 47.90 379 ARG A C 1
ATOM 5068 O O . ARG B 2 379 ? 129.195 82.643 91.751 1.00 47.90 379 ARG A O 1
ATOM 5076 N N . LEU B 2 380 ? 131.099 82.490 90.551 1.00 46.60 380 LEU A N 1
ATOM 5077 C CA . LEU B 2 380 ? 131.687 83.647 91.217 1.00 46.60 380 LEU A CA 1
ATOM 5078 C C . LEU B 2 380 ? 130.882 84.910 90.939 1.00 46.60 380 LEU A C 1
ATOM 5079 O O . LEU B 2 380 ? 130.744 85.769 91.815 1.00 46.60 380 LEU A O 1
ATOM 5084 N N . PHE B 2 381 ? 130.329 85.036 89.732 1.00 43.22 381 PHE A N 1
ATOM 5085 C CA . PHE B 2 381 ? 129.535 86.213 89.392 1.00 43.22 381 PHE A CA 1
ATOM 5086 C C . PHE B 2 381 ? 128.229 86.238 90.175 1.00 43.22 381 PHE A C 1
ATOM 5087 O O . PHE B 2 381 ? 127.803 87.292 90.665 1.00 43.22 381 PHE A O 1
ATOM 5095 N N . GLN B 2 382 ? 127.580 85.081 90.308 1.00 39.67 382 GLN A N 1
ATOM 5096 C CA . GLN B 2 382 ? 126.370 84.997 91.121 1.00 39.67 382 GLN A CA 1
ATOM 5097 C C . GLN B 2 382 ? 126.653 85.395 92.566 1.00 39.67 382 GLN A C 1
ATOM 5098 O O . GLN B 2 382 ? 125.929 86.213 93.165 1.00 39.67 382 GLN A O 1
ATOM 5104 N N . ILE B 2 383 ? 127.719 84.833 93.138 1.00 39.15 383 ILE A N 1
ATOM 5105 C CA . ILE B 2 383 ? 128.074 85.152 94.517 1.00 39.15 383 ILE A CA 1
ATOM 5106 C C . ILE B 2 383 ? 128.388 86.635 94.652 1.00 39.15 383 ILE A C 1
ATOM 5107 O O . ILE B 2 383 ? 127.968 87.290 95.613 1.00 39.15 383 ILE A O 1
ATOM 5112 N N . GLY B 2 384 ? 129.129 87.188 93.690 1.00 36.34 384 GLY A N 1
ATOM 5113 C CA . GLY B 2 384 ? 129.489 88.593 93.758 1.00 36.34 384 GLY A CA 1
ATOM 5114 C C . GLY B 2 384 ? 128.284 89.509 93.699 1.00 36.34 384 GLY A C 1
ATOM 5115 O O . GLY B 2 384 ? 128.222 90.515 94.404 1.00 36.34 384 GLY A O 1
ATOM 5116 N N . SER B 2 385 ? 127.309 89.172 92.853 1.00 34.38 385 SER A N 1
ATOM 5117 C CA . SER B 2 385 ? 126.081 89.955 92.779 1.00 34.38 385 SER A CA 1
ATOM 5118 C C . SER B 2 385 ? 125.361 89.974 94.123 1.00 34.38 385 SER A C 1
ATOM 5119 O O . SER B 2 385 ? 125.015 91.043 94.663 1.00 34.38 385 SER A O 1
ATOM 5122 N N . LEU B 2 386 ? 125.138 88.783 94.687 1.00 31.88 386 LEU A N 1
ATOM 5123 C CA . LEU B 2 386 ? 124.409 88.715 95.949 1.00 31.88 386 LEU A CA 1
ATOM 5124 C C . LEU B 2 386 ? 125.160 89.437 97.062 1.00 31.88 386 LEU A C 1
ATOM 5125 O O . LEU B 2 386 ? 124.552 90.115 97.897 1.00 31.88 386 LEU A O 1
ATOM 5130 N N . ILE B 2 387 ? 126.487 89.308 97.090 1.00 32.01 387 ILE A N 1
ATOM 5131 C CA . ILE B 2 387 ? 127.269 89.985 98.118 1.00 32.01 387 ILE A CA 1
ATOM 5132 C C . ILE B 2 387 ? 127.260 91.494 97.908 1.00 32.01 387 ILE A C 1
ATOM 5133 O O . ILE B 2 387 ? 127.315 92.261 98.875 1.00 32.01 387 ILE A O 1
ATOM 5138 N N . ALA B 2 388 ? 127.189 91.951 96.657 1.00 30.14 388 ALA A N 1
ATOM 5139 C CA . ALA B 2 388 ? 127.238 93.383 96.392 1.00 30.14 388 ALA A CA 1
ATOM 5140 C C . ALA B 2 388 ? 125.931 94.076 96.745 1.00 30.14 388 ALA A C 1
ATOM 5141 O O . ALA B 2 388 ? 125.926 95.291 96.971 1.00 30.14 388 ALA A O 1
ATOM 5143 N N . ILE B 2 389 ? 124.819 93.339 96.769 1.00 27.21 389 ILE A N 1
ATOM 5144 C CA . ILE B 2 389 ? 123.527 93.975 97.067 1.00 27.21 389 ILE A CA 1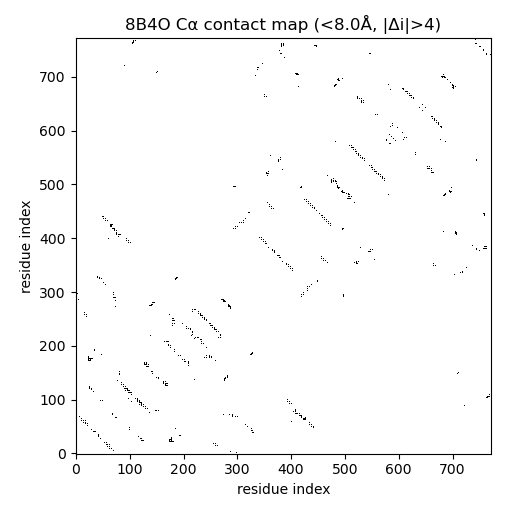
ATOM 5145 C C . ILE B 2 389 ? 123.520 94.786 98.371 1.00 27.21 389 ILE A C 1
ATOM 5146 O O . ILE B 2 389 ? 123.037 95.927 98.353 1.00 27.21 389 ILE A O 1
ATOM 5151 N N . PRO B 2 390 ? 124.018 94.283 99.512 1.00 26.15 390 PRO A N 1
ATOM 5152 C CA . PRO B 2 390 ? 123.915 95.068 100.763 1.00 26.15 390 PRO A CA 1
ATOM 5153 C C . PRO B 2 390 ? 124.820 96.297 100.838 1.00 26.15 390 PRO A C 1
ATOM 5154 O O . PRO B 2 390 ? 124.646 97.120 101.756 1.00 26.15 390 PRO A O 1
ATOM 5158 N N . PHE B 2 391 ? 125.790 96.425 99.939 1.00 28.46 391 PHE A N 1
ATOM 5159 C CA . PHE B 2 391 ? 126.815 97.462 99.989 1.00 28.46 391 PHE A CA 1
ATOM 5160 C C . PHE B 2 391 ? 126.236 98.877 99.983 1.00 28.46 391 PHE A C 1
ATOM 5161 O O . PHE B 2 391 ? 126.671 99.707 100.788 1.00 28.46 391 PHE A O 1
ATOM 5169 N N . PRO B 2 392 ? 125.272 99.211 99.115 1.00 25.43 392 PRO A N 1
ATOM 5170 C CA . PRO B 2 392 ? 124.739 100.583 99.148 1.00 25.43 392 PRO A CA 1
ATOM 5171 C C . PRO B 2 392 ? 123.866 100.877 100.355 1.00 25.43 392 PRO A C 1
ATOM 5172 O O . PRO B 2 392 ? 123.850 102.020 100.826 1.00 25.43 392 PRO A O 1
ATOM 5176 N N . PHE B 2 393 ? 123.120 99.890 100.860 1.00 22.63 393 PHE A N 1
ATOM 5177 C CA . PHE B 2 393 ? 122.428 100.076 102.131 1.00 22.63 393 PHE A CA 1
ATOM 5178 C C . PHE B 2 393 ? 123.413 100.488 103.213 1.00 22.63 393 PHE A C 1
ATOM 5179 O O . PHE B 2 393 ? 123.210 101.486 103.924 1.00 22.63 393 PHE A O 1
ATOM 5187 N N . LEU B 2 394 ? 124.508 99.739 103.331 1.00 24.30 394 LEU A N 1
ATOM 5188 C CA . LEU B 2 394 ? 125.502 100.069 104.344 1.00 24.30 394 LEU A CA 1
ATOM 5189 C C . LEU B 2 394 ? 126.151 101.424 104.070 1.00 24.30 394 LEU A C 1
ATOM 5190 O O . LEU B 2 394 ? 126.470 102.161 105.006 1.00 24.30 394 LEU A O 1
ATOM 5195 N N . ALA B 2 395 ? 126.351 101.772 102.795 1.00 26.12 395 ALA A N 1
ATOM 5196 C CA . ALA B 2 395 ? 126.978 103.051 102.458 1.00 26.12 395 ALA A CA 1
ATOM 5197 C C . ALA B 2 395 ? 126.096 104.228 102.851 1.00 26.12 395 ALA A C 1
ATOM 5198 O O . ALA B 2 395 ? 126.580 105.231 103.385 1.00 26.12 395 ALA A O 1
ATOM 5200 N N . ASN B 2 396 ? 124.798 104.135 102.565 1.00 23.45 396 ASN A N 1
ATOM 5201 C CA . ASN B 2 396 ? 123.872 105.186 102.967 1.00 23.45 396 ASN A CA 1
ATOM 5202 C C . ASN B 2 396 ? 123.843 105.330 104.479 1.00 23.45 396 ASN A C 1
ATOM 5203 O O . ASN B 2 396 ? 123.879 106.449 105.015 1.00 23.45 396 ASN A O 1
ATOM 5208 N N . SER B 2 397 ? 123.784 104.198 105.188 1.00 24.19 397 SER A N 1
ATOM 5209 C CA . SER B 2 397 ? 123.799 104.251 106.644 1.00 24.19 397 SER A CA 1
ATOM 5210 C C . SER B 2 397 ? 125.079 104.898 107.153 1.00 24.19 397 SER A C 1
ATOM 5211 O O . SER B 2 397 ? 125.047 105.704 108.084 1.00 24.19 397 SER A O 1
ATOM 5214 N N . ALA B 2 398 ? 126.218 104.561 106.548 1.00 26.83 398 ALA A N 1
ATOM 5215 C CA . ALA B 2 398 ? 127.492 105.120 106.984 1.00 26.83 398 ALA A CA 1
ATOM 5216 C C . ALA B 2 398 ? 127.549 106.622 106.746 1.00 26.83 398 ALA A C 1
ATOM 5217 O O . ALA B 2 398 ? 128.045 107.377 107.587 1.00 26.83 398 ALA A O 1
ATOM 5219 N N . GLY B 2 399 ? 127.040 107.073 105.601 1.00 27.18 399 GLY A N 1
ATOM 5220 C CA . GLY B 2 399 ? 127.046 108.499 105.316 1.00 27.18 399 GLY A CA 1
ATOM 5221 C C . GLY B 2 399 ? 126.185 109.287 106.281 1.00 27.18 399 GLY A C 1
ATOM 5222 O O . GLY B 2 399 ? 126.589 110.338 106.789 1.00 27.18 399 GLY A O 1
ATOM 5223 N N . TRP B 2 400 ? 124.987 108.782 106.562 1.00 24.09 400 TRP A N 1
ATOM 5224 C CA . TRP B 2 400 ? 124.128 109.474 107.515 1.00 24.09 400 TRP A CA 1
ATOM 5225 C C . TRP B 2 400 ? 124.673 109.409 108.937 1.00 24.09 400 TRP A C 1
ATOM 5226 O O . TRP B 2 400 ? 124.516 110.360 109.710 1.00 24.09 400 TRP A O 1
ATOM 5237 N N . ILE B 2 401 ? 125.289 108.289 109.314 1.00 26.36 401 ILE A N 1
ATOM 5238 C CA . ILE B 2 401 ? 125.905 108.201 110.632 1.00 26.36 401 ILE A CA 1
ATOM 5239 C C . ILE B 2 401 ? 127.035 109.210 110.745 1.00 26.36 401 ILE A C 1
ATOM 5240 O O . ILE B 2 401 ? 127.201 109.866 111.776 1.00 26.36 401 ILE A O 1
ATOM 5245 N N . PHE B 2 402 ? 127.821 109.364 109.677 1.00 31.04 402 PHE A N 1
ATOM 5246 C CA . PHE B 2 402 ? 128.851 110.395 109.668 1.00 31.04 402 PHE A CA 1
ATOM 5247 C C . PHE B 2 402 ? 128.238 111.772 109.871 1.00 31.04 402 PHE A C 1
ATOM 5248 O O . PHE B 2 402 ? 128.696 112.549 110.712 1.00 31.04 402 PHE A O 1
ATOM 5256 N N . THR B 2 403 ? 127.177 112.074 109.121 1.00 29.01 403 THR A N 1
ATOM 5257 C CA . THR B 2 403 ? 126.513 113.369 109.244 1.00 29.01 403 THR A CA 1
ATOM 5258 C C . THR B 2 403 ? 126.081 113.635 110.685 1.00 29.01 403 THR A C 1
ATOM 5259 O O . THR B 2 403 ? 126.419 114.669 111.274 1.00 29.01 403 THR A O 1
ATOM 5263 N N . GLU B 2 404 ? 125.358 112.686 111.283 1.00 28.27 404 GLU A N 1
ATOM 5264 C CA . GLU B 2 404 ? 124.735 112.940 112.580 1.00 28.27 404 GLU A CA 1
ATOM 5265 C C . GLU B 2 404 ? 125.739 112.876 113.724 1.00 28.27 404 GLU A C 1
ATOM 5266 O O . GLU B 2 404 ? 125.584 113.585 114.723 1.00 28.27 404 GLU A O 1
ATOM 5272 N N . MET B 2 405 ? 126.764 112.029 113.615 1.00 31.72 405 MET A N 1
ATOM 5273 C CA . MET B 2 405 ? 127.774 111.967 114.663 1.00 31.72 405 MET A CA 1
ATOM 5274 C C . MET B 2 405 ? 128.719 113.158 114.587 1.00 31.72 405 MET A C 1
ATOM 5275 O O . MET B 2 405 ? 129.165 113.672 115.617 1.00 31.72 405 MET A O 1
ATOM 5280 N N . GLY B 2 406 ? 129.045 113.613 113.373 1.00 32.49 406 GLY A N 1
ATOM 5281 C CA . GLY B 2 406 ? 129.846 114.813 113.243 1.00 32.49 406 GLY A CA 1
ATOM 5282 C C . GLY B 2 406 ? 129.071 116.066 113.583 1.00 32.49 406 GLY A C 1
ATOM 5283 O O . GLY B 2 406 ? 129.662 117.116 113.842 1.00 32.49 406 GLY A O 1
ATOM 5284 N N . ARG B 2 407 ? 127.740 115.982 113.573 1.00 29.94 407 ARG A N 1
ATOM 5285 C CA . ARG B 2 407 ? 126.934 117.094 114.059 1.00 29.94 407 ARG A CA 1
ATOM 5286 C C . ARG B 2 407 ? 127.143 117.328 115.553 1.00 29.94 407 ARG A C 1
ATOM 5287 O O . ARG B 2 407 ? 126.907 118.436 116.045 1.00 29.94 407 ARG A O 1
ATOM 5295 N N . GLN B 2 408 ? 127.611 116.314 116.280 1.00 32.00 408 GLN A N 1
ATOM 5296 C CA . GLN B 2 408 ? 127.712 116.397 117.729 1.00 32.00 408 GLN A CA 1
ATOM 5297 C C . GLN B 2 408 ? 128.757 117.433 118.142 1.00 32.00 408 GLN A C 1
ATOM 5298 O O . GLN B 2 408 ? 129.682 117.730 117.381 1.00 32.00 408 GLN A O 1
ATOM 5304 N N . PRO B 2 409 ? 128.634 118.010 119.350 1.00 36.96 409 PRO A N 1
ATOM 5305 C CA . PRO B 2 409 ? 127.575 117.772 120.335 1.00 36.96 409 PRO A CA 1
ATOM 5306 C C . PRO B 2 409 ? 126.376 118.687 120.159 1.00 36.96 409 PRO A C 1
ATOM 5307 O O . PRO B 2 409 ? 125.672 118.971 121.124 1.00 36.96 409 PRO A O 1
ATOM 5311 N N . TRP B 2 410 ? 126.145 119.141 118.936 1.00 36.94 410 TRP A N 1
ATOM 5312 C CA . TRP B 2 410 ? 125.102 120.114 118.641 1.00 36.94 410 TRP A CA 1
ATOM 5313 C C . TRP B 2 410 ? 123.896 119.392 118.063 1.00 36.94 410 TRP A C 1
ATOM 5314 O O . TRP B 2 410 ? 124.036 118.542 117.180 1.00 36.94 410 TRP A O 1
ATOM 5325 N N . VAL B 2 411 ? 122.715 119.716 118.580 1.00 32.69 411 VAL A N 1
ATOM 5326 C CA . VAL B 2 411 ? 121.491 119.305 117.913 1.00 32.69 411 VAL A CA 1
ATOM 5327 C C . VAL B 2 411 ? 121.074 120.368 116.905 1.00 32.69 411 VAL A C 1
ATOM 5328 O O . VAL B 2 411 ? 120.427 120.071 115.895 1.00 32.69 411 VAL A O 1
ATOM 5332 N N . VAL B 2 412 ? 121.447 121.617 117.159 1.00 33.87 412 VAL A N 1
ATOM 5333 C CA . VAL B 2 412 ? 121.414 122.685 116.163 1.00 33.87 412 VAL A CA 1
ATOM 5334 C C . VAL B 2 412 ? 122.802 123.312 116.175 1.00 33.87 412 VAL A C 1
ATOM 5335 O O . VAL B 2 412 ? 123.256 123.850 117.187 1.00 33.87 412 VAL A O 1
ATOM 5339 N N . HIS B 2 413 ? 123.486 123.243 115.045 1.00 34.18 413 HIS A N 1
ATOM 5340 C CA . HIS B 2 413 ? 124.874 123.669 114.989 1.00 34.18 413 HIS A CA 1
ATOM 5341 C C . HIS B 2 413 ? 124.951 125.194 114.975 1.00 34.18 413 HIS A C 1
ATOM 5342 O O . HIS B 2 413 ? 124.043 125.853 114.458 1.00 34.18 413 HIS A O 1
ATOM 5349 N N . PRO B 2 414 ? 126.000 125.790 115.543 1.00 37.63 414 PRO A N 1
ATOM 5350 C CA . PRO B 2 414 ? 126.175 127.242 115.419 1.00 37.63 414 PRO A CA 1
ATOM 5351 C C . PRO B 2 414 ? 126.684 127.634 114.044 1.00 37.63 414 PRO A C 1
ATOM 5352 O O . PRO B 2 414 ? 127.774 127.224 113.634 1.00 37.63 414 PRO A O 1
ATOM 5356 N N . ASN B 2 415 ? 125.905 128.431 113.329 1.00 40.27 415 ASN A N 1
ATOM 5357 C CA . ASN B 2 415 ? 126.269 128.841 111.983 1.00 40.27 415 ASN A CA 1
ATOM 5358 C C . ASN B 2 415 ? 127.497 129.742 112.044 1.00 40.27 415 ASN A C 1
ATOM 5359 O O . ASN B 2 415 ? 127.459 130.778 112.726 1.00 40.27 415 ASN A O 1
ATOM 5364 N N . PRO B 2 416 ? 128.599 129.385 111.379 1.00 43.57 416 PRO A N 1
ATOM 5365 C CA . PRO B 2 416 ? 129.831 130.181 111.536 1.00 43.57 416 PRO A CA 1
ATOM 5366 C C . PRO B 2 416 ? 129.686 131.626 111.091 1.00 43.57 416 PRO A C 1
ATOM 5367 O O . PRO B 2 416 ? 130.303 132.520 111.682 1.00 43.57 416 PRO A O 1
ATOM 5371 N N . GLU B 2 417 ? 128.884 131.880 110.057 1.00 47.09 417 GLU A N 1
ATOM 5372 C CA . GLU B 2 417 ? 128.674 133.252 109.607 1.00 47.09 417 GLU A CA 1
ATOM 5373 C C . GLU B 2 417 ? 127.789 134.021 110.577 1.00 47.09 417 GLU A C 1
ATOM 5374 O O . GLU B 2 417 ? 127.810 135.256 110.603 1.00 47.09 417 GLU A O 1
ATOM 5380 N N . SER B 2 418 ? 127.001 133.305 111.380 1.00 48.31 418 SER A N 1
ATOM 5381 C CA . SER B 2 418 ? 126.098 133.948 112.324 1.00 48.31 418 SER A CA 1
ATOM 5382 C C . SER B 2 418 ? 126.779 134.301 113.639 1.00 48.31 418 SER A C 1
ATOM 5383 O O . SER B 2 418 ? 126.108 134.780 114.559 1.00 48.31 418 SER A O 1
ATOM 5386 N N . ALA B 2 419 ? 128.086 134.063 113.756 1.00 50.44 419 ALA A N 1
ATOM 5387 C CA . ALA B 2 419 ? 128.773 134.283 115.025 1.00 50.44 419 ALA A CA 1
ATOM 5388 C C . ALA B 2 419 ? 128.740 135.751 115.436 1.00 50.44 419 ALA A C 1
ATOM 5389 O O . ALA B 2 419 ? 128.434 136.080 116.587 1.00 50.44 419 ALA A O 1
ATOM 5391 N N . GLY B 2 420 ? 129.066 136.649 114.506 1.00 54.67 420 GLY A N 1
ATOM 5392 C CA . GLY B 2 420 ? 129.089 138.063 114.841 1.00 54.67 420 GLY A CA 1
ATOM 5393 C C . GLY B 2 420 ? 127.707 138.625 115.117 1.00 54.67 420 GLY A C 1
ATOM 5394 O O . GLY B 2 420 ? 127.517 139.418 116.043 1.00 54.67 420 GLY A O 1
ATOM 5395 N N . ASP B 2 421 ? 126.724 138.218 114.319 1.00 54.77 421 ASP A N 1
ATOM 5396 C CA . ASP B 2 421 ? 125.383 138.796 114.371 1.00 54.77 421 ASP A CA 1
ATOM 5397 C C . ASP B 2 421 ? 124.721 138.417 115.688 1.00 54.77 421 ASP A C 1
ATOM 5398 O O . ASP B 2 421 ? 124.443 137.245 115.942 1.00 54.77 421 ASP A O 1
ATOM 5403 N N . ALA B 2 422 ? 124.443 139.419 116.525 1.00 54.73 422 ALA A N 1
ATOM 5404 C CA . ALA B 2 422 ? 123.825 139.159 117.822 1.00 54.73 422 ALA A CA 1
ATOM 5405 C C . ALA B 2 422 ? 122.407 138.621 117.672 1.00 54.73 422 ALA A C 1
ATOM 5406 O O . ALA B 2 422 ? 121.991 137.733 118.424 1.00 54.73 422 ALA A O 1
ATOM 5408 N N . ARG B 2 423 ? 121.646 139.147 116.710 1.00 54.57 423 ARG A N 1
ATOM 5409 C CA . ARG B 2 423 ? 120.252 138.752 116.569 1.00 54.57 423 ARG A CA 1
ATOM 5410 C C . ARG B 2 423 ? 120.107 137.343 116.011 1.00 54.57 423 ARG A C 1
ATOM 5411 O O . ARG B 2 423 ? 118.984 136.829 115.957 1.00 54.57 423 ARG A O 1
ATOM 5419 N N . THR B 2 424 ? 121.207 136.712 115.593 1.00 51.32 424 THR A N 1
ATOM 5420 C CA . THR B 2 424 ? 121.201 135.316 115.183 1.00 51.32 424 THR A CA 1
ATOM 5421 C C . THR B 2 424 ? 122.284 134.473 115.845 1.00 51.32 424 THR A C 1
ATOM 5422 O O . THR B 2 424 ? 122.456 133.313 115.456 1.00 51.32 424 THR A O 1
ATOM 5426 N N . GLU B 2 425 ? 123.035 135.013 116.808 1.00 51.70 425 GLU A N 1
ATOM 5427 C CA . GLU B 2 425 ? 124.126 134.242 117.396 1.00 51.70 425 GLU A CA 1
ATOM 5428 C C . GLU B 2 425 ? 123.634 133.165 118.349 1.00 51.70 425 GLU A C 1
ATOM 5429 O O . GLU B 2 425 ? 124.405 132.267 118.698 1.00 51.70 425 GLU A O 1
ATOM 5435 N N . MET B 2 426 ? 122.376 133.232 118.781 1.00 47.44 426 MET A N 1
ATOM 5436 C CA . MET B 2 426 ? 121.845 132.320 119.785 1.00 47.44 426 MET A CA 1
ATOM 5437 C C . MET B 2 426 ? 121.016 131.194 119.180 1.00 47.44 426 MET A C 1
ATOM 5438 O O . MET B 2 426 ? 120.151 130.643 119.865 1.00 47.44 426 MET A O 1
ATOM 5443 N N . ILE B 2 427 ? 121.251 130.843 117.918 1.00 42.40 427 ILE A N 1
ATOM 5444 C CA . ILE B 2 427 ? 120.472 129.789 117.277 1.00 42.40 427 ILE A CA 1
ATOM 5445 C C . ILE B 2 427 ? 121.109 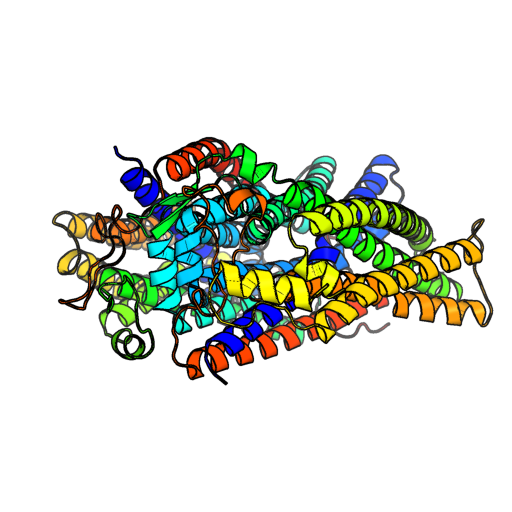128.437 117.583 1.00 42.40 427 ILE A C 1
ATOM 5446 O O . ILE B 2 427 ? 120.604 127.391 117.164 1.00 42.40 427 ILE A O 1
ATOM 5451 N N . ARG B 2 428 ? 122.202 128.439 118.335 1.00 42.25 428 ARG A N 1
ATOM 5452 C CA . ARG B 2 428 ? 122.878 127.199 118.680 1.00 42.25 428 ARG A CA 1
ATOM 5453 C C . ARG B 2 428 ? 122.149 126.469 119.802 1.00 42.25 428 ARG A C 1
ATOM 5454 O O . ARG B 2 428 ? 121.406 127.062 120.585 1.00 42.25 428 ARG A O 1
ATOM 5462 N N . MET B 2 429 ? 122.380 125.160 119.873 1.00 36.66 429 MET A N 1
ATOM 5463 C CA . MET B 2 429 ? 121.870 124.329 120.956 1.00 36.66 429 MET A CA 1
ATOM 5464 C C . MET B 2 429 ? 122.696 123.052 121.009 1.00 36.66 429 MET A C 1
ATOM 5465 O O . MET B 2 429 ? 123.156 122.567 119.974 1.00 36.66 429 MET A O 1
ATOM 5470 N N . THR B 2 430 ? 122.889 122.525 122.213 1.00 35.29 430 THR A N 1
ATOM 5471 C CA . THR B 2 430 ? 123.590 121.269 122.429 1.00 35.29 430 THR A CA 1
ATOM 5472 C C . THR B 2 430 ? 122.592 120.138 122.639 1.00 35.29 430 THR A C 1
ATOM 5473 O O . THR B 2 430 ? 121.384 120.353 122.753 1.00 35.29 430 THR A O 1
ATOM 5477 N N . VAL B 2 431 ? 123.118 118.913 122.682 1.00 32.87 431 VAL A N 1
ATOM 5478 C CA . VAL B 2 431 ? 122.258 117.739 122.805 1.00 32.87 431 VAL A CA 1
ATOM 5479 C C . VAL B 2 431 ? 121.796 117.563 124.246 1.00 32.87 431 VAL A C 1
ATOM 5480 O O . VAL B 2 431 ? 120.667 117.129 124.504 1.00 32.87 431 VAL A O 1
ATOM 5484 N N . ASP B 2 432 ? 122.655 117.909 125.209 1.00 36.55 432 ASP A N 1
ATOM 5485 C CA . ASP B 2 432 ? 122.268 117.809 126.613 1.00 36.55 432 ASP A CA 1
ATOM 5486 C C . ASP B 2 432 ? 121.143 118.778 126.949 1.00 36.55 432 ASP A C 1
ATOM 5487 O O . ASP B 2 432 ? 120.274 118.470 127.772 1.00 36.55 432 ASP A O 1
ATOM 5492 N N . MET B 2 433 ? 121.142 119.953 126.327 1.00 35.70 433 MET A N 1
ATOM 5493 C CA . MET B 2 433 ? 120.151 120.982 126.605 1.00 35.70 433 MET A CA 1
ATOM 5494 C C . MET B 2 433 ? 118.885 120.834 125.776 1.00 35.70 433 MET A C 1
ATOM 5495 O O . MET B 2 433 ? 117.947 121.611 125.967 1.00 35.70 433 MET A O 1
ATOM 5500 N N . GLY B 2 434 ? 118.832 119.869 124.865 1.00 30.12 434 GLY A N 1
ATOM 5501 C CA . GLY B 2 434 ? 117.682 119.718 123.998 1.00 30.12 434 GLY A CA 1
ATOM 5502 C C . GLY B 2 434 ? 116.834 118.509 124.315 1.00 30.12 434 GLY A C 1
ATOM 5503 O O . GLY B 2 434 ? 115.742 118.353 123.768 1.00 30.12 434 GLY A O 1
ATOM 5504 N N . VAL B 2 435 ? 117.322 117.647 125.206 1.00 29.41 435 VAL A N 1
ATOM 5505 C CA . VAL B 2 435 ? 116.629 116.401 125.503 1.00 29.41 435 VAL A CA 1
ATOM 5506 C C . VAL B 2 435 ? 115.496 116.665 126.484 1.00 29.41 435 VAL A C 1
ATOM 5507 O O . VAL B 2 435 ? 115.613 117.504 127.388 1.00 29.41 435 VAL A O 1
ATOM 5511 N N . SER B 2 436 ? 114.376 115.977 126.288 1.00 28.59 436 SER A N 1
ATOM 5512 C CA . SER B 2 436 ? 113.305 116.015 127.270 1.00 28.59 436 SER A CA 1
ATOM 5513 C C . SER B 2 436 ? 113.687 115.177 128.482 1.00 28.59 436 SER A C 1
ATOM 5514 O O . SER B 2 436 ? 114.131 114.034 128.351 1.00 28.59 436 SER A O 1
ATOM 5517 N N . ASP B 2 437 ? 113.519 115.752 129.669 1.00 32.70 437 ASP A N 1
ATOM 5518 C CA . ASP B 2 437 ? 113.953 115.101 130.899 1.00 32.70 437 ASP A CA 1
ATOM 5519 C C . ASP B 2 437 ? 112.960 114.001 131.255 1.00 32.70 437 ASP A C 1
ATOM 5520 O O . ASP B 2 437 ? 111.804 114.278 131.588 1.00 32.70 437 ASP A O 1
ATOM 5525 N N . HIS B 2 438 ? 113.406 112.751 131.178 1.00 30.24 438 HIS A N 1
ATOM 5526 C CA . HIS B 2 438 ? 112.576 111.607 131.511 1.00 30.24 438 HIS A CA 1
ATOM 5527 C C . HIS B 2 438 ? 113.258 110.765 132.573 1.00 30.24 438 HIS A C 1
ATOM 5528 O O . HIS B 2 438 ? 114.473 110.840 132.769 1.00 30.24 438 HIS A O 1
ATOM 5535 N N . ALA B 2 439 ? 112.454 109.973 133.261 1.00 30.42 439 ALA A N 1
ATOM 5536 C CA . ALA B 2 439 ? 112.995 108.913 134.089 1.00 30.42 439 ALA A CA 1
ATOM 5537 C C . ALA B 2 439 ? 113.638 107.867 133.186 1.00 30.42 439 ALA A C 1
ATOM 5538 O O . ALA B 2 439 ? 112.996 107.401 132.236 1.00 30.42 439 ALA A O 1
ATOM 5540 N N . PRO B 2 440 ? 114.884 107.473 133.442 1.00 30.29 440 PRO A N 1
ATOM 5541 C CA . PRO B 2 440 ? 115.601 106.637 132.465 1.00 30.29 440 PRO A CA 1
ATOM 5542 C C . PRO B 2 440 ? 114.940 105.300 132.172 1.00 30.29 440 PRO A C 1
ATOM 5543 O O . PRO B 2 440 ? 115.212 104.716 131.117 1.00 30.29 440 PRO A O 1
ATOM 5547 N N . TRP B 2 441 ? 114.087 104.788 133.065 1.00 29.51 441 TRP A N 1
ATOM 5548 C CA . TRP B 2 441 ? 113.467 103.495 132.797 1.00 29.51 441 TRP A CA 1
ATOM 5549 C C . TRP B 2 441 ? 112.510 103.583 131.617 1.00 29.51 441 TRP A C 1
ATOM 5550 O O . TRP B 2 441 ? 112.381 102.629 130.843 1.00 29.51 441 TRP A O 1
ATOM 5561 N N . GLN B 2 442 ? 111.842 104.725 131.455 1.00 28.69 442 GLN A N 1
ATOM 5562 C CA . GLN B 2 442 ? 110.953 104.913 130.313 1.00 28.69 442 GLN A CA 1
ATOM 5563 C C . GLN B 2 442 ? 111.726 104.859 129.002 1.00 28.69 442 GLN A C 1
ATOM 5564 O O . GLN B 2 442 ? 111.309 104.199 128.041 1.00 28.69 442 GLN A O 1
ATOM 5570 N N . VAL B 2 443 ? 112.863 105.550 128.948 1.00 26.49 443 VAL A N 1
ATOM 5571 C CA . VAL B 2 443 ? 113.651 105.582 127.724 1.00 26.49 443 VAL A CA 1
ATOM 5572 C C . VAL B 2 443 ? 114.268 104.218 127.452 1.00 26.49 443 VAL A C 1
ATOM 5573 O O . VAL B 2 443 ? 114.358 103.786 126.299 1.00 26.49 443 VAL A O 1
ATOM 5577 N N . TRP B 2 444 ? 114.693 103.516 128.504 1.00 25.47 444 TRP A N 1
ATOM 5578 C CA . TRP B 2 444 ? 115.184 102.152 128.340 1.00 25.47 444 TRP A CA 1
ATOM 5579 C C . TRP B 2 444 ? 114.105 101.253 127.753 1.00 25.47 444 TRP A C 1
ATOM 5580 O O . TRP B 2 444 ? 114.355 100.471 126.830 1.00 25.47 444 TRP A O 1
ATOM 5591 N N . LEU B 2 445 ? 112.890 101.365 128.286 1.00 23.13 445 LEU A N 1
ATOM 5592 C CA . LEU B 2 445 ? 111.774 100.563 127.810 1.00 23.13 445 LEU A CA 1
ATOM 5593 C C . LEU B 2 445 ? 111.513 100.822 126.333 1.00 23.13 445 LEU A C 1
ATOM 5594 O O . LEU B 2 445 ? 111.374 99.886 125.538 1.00 23.13 445 LEU A O 1
ATOM 5599 N N . THR B 2 446 ? 111.468 102.098 125.944 1.00 23.10 446 THR A N 1
ATOM 5600 C CA . THR B 2 446 ? 111.162 102.427 124.555 1.00 23.10 446 THR A CA 1
ATOM 5601 C C . THR B 2 446 ? 112.281 101.989 123.618 1.00 23.10 446 THR A C 1
ATOM 5602 O O . THR B 2 446 ? 112.025 101.465 122.529 1.00 23.10 446 THR A O 1
ATOM 5606 N N . LEU B 2 447 ? 113.533 102.190 124.030 1.00 22.07 447 LEU A N 1
ATOM 5607 C CA . LEU B 2 447 ? 114.667 101.784 123.211 1.00 22.07 447 LEU A CA 1
ATOM 5608 C C . LEU B 2 447 ? 114.667 100.278 122.982 1.00 22.07 447 LEU A C 1
ATOM 5609 O O . LEU B 2 447 ? 114.828 99.810 121.849 1.00 22.07 447 LEU A O 1
ATOM 5614 N N . ILE B 2 448 ? 114.465 99.500 124.048 1.00 21.80 448 ILE A N 1
ATOM 5615 C CA . ILE B 2 448 ? 114.457 98.045 123.908 1.00 21.80 448 ILE A CA 1
ATOM 5616 C C . ILE B 2 448 ? 113.291 97.600 123.033 1.00 21.80 448 ILE A C 1
ATOM 5617 O O . ILE B 2 448 ? 113.447 96.753 122.144 1.00 21.80 448 ILE A O 1
ATOM 5622 N N . GLY B 2 449 ? 112.105 98.166 123.268 1.00 20.76 449 GLY A N 1
ATOM 5623 C CA . GLY B 2 449 ? 110.949 97.772 122.481 1.00 20.76 449 GLY A CA 1
ATOM 5624 C C . GLY B 2 449 ? 111.133 98.050 121.004 1.00 20.76 449 GLY A C 1
ATOM 5625 O O . GLY B 2 449 ? 110.860 97.193 120.157 1.00 20.76 449 GLY A O 1
ATOM 5626 N N . PHE B 2 450 ? 111.617 99.251 120.675 1.00 20.32 450 PHE A N 1
ATOM 5627 C CA . PHE B 2 450 ? 111.831 99.610 119.279 1.00 20.32 450 PHE A CA 1
ATOM 5628 C C . PHE B 2 450 ? 112.901 98.732 118.649 1.00 20.32 450 PHE A C 1
ATOM 5629 O O . PHE B 2 450 ? 112.747 98.274 117.514 1.00 20.32 450 PHE A O 1
ATOM 5637 N N . THR B 2 451 ? 113.993 98.476 119.373 1.00 20.65 451 THR A N 1
ATOM 5638 C CA . THR B 2 451 ? 115.069 97.669 118.812 1.00 20.65 451 THR A CA 1
ATOM 5639 C C . THR B 2 451 ? 114.597 96.254 118.504 1.00 20.65 451 THR A C 1
ATOM 5640 O O . THR B 2 451 ? 114.882 95.715 117.429 1.00 20.65 451 THR A O 1
ATOM 5644 N N . ILE B 2 452 ? 113.842 95.644 119.422 1.00 20.18 452 ILE A N 1
ATOM 5645 C CA . ILE B 2 452 ? 113.375 94.277 119.197 1.00 20.18 452 ILE A CA 1
ATOM 5646 C C . ILE B 2 452 ? 112.365 94.235 118.055 1.00 20.18 452 ILE A C 1
ATOM 5647 O O . ILE B 2 452 ? 112.440 93.375 117.164 1.00 20.18 452 ILE A O 1
ATOM 5652 N N . LEU B 2 453 ? 111.401 95.160 118.061 1.00 18.28 453 LEU A N 1
ATOM 5653 C CA . LEU B 2 453 ? 110.384 95.166 117.014 1.00 18.28 453 LEU A CA 1
ATOM 5654 C C . LEU B 2 453 ? 111.015 95.403 115.646 1.00 18.28 453 LEU A C 1
ATOM 5655 O O . LEU B 2 453 ? 110.639 94.767 114.653 1.00 18.28 453 LEU A O 1
ATOM 5660 N N . TYR B 2 454 ? 112.013 96.285 115.586 1.00 17.00 454 TYR A N 1
ATOM 5661 C CA . TYR B 2 454 ? 112.669 96.581 114.321 1.00 17.00 454 TYR A CA 1
ATOM 5662 C C . TYR B 2 454 ? 113.533 95.425 113.854 1.00 17.00 454 TYR A C 1
ATOM 5663 O O . TYR B 2 454 ? 113.656 95.188 112.650 1.00 17.00 454 TYR A O 1
ATOM 5672 N N . LEU B 2 455 ? 114.159 94.704 114.785 1.00 17.50 455 LEU A N 1
ATOM 5673 C CA . LEU B 2 455 ? 114.920 93.528 114.388 1.00 17.50 455 LEU A CA 1
ATOM 5674 C C . LEU B 2 455 ? 114.000 92.483 113.780 1.00 17.50 455 LEU A C 1
ATOM 5675 O O . LEU B 2 455 ? 114.315 91.884 112.744 1.00 17.50 455 LEU A O 1
ATOM 5680 N N . ILE B 2 456 ? 112.837 92.272 114.397 1.00 16.16 456 ILE A N 1
ATOM 5681 C CA . ILE B 2 456 ? 111.870 91.336 113.830 1.00 16.16 456 ILE A CA 1
ATOM 5682 C C . ILE B 2 456 ? 111.449 91.783 112.436 1.00 16.16 456 ILE A C 1
ATOM 5683 O O . ILE B 2 456 ? 111.387 90.974 111.500 1.00 16.16 456 ILE A O 1
ATOM 5688 N N . LEU B 2 457 ? 111.156 93.075 112.273 1.00 16.13 457 LEU A N 1
ATOM 5689 C CA . LEU B 2 457 ? 110.700 93.565 110.976 1.00 16.13 457 LEU A CA 1
ATOM 5690 C C . LEU B 2 457 ? 111.781 93.418 109.912 1.00 16.13 457 LEU A C 1
ATOM 5691 O O . LEU B 2 457 ? 111.496 93.014 108.783 1.00 16.13 457 LEU A O 1
ATOM 5696 N N . PHE B 2 458 ? 113.028 93.742 110.252 1.00 16.24 458 PHE A N 1
ATOM 5697 C CA . PHE B 2 458 ? 114.114 93.614 109.287 1.00 16.24 458 PHE A CA 1
ATOM 5698 C C . PHE B 2 458 ? 114.339 92.159 108.894 1.00 16.24 458 PHE A C 1
ATOM 5699 O O . PHE B 2 458 ? 114.594 91.860 107.721 1.00 16.24 458 PHE A O 1
ATOM 5707 N N . VAL B 2 459 ? 114.265 91.240 109.860 1.00 16.17 459 VAL A N 1
ATOM 5708 C CA . VAL B 2 459 ? 114.461 89.826 109.549 1.00 16.17 459 VAL A CA 1
ATOM 5709 C C . VAL B 2 459 ? 113.357 89.324 108.626 1.00 16.17 459 VAL A C 1
ATOM 5710 O O . VAL B 2 459 ? 113.618 88.619 107.642 1.00 16.17 459 VAL A O 1
ATOM 5714 N N . VAL B 2 460 ? 112.107 89.688 108.919 1.00 15.61 460 VAL A N 1
ATOM 5715 C CA . VAL B 2 460 ? 111.009 89.258 108.055 1.00 15.61 460 VAL A CA 1
ATOM 5716 C C . VAL B 2 460 ? 111.135 89.896 106.678 1.00 15.61 460 VAL A C 1
ATOM 5717 O O . VAL B 2 460 ? 110.810 89.280 105.660 1.00 15.61 460 VAL A O 1
ATOM 5721 N N . TRP B 2 461 ? 111.622 91.136 106.627 1.00 16.05 461 TRP A N 1
ATOM 5722 C CA . TRP B 2 461 ? 111.819 91.837 105.362 1.00 16.05 461 TRP A CA 1
ATOM 5723 C C . TRP B 2 461 ? 112.843 91.122 104.488 1.00 16.05 461 TRP A C 1
ATOM 5724 O O . TRP B 2 461 ? 112.615 90.901 103.291 1.00 16.05 461 TRP A O 1
ATOM 5735 N N . VAL B 2 462 ? 113.980 90.748 105.079 1.00 18.07 462 VAL A N 1
ATOM 5736 C CA . VAL B 2 462 ? 115.008 90.012 104.344 1.00 18.07 462 VAL A CA 1
ATOM 5737 C C . VAL B 2 462 ? 114.458 88.677 103.864 1.00 18.07 462 VAL A C 1
ATOM 5738 O O . VAL B 2 462 ? 114.644 88.285 102.706 1.00 18.07 462 VAL A O 1
ATOM 5742 N N . TRP B 2 463 ? 113.772 87.959 104.755 1.00 19.96 463 TRP A N 1
ATOM 5743 C CA . TRP B 2 463 ? 113.205 86.666 104.387 1.00 19.96 463 TRP A CA 1
ATOM 5744 C C . TRP B 2 463 ? 112.232 86.805 103.225 1.00 19.96 463 TRP A C 1
ATOM 5745 O O . TRP B 2 463 ? 112.213 85.979 102.306 1.00 19.96 463 TRP A O 1
ATOM 5756 N N . LEU B 2 464 ? 111.437 87.871 103.236 1.00 19.29 464 LEU A N 1
ATOM 5757 C CA . LEU B 2 464 ? 110.355 88.010 102.272 1.00 19.29 464 LEU A CA 1
ATOM 5758 C C . LEU B 2 464 ? 110.890 88.430 100.904 1.00 19.29 464 LEU A C 1
ATOM 5759 O O . LEU B 2 464 ? 110.439 87.928 99.865 1.00 19.29 464 LEU A O 1
ATOM 5764 N N . ILE B 2 465 ? 111.889 89.319 100.883 1.00 19.27 465 ILE A N 1
ATOM 5765 C CA . ILE B 2 465 ? 112.551 89.644 99.619 1.00 19.27 465 ILE A CA 1
ATOM 5766 C C . ILE B 2 465 ? 113.287 88.434 99.063 1.00 19.27 465 ILE A C 1
ATOM 5767 O O . ILE B 2 465 ? 113.276 88.191 97.850 1.00 19.27 465 ILE A O 1
ATOM 5772 N N . ARG B 2 466 ? 113.963 87.671 99.927 1.00 22.44 466 ARG A N 1
ATOM 5773 C CA . ARG B 2 466 ? 114.649 86.473 99.461 1.00 22.44 466 ARG A CA 1
ATOM 5774 C C . ARG B 2 466 ? 113.662 85.493 98.847 1.00 22.44 466 ARG A C 1
ATOM 5775 O O . ARG B 2 466 ? 113.930 84.892 97.802 1.00 22.44 466 ARG A O 1
ATOM 5783 N N . ARG B 2 467 ? 112.503 85.331 99.482 1.00 23.28 467 ARG A N 1
ATOM 5784 C CA . ARG B 2 467 ? 111.476 84.453 98.939 1.00 23.28 467 ARG A CA 1
ATOM 5785 C C . ARG B 2 467 ? 111.010 84.932 97.570 1.00 23.28 467 ARG A C 1
ATOM 5786 O O . ARG B 2 467 ? 110.897 84.140 96.626 1.00 23.28 467 ARG A O 1
ATOM 5794 N N . ALA B 2 468 ? 110.755 86.237 97.438 1.00 24.44 468 ALA A N 1
ATOM 5795 C CA . ALA B 2 468 ? 110.283 86.772 96.163 1.00 24.44 468 ALA A CA 1
ATOM 5796 C C . ALA B 2 468 ? 111.322 86.580 95.064 1.00 24.44 468 ALA A C 1
ATOM 5797 O O . ALA B 2 468 ? 110.985 86.218 93.932 1.00 24.44 468 ALA A O 1
ATOM 5799 N N . VAL B 2 469 ? 112.593 86.822 95.381 1.00 25.31 469 VAL A N 1
ATOM 5800 C CA . VAL B 2 469 ? 113.656 86.662 94.393 1.00 25.31 469 VAL A CA 1
ATOM 5801 C C . VAL B 2 469 ? 113.795 85.201 93.980 1.00 25.31 469 VAL A C 1
ATOM 5802 O O . VAL B 2 469 ? 113.915 84.885 92.791 1.00 25.31 469 VAL A O 1
ATOM 5806 N N . LEU B 2 470 ? 113.779 84.287 94.954 1.00 25.72 470 LEU A N 1
ATOM 5807 C CA . LEU B 2 470 ? 113.933 82.870 94.644 1.00 25.72 470 LEU A CA 1
ATOM 5808 C C . LEU B 2 470 ? 112.770 82.343 93.817 1.00 25.72 470 LEU A C 1
ATOM 5809 O O . LEU B 2 470 ? 112.952 81.451 92.982 1.00 25.72 470 LEU A O 1
ATOM 5814 N N . ILE B 2 471 ? 111.578 82.910 94.024 1.00 26.59 471 ILE A N 1
ATOM 5815 C CA . ILE B 2 471 ? 110.404 82.503 93.194 1.00 26.59 471 ILE A CA 1
ATOM 5816 C C . ILE B 2 471 ? 110.717 82.836 91.731 1.00 26.59 471 ILE A C 1
ATOM 5817 O O . ILE B 2 471 ? 110.364 82.022 90.856 1.00 26.59 471 ILE A O 1
ATOM 5822 N N . GLY B 2 472 ? 111.359 83.981 91.480 1.00 30.06 472 GLY A N 1
ATOM 5823 C CA . GLY B 2 472 ? 111.762 84.342 90.106 1.00 30.06 472 GLY A CA 1
ATOM 5824 C C . GLY B 2 472 ? 110.718 85.174 89.384 1.00 30.06 472 GLY A C 1
ATOM 5825 O O . GLY B 2 472 ? 109.698 85.520 90.008 1.00 30.06 472 GLY A O 1
ATOM 5826 N N . PRO B 2 473 ? 110.925 85.509 88.091 1.00 35.42 473 PRO A N 1
ATOM 5827 C CA . PRO B 2 473 ? 109.990 86.356 87.345 1.00 35.42 473 PRO A CA 1
ATOM 5828 C C . PRO B 2 473 ? 108.675 85.625 87.042 1.00 35.42 473 PRO A C 1
ATOM 5829 O O . PRO B 2 473 ? 108.675 84.410 87.009 1.00 35.42 473 PRO A O 1
ATOM 5833 N N . PRO B 2 474 ? 107.555 86.348 86.818 1.00 37.48 474 PRO A N 1
ATOM 5834 C CA . PRO B 2 474 ? 106.261 85.711 86.559 1.00 37.48 474 PRO A CA 1
ATOM 5835 C C . PRO B 2 474 ? 106.251 84.964 85.218 1.00 37.48 474 PRO A C 1
ATOM 5836 O O . PRO B 2 474 ? 106.862 85.443 84.282 1.00 37.48 474 PRO A O 1
ATOM 5840 N N . GLU B 2 475 ? 105.566 83.819 85.161 1.00 42.55 475 GLU A N 1
ATOM 5841 C CA . GLU B 2 475 ? 105.462 83.042 83.897 1.00 42.55 475 GLU A CA 1
ATOM 5842 C C . GLU B 2 475 ? 104.724 83.882 82.852 1.00 42.55 475 GLU A C 1
ATOM 5843 O O . GLU B 2 475 ? 105.129 83.845 81.675 1.00 42.55 475 GLU A O 1
ATOM 5849 N N . GLU B 2 476 ? 103.684 84.607 83.273 1.00 40.17 476 GLU A N 1
ATOM 5850 C CA . GLU B 2 476 ? 102.869 85.415 82.327 1.00 40.17 476 GLU A CA 1
ATOM 5851 C C . GLU B 2 476 ? 103.687 86.595 81.805 1.00 40.17 476 GLU A C 1
ATOM 5852 O O . GLU B 2 476 ? 104.677 86.965 82.469 1.00 40.17 476 GLU A O 1
ATOM 5858 N N . GLY B 2 477 ? 103.290 87.162 80.662 1.00 39.25 477 GLY A N 1
ATOM 5859 C CA . GLY B 2 477 ? 103.960 88.341 80.154 1.00 39.25 477 GLY A CA 1
ATOM 5860 C C . GLY B 2 477 ? 103.041 89.540 80.055 1.00 39.25 477 GLY A C 1
ATOM 5861 O O . GLY B 2 477 ? 103.477 90.641 79.710 1.00 39.25 477 GLY A O 1
ATOM 5862 N N . ALA B 2 478 ? 101.763 89.335 80.352 1.00 39.33 478 ALA A N 1
ATOM 5863 C CA . ALA B 2 478 ? 100.766 90.391 80.303 1.00 39.33 478 ALA A CA 1
ATOM 5864 C C . ALA B 2 478 ? 99.772 90.161 81.428 1.00 39.33 478 ALA A C 1
ATOM 5865 O O . ALA B 2 478 ? 99.550 89.015 81.837 1.00 39.33 478 ALA A O 1
ATOM 5867 N N . PRO B 2 479 ? 99.165 91.223 81.957 1.00 39.23 479 PRO A N 1
ATOM 5868 C CA . PRO B 2 479 ? 98.186 91.049 83.036 1.00 39.23 479 PRO A CA 1
ATOM 5869 C C . PRO B 2 479 ? 97.010 90.206 82.573 1.00 39.23 479 PRO A C 1
ATOM 5870 O O . PRO B 2 479 ? 96.556 90.314 81.432 1.00 39.23 479 PRO A O 1
ATOM 5874 N N . SER B 2 480 ? 96.519 89.359 83.469 1.00 43.51 480 SER A N 1
ATOM 5875 C CA . SER B 2 480 ? 95.432 88.441 83.166 1.00 43.51 480 SER A CA 1
ATOM 5876 C C . SER B 2 480 ? 94.263 88.713 84.098 1.00 43.51 480 SER A C 1
ATOM 5877 O O . SER B 2 480 ? 94.452 88.862 85.309 1.00 43.51 480 SER A O 1
ATOM 5880 N N . VAL B 2 481 ? 93.058 88.783 83.529 1.00 47.86 481 VAL A N 1
ATOM 5881 C CA . VAL B 2 481 ? 91.863 88.974 84.346 1.00 47.86 481 VAL A CA 1
ATOM 5882 C C . VAL B 2 481 ? 91.709 87.814 85.321 1.00 47.86 481 VAL A C 1
ATOM 5883 O O . VAL B 2 481 ? 91.467 88.011 86.518 1.00 47.86 481 VAL A O 1
ATOM 5887 N N . GLU B 2 482 ? 91.850 86.589 84.824 1.00 49.22 482 GLU A N 1
ATOM 5888 C CA . GLU B 2 482 ? 91.980 85.444 85.712 1.00 49.22 482 GLU A CA 1
ATOM 5889 C C . GLU B 2 482 ? 93.312 85.523 86.443 1.00 49.22 482 GLU A C 1
ATOM 5890 O O . GLU B 2 482 ? 94.327 85.928 85.872 1.00 49.22 482 GLU A O 1
ATOM 5896 N N . ALA B 2 483 ? 93.290 85.152 87.722 1.00 45.71 483 ALA A N 1
ATOM 5897 C CA . ALA B 2 483 ? 94.365 85.306 88.699 1.00 45.71 483 ALA A CA 1
ATOM 5898 C C . ALA B 2 483 ? 94.543 86.756 89.122 1.00 45.71 483 ALA A C 1
ATOM 5899 O O . ALA B 2 483 ? 95.294 87.019 90.068 1.00 45.71 483 ALA A O 1
ATOM 5901 N N . LYS B 2 484 ? 93.855 87.699 88.474 1.00 42.80 484 LYS A N 1
ATOM 5902 C CA . LYS B 2 484 ? 93.788 89.097 88.906 1.00 42.80 484 LYS A CA 1
ATOM 5903 C C . LYS B 2 484 ? 95.174 89.676 89.181 1.00 42.80 484 LYS A C 1
ATOM 5904 O O . LYS B 2 484 ? 95.405 90.343 90.191 1.00 42.80 484 LYS A O 1
ATOM 5910 N N . THR B 2 485 ? 96.107 89.413 88.272 1.00 37.63 485 THR A N 1
ATOM 5911 C CA . THR B 2 485 ? 97.460 89.930 88.405 1.00 37.63 485 THR A CA 1
ATOM 5912 C C . THR B 2 485 ? 97.661 91.150 87.519 1.00 37.63 485 THR A C 1
ATOM 5913 O O . THR B 2 485 ? 97.007 91.303 86.485 1.00 37.63 485 THR A O 1
ATOM 5917 N N . GLY B 2 486 ? 98.570 92.022 87.939 1.00 30.56 486 GLY A N 1
ATOM 5918 C CA . GLY B 2 486 ? 98.918 93.199 87.186 1.00 30.56 486 GLY A CA 1
ATOM 5919 C C . GLY B 2 486 ? 100.342 93.605 87.483 1.00 30.56 486 GLY A C 1
ATOM 5920 O O . GLY B 2 486 ? 101.081 92.885 88.158 1.00 30.56 486 GLY A O 1
ATOM 5921 N N . PRO B 2 487 ? 100.759 94.776 86.997 1.00 28.89 487 PRO A N 1
ATOM 5922 C CA . PRO B 2 487 ? 102.142 95.218 87.233 1.00 28.89 487 PRO A CA 1
ATOM 5923 C C . PRO B 2 487 ? 102.482 95.412 88.702 1.00 28.89 487 PRO A C 1
ATOM 5924 O O . PRO B 2 487 ? 103.667 95.558 89.025 1.00 28.89 487 PRO A O 1
ATOM 5928 N N . ALA B 2 488 ? 101.494 95.410 89.596 1.00 26.66 488 ALA A N 1
ATOM 5929 C CA . ALA B 2 488 ? 101.719 95.621 91.017 1.00 26.66 488 ALA A CA 1
ATOM 5930 C C . ALA B 2 488 ? 101.518 94.370 91.861 1.00 26.66 488 ALA A C 1
ATOM 5931 O O . ALA B 2 488 ? 101.701 94.433 93.080 1.00 26.66 488 ALA A O 1
ATOM 5933 N N . THR B 2 489 ? 101.151 93.246 91.260 1.00 28.29 489 THR A N 1
ATOM 5934 C CA . THR B 2 489 ? 100.874 92.042 92.036 1.00 28.29 489 THR A CA 1
ATOM 5935 C C . THR B 2 489 ? 102.174 91.427 92.542 1.00 28.29 489 THR A C 1
ATOM 5936 O O . THR B 2 489 ? 103.106 91.233 91.756 1.00 28.29 489 THR A O 1
ATOM 5940 N N . PRO B 2 490 ? 102.283 91.120 93.834 1.00 27.23 490 PRO A N 1
ATOM 5941 C CA . PRO B 2 490 ? 103.518 90.512 94.339 1.00 27.23 490 PRO A CA 1
ATOM 5942 C C . PRO B 2 490 ? 103.724 89.115 93.769 1.00 27.23 490 PRO A C 1
ATOM 5943 O O . PRO B 2 490 ? 102.768 88.401 93.464 1.00 27.23 490 PRO A O 1
ATOM 5947 N N . ILE B 2 491 ? 104.993 88.732 93.632 1.00 27.56 491 ILE A N 1
ATOM 5948 C CA . ILE B 2 491 ? 105.337 87.496 92.934 1.00 27.56 491 ILE A CA 1
ATOM 5949 C C . ILE B 2 491 ? 104.805 86.280 93.687 1.00 27.56 491 ILE A C 1
ATOM 5950 O O . ILE B 2 491 ? 104.254 85.350 93.085 1.00 27.56 491 ILE A O 1
ATOM 5955 N N . GLY B 2 492 ? 104.957 86.264 95.005 1.00 27.09 492 GLY A N 1
ATOM 5956 C CA . GLY B 2 492 ? 104.547 85.107 95.777 1.00 27.09 492 GLY A CA 1
ATOM 5957 C C . GLY B 2 492 ? 103.162 85.202 96.383 1.00 27.09 492 GLY A C 1
ATOM 5958 O O . GLY B 2 492 ? 102.882 84.556 97.394 1.00 27.09 492 GLY A O 1
ATOM 5959 N N . SER B 2 493 ? 102.284 86.000 95.774 1.00 29.98 493 SER A N 1
ATOM 5960 C CA . SER B 2 493 ? 100.970 86.248 96.355 1.00 29.98 493 SER A CA 1
ATOM 5961 C C . SER B 2 493 ? 100.081 85.013 96.360 1.00 29.98 493 SER A C 1
ATOM 5962 O O . SER B 2 493 ? 99.048 85.014 97.037 1.00 29.98 493 SER A O 1
ATOM 5965 N N . ASP B 2 494 ? 100.446 83.966 95.621 1.00 32.73 494 ASP A N 1
ATOM 5966 C CA . ASP B 2 494 ? 99.636 82.759 95.513 1.00 32.73 494 ASP A CA 1
ATOM 5967 C C . ASP B 2 494 ? 100.442 81.509 95.847 1.00 32.73 494 ASP A C 1
ATOM 5968 O O . ASP B 2 494 ? 100.163 80.425 95.334 1.00 32.73 494 ASP A O 1
ATOM 5973 N N . MET B 2 495 ? 101.443 81.647 96.707 1.00 31.45 495 MET A N 1
ATOM 5974 C CA . MET B 2 495 ? 102.332 80.555 97.057 1.00 31.45 495 MET A CA 1
ATOM 5975 C C . MET B 2 495 ? 102.494 80.475 98.566 1.00 31.45 495 MET A C 1
ATOM 5976 O O . MET B 2 495 ? 102.368 81.487 99.261 1.00 31.45 495 MET A O 1
ATOM 5981 N N . PRO B 2 496 ? 102.772 79.288 99.101 1.00 30.18 496 PRO A N 1
ATOM 5982 C CA . PRO B 2 496 ? 102.959 79.154 100.550 1.00 30.18 496 PRO A CA 1
ATOM 5983 C C . PRO B 2 496 ? 104.213 79.875 101.024 1.00 30.18 496 PRO A C 1
ATOM 5984 O O . PRO B 2 496 ? 104.940 80.501 100.253 1.00 30.18 496 PRO A O 1
ATOM 5988 N N . MET B 2 497 ? 104.456 79.778 102.333 1.00 29.54 497 MET A N 1
ATOM 5989 C CA . MET B 2 497 ? 105.601 80.465 102.922 1.00 29.54 497 MET A CA 1
ATOM 5990 C C . MET B 2 497 ? 106.907 79.973 102.318 1.00 29.54 497 MET A C 1
ATOM 5991 O O . MET B 2 497 ? 107.806 80.770 102.029 1.00 29.54 497 MET A O 1
ATOM 5996 N N . THR B 2 498 ? 107.032 78.663 102.121 1.00 34.11 498 THR A N 1
ATOM 5997 C CA . THR B 2 498 ? 108.152 78.091 101.382 1.00 34.11 498 THR A CA 1
ATOM 5998 C C . THR B 2 498 ? 107.620 77.500 100.086 1.00 34.11 498 THR A C 1
ATOM 5999 O O . THR B 2 498 ? 106.978 76.439 100.106 1.00 34.11 498 THR A O 1
ATOM 6003 N N . PRO B 2 499 ? 107.839 78.146 98.944 1.00 36.33 499 PRO A N 1
ATOM 6004 C CA . PRO B 2 499 ? 107.313 77.616 97.681 1.00 36.33 499 PRO A CA 1
ATOM 6005 C C . PRO B 2 499 ? 107.877 76.236 97.382 1.00 36.33 499 PRO A C 1
ATOM 6006 O O . PRO B 2 499 ? 109.033 75.936 97.688 1.00 36.33 499 PRO A O 1
ATOM 6010 N N . LEU B 2 500 ? 107.040 75.388 96.780 1.00 44.71 500 LEU A N 1
ATOM 6011 C CA . LEU B 2 500 ? 107.406 73.989 96.582 1.00 44.71 500 LEU A CA 1
ATOM 6012 C C . LEU B 2 500 ? 108.618 73.846 95.670 1.00 44.71 500 LEU A C 1
ATOM 6013 O O . LEU B 2 500 ? 109.506 73.026 95.930 1.00 44.71 500 LEU A O 1
ATOM 6018 N N . GLN B 2 501 ? 108.675 74.632 94.601 1.00 46.67 501 GLN A N 1
ATOM 6019 C CA . GLN B 2 501 ? 109.797 74.564 93.674 1.00 46.67 501 GLN A CA 1
ATOM 6020 C C . GLN B 2 501 ? 110.897 75.541 94.070 1.00 46.67 501 GLN A C 1
ATOM 6021 O O . GLN B 2 501 ? 111.412 75.488 95.186 1.00 46.67 501 GLN A O 1
#

Nearest PDB structures (foldseek):
  8b4o-assembly1_B  TM=1.003E+00  e=1.272E-48  Corynebacterium glutamicum
  7nkz-assembly1_B  TM=9.687E-01  e=1.492E-27  Mycobacterium tuberculosis H37Rv
  7d5i-assembly1_B  TM=9.423E-01  e=3.845E-26  Mycolicibacterium smegmatis MC2 155
  6rko-assembly1_B  TM=9.304E-01  e=1.073E-21  Escherichia coli K-12
  7ose-assembly1_B  TM=9.254E-01  e=5.157E-20  Escherichia coli BW25113

InterPro domains:
  IPR002585 Cytochrome ubiquinol oxidase subunit 1 [PF01654] (6-471)
  IPR002585 Cytochrome ubiquinol oxidase subunit 1 [PIRSF006446] (1-479)
  IPR002585 Cytochrome ubiquinol oxidase subunit 1 [PTHR30365] (1-475)